Protein AF-A0A4Z2CZN7-F1 (afdb_monomer_lite)

pLDDT: mean 70.38, std 21.7, range [20.8, 96.69]

InterPro domains:
  IPR002035 von Willebrand factor, type A [PF13768] (4-97)
  IPR002035 von Willebrand factor, type A [PF13768] (312-448)
  IPR002035 von Willebrand factor, type A [PF13768] (747-772)
  IPR036465 von Willebrand factor A-like domain superfamily [SSF53300] (312-428)

Radius of gyration: 37.73 Å; chains: 1; bounding box: 96×81×96 Å

Sequence (778 aa):
MCVNTRVINELKHFVKEQLISSGGSNLLSGIKHMIMFGRKQLDVIIIICGSYPDQPAIFIQQYLEQLFAGFTSPRLHLVAYDCNNPETNQLLAQLATIKDNYTYHCYSSENESAVYTSDEIARLLKEINDAQKVLEAVSHLRQAMESSSTTAQKAVDEINLVSNALCNSPIYYLTQQSDSNLLHEKLHLDHLERQCYRQWKPFQPTSSQVWLRKHGLKARKLNLFQILAPNAYSQVVGFVPSIQRSVSAQIHEKCMVQVRWLDGSIKNVHVDLNELNKYQRDITNLVGLLEKRIHWLTQKSRGYFGTLIEPNVIIVIDLSEYNKLYMFHIHYCLRRLLEEQVSTKPKFNLIVFGSDSKAYQSDLIDVNVNTLQASWDWFKTHNFSGSRNLLSALRLIFESRSEKDLFKSQLGIYIFTSGIPDQNSVVISSYLEAKRCTFINTDVHVALYHVDNNITEEHLPCRYASATETANSLREVSHSTPNGRFHWFRENGIIESDDISVLLDEIDEALSYLKQAQLLISTVKDHRYESEVDQNNCDKSLVSKSTSTANQLMAGWDSVNQIEPRLNLLTLARKEAIQTKIKNATTDNDLYLKALTWYREINNTDKARPNSMKDKISGRKKSNIQIKQFNCQIPTYEEKLTSREWLLKYSIRSLGLNLTRLTSGMDCRHEMSFVNSTRTMVHARYCSGLFPLVNVGGTLRHLQYTLDELEAFEKEVVKALKRYVKRYEWLTTGSRKYFGLIREECIVILIDTSGSMDTHMKEIKTYLKLLIWEQLHK

Organism: Schistosoma japonicum (NCBI:txid6182)

Foldseek 3Di:
DFDPPVVLVVVLCCLPPVQFFAAAAAVVVLVVVVCVVPFVQFQEAEEEDQEDHPDDLVVVLVCLLVVCPPHPDDEYFYEHFQHPDVVNLVSSVVSQVSDPRHWYAYFHPVDPCRRCSTPLNVLLVVLLVVLVVLLVQLVVLLVVVVCVVVVVVVCVVVCVVPVVDDDPADQLFDDDDPDPPVLVDFFDQVVLVVVVPDPDDQDADDFLVVVCCCQFCVNVVLQLCSLQVVQWAAWDWDQDVVVRDTDTDPPQPQAWDWDQDLLRGTTTTRDDPVSLVVSLVVLVVSLVVLLVVLSVCSDWLSQFQNADRFQEEEEEEELALVCQVVVVVSSRSVSRCLNPHVLSHQWYWYWYDAQAIDTPDLDIDGRDSVVSRSRSVVVVVDHRYHHQAVVNHVCSVLVRDPLVVQQVGAYEYGYEDAFAHPDFLVVLLVVVLVCCVSRVRYAYEYGHEYDLDPDDPPDDGPPDDDPVRRQVSVQSNRVSHPPGWYWYAYSLATPDTPSSVVSVVSSVSSVVSSVVSVVVVVVSVVSVVVVVVVVVPPDDDDDDDDDDPVVVVVVVPPPPPDDNPPRDPVSVVVVVVVVVVVVVVVPDDDDDDDDDDDDDDDDDDDDDDDDDDDDPPPPPPPPPPDDPQLDQDDDPDDDLDRSVVSCVCQRCVNSVLDVVSQFDDPDWWWDWDQDPVVRDTDTPSSCPNNADWRDDPNTIGGGPDRSVRSVSSSVSSVVSSVVSVVVSVVCCDWLSVRSNRDADQRYHYHYGSHNVCNVVSVVCSVSVSRCCVPHVND

Structure (mmCIF, N/CA/C/O backbone):
data_AF-A0A4Z2CZN7-F1
#
_entry.id   AF-A0A4Z2CZN7-F1
#
loop_
_atom_site.group_PDB
_atom_site.id
_atom_site.type_symbol
_atom_site.label_atom_id
_atom_site.label_alt_id
_atom_site.label_comp_id
_atom_site.label_asym_id
_atom_site.label_entity_id
_atom_site.label_seq_id
_atom_site.pdbx_PDB_ins_code
_atom_site.Cartn_x
_atom_site.Cartn_y
_atom_site.Cartn_z
_atom_site.occupancy
_atom_site.B_iso_or_equiv
_atom_site.auth_seq_id
_atom_site.auth_comp_id
_atom_site.auth_asym_id
_atom_site.auth_atom_id
_atom_site.pdbx_PDB_model_num
ATOM 1 N N . MET A 1 1 ? 36.797 -27.614 -29.593 1.00 40.94 1 MET A N 1
ATOM 2 C CA . MET A 1 1 ? 38.015 -28.193 -30.208 1.00 40.94 1 MET A CA 1
ATOM 3 C C . MET A 1 1 ? 39.186 -27.268 -29.900 1.00 40.94 1 MET A C 1
ATOM 5 O O . MET A 1 1 ? 39.024 -26.071 -30.093 1.00 40.94 1 MET A O 1
ATOM 9 N N . CYS A 1 2 ? 40.311 -27.768 -29.377 1.00 42.91 2 CYS A N 1
ATOM 10 C CA . CYS A 1 2 ? 41.523 -26.952 -29.220 1.00 42.91 2 CYS A CA 1
ATOM 11 C C . CYS A 1 2 ? 41.979 -26.474 -30.601 1.00 42.91 2 CYS A C 1
ATOM 13 O O . CYS A 1 2 ? 42.164 -27.288 -31.507 1.00 42.91 2 CYS A O 1
ATOM 15 N N . VAL A 1 3 ? 42.122 -25.162 -30.770 1.00 57.06 3 VAL A N 1
ATOM 16 C CA . VAL A 1 3 ? 42.591 -24.572 -32.023 1.00 57.06 3 VAL A CA 1
ATOM 17 C C . VAL A 1 3 ? 44.029 -25.048 -32.257 1.00 57.06 3 VAL A C 1
ATOM 19 O O . VAL A 1 3 ? 44.890 -24.900 -31.393 1.00 57.06 3 VAL A O 1
ATOM 22 N N . ASN A 1 4 ? 44.290 -25.671 -33.407 1.00 68.06 4 ASN A N 1
ATOM 23 C CA . ASN A 1 4 ? 45.612 -26.190 -33.752 1.00 68.06 4 ASN A CA 1
ATOM 24 C C . ASN A 1 4 ? 46.631 -25.034 -33.770 1.00 68.06 4 ASN A C 1
ATOM 26 O O . ASN A 1 4 ? 46.489 -24.088 -34.546 1.00 68.06 4 ASN A O 1
ATOM 30 N N . THR A 1 5 ? 47.668 -25.107 -32.933 1.00 68.62 5 THR A N 1
ATOM 31 C CA . THR A 1 5 ? 48.698 -24.059 -32.798 1.00 68.62 5 THR A CA 1
ATOM 32 C C . THR A 1 5 ? 49.390 -23.742 -34.125 1.00 68.62 5 THR A C 1
ATOM 34 O O . THR A 1 5 ? 49.762 -22.594 -34.370 1.00 68.62 5 THR A O 1
ATOM 37 N N . ARG A 1 6 ? 49.487 -24.727 -35.029 1.00 75.00 6 ARG A N 1
ATOM 38 C CA . ARG A 1 6 ? 49.981 -24.541 -36.397 1.00 75.00 6 ARG A CA 1
ATOM 39 C C . ARG A 1 6 ? 49.064 -23.641 -37.228 1.00 75.00 6 ARG A C 1
ATOM 41 O O . ARG A 1 6 ? 49.559 -22.723 -37.867 1.00 75.00 6 ARG A O 1
ATOM 48 N N . VAL A 1 7 ? 47.748 -23.836 -37.140 1.00 75.00 7 VAL A N 1
ATOM 49 C CA . VAL A 1 7 ? 46.739 -23.026 -37.850 1.00 75.00 7 VAL A CA 1
ATOM 50 C C . VAL A 1 7 ? 46.722 -21.588 -37.322 1.00 75.00 7 VAL A C 1
ATOM 52 O O . VAL A 1 7 ? 46.625 -20.646 -38.102 1.00 75.00 7 VAL A O 1
ATOM 55 N N . ILE A 1 8 ? 46.908 -21.385 -36.011 1.00 73.00 8 ILE A N 1
ATOM 56 C CA . ILE A 1 8 ? 47.058 -20.033 -35.436 1.00 73.00 8 ILE A CA 1
ATOM 57 C C . ILE A 1 8 ? 48.323 -19.349 -35.965 1.00 73.00 8 ILE A C 1
ATOM 59 O O . ILE A 1 8 ? 48.308 -18.151 -36.244 1.00 73.00 8 ILE A O 1
ATOM 63 N N . ASN A 1 9 ? 49.428 -20.083 -36.095 1.00 76.31 9 ASN A N 1
ATOM 64 C CA . ASN A 1 9 ? 50.676 -19.529 -36.615 1.00 76.31 9 ASN A CA 1
ATOM 65 C C . ASN A 1 9 ? 50.585 -19.214 -38.117 1.00 76.31 9 ASN A C 1
ATOM 67 O O . ASN A 1 9 ? 51.081 -18.171 -38.540 1.00 76.31 9 ASN A O 1
ATOM 71 N N . GLU A 1 10 ? 49.889 -20.045 -38.896 1.00 81.56 10 GLU A N 1
ATOM 72 C CA . GLU A 1 10 ? 49.556 -19.773 -40.301 1.00 81.56 10 GLU A CA 1
ATOM 73 C C . GLU A 1 10 ? 48.658 -18.531 -40.429 1.00 81.56 10 GLU A C 1
ATOM 75 O O . GLU A 1 10 ? 48.951 -17.646 -41.232 1.00 81.56 10 GLU A O 1
ATOM 80 N N . LEU A 1 11 ? 47.646 -18.380 -39.566 1.00 79.12 11 LEU A N 1
ATOM 81 C CA . LEU A 1 11 ? 46.808 -17.179 -39.506 1.00 79.12 11 LEU A CA 1
ATOM 82 C C . LEU A 1 11 ? 47.617 -15.927 -39.125 1.00 79.12 11 LEU A C 1
ATOM 84 O O . LEU A 1 11 ? 47.455 -14.871 -39.732 1.00 79.12 11 LEU A O 1
ATOM 88 N N . LYS A 1 12 ? 48.530 -16.027 -38.150 1.00 75.31 12 LYS A N 1
ATOM 89 C CA . LYS A 1 12 ? 49.436 -14.923 -37.781 1.00 75.31 12 LYS A CA 1
ATOM 90 C C . LYS A 1 12 ? 50.343 -14.524 -38.944 1.00 75.31 12 LYS A C 1
ATOM 92 O O . LYS A 1 12 ? 50.585 -13.332 -39.131 1.00 75.31 12 LYS A O 1
ATOM 97 N N . HIS A 1 13 ? 50.837 -15.500 -39.705 1.00 81.44 13 HIS A N 1
ATOM 98 C CA . HIS A 1 13 ? 51.633 -15.258 -40.904 1.00 81.44 13 HIS A CA 1
ATOM 99 C C . HIS A 1 13 ? 50.796 -14.581 -41.998 1.00 81.44 13 HIS A C 1
ATOM 101 O O . HIS A 1 13 ? 51.230 -13.572 -42.546 1.00 81.44 13 HIS A O 1
ATOM 107 N N . PHE A 1 14 ? 49.572 -15.061 -42.247 1.00 84.56 14 PHE A N 1
ATOM 108 C CA . PHE A 1 14 ? 48.617 -14.442 -43.173 1.00 84.56 14 PHE A CA 1
ATOM 109 C C . PHE A 1 14 ? 48.354 -12.970 -42.818 1.00 84.56 14 PHE A C 1
ATOM 111 O O . PHE A 1 14 ? 48.558 -12.084 -43.647 1.00 84.56 14 PHE A O 1
ATOM 118 N N . VAL A 1 15 ? 47.995 -12.684 -41.560 1.00 83.25 15 VAL A N 1
ATOM 119 C CA . VAL A 1 15 ? 47.721 -11.313 -41.090 1.00 83.25 15 VAL A CA 1
ATOM 120 C C . VAL A 1 15 ? 48.957 -10.419 -41.221 1.00 83.25 15 VAL A C 1
ATOM 122 O O . VAL A 1 15 ? 48.837 -9.241 -41.549 1.00 83.25 15 VAL A O 1
ATOM 125 N N . LYS A 1 16 ? 50.159 -10.948 -40.969 1.00 78.56 16 LYS A N 1
ATOM 126 C CA . LYS A 1 16 ? 51.391 -10.155 -41.021 1.00 78.56 16 LYS A CA 1
ATOM 127 C C . LYS A 1 16 ? 51.828 -9.865 -42.462 1.00 78.56 16 LYS A C 1
ATOM 129 O O . LYS A 1 16 ? 52.023 -8.693 -42.790 1.00 78.56 16 LYS A O 1
ATOM 134 N N . GLU A 1 17 ? 51.942 -10.903 -43.288 1.00 79.25 17 GLU A N 1
ATOM 135 C CA . GLU A 1 17 ? 52.642 -10.861 -44.580 1.00 79.25 17 GLU A CA 1
ATOM 136 C C . GLU A 1 17 ? 51.702 -10.796 -45.798 1.00 79.25 17 GLU A C 1
ATOM 138 O O . GLU A 1 17 ? 52.096 -10.264 -46.829 1.00 79.25 17 GLU A O 1
ATOM 143 N N . GLN A 1 18 ? 50.467 -11.312 -45.708 1.00 81.19 18 GLN A N 1
ATOM 144 C CA . GLN A 1 18 ? 49.563 -11.449 -46.868 1.00 81.19 18 GLN A CA 1
ATOM 145 C C . GLN A 1 18 ? 48.389 -10.460 -46.875 1.00 81.19 18 GLN A C 1
ATOM 147 O O . GLN A 1 18 ? 47.837 -10.179 -47.935 1.00 81.19 18 GLN A O 1
ATOM 152 N N . LEU A 1 19 ? 48.011 -9.904 -45.721 1.00 81.94 19 LEU A N 1
ATOM 153 C CA . LEU A 1 19 ? 46.962 -8.885 -45.638 1.00 81.94 19 LEU A CA 1
ATOM 154 C C . LEU A 1 19 ? 47.507 -7.527 -46.125 1.00 81.94 19 LEU A C 1
ATOM 156 O O . LEU A 1 19 ? 48.305 -6.895 -45.425 1.00 81.94 19 LEU A O 1
ATOM 160 N N . ILE A 1 20 ? 47.112 -7.100 -47.327 1.00 82.12 20 ILE A N 1
ATOM 161 C CA . ILE A 1 20 ? 47.551 -5.851 -47.976 1.00 82.12 20 ILE A CA 1
ATOM 162 C C . ILE A 1 20 ? 46.317 -5.067 -48.441 1.00 82.12 20 ILE A C 1
ATOM 164 O O . ILE A 1 20 ? 45.384 -5.647 -48.993 1.00 82.12 20 ILE A O 1
ATOM 168 N N . SER A 1 21 ? 46.320 -3.753 -48.221 1.00 84.44 21 SER A N 1
ATOM 169 C CA . SER A 1 21 ? 45.315 -2.802 -48.709 1.00 84.44 21 SER A CA 1
ATOM 170 C C . SER A 1 21 ? 45.450 -2.600 -50.220 1.00 84.44 21 SER A C 1
ATOM 172 O O . SER A 1 21 ? 46.520 -2.246 -50.711 1.00 84.44 21 SER A O 1
ATOM 174 N N . SER A 1 22 ? 44.379 -2.821 -50.982 1.00 81.75 22 SER A N 1
ATOM 175 C CA . SER A 1 22 ? 44.327 -2.514 -52.415 1.00 81.75 22 SER A CA 1
ATOM 176 C C . SER A 1 22 ? 42.884 -2.455 -52.938 1.00 81.75 22 SER A C 1
ATOM 178 O O . SER A 1 22 ? 42.016 -3.190 -52.476 1.00 81.75 22 SER A O 1
ATOM 180 N N . GLY A 1 23 ? 42.632 -1.606 -53.941 1.00 83.50 23 GLY A N 1
ATOM 181 C CA . GLY A 1 23 ? 41.357 -1.565 -54.672 1.00 83.50 23 GLY A CA 1
ATOM 182 C C . GLY A 1 23 ? 40.173 -0.932 -53.923 1.00 83.50 23 GLY A C 1
ATOM 183 O O . GLY A 1 23 ? 40.359 -0.200 -52.952 1.00 83.50 23 GLY A O 1
ATOM 184 N N . GLY A 1 24 ? 38.958 -1.180 -54.430 1.00 83.44 24 GLY A N 1
ATOM 185 C CA . GLY A 1 24 ? 37.675 -0.733 -53.857 1.00 83.44 24 GLY A CA 1
ATOM 186 C C . GLY A 1 24 ? 37.039 -1.755 -52.902 1.00 83.44 24 GLY A C 1
ATOM 187 O O . GLY A 1 24 ? 37.525 -2.883 -52.776 1.00 83.44 24 GLY A O 1
ATOM 188 N N . SER A 1 25 ? 35.959 -1.368 -52.216 1.00 85.69 25 SER A N 1
ATOM 189 C CA . SER A 1 25 ? 35.302 -2.191 -51.189 1.00 85.69 25 SER A CA 1
ATOM 190 C C . SER A 1 25 ? 34.132 -3.000 -51.762 1.00 85.69 25 SER A C 1
ATOM 192 O O . SER A 1 25 ? 32.982 -2.561 -51.802 1.00 85.69 25 SER A O 1
ATOM 194 N N . ASN A 1 26 ? 34.401 -4.236 -52.200 1.00 88.94 26 ASN A N 1
ATOM 195 C CA . ASN A 1 26 ? 33.382 -5.116 -52.780 1.00 88.94 26 ASN A CA 1
ATOM 196 C C . ASN A 1 26 ? 32.763 -6.069 -51.732 1.00 88.94 26 ASN A C 1
ATOM 198 O O . ASN A 1 26 ? 33.007 -7.281 -51.741 1.00 88.94 26 ASN A O 1
ATOM 202 N N . LEU A 1 27 ? 31.899 -5.536 -50.860 1.00 87.94 27 LEU A N 1
ATOM 203 C CA . LEU A 1 27 ? 31.299 -6.304 -49.759 1.00 87.94 27 LEU A CA 1
ATOM 204 C C . LEU A 1 27 ? 30.430 -7.480 -50.247 1.00 87.94 27 LEU A C 1
ATOM 206 O O . LEU A 1 27 ? 30.507 -8.585 -49.707 1.00 87.94 27 LEU A O 1
ATOM 210 N N . LEU A 1 28 ? 29.633 -7.281 -51.303 1.00 87.88 28 LEU A N 1
ATOM 211 C CA . LEU A 1 28 ? 28.728 -8.316 -51.819 1.00 87.88 28 LEU A CA 1
ATOM 212 C C . LEU A 1 28 ? 29.475 -9.551 -52.358 1.00 87.88 28 LEU A C 1
ATOM 214 O O . LEU A 1 28 ? 29.015 -10.678 -52.157 1.00 87.88 28 LEU A O 1
ATOM 218 N N . SER A 1 29 ? 30.617 -9.363 -53.031 1.00 86.56 29 SER A N 1
ATOM 219 C CA . SER A 1 29 ? 31.463 -10.481 -53.475 1.00 86.56 29 SER A CA 1
ATOM 220 C C . SER A 1 29 ? 32.082 -11.212 -52.285 1.00 86.56 29 SER A C 1
ATOM 222 O O . SER A 1 29 ? 32.036 -12.441 -52.238 1.00 86.56 29 SER A O 1
ATOM 224 N N . GLY A 1 30 ? 32.567 -10.472 -51.279 1.00 86.75 30 GLY A N 1
ATOM 225 C CA . GLY A 1 30 ? 33.095 -11.051 -50.041 1.00 86.75 30 GLY A CA 1
ATOM 226 C C . GLY A 1 30 ? 32.071 -11.936 -49.324 1.00 86.75 30 GLY A C 1
ATOM 227 O O . GLY A 1 30 ? 32.361 -13.091 -49.005 1.00 86.75 30 GLY A O 1
ATOM 228 N N . ILE A 1 31 ? 30.834 -11.446 -49.176 1.00 86.06 31 ILE A N 1
ATOM 229 C CA . ILE A 1 31 ? 29.722 -12.219 -48.603 1.00 86.06 31 ILE A CA 1
ATOM 230 C C . ILE A 1 31 ? 29.462 -13.483 -49.442 1.00 86.06 31 ILE A C 1
ATOM 232 O O . ILE A 1 31 ? 29.394 -14.582 -48.887 1.00 86.06 31 ILE A O 1
ATOM 236 N N . LYS A 1 32 ? 29.359 -13.361 -50.777 1.00 85.19 32 LYS A N 1
ATOM 237 C CA . LYS A 1 32 ? 29.158 -14.502 -51.698 1.00 85.19 32 LYS A CA 1
ATOM 238 C C . LYS A 1 32 ? 30.263 -15.554 -51.591 1.00 85.19 32 LYS A C 1
ATOM 240 O O . LYS A 1 32 ? 29.959 -16.744 -51.625 1.00 85.19 32 LYS A O 1
ATOM 245 N N . HIS A 1 33 ? 31.517 -15.133 -51.453 1.00 83.56 33 HIS A N 1
ATOM 246 C CA . HIS A 1 33 ? 32.663 -16.033 -51.366 1.00 83.56 33 HIS A CA 1
ATOM 247 C C . HIS A 1 33 ? 32.695 -16.788 -50.034 1.00 83.56 33 HIS A C 1
ATOM 249 O O . HIS A 1 33 ? 32.838 -18.006 -50.010 1.00 83.56 33 HIS A O 1
ATOM 255 N N . MET A 1 34 ? 32.455 -16.090 -48.926 1.00 80.25 34 MET A N 1
ATOM 256 C CA . MET A 1 34 ? 32.380 -16.682 -47.589 1.00 80.25 34 MET A CA 1
ATOM 257 C C . MET A 1 34 ? 31.331 -17.801 -47.489 1.00 80.25 34 MET A C 1
ATOM 259 O O . MET A 1 34 ? 31.536 -18.818 -46.831 1.00 80.25 34 MET A O 1
ATOM 263 N N . ILE A 1 35 ? 30.201 -17.642 -48.172 1.00 71.25 35 ILE A N 1
ATOM 264 C CA . ILE A 1 35 ? 29.127 -18.637 -48.216 1.00 71.25 35 ILE A CA 1
ATOM 265 C C . ILE A 1 35 ? 29.579 -19.993 -48.787 1.00 71.25 35 ILE A C 1
ATOM 267 O O . ILE A 1 35 ? 29.014 -21.027 -48.413 1.00 71.25 35 ILE A O 1
ATOM 271 N N . MET A 1 36 ? 30.581 -20.001 -49.671 1.00 71.31 36 MET A N 1
ATOM 272 C CA . MET A 1 36 ? 31.111 -21.224 -50.284 1.00 71.31 36 MET A CA 1
ATOM 273 C C . MET A 1 36 ? 31.746 -22.167 -49.253 1.00 71.31 36 MET A C 1
ATOM 275 O O . MET A 1 36 ? 31.831 -23.365 -49.503 1.00 71.31 36 MET A O 1
ATOM 279 N N . PHE A 1 37 ? 32.115 -21.653 -48.074 1.00 65.62 37 PHE A N 1
ATOM 280 C CA . PHE A 1 37 ? 32.718 -22.420 -46.981 1.00 65.62 37 PHE A CA 1
ATOM 281 C C . PHE A 1 37 ? 31.698 -23.158 -46.088 1.00 65.62 37 PHE A C 1
ATOM 283 O O . PHE A 1 37 ? 32.094 -23.829 -45.142 1.00 65.62 37 PHE A O 1
ATOM 290 N N . GLY A 1 38 ? 30.396 -23.104 -46.408 1.00 62.84 38 GLY A N 1
ATOM 291 C CA . GLY A 1 38 ? 29.366 -23.954 -45.794 1.00 62.84 38 GLY A CA 1
ATOM 292 C C . GLY A 1 38 ? 28.462 -23.238 -44.785 1.00 62.84 38 GLY A C 1
ATOM 293 O O . GLY A 1 38 ? 28.719 -23.214 -43.585 1.00 62.84 38 GLY A O 1
ATOM 294 N N . ARG A 1 39 ? 27.305 -22.748 -45.257 1.00 64.62 39 ARG A N 1
ATOM 295 C CA . ARG A 1 39 ? 26.327 -21.968 -44.464 1.00 64.62 39 ARG A CA 1
ATOM 296 C C . ARG A 1 39 ? 25.806 -22.652 -43.188 1.00 64.62 39 ARG A C 1
ATOM 298 O O . ARG A 1 39 ? 25.383 -21.956 -42.281 1.00 64.62 39 ARG A O 1
ATOM 305 N N . LYS A 1 40 ? 25.791 -23.990 -43.114 1.00 62.34 40 LYS A N 1
ATOM 306 C CA . LYS A 1 40 ? 25.226 -24.743 -41.970 1.00 62.34 40 LYS A CA 1
ATOM 307 C C . LYS A 1 40 ? 26.220 -25.006 -40.832 1.00 62.34 40 LYS A C 1
ATOM 309 O O . LYS A 1 40 ? 25.805 -25.513 -39.798 1.00 62.34 40 LYS A O 1
ATOM 314 N N . GLN A 1 41 ? 27.505 -24.724 -41.041 1.00 71.69 41 GLN A N 1
ATOM 315 C CA . GLN A 1 41 ? 28.571 -25.005 -40.071 1.00 71.69 41 GLN A CA 1
ATOM 316 C C . GLN A 1 41 ? 29.059 -23.745 -39.345 1.00 71.69 41 GLN A C 1
ATOM 318 O O . GLN A 1 41 ? 29.871 -23.852 -38.436 1.00 71.69 41 GLN A O 1
ATOM 323 N N . LEU A 1 42 ? 28.590 -22.561 -39.751 1.00 78.25 42 LEU A N 1
ATOM 324 C CA . LEU A 1 42 ? 29.012 -21.282 -39.190 1.00 78.25 42 LEU A CA 1
ATOM 325 C C . LEU A 1 42 ? 28.040 -20.809 -38.110 1.00 78.25 42 LEU A C 1
ATOM 327 O O . LEU A 1 42 ? 26.824 -20.797 -38.313 1.00 78.25 42 LEU A O 1
ATOM 331 N N . ASP A 1 43 ? 28.603 -20.344 -37.000 1.00 82.81 43 ASP A N 1
ATOM 332 C CA . ASP A 1 43 ? 27.861 -19.755 -35.889 1.00 82.81 43 ASP A CA 1
ATOM 333 C C . ASP A 1 43 ? 27.756 -18.233 -36.059 1.00 82.81 43 ASP A C 1
ATOM 335 O O . ASP A 1 43 ? 26.672 -17.658 -35.911 1.00 82.81 43 ASP A O 1
ATOM 339 N N . VAL A 1 44 ? 28.864 -17.576 -36.429 1.00 87.19 44 VAL A N 1
ATOM 340 C CA . VAL A 1 44 ? 28.931 -16.125 -36.653 1.00 87.19 44 VAL A CA 1
ATOM 341 C C . VAL A 1 44 ? 29.842 -15.762 -37.822 1.00 87.19 44 VAL A C 1
ATOM 343 O O . VAL A 1 44 ? 30.870 -16.386 -38.085 1.00 87.19 44 VAL A O 1
ATOM 346 N N . ILE A 1 45 ? 29.452 -14.700 -38.505 1.00 88.44 45 ILE A N 1
ATOM 347 C CA . ILE A 1 45 ? 30.207 -14.023 -39.543 1.00 88.44 45 ILE A CA 1
ATOM 348 C C . ILE A 1 45 ? 30.510 -12.623 -39.030 1.00 88.44 45 ILE A C 1
ATOM 350 O O . ILE A 1 45 ? 29.591 -11.849 -38.765 1.00 88.44 45 ILE A O 1
ATOM 354 N N . ILE A 1 46 ? 31.788 -12.299 -38.915 1.00 90.25 46 ILE A N 1
ATOM 355 C CA . ILE A 1 46 ? 32.271 -10.987 -38.506 1.00 90.25 46 ILE A CA 1
ATOM 356 C C . ILE A 1 46 ? 32.664 -10.225 -39.767 1.00 90.25 46 ILE A C 1
ATOM 358 O O . ILE A 1 46 ? 33.516 -10.691 -40.514 1.00 90.25 46 ILE A O 1
ATOM 362 N N . ILE A 1 47 ? 32.046 -9.077 -40.018 1.00 91.25 47 ILE A N 1
ATOM 363 C CA . ILE A 1 47 ? 32.344 -8.218 -41.166 1.00 91.25 47 ILE A CA 1
ATOM 364 C C . ILE A 1 47 ? 32.954 -6.934 -40.624 1.00 91.25 47 ILE A C 1
ATOM 366 O O . ILE A 1 47 ? 32.282 -6.203 -39.906 1.00 91.25 47 ILE A O 1
ATOM 370 N N . ILE A 1 48 ? 34.211 -6.669 -40.963 1.00 91.00 48 ILE A N 1
ATOM 371 C CA . ILE A 1 48 ? 34.934 -5.459 -40.573 1.00 91.00 48 ILE A CA 1
ATOM 372 C C . ILE A 1 48 ? 35.032 -4.565 -41.801 1.00 91.00 48 ILE A C 1
ATOM 374 O O . ILE A 1 48 ? 35.708 -4.921 -42.763 1.00 91.00 48 ILE A O 1
ATOM 378 N N . CYS A 1 49 ? 34.370 -3.415 -41.759 1.00 88.88 49 CYS A N 1
ATOM 379 C CA . CYS A 1 49 ? 34.389 -2.414 -42.819 1.00 88.88 49 CYS A CA 1
ATOM 380 C C . CYS A 1 49 ? 35.000 -1.121 -42.288 1.00 88.88 49 CYS A C 1
ATOM 382 O O . CYS A 1 49 ? 34.651 -0.700 -41.187 1.00 88.88 49 CYS A O 1
ATOM 384 N N . GLY A 1 50 ? 35.863 -0.476 -43.074 1.00 85.00 50 GLY A N 1
ATOM 385 C CA . GLY A 1 50 ? 36.298 0.899 -42.788 1.00 85.00 50 GLY A CA 1
ATOM 386 C C . GLY A 1 50 ? 35.960 1.897 -43.891 1.00 85.00 50 GLY A C 1
ATOM 387 O O . GLY A 1 50 ? 36.354 3.057 -43.832 1.00 85.00 50 GLY A O 1
ATOM 388 N N . SER A 1 51 ? 35.193 1.469 -44.895 1.00 84.25 51 SER A N 1
ATOM 389 C CA . SER A 1 51 ? 34.699 2.325 -45.970 1.00 84.25 51 SER A CA 1
ATOM 390 C C . SER A 1 51 ? 33.287 1.953 -46.400 1.00 84.25 51 SER A C 1
ATOM 392 O O . SER A 1 51 ? 32.776 0.885 -46.057 1.00 84.25 51 SER A O 1
ATOM 394 N N . TYR A 1 52 ? 32.629 2.872 -47.110 1.00 85.31 52 TYR A N 1
ATOM 395 C CA . TYR A 1 52 ? 31.320 2.599 -47.693 1.00 85.31 52 TYR A CA 1
ATOM 396 C C . TYR A 1 52 ? 31.481 1.571 -48.828 1.00 85.31 52 TYR A C 1
ATOM 398 O O . TYR A 1 52 ? 32.333 1.785 -49.691 1.00 85.31 52 TYR A O 1
ATOM 406 N N . PRO A 1 53 ? 30.704 0.472 -48.853 1.00 88.56 53 PRO A N 1
ATOM 407 C CA . PRO A 1 53 ? 30.791 -0.521 -49.920 1.00 88.56 53 PRO A CA 1
ATOM 408 C C . PRO A 1 53 ? 30.520 0.075 -51.306 1.00 88.56 53 PRO A C 1
ATOM 410 O O . PRO A 1 53 ? 29.612 0.885 -51.471 1.00 88.56 53 PRO A O 1
ATOM 413 N N . ASP A 1 54 ? 31.227 -0.400 -52.332 1.00 87.62 54 ASP A N 1
ATOM 414 C CA . ASP A 1 54 ? 31.063 0.071 -53.716 1.00 87.62 54 ASP A CA 1
ATOM 415 C C . ASP A 1 54 ? 29.662 -0.247 -54.282 1.00 87.62 54 ASP A C 1
ATOM 417 O O . ASP A 1 54 ? 29.239 0.311 -55.296 1.00 87.62 54 ASP A O 1
ATOM 421 N N . GLN A 1 55 ? 28.939 -1.189 -53.665 1.00 90.81 55 GLN A N 1
ATOM 422 C CA . GLN A 1 55 ? 27.598 -1.577 -54.091 1.00 90.81 55 GLN A CA 1
ATOM 423 C C . GLN A 1 55 ? 26.505 -0.767 -53.391 1.00 90.81 55 GLN A C 1
ATOM 425 O O . GLN A 1 55 ? 26.592 -0.523 -52.188 1.00 90.81 55 GLN A O 1
ATOM 430 N N . PRO A 1 56 ? 25.391 -0.473 -54.090 1.00 86.25 56 PRO A N 1
ATOM 431 C CA . PRO A 1 56 ? 24.232 0.154 -53.470 1.00 86.25 56 PRO A CA 1
ATOM 432 C C . PRO A 1 56 ? 23.700 -0.655 -52.278 1.00 86.25 56 PRO A C 1
ATOM 434 O O . PRO A 1 56 ? 23.414 -1.851 -52.405 1.00 86.25 56 PRO A O 1
ATOM 437 N N . ALA A 1 57 ? 23.494 0.032 -51.151 1.00 86.31 57 ALA A N 1
ATOM 438 C CA . ALA A 1 57 ? 22.998 -0.523 -49.889 1.00 86.31 57 ALA A CA 1
ATOM 439 C C . ALA A 1 57 ? 21.791 -1.462 -50.050 1.00 86.31 57 ALA A C 1
ATOM 441 O O . ALA A 1 57 ? 21.755 -2.544 -49.463 1.00 86.31 57 ALA A O 1
ATOM 442 N N . ILE A 1 58 ? 20.831 -1.079 -50.900 1.00 87.19 58 ILE A N 1
ATOM 443 C CA . ILE A 1 58 ? 19.588 -1.829 -51.111 1.00 87.19 58 ILE A CA 1
ATOM 444 C C . ILE A 1 58 ? 19.833 -3.249 -51.633 1.00 87.19 58 ILE A C 1
ATOM 446 O O . ILE A 1 58 ? 19.150 -4.183 -51.222 1.00 87.19 58 ILE A O 1
ATOM 450 N N . PHE A 1 59 ? 20.843 -3.441 -52.487 1.00 88.94 59 PHE A N 1
ATOM 451 C CA . PHE A 1 59 ? 21.166 -4.761 -53.025 1.00 88.94 59 PHE A CA 1
ATOM 452 C C . PHE A 1 59 ? 21.857 -5.641 -51.988 1.00 88.94 59 PHE A C 1
ATOM 454 O O . PHE A 1 59 ? 21.627 -6.849 -51.962 1.00 88.94 59 PHE A O 1
ATOM 461 N N . ILE A 1 60 ? 22.680 -5.048 -51.120 1.00 88.69 60 ILE A N 1
ATOM 462 C CA . ILE A 1 60 ? 23.327 -5.764 -50.017 1.00 88.69 60 ILE A CA 1
ATOM 463 C C . ILE A 1 60 ? 22.260 -6.229 -49.020 1.00 88.69 60 ILE A C 1
ATOM 465 O O . ILE A 1 60 ? 22.238 -7.404 -48.655 1.00 88.69 60 ILE A O 1
ATOM 469 N N . GLN A 1 61 ? 21.339 -5.336 -48.646 1.00 87.94 61 GLN A N 1
ATOM 470 C CA . GLN A 1 61 ? 20.237 -5.639 -47.736 1.00 87.94 61 GLN A CA 1
ATOM 471 C C . GLN A 1 61 ? 19.325 -6.742 -48.289 1.00 87.94 61 GLN A C 1
ATOM 473 O O . GLN A 1 61 ? 19.154 -7.767 -47.633 1.00 87.94 61 GLN A O 1
ATOM 478 N N . GLN A 1 62 ? 18.806 -6.581 -49.513 1.00 87.50 62 GLN A N 1
ATOM 479 C CA . GLN A 1 62 ? 17.931 -7.579 -50.144 1.00 87.50 62 GLN A CA 1
ATOM 480 C C . GLN A 1 62 ? 18.613 -8.942 -50.264 1.00 87.50 62 GLN A C 1
ATOM 482 O O . GLN A 1 62 ? 17.991 -9.978 -50.026 1.00 87.50 62 GLN A O 1
ATOM 487 N N . TYR A 1 63 ? 19.903 -8.956 -50.612 1.00 88.06 63 TYR A N 1
ATOM 488 C CA . TYR A 1 63 ? 20.655 -10.198 -50.708 1.00 88.06 63 TYR A CA 1
ATOM 489 C C . TYR A 1 63 ? 20.795 -10.878 -49.342 1.00 88.06 63 TYR A C 1
ATOM 491 O O . TYR A 1 63 ? 20.571 -12.082 -49.248 1.00 88.06 63 TYR A O 1
ATOM 499 N N . LEU A 1 64 ? 21.117 -10.135 -48.277 1.00 87.06 64 LEU A N 1
ATOM 500 C CA . LEU A 1 64 ? 21.220 -10.678 -46.918 1.00 87.06 64 LEU A CA 1
ATOM 501 C C . LEU A 1 64 ? 19.870 -11.176 -46.379 1.00 87.06 64 LEU A C 1
ATOM 503 O O . LEU A 1 64 ? 19.814 -12.266 -45.805 1.00 87.06 64 LEU A O 1
ATOM 507 N N . GLU A 1 65 ? 18.789 -10.429 -46.611 1.00 86.50 65 GLU A N 1
ATOM 508 C CA . GLU A 1 65 ? 17.419 -10.819 -46.256 1.00 86.50 65 GLU A CA 1
ATOM 509 C C . GLU A 1 65 ? 17.017 -12.133 -46.934 1.00 86.50 65 GLU A C 1
ATOM 511 O O . GLU A 1 65 ? 16.592 -13.071 -46.259 1.00 86.50 65 GLU A O 1
ATOM 516 N N . GLN A 1 66 ? 17.218 -12.241 -48.252 1.00 85.69 66 GLN A N 1
ATOM 517 C CA . GLN A 1 66 ? 16.930 -13.463 -49.009 1.00 85.69 66 GLN A CA 1
ATOM 518 C C . GLN A 1 66 ? 17.808 -14.634 -48.570 1.00 85.69 66 GLN A C 1
ATOM 520 O O . GLN A 1 66 ? 17.337 -15.764 -48.445 1.00 85.69 66 GLN A O 1
ATOM 525 N N . LEU A 1 67 ? 19.096 -14.376 -48.341 1.00 81.62 67 LEU A N 1
ATOM 526 C CA . LEU A 1 67 ? 20.065 -15.417 -48.028 1.00 81.62 67 LEU A CA 1
ATOM 527 C C . LEU A 1 67 ? 19.810 -16.060 -46.666 1.00 81.62 67 LEU A C 1
ATOM 529 O O . LEU A 1 67 ? 19.982 -17.271 -46.511 1.00 81.62 67 LEU A O 1
ATOM 533 N N . PHE A 1 68 ? 19.431 -15.243 -45.687 1.00 80.62 68 PHE A N 1
ATOM 534 C CA . PHE A 1 68 ? 19.220 -15.684 -44.319 1.00 80.62 68 PHE A CA 1
ATOM 535 C C . PHE A 1 68 ? 17.740 -15.897 -43.974 1.00 80.62 68 PHE A C 1
ATOM 537 O O . PHE A 1 68 ? 17.447 -16.299 -42.844 1.00 80.62 68 PHE A O 1
ATOM 544 N N . ALA A 1 69 ? 16.805 -15.704 -44.908 1.00 80.94 69 ALA A N 1
ATOM 545 C CA . ALA A 1 69 ? 15.394 -16.031 -44.713 1.00 80.94 69 ALA A CA 1
ATOM 546 C C . ALA A 1 69 ? 15.221 -17.486 -44.231 1.00 80.94 69 ALA A C 1
ATOM 548 O O . ALA A 1 69 ? 15.693 -18.429 -44.862 1.00 80.94 69 ALA A O 1
ATOM 549 N N . GLY A 1 70 ? 14.569 -17.675 -43.079 1.00 73.38 70 GLY A N 1
ATOM 550 C CA . GLY A 1 70 ? 14.292 -19.002 -42.508 1.00 73.38 70 GLY A CA 1
ATOM 551 C C . GLY A 1 70 ? 15.457 -19.694 -41.782 1.00 73.38 70 GLY A C 1
ATOM 552 O O . GLY A 1 70 ? 15.254 -20.771 -41.227 1.00 73.38 70 GLY A O 1
ATOM 553 N N . PHE A 1 71 ? 16.650 -19.092 -41.722 1.00 76.19 71 PHE A N 1
ATOM 554 C CA . PHE A 1 71 ? 17.794 -19.627 -40.969 1.00 76.19 71 PHE A CA 1
ATOM 555 C C . PHE A 1 71 ? 17.976 -18.920 -39.621 1.00 76.19 71 PHE A C 1
ATOM 557 O O . PHE A 1 71 ? 17.790 -17.710 -39.517 1.00 76.19 71 PHE A O 1
ATOM 564 N N . THR A 1 72 ? 18.382 -19.641 -38.576 1.00 71.62 72 THR A N 1
ATOM 565 C CA . THR A 1 72 ? 18.732 -19.048 -37.268 1.00 71.62 72 THR A CA 1
ATOM 566 C C . THR A 1 72 ? 20.230 -18.758 -37.132 1.00 71.62 72 THR A C 1
ATOM 568 O O . THR A 1 72 ? 20.598 -17.819 -36.426 1.00 71.62 72 THR A O 1
ATOM 571 N N . SER A 1 73 ? 21.073 -19.498 -37.857 1.00 73.75 73 SER A N 1
ATOM 572 C CA . SER A 1 73 ? 22.526 -19.329 -37.969 1.00 73.75 73 SER A CA 1
ATOM 573 C C . SER A 1 73 ? 22.972 -19.336 -39.441 1.00 73.75 73 SER A C 1
ATOM 575 O O . SER A 1 73 ? 22.281 -19.931 -40.278 1.00 73.75 73 SER A O 1
ATOM 577 N N . PRO A 1 74 ? 24.110 -18.700 -39.782 1.00 80.12 74 PRO A N 1
ATOM 578 C CA . PRO A 1 74 ? 25.004 -17.894 -38.934 1.00 80.12 74 PRO A CA 1
ATOM 579 C C . PRO A 1 74 ? 24.454 -16.502 -38.570 1.00 80.12 74 PRO A C 1
ATOM 581 O O . PRO A 1 74 ? 23.623 -15.928 -39.279 1.00 80.12 74 PRO A O 1
ATOM 584 N N . ARG A 1 75 ? 24.944 -15.948 -37.454 1.00 86.62 75 ARG A N 1
ATOM 585 C CA . ARG A 1 75 ? 24.732 -14.548 -37.041 1.00 86.62 75 ARG A CA 1
ATOM 586 C C . ARG A 1 75 ? 25.685 -13.603 -37.775 1.00 86.62 75 ARG A C 1
ATOM 588 O O . ARG A 1 75 ? 26.794 -14.005 -38.103 1.00 86.62 75 ARG A O 1
ATOM 595 N N . LEU A 1 76 ? 25.289 -12.348 -37.982 1.00 88.94 76 LEU A N 1
ATOM 596 C CA . LEU A 1 76 ? 26.187 -11.295 -38.464 1.00 88.94 76 LEU A CA 1
ATOM 597 C C . LEU A 1 76 ? 26.661 -10.412 -37.304 1.00 88.94 76 LEU A C 1
ATOM 599 O O . LEU A 1 76 ? 25.850 -9.926 -36.514 1.00 88.94 76 LEU A O 1
ATOM 603 N N . HIS A 1 77 ? 27.971 -10.192 -37.237 1.00 91.25 77 HIS A N 1
ATOM 604 C CA . HIS A 1 77 ? 28.637 -9.235 -36.364 1.00 91.25 77 HIS A CA 1
ATOM 605 C C . HIS A 1 77 ? 29.315 -8.174 -37.236 1.00 91.25 77 HIS A C 1
ATOM 607 O O . HIS A 1 77 ? 30.336 -8.432 -37.866 1.00 91.25 77 HIS A O 1
ATOM 613 N N . LEU A 1 78 ? 28.699 -7.002 -37.334 1.00 91.75 78 LEU A N 1
ATOM 614 C CA . LEU A 1 78 ? 29.113 -5.926 -38.227 1.00 91.75 78 LEU A CA 1
ATOM 615 C C . LEU A 1 78 ? 29.945 -4.917 -37.440 1.00 91.75 78 LEU A C 1
ATOM 617 O O . LEU A 1 78 ? 29.455 -4.348 -36.469 1.00 91.75 78 LEU A O 1
ATOM 621 N N . VAL A 1 79 ? 31.184 -4.697 -37.865 1.00 91.81 79 VAL A N 1
ATOM 622 C CA . VAL A 1 79 ? 32.140 -3.785 -37.239 1.00 91.81 79 VAL A CA 1
ATOM 623 C C . VAL A 1 79 ? 32.416 -2.629 -38.190 1.00 91.81 79 VAL A C 1
ATOM 625 O O . VAL A 1 79 ? 33.019 -2.820 -39.246 1.00 91.81 79 VAL A O 1
ATOM 628 N N . ALA A 1 80 ? 32.002 -1.430 -37.794 1.00 90.00 80 ALA A N 1
ATOM 629 C CA . ALA A 1 80 ? 32.492 -0.188 -38.371 1.00 90.00 80 ALA A CA 1
ATOM 630 C C . ALA A 1 80 ? 33.825 0.173 -37.707 1.00 90.00 80 ALA A C 1
ATOM 632 O O . ALA A 1 80 ? 33.851 0.508 -36.521 1.00 90.00 80 ALA A O 1
ATOM 633 N N . TYR A 1 81 ? 34.925 0.079 -38.448 1.00 88.19 81 TYR A N 1
ATOM 634 C CA . TYR A 1 81 ? 36.267 0.400 -37.966 1.00 88.19 81 TYR A CA 1
ATOM 635 C C . TYR A 1 81 ? 36.728 1.723 -38.580 1.00 88.19 81 TYR A C 1
ATOM 637 O O . TYR A 1 81 ? 36.871 1.796 -39.797 1.00 88.19 81 TYR A O 1
ATOM 645 N N . ASP A 1 82 ? 36.941 2.755 -37.759 1.00 82.94 82 ASP A N 1
ATOM 646 C CA . ASP A 1 82 ? 37.430 4.083 -38.173 1.00 82.94 82 ASP A CA 1
ATOM 647 C C . ASP A 1 82 ? 36.716 4.640 -39.421 1.00 82.94 82 ASP A C 1
ATOM 649 O O . ASP A 1 82 ? 37.306 5.226 -40.328 1.00 82.94 82 ASP A O 1
ATOM 653 N N . CYS A 1 83 ? 35.397 4.431 -39.482 1.00 79.81 83 CYS A N 1
ATOM 654 C CA . CYS A 1 83 ? 34.568 4.903 -40.583 1.00 79.81 83 CYS A CA 1
ATOM 655 C C . CYS A 1 83 ? 34.302 6.407 -40.444 1.00 79.81 83 CYS A C 1
ATOM 657 O O . CYS A 1 83 ? 33.401 6.815 -39.708 1.00 79.81 83 CYS A O 1
ATOM 659 N N . ASN A 1 84 ? 35.026 7.223 -41.214 1.00 70.81 84 ASN A N 1
ATOM 660 C CA . ASN A 1 84 ? 34.820 8.678 -41.259 1.00 70.81 84 ASN A CA 1
ATOM 661 C C . ASN A 1 84 ? 33.503 9.084 -41.950 1.00 70.81 84 ASN A C 1
ATOM 663 O O . ASN A 1 84 ? 33.013 10.192 -41.739 1.00 70.81 84 ASN A O 1
ATOM 667 N N . ASN A 1 85 ? 32.907 8.199 -42.762 1.00 79.00 85 ASN A N 1
ATOM 668 C CA . ASN A 1 85 ? 31.609 8.445 -43.392 1.00 79.00 85 ASN A CA 1
ATOM 669 C C . ASN A 1 85 ? 30.450 7.972 -42.480 1.00 79.00 85 ASN A C 1
ATOM 671 O O . ASN A 1 85 ? 30.333 6.764 -42.235 1.00 79.00 85 ASN A O 1
ATOM 675 N N . PRO A 1 86 ? 29.549 8.867 -42.021 1.00 79.88 86 PRO A N 1
ATOM 676 C CA . PRO A 1 86 ? 28.375 8.480 -41.233 1.00 79.88 86 PRO A CA 1
ATOM 677 C C . PRO A 1 86 ? 27.415 7.541 -41.982 1.00 79.88 86 PRO A C 1
ATOM 679 O O . PRO A 1 86 ? 26.739 6.735 -41.342 1.00 79.88 86 PRO A O 1
ATOM 682 N N . GLU A 1 87 ? 27.380 7.584 -43.317 1.00 83.31 87 GLU A N 1
ATOM 683 C CA . GLU A 1 87 ? 26.533 6.703 -44.133 1.00 83.31 87 GLU A CA 1
ATOM 684 C C . GLU A 1 87 ? 26.944 5.230 -44.006 1.00 83.31 87 GLU A C 1
ATOM 686 O O . GLU A 1 87 ? 26.088 4.347 -44.032 1.00 83.31 87 GLU A O 1
ATOM 691 N N . THR A 1 88 ? 28.238 4.950 -43.808 1.00 83.94 88 THR A N 1
ATOM 692 C CA . THR A 1 88 ? 28.740 3.585 -43.581 1.00 83.94 88 THR A CA 1
ATOM 693 C C . THR A 1 88 ? 28.242 3.043 -42.245 1.00 83.94 88 THR A C 1
ATOM 695 O O . THR A 1 88 ? 27.741 1.921 -42.176 1.00 83.94 88 THR A O 1
ATOM 698 N N . ASN A 1 89 ? 28.310 3.864 -41.194 1.00 85.19 89 ASN A N 1
ATOM 699 C CA . ASN A 1 89 ? 27.806 3.515 -39.865 1.00 85.19 89 ASN A CA 1
ATOM 700 C C . ASN A 1 89 ? 26.290 3.267 -39.902 1.00 85.19 89 ASN A C 1
ATOM 702 O O . ASN A 1 89 ? 25.803 2.282 -39.348 1.00 85.19 89 ASN A O 1
ATOM 706 N N . GLN A 1 90 ? 25.544 4.121 -40.612 1.00 86.25 90 GLN A N 1
ATOM 707 C CA . GLN A 1 90 ? 24.101 3.966 -40.789 1.00 86.25 90 GLN A CA 1
ATOM 708 C C . GLN A 1 90 ? 23.748 2.695 -41.570 1.00 86.25 90 GLN A C 1
ATOM 710 O O . GLN A 1 90 ? 22.836 1.975 -41.166 1.00 86.25 90 GLN A O 1
ATOM 715 N N . LEU A 1 91 ? 24.473 2.395 -42.650 1.00 89.00 91 LEU A N 1
ATOM 716 C CA . LEU A 1 91 ? 24.277 1.179 -43.434 1.00 89.00 91 LEU A CA 1
ATOM 717 C C . LEU A 1 91 ? 24.500 -0.071 -42.579 1.00 89.00 91 LEU A C 1
ATOM 719 O O . LEU A 1 91 ? 23.638 -0.943 -42.527 1.00 89.00 91 LEU A O 1
ATOM 723 N N . LEU A 1 92 ? 25.634 -0.167 -41.884 1.00 88.50 92 LEU A N 1
ATOM 724 C CA . LEU A 1 92 ? 25.942 -1.335 -41.058 1.00 88.50 92 LEU A CA 1
ATOM 725 C C . LEU A 1 92 ? 24.956 -1.487 -39.891 1.00 88.50 92 LEU A C 1
ATOM 727 O O . LEU A 1 92 ? 24.531 -2.605 -39.600 1.00 88.50 92 LEU A O 1
ATOM 731 N N . ALA A 1 93 ? 24.519 -0.382 -39.283 1.00 86.19 93 ALA A N 1
ATOM 732 C CA . ALA A 1 93 ? 23.453 -0.409 -38.286 1.00 86.19 93 ALA A CA 1
ATOM 733 C C . ALA A 1 93 ? 22.124 -0.917 -38.882 1.00 86.19 93 ALA A C 1
ATOM 735 O O . ALA A 1 93 ? 21.476 -1.768 -38.277 1.00 86.19 93 ALA A O 1
ATOM 736 N N . GLN A 1 94 ? 21.740 -0.474 -40.087 1.00 87.69 94 GLN A N 1
ATOM 737 C CA . GLN A 1 94 ? 20.555 -0.976 -40.802 1.00 87.69 94 GLN A CA 1
ATOM 738 C C . GLN A 1 94 ? 20.669 -2.464 -41.155 1.00 87.69 94 GLN A C 1
ATOM 740 O O . GLN A 1 94 ? 19.697 -3.204 -41.056 1.00 87.69 94 GLN A O 1
ATOM 745 N N . LEU A 1 95 ? 21.855 -2.944 -41.525 1.00 88.50 95 LEU A N 1
ATOM 746 C CA . LEU A 1 95 ? 22.059 -4.369 -41.778 1.00 88.50 95 LEU A CA 1
ATOM 747 C C . LEU A 1 95 ? 21.945 -5.201 -40.488 1.00 88.50 95 LEU A C 1
ATOM 749 O O . LEU A 1 95 ? 21.466 -6.336 -40.531 1.00 88.50 95 LEU A O 1
ATOM 753 N N . ALA A 1 96 ? 22.326 -4.646 -39.334 1.00 87.50 96 ALA A N 1
ATOM 754 C CA . ALA A 1 96 ? 22.144 -5.300 -38.040 1.00 87.50 96 ALA A CA 1
ATOM 755 C C . ALA A 1 96 ? 20.670 -5.365 -37.593 1.00 87.50 96 ALA A C 1
ATOM 757 O O . ALA A 1 96 ? 20.327 -6.242 -36.805 1.00 87.50 96 ALA A O 1
ATOM 758 N N . THR A 1 97 ? 19.774 -4.513 -38.112 1.00 86.50 97 THR A N 1
ATOM 759 C CA . THR A 1 97 ? 18.336 -4.582 -37.783 1.00 86.50 97 THR A CA 1
ATOM 760 C C . THR A 1 97 ? 17.562 -5.629 -38.586 1.00 86.50 97 THR A C 1
ATOM 762 O O . THR A 1 97 ? 16.425 -5.932 -38.231 1.00 86.50 97 THR A O 1
ATOM 765 N N . ILE A 1 98 ? 18.168 -6.239 -39.617 1.00 84.88 98 ILE A N 1
ATOM 766 C CA . ILE A 1 98 ? 17.536 -7.299 -40.429 1.00 84.88 98 ILE A CA 1
ATOM 767 C C . ILE A 1 98 ? 17.099 -8.488 -39.556 1.00 84.88 98 ILE A C 1
ATOM 769 O O . ILE A 1 98 ? 16.070 -9.115 -39.818 1.00 84.88 98 ILE A O 1
ATOM 773 N N . LYS A 1 99 ? 17.870 -8.811 -38.507 1.00 82.88 99 LYS A N 1
ATOM 774 C CA . LYS A 1 99 ? 17.514 -9.832 -37.515 1.00 82.88 99 LYS A CA 1
ATOM 775 C C . LYS A 1 99 ? 17.911 -9.422 -36.108 1.00 82.88 99 LYS A C 1
ATOM 777 O O . LYS A 1 99 ? 19.032 -8.992 -35.875 1.00 82.88 99 LYS A O 1
ATOM 782 N N . ASP A 1 100 ? 17.058 -9.757 -35.144 1.00 77.00 100 ASP A N 1
ATOM 783 C CA . ASP A 1 100 ? 17.261 -9.488 -33.712 1.00 77.00 100 ASP A CA 1
ATOM 784 C C . ASP A 1 100 ? 18.546 -10.078 -33.104 1.00 77.00 100 ASP A C 1
ATOM 786 O O . ASP A 1 100 ? 18.926 -9.713 -31.987 1.00 77.00 100 ASP A O 1
ATOM 790 N N . ASN A 1 101 ? 19.170 -11.057 -33.765 1.00 80.31 101 ASN A N 1
ATOM 791 C CA . ASN A 1 101 ? 20.404 -11.688 -33.308 1.00 80.31 101 ASN A CA 1
ATOM 792 C C . ASN A 1 101 ? 21.661 -11.123 -33.990 1.00 80.31 101 ASN A C 1
ATOM 794 O O . ASN A 1 101 ? 22.762 -11.544 -33.641 1.00 80.31 101 ASN A O 1
ATOM 798 N N . TYR A 1 102 ? 21.550 -10.186 -34.928 1.00 88.75 102 TYR A N 1
ATOM 799 C CA . TYR A 1 102 ? 22.722 -9.516 -35.487 1.00 88.75 102 TYR A CA 1
ATOM 800 C C . TYR A 1 102 ? 23.213 -8.428 -34.531 1.00 88.75 102 TYR A C 1
ATOM 802 O O . TYR A 1 102 ? 22.485 -7.975 -33.647 1.00 88.75 102 TYR A O 1
ATOM 810 N N . THR A 1 103 ? 24.496 -8.098 -34.628 1.00 88.88 103 THR A N 1
ATOM 811 C CA . THR A 1 103 ? 25.147 -7.157 -33.711 1.00 88.88 103 THR A CA 1
ATOM 812 C C . THR A 1 103 ? 25.961 -6.150 -34.488 1.00 88.88 103 THR A C 1
ATOM 814 O O . THR A 1 103 ? 26.782 -6.543 -35.316 1.00 88.88 103 THR A O 1
ATOM 817 N N . TYR A 1 104 ? 25.765 -4.879 -34.166 1.00 91.69 104 TYR A N 1
ATOM 818 C CA . TYR A 1 104 ? 26.560 -3.771 -34.668 1.00 91.69 104 TYR A CA 1
ATOM 819 C C . TYR A 1 104 ? 27.575 -3.295 -33.617 1.00 91.69 104 TYR A C 1
ATOM 821 O O . TYR A 1 104 ? 27.228 -3.084 -32.450 1.00 91.69 104 TYR A O 1
ATOM 829 N N . HIS A 1 105 ? 28.827 -3.119 -34.033 1.00 90.81 105 HIS A N 1
ATOM 830 C CA . HIS A 1 105 ? 29.922 -2.559 -33.243 1.00 90.81 105 HIS A CA 1
ATOM 831 C C . HIS A 1 105 ? 30.569 -1.411 -34.013 1.00 90.81 105 HIS A C 1
ATOM 833 O O . HIS A 1 105 ? 30.818 -1.525 -35.210 1.00 90.81 105 HIS A O 1
ATOM 839 N N . CYS A 1 106 ? 30.864 -0.315 -33.325 1.00 88.94 106 CYS A N 1
ATOM 840 C CA . CYS A 1 106 ? 31.496 0.857 -33.912 1.00 88.94 106 CYS A CA 1
ATOM 841 C C . CYS A 1 106 ? 32.739 1.233 -33.109 1.00 88.94 106 CYS A C 1
ATOM 843 O O . CYS A 1 106 ? 32.687 1.382 -31.885 1.00 88.94 106 CYS A O 1
ATOM 845 N N . TYR A 1 107 ? 33.851 1.400 -33.813 1.00 87.38 107 TYR A N 1
ATOM 846 C CA . TYR A 1 107 ? 35.110 1.884 -33.275 1.00 87.38 107 TYR A CA 1
ATOM 847 C C . TYR A 1 107 ? 35.570 3.102 -34.080 1.00 87.38 107 TYR A C 1
ATOM 849 O O . TYR A 1 107 ? 35.579 3.068 -35.309 1.00 87.38 107 TYR A O 1
ATOM 857 N N . SER A 1 108 ? 35.956 4.166 -33.378 1.00 83.94 108 SER A N 1
ATOM 858 C CA . SER A 1 108 ? 36.594 5.350 -33.952 1.00 83.94 108 SER A CA 1
ATOM 859 C C . SER A 1 108 ? 37.711 5.821 -33.021 1.00 83.94 108 SER A C 1
ATOM 861 O O . SER A 1 108 ? 37.522 5.915 -31.806 1.00 83.94 108 SER A O 1
ATOM 863 N N . SER A 1 109 ? 38.874 6.089 -33.598 1.00 79.25 109 SER A N 1
ATOM 864 C CA . SER A 1 109 ? 40.082 6.613 -32.965 1.00 79.25 109 SER A CA 1
ATOM 865 C C . SER A 1 109 ? 39.965 8.108 -32.659 1.00 79.25 109 SER A C 1
ATOM 867 O O . SER A 1 109 ? 40.431 8.550 -31.611 1.00 79.25 109 SER A O 1
ATOM 869 N N . GLU A 1 110 ? 39.289 8.869 -33.525 1.00 74.75 110 GLU A N 1
ATOM 870 C CA . GLU A 1 110 ? 39.055 10.310 -33.360 1.00 74.75 110 GLU A CA 1
ATOM 871 C C . GLU A 1 110 ? 37.898 10.619 -32.400 1.00 74.75 110 GLU A C 1
ATOM 873 O O . GLU A 1 110 ? 37.897 11.656 -31.736 1.00 74.75 110 GLU A O 1
ATOM 878 N N . ASN A 1 111 ? 36.908 9.724 -32.310 1.00 74.81 111 ASN A N 1
ATOM 879 C CA . ASN A 1 111 ? 35.710 9.936 -31.508 1.00 74.81 111 ASN A CA 1
ATOM 880 C C . ASN A 1 111 ? 35.408 8.750 -30.583 1.00 74.81 111 ASN A C 1
ATOM 882 O O . ASN A 1 111 ? 34.699 7.811 -30.952 1.00 74.81 111 ASN A O 1
ATOM 886 N N . GLU A 1 112 ? 35.838 8.845 -29.323 1.00 68.69 112 GLU A N 1
ATOM 887 C CA . GLU A 1 112 ? 35.545 7.825 -28.306 1.00 68.69 112 GLU A CA 1
ATOM 888 C C . GLU A 1 112 ? 34.036 7.627 -28.067 1.00 68.69 112 GLU A C 1
ATOM 890 O O . GLU A 1 112 ? 33.612 6.539 -27.676 1.00 68.69 112 GLU A O 1
ATOM 895 N N . SER A 1 113 ? 33.200 8.633 -28.365 1.00 68.75 113 SER A N 1
ATOM 896 C CA . SER A 1 113 ? 31.741 8.517 -28.227 1.00 68.75 113 SER A CA 1
ATOM 897 C C . SER A 1 113 ? 31.083 7.642 -29.299 1.00 68.75 113 SER A C 1
ATOM 899 O O . SER A 1 113 ? 29.962 7.171 -29.099 1.00 68.75 113 SER A O 1
ATOM 901 N N . ALA A 1 114 ? 31.780 7.344 -30.403 1.00 69.81 114 ALA A N 1
ATOM 902 C CA . ALA A 1 114 ? 31.284 6.438 -31.440 1.00 69.81 114 ALA A CA 1
ATOM 903 C C . ALA A 1 114 ? 31.038 5.023 -30.888 1.00 69.81 114 ALA A C 1
ATOM 905 O O . ALA A 1 114 ? 30.085 4.349 -31.281 1.00 69.81 114 ALA A O 1
ATOM 906 N N . VAL A 1 115 ? 31.823 4.618 -29.885 1.00 71.94 115 VAL A N 1
ATOM 907 C CA . VAL A 1 115 ? 31.704 3.329 -29.195 1.00 71.94 115 VAL A CA 1
ATOM 908 C C . VAL A 1 115 ? 30.337 3.169 -28.511 1.00 71.94 115 VAL A C 1
ATOM 910 O O . VAL A 1 115 ? 29.828 2.049 -28.417 1.00 71.94 115 VAL A O 1
ATOM 913 N N . TYR A 1 116 ? 29.679 4.270 -28.121 1.00 75.00 116 TYR A N 1
ATOM 914 C CA . TYR A 1 116 ? 28.336 4.259 -27.524 1.00 75.00 116 TYR A CA 1
ATOM 915 C C . TYR A 1 116 ? 27.228 3.859 -28.501 1.00 75.00 116 TYR A C 1
ATOM 917 O O . TYR A 1 116 ? 26.151 3.468 -28.057 1.00 75.00 116 TYR A O 1
ATOM 925 N N . THR A 1 117 ? 27.483 3.927 -29.812 1.00 79.31 117 THR A N 1
ATOM 926 C CA . THR A 1 117 ? 26.538 3.463 -30.842 1.00 79.31 117 THR A CA 1
ATOM 927 C C . THR A 1 117 ? 26.544 1.944 -31.007 1.00 79.31 117 THR A C 1
ATOM 929 O O . THR A 1 117 ? 25.627 1.391 -31.610 1.00 79.31 117 THR A O 1
ATOM 932 N N . SER A 1 118 ? 27.542 1.258 -30.439 1.00 85.38 118 SER A N 1
ATOM 933 C CA . SER A 1 118 ? 27.636 -0.200 -30.465 1.00 85.38 118 SER A CA 1
ATOM 934 C C . SER A 1 118 ? 26.498 -0.825 -29.666 1.00 85.38 118 SER A C 1
ATOM 936 O O . SER A 1 118 ? 26.271 -0.475 -28.507 1.00 85.38 118 SER A O 1
ATOM 938 N N . ASP A 1 119 ? 25.837 -1.820 -30.244 1.00 85.31 119 ASP A N 1
ATOM 939 C CA . ASP A 1 119 ? 24.643 -2.463 -29.694 1.00 85.31 119 ASP A CA 1
ATOM 940 C C . ASP A 1 119 ? 24.824 -2.983 -28.258 1.00 85.31 119 ASP A C 1
ATOM 942 O O . ASP A 1 119 ? 23.952 -2.837 -27.396 1.00 85.31 119 ASP A O 1
ATOM 946 N N . GLU A 1 120 ? 25.968 -3.610 -27.984 1.00 85.12 120 GLU A N 1
ATOM 947 C CA . GLU A 1 120 ? 26.274 -4.197 -26.677 1.00 85.12 120 GLU A CA 1
ATOM 948 C C . GLU A 1 120 ? 26.497 -3.133 -25.595 1.00 85.12 120 GLU A C 1
ATOM 950 O O . GLU A 1 120 ? 26.175 -3.364 -24.426 1.00 85.12 120 GLU A O 1
ATOM 955 N N . ILE A 1 121 ? 27.012 -1.966 -25.984 1.00 87.06 121 ILE A N 1
ATOM 956 C CA . ILE A 1 121 ? 27.336 -0.855 -25.085 1.00 87.06 121 ILE A CA 1
ATOM 957 C C . ILE A 1 121 ? 26.105 0.029 -24.893 1.00 87.06 121 ILE A C 1
ATOM 959 O O . ILE A 1 121 ? 25.745 0.319 -23.755 1.00 87.06 121 ILE A O 1
ATOM 963 N N . ALA A 1 122 ? 25.385 0.354 -25.969 1.00 87.31 122 ALA A N 1
ATOM 964 C CA . ALA A 1 122 ? 24.145 1.126 -25.937 1.00 87.31 122 ALA A CA 1
ATOM 965 C C . ALA A 1 122 ? 23.090 0.497 -25.010 1.00 87.31 122 ALA A C 1
ATOM 967 O O . ALA A 1 122 ? 22.470 1.193 -24.204 1.00 87.31 122 ALA A O 1
ATOM 968 N N . ARG A 1 123 ? 22.913 -0.834 -25.066 1.00 88.50 123 ARG A N 1
ATOM 969 C CA . ARG A 1 123 ? 21.983 -1.556 -24.174 1.00 88.50 123 ARG A CA 1
ATOM 970 C C . ARG A 1 123 ? 22.384 -1.442 -22.706 1.00 88.50 123 ARG A C 1
ATOM 972 O O . ARG A 1 123 ? 21.519 -1.252 -21.856 1.00 88.50 123 ARG A O 1
ATOM 979 N N . LEU A 1 124 ? 23.679 -1.549 -22.413 1.00 88.88 124 LEU A N 1
ATOM 980 C CA . LEU A 1 124 ? 24.190 -1.456 -21.049 1.00 88.88 124 LEU A CA 1
ATOM 981 C C . LEU A 1 124 ? 24.104 -0.023 -20.508 1.00 88.88 124 LEU A C 1
ATOM 983 O O . LEU A 1 124 ? 23.680 0.167 -19.374 1.00 88.88 124 LEU A O 1
ATOM 987 N N . LEU A 1 125 ? 24.434 0.983 -21.324 1.00 87.81 125 LEU A N 1
ATOM 988 C CA . LEU A 1 125 ? 24.295 2.398 -20.968 1.00 87.81 125 LEU A CA 1
ATOM 989 C C . LEU A 1 125 ? 22.835 2.784 -20.720 1.00 87.81 125 LEU A C 1
ATOM 991 O O . LEU A 1 125 ? 22.548 3.524 -19.780 1.00 87.81 125 LEU A O 1
ATOM 995 N N . LYS A 1 126 ? 21.903 2.245 -21.516 1.00 88.19 126 LYS A N 1
ATOM 996 C CA . LYS A 1 126 ? 20.469 2.418 -21.275 1.00 88.19 126 LYS A CA 1
ATOM 997 C C . LYS A 1 126 ? 20.062 1.863 -19.910 1.00 88.19 126 LYS A C 1
ATOM 999 O O . LYS A 1 126 ? 19.388 2.565 -19.165 1.00 88.19 126 LYS A O 1
ATOM 1004 N N . GLU A 1 127 ? 20.508 0.655 -19.565 1.00 91.00 127 GLU A N 1
ATOM 1005 C CA . GLU A 1 127 ? 20.233 0.072 -18.247 1.00 91.00 127 GLU A CA 1
ATOM 1006 C C . GLU A 1 127 ? 20.862 0.904 -17.114 1.00 91.00 127 GLU A C 1
ATOM 1008 O O . GLU A 1 127 ? 20.211 1.145 -16.102 1.00 91.00 127 GLU A O 1
ATOM 1013 N N . ILE A 1 128 ? 22.096 1.399 -17.281 1.00 88.56 128 ILE A N 1
ATOM 1014 C CA . ILE A 1 128 ? 22.748 2.285 -16.299 1.00 88.56 128 ILE A CA 1
ATOM 1015 C C . ILE A 1 128 ? 21.907 3.546 -16.066 1.00 88.56 128 ILE A C 1
ATOM 1017 O O . ILE A 1 128 ? 21.640 3.896 -14.917 1.00 88.56 128 ILE A O 1
ATOM 1021 N N . ASN A 1 129 ? 21.443 4.189 -17.138 1.00 87.81 129 ASN A N 1
ATOM 1022 C CA . ASN A 1 129 ? 20.585 5.370 -17.058 1.00 87.81 129 ASN A CA 1
ATOM 1023 C C . ASN A 1 129 ? 19.238 5.058 -16.386 1.00 87.81 129 ASN A C 1
ATOM 1025 O O . ASN A 1 129 ? 18.746 5.831 -15.566 1.00 87.81 129 ASN A O 1
ATOM 1029 N N . ASP A 1 130 ? 18.638 3.909 -16.693 1.00 83.94 130 ASP A N 1
ATOM 1030 C CA . ASP A 1 130 ? 17.386 3.492 -16.062 1.00 83.94 130 ASP A CA 1
ATOM 1031 C C . ASP A 1 130 ? 17.579 3.209 -14.557 1.00 83.94 130 ASP A C 1
ATOM 1033 O O . ASP A 1 130 ? 16.725 3.591 -13.755 1.00 83.94 130 ASP A O 1
ATOM 1037 N N . ALA A 1 131 ? 18.721 2.650 -14.139 1.00 85.50 131 ALA A N 1
ATOM 1038 C CA . ALA A 1 131 ? 19.060 2.487 -12.720 1.00 85.50 131 ALA A CA 1
ATOM 1039 C C . ALA A 1 131 ? 19.305 3.828 -12.018 1.00 85.50 131 ALA A C 1
ATOM 1041 O O . ALA A 1 131 ? 18.873 3.998 -10.878 1.00 85.50 131 ALA A O 1
ATOM 1042 N N . GLN A 1 132 ? 19.958 4.784 -12.684 1.00 86.00 132 GLN A N 1
ATOM 1043 C CA . GLN A 1 132 ? 20.161 6.136 -12.153 1.00 86.00 132 GLN A CA 1
ATOM 1044 C C . GLN A 1 132 ? 18.827 6.846 -11.907 1.00 86.00 132 GLN A C 1
ATOM 1046 O O . GLN A 1 132 ? 18.616 7.374 -10.821 1.00 86.00 132 GLN A O 1
ATOM 1051 N N . LYS A 1 133 ? 17.876 6.759 -12.843 1.00 82.69 133 LYS A N 1
ATOM 1052 C CA . LYS A 1 133 ? 16.524 7.313 -12.649 1.00 82.69 133 LYS A CA 1
ATOM 1053 C C . LYS A 1 133 ? 15.790 6.682 -11.467 1.00 82.69 133 LYS A C 1
ATOM 1055 O O . LYS A 1 133 ? 15.072 7.370 -10.747 1.00 82.69 133 LYS A O 1
ATOM 1060 N N . VAL A 1 134 ? 15.939 5.368 -11.267 1.00 80.56 134 VAL A N 1
ATOM 1061 C CA . VAL A 1 134 ? 15.364 4.683 -10.097 1.00 80.56 134 VAL A CA 1
ATOM 1062 C C . VAL A 1 134 ? 16.006 5.199 -8.807 1.00 80.56 134 VAL A C 1
ATOM 1064 O O . VAL A 1 134 ? 15.288 5.452 -7.843 1.00 80.56 134 VAL A O 1
ATOM 1067 N N . LEU A 1 135 ? 17.326 5.393 -8.800 1.00 82.44 135 LEU A N 1
ATOM 1068 C CA . LEU A 1 135 ? 18.067 5.926 -7.658 1.00 82.44 135 LEU A CA 1
ATOM 1069 C C . LEU A 1 135 ? 17.642 7.364 -7.317 1.00 82.44 135 LEU A C 1
ATOM 1071 O O . LEU A 1 135 ? 17.348 7.656 -6.161 1.00 82.44 135 LEU A O 1
ATOM 1075 N N . GLU A 1 136 ? 17.544 8.238 -8.319 1.00 78.62 136 GLU A N 1
ATOM 1076 C CA . GLU A 1 136 ? 17.058 9.616 -8.166 1.00 78.62 136 GLU A CA 1
ATOM 1077 C C . GLU A 1 136 ? 15.633 9.646 -7.614 1.00 78.62 136 GLU A C 1
ATOM 1079 O O . GLU A 1 136 ? 15.350 10.363 -6.654 1.00 78.62 136 GLU A O 1
ATOM 1084 N N . ALA A 1 137 ? 14.743 8.816 -8.165 1.00 72.38 137 ALA A N 1
ATOM 1085 C CA . ALA A 1 137 ? 13.378 8.703 -7.677 1.00 72.38 137 ALA A CA 1
ATOM 1086 C C . ALA A 1 137 ? 13.352 8.288 -6.199 1.00 72.38 137 ALA A C 1
ATOM 1088 O O . ALA A 1 137 ? 12.716 8.966 -5.401 1.00 72.38 137 ALA A O 1
ATOM 1089 N N . VAL A 1 138 ? 14.076 7.235 -5.806 1.00 73.50 138 VAL A N 1
ATOM 1090 C CA . VAL A 1 138 ? 14.137 6.774 -4.405 1.00 73.50 138 VAL A CA 1
ATOM 1091 C C . VAL A 1 138 ? 14.746 7.829 -3.477 1.00 73.50 138 VAL A C 1
ATOM 1093 O O . VAL A 1 138 ? 14.232 8.032 -2.378 1.00 73.50 138 VAL A O 1
ATOM 1096 N N . SER A 1 139 ? 15.769 8.558 -3.927 1.00 73.88 139 SER A N 1
ATOM 1097 C CA . SER A 1 139 ? 16.365 9.663 -3.167 1.00 73.88 139 SER A CA 1
ATOM 1098 C C . SER A 1 139 ? 15.355 10.787 -2.910 1.00 73.88 139 SER A C 1
ATOM 1100 O O . SER A 1 139 ? 15.201 11.240 -1.775 1.00 73.88 139 SER A O 1
ATOM 1102 N N . HIS A 1 140 ? 14.581 11.171 -3.930 1.00 69.25 140 HIS A N 1
ATOM 1103 C CA . HIS A 1 140 ? 13.482 12.123 -3.771 1.00 69.25 140 HIS A CA 1
ATOM 1104 C C . HIS A 1 140 ? 12.390 11.610 -2.825 1.00 69.25 140 HIS A C 1
ATOM 1106 O O . HIS A 1 140 ? 11.846 12.396 -2.053 1.00 69.25 140 HIS A O 1
ATOM 1112 N N . LEU A 1 141 ? 12.083 10.307 -2.838 1.00 64.75 141 LEU A N 1
ATOM 1113 C CA . LEU A 1 141 ? 11.129 9.709 -1.896 1.00 64.75 141 LEU A CA 1
ATOM 1114 C C . LEU A 1 141 ? 11.613 9.791 -0.455 1.00 64.75 141 LEU A C 1
ATOM 1116 O O . LEU A 1 141 ? 10.845 10.167 0.429 1.00 64.75 141 LEU A O 1
ATOM 1120 N N . ARG A 1 142 ? 12.893 9.499 -0.232 1.00 68.88 142 ARG A N 1
ATOM 1121 C CA . ARG A 1 142 ? 13.517 9.609 1.082 1.00 68.88 142 ARG A CA 1
ATOM 1122 C C . ARG A 1 142 ? 13.491 11.054 1.582 1.00 68.88 142 ARG A C 1
ATOM 1124 O O . ARG A 1 142 ? 12.997 11.307 2.674 1.00 68.88 142 ARG A O 1
ATOM 1131 N N . GLN A 1 143 ? 13.893 12.009 0.743 1.00 65.00 143 GLN A N 1
ATOM 1132 C CA . GLN A 1 143 ? 13.830 13.438 1.070 1.00 65.00 143 GLN A CA 1
ATOM 1133 C C . GLN A 1 143 ? 12.395 13.919 1.329 1.00 65.00 143 GLN A C 1
ATOM 1135 O O . GLN A 1 143 ? 12.172 14.732 2.223 1.00 65.00 143 GLN A O 1
ATOM 1140 N N . ALA A 1 144 ? 11.399 13.419 0.591 1.00 58.69 144 ALA A N 1
ATOM 1141 C CA . ALA A 1 144 ? 9.988 13.736 0.821 1.00 58.69 144 ALA A CA 1
ATOM 1142 C C . ALA A 1 144 ? 9.471 13.174 2.161 1.00 58.69 144 ALA A C 1
ATOM 1144 O O . ALA A 1 144 ? 8.688 13.830 2.850 1.00 58.69 144 ALA A O 1
ATOM 1145 N N . MET A 1 145 ? 9.929 11.985 2.563 1.00 56.03 145 MET A N 1
ATOM 1146 C CA . MET A 1 145 ? 9.610 11.399 3.869 1.00 56.03 145 MET A CA 1
ATOM 1147 C C . MET A 1 145 ? 10.302 12.141 5.022 1.00 56.03 145 MET A C 1
ATOM 1149 O O . MET A 1 145 ? 9.657 12.435 6.026 1.00 56.03 145 MET A O 1
ATOM 1153 N N . GLU A 1 146 ? 11.577 12.501 4.860 1.00 59.28 146 GLU A N 1
ATOM 1154 C CA . GLU A 1 146 ? 12.371 13.258 5.843 1.00 59.28 146 GLU A CA 1
ATOM 1155 C C . GLU A 1 146 ? 11.902 14.718 5.984 1.00 59.28 146 GLU A C 1
ATOM 1157 O O . GLU A 1 146 ? 11.895 15.289 7.076 1.00 59.28 146 GLU A O 1
ATOM 1162 N N . SER A 1 147 ? 11.461 15.344 4.890 1.00 51.94 147 SER A N 1
ATOM 1163 C CA . SER A 1 147 ? 10.837 16.673 4.934 1.00 51.94 147 SER A CA 1
ATOM 1164 C C . SER A 1 147 ? 9.438 16.617 5.537 1.00 51.94 147 SER A C 1
ATOM 1166 O O . SER A 1 147 ? 9.085 17.494 6.310 1.00 51.94 147 SER A O 1
ATOM 1168 N N . SER A 1 148 ? 8.655 15.562 5.306 1.00 47.75 148 SER A N 1
ATOM 1169 C CA . SER A 1 148 ? 7.351 15.417 5.969 1.00 47.75 148 SER A CA 1
ATOM 1170 C C . SER A 1 148 ? 7.475 15.268 7.490 1.00 47.75 148 SER A C 1
ATOM 1172 O O . SER A 1 148 ? 6.619 15.779 8.203 1.00 47.75 148 SER A O 1
ATOM 1174 N N . SER A 1 149 ? 8.537 14.639 8.008 1.00 44.41 149 SER A N 1
ATOM 1175 C CA . SER A 1 149 ? 8.774 14.549 9.458 1.00 44.41 149 SER A CA 1
ATOM 1176 C C . SER A 1 149 ? 9.323 15.853 10.056 1.00 44.41 149 SER A C 1
ATOM 1178 O O . SER A 1 149 ? 8.885 16.277 11.123 1.00 44.41 149 SER A O 1
ATOM 1180 N N . THR A 1 150 ? 10.222 16.555 9.357 1.00 40.94 150 THR A N 1
ATOM 1181 C CA . THR A 1 150 ? 10.825 17.814 9.847 1.00 40.94 150 THR A CA 1
ATOM 1182 C C . THR A 1 150 ? 9.946 19.050 9.627 1.00 40.94 150 THR A C 1
ATOM 1184 O O . THR A 1 150 ? 9.922 19.952 10.468 1.00 40.94 150 THR A O 1
ATOM 1187 N N . THR A 1 151 ? 9.181 19.098 8.535 1.00 39.47 151 THR A N 1
ATOM 1188 C CA . THR A 1 151 ? 8.151 20.112 8.284 1.00 39.47 151 THR A CA 1
ATOM 1189 C C . THR A 1 151 ? 6.922 19.867 9.149 1.00 39.47 151 THR A C 1
ATOM 1191 O O . THR A 1 151 ? 6.346 20.849 9.581 1.00 39.47 151 THR A O 1
ATOM 1194 N N . ALA A 1 152 ? 6.551 18.630 9.506 1.00 37.53 152 ALA A N 1
ATOM 1195 C CA . ALA A 1 152 ? 5.526 18.413 10.534 1.00 37.53 152 ALA A CA 1
ATOM 1196 C C . ALA A 1 152 ? 5.957 18.999 11.888 1.00 37.53 152 ALA A C 1
ATOM 1198 O O . ALA A 1 152 ? 5.154 19.660 12.535 1.00 37.53 152 ALA A O 1
ATOM 1199 N N . GLN A 1 153 ? 7.231 18.869 12.272 1.00 35.06 153 GLN A N 1
ATOM 1200 C CA . GLN A 1 153 ? 7.733 19.451 13.521 1.00 35.06 153 GLN A CA 1
ATOM 1201 C C . GLN A 1 153 ? 7.772 20.993 13.488 1.00 35.06 153 GLN A C 1
ATOM 1203 O O . GLN A 1 153 ? 7.296 21.639 14.414 1.00 35.06 153 GLN A O 1
ATOM 1208 N N . LYS A 1 154 ? 8.270 21.599 12.397 1.00 34.47 154 LYS A N 1
ATOM 1209 C CA . LYS A 1 154 ? 8.327 23.071 12.246 1.00 34.47 154 LYS A CA 1
ATOM 1210 C C . LYS A 1 154 ? 6.966 23.711 11.963 1.00 34.47 154 LYS A C 1
ATOM 1212 O O . LYS A 1 154 ? 6.696 24.811 12.430 1.00 34.47 154 LYS A O 1
ATOM 1217 N N . ALA A 1 155 ? 6.097 23.022 11.226 1.00 40.91 155 ALA A N 1
ATOM 1218 C CA . ALA A 1 155 ? 4.733 23.467 10.989 1.00 40.91 155 ALA A CA 1
ATOM 1219 C C . ALA A 1 155 ? 3.902 23.354 12.266 1.00 40.91 155 ALA A C 1
ATOM 1221 O O . ALA A 1 155 ? 3.080 24.222 12.475 1.00 40.91 155 ALA A O 1
ATOM 1222 N N . VAL A 1 156 ? 4.128 22.384 13.160 1.00 40.59 156 VAL A N 1
ATOM 1223 C CA . VAL A 1 156 ? 3.475 22.370 14.483 1.00 40.59 156 VAL A CA 1
ATOM 1224 C C . VAL A 1 156 ? 3.828 23.629 15.290 1.00 40.59 156 VAL A C 1
ATOM 1226 O O . VAL A 1 156 ? 2.930 24.231 15.877 1.00 40.59 156 VAL A O 1
ATOM 1229 N N . ASP A 1 157 ? 5.076 24.099 15.237 1.00 34.56 157 ASP A N 1
ATOM 1230 C CA . ASP A 1 157 ? 5.500 25.311 15.954 1.00 34.56 157 ASP A CA 1
ATOM 1231 C C . ASP A 1 157 ? 4.980 26.617 15.310 1.00 34.56 157 ASP A C 1
ATOM 1233 O O . ASP A 1 157 ? 4.558 27.528 16.025 1.00 34.56 157 ASP A O 1
ATOM 1237 N N . GLU A 1 158 ? 4.918 26.712 13.975 1.00 36.25 158 GLU A N 1
ATOM 1238 C CA . GLU A 1 158 ? 4.398 27.905 13.275 1.00 36.25 158 GLU A CA 1
ATOM 1239 C C . GLU A 1 158 ? 2.853 27.936 13.161 1.00 36.25 158 GLU A C 1
ATOM 1241 O O . GLU A 1 158 ? 2.238 29.003 13.243 1.00 36.25 158 GLU A O 1
ATOM 1246 N N . ILE A 1 159 ? 2.183 26.781 13.040 1.00 40.97 159 ILE A N 1
ATOM 1247 C CA . ILE A 1 159 ? 0.710 26.648 12.952 1.00 40.97 159 ILE A CA 1
ATOM 1248 C C . ILE A 1 159 ? 0.055 26.908 14.309 1.00 40.97 159 ILE A C 1
ATOM 1250 O O . ILE A 1 159 ? -1.030 27.496 14.332 1.00 40.97 159 ILE A O 1
ATOM 1254 N N . ASN A 1 160 ? 0.714 26.574 15.425 1.00 36.31 160 ASN A N 1
ATOM 1255 C CA . ASN A 1 160 ? 0.242 26.938 16.766 1.00 36.31 160 ASN A CA 1
ATOM 1256 C C . ASN A 1 160 ? 0.172 28.463 16.979 1.00 36.31 160 ASN A C 1
ATOM 1258 O O . ASN A 1 160 ? -0.595 28.920 17.826 1.00 36.31 160 ASN A O 1
ATOM 1262 N N . LEU A 1 161 ? 0.905 29.257 16.185 1.00 33.66 161 LEU A N 1
ATOM 1263 C CA . LEU A 1 161 ? 0.878 30.720 16.257 1.00 33.66 161 LEU A CA 1
ATOM 1264 C C . LEU A 1 161 ? -0.121 31.369 15.273 1.00 33.66 161 LEU A C 1
ATOM 1266 O O . LEU A 1 161 ? -0.582 32.480 15.529 1.00 33.66 161 LEU A O 1
ATOM 1270 N N . VAL A 1 162 ? -0.488 30.695 14.170 1.00 36.88 162 VAL A N 1
ATOM 1271 C CA . VAL A 1 162 ? -1.275 31.300 13.066 1.00 36.88 162 VAL A CA 1
ATOM 1272 C C . VAL A 1 162 ? -2.659 30.652 12.836 1.00 36.88 162 VAL A C 1
ATOM 1274 O O . VAL A 1 162 ? -3.551 31.287 12.270 1.00 36.88 162 VAL A O 1
ATOM 1277 N N . SER A 1 163 ? -2.936 29.444 13.343 1.00 32.25 163 SER A N 1
ATOM 1278 C CA . SER A 1 163 ? -4.192 28.704 13.066 1.00 32.25 163 SER A CA 1
ATOM 1279 C C . SER A 1 163 ? -5.417 29.099 13.898 1.00 32.25 163 SER A C 1
ATOM 1281 O O . SER A 1 163 ? -6.243 28.257 14.241 1.00 32.25 163 SER A O 1
ATOM 1283 N N . ASN A 1 164 ? -5.591 30.396 14.152 1.00 32.94 164 ASN A N 1
ATOM 1284 C CA . ASN A 1 164 ? -6.904 30.964 14.480 1.00 32.94 164 ASN A CA 1
ATOM 1285 C C . ASN A 1 164 ? -7.553 31.697 13.291 1.00 32.94 164 ASN A C 1
ATOM 1287 O O . ASN A 1 164 ? -8.668 32.199 13.428 1.00 32.94 164 ASN A O 1
ATOM 1291 N N . ALA A 1 165 ? -6.925 31.733 12.107 1.00 32.81 165 ALA A N 1
ATOM 1292 C CA . ALA A 1 165 ? -7.518 32.378 10.937 1.00 32.81 165 ALA A CA 1
ATOM 1293 C C . ALA A 1 165 ? -7.164 31.669 9.613 1.00 32.81 165 ALA A C 1
ATOM 1295 O O . ALA A 1 165 ? -6.053 31.775 9.114 1.00 32.81 165 ALA A O 1
ATOM 1296 N N . LEU A 1 166 ? -8.170 31.019 9.015 1.00 34.94 166 LEU A N 1
ATOM 1297 C CA . LEU A 1 166 ? -8.267 30.617 7.600 1.00 34.94 166 LEU A CA 1
ATOM 1298 C C . LEU A 1 166 ? -7.290 29.538 7.070 1.00 34.94 166 LEU A C 1
ATOM 1300 O O . LEU A 1 166 ? -6.276 29.868 6.469 1.00 34.94 166 LEU A O 1
ATOM 1304 N N . CYS A 1 167 ? -7.704 28.259 7.114 1.00 26.47 167 CYS A N 1
ATOM 1305 C CA . CYS A 1 167 ? -7.614 27.296 5.991 1.00 26.47 167 CYS A CA 1
ATOM 1306 C C . CYS A 1 167 ? -8.353 25.974 6.320 1.00 26.47 167 CYS A C 1
ATOM 1308 O O . CYS A 1 167 ? -8.009 25.269 7.262 1.00 26.47 167 CYS A O 1
ATOM 1310 N N . ASN A 1 168 ? -9.378 25.621 5.531 1.00 30.97 168 ASN A N 1
ATOM 1311 C CA . ASN A 1 168 ? -10.239 24.440 5.724 1.00 30.97 168 ASN A CA 1
ATOM 1312 C C . ASN A 1 168 ? -9.693 23.187 5.007 1.00 30.97 168 ASN A C 1
ATOM 1314 O O . ASN A 1 168 ? -10.239 22.763 3.986 1.00 30.97 168 ASN A O 1
ATOM 1318 N N . SER A 1 169 ? -8.635 22.562 5.519 1.00 31.59 169 SER A N 1
ATOM 1319 C CA . SER A 1 169 ? -8.290 21.169 5.174 1.00 31.59 169 SER A CA 1
ATOM 1320 C C . SER A 1 169 ? -7.595 20.504 6.367 1.00 31.59 169 SER A C 1
ATOM 1322 O O . SER A 1 169 ? -6.530 20.973 6.761 1.00 31.59 169 SER A O 1
ATOM 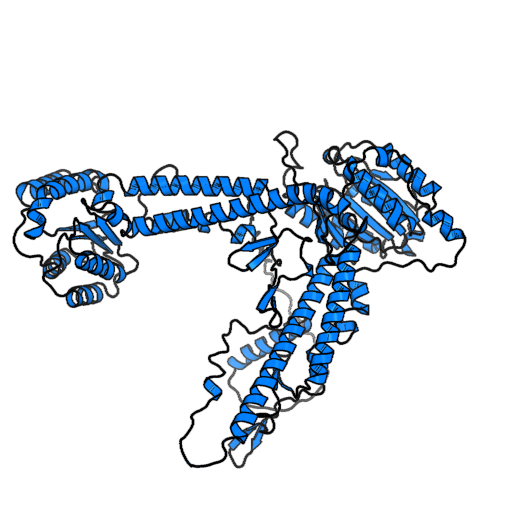1324 N N . PRO A 1 170 ? -8.174 19.456 6.982 1.00 36.34 170 PRO A N 1
ATOM 1325 C CA . PRO A 1 170 ? -7.564 18.814 8.136 1.00 36.34 170 PRO A CA 1
ATOM 1326 C C . PRO A 1 170 ? -6.471 17.845 7.678 1.00 36.34 170 PRO A C 1
ATOM 1328 O O . PRO A 1 170 ? -6.745 16.866 6.990 1.00 36.34 170 PRO A O 1
ATOM 1331 N N . ILE A 1 171 ? -5.232 18.119 8.074 1.00 34.22 171 ILE A N 1
ATOM 1332 C CA . ILE A 1 171 ? -4.141 17.148 8.014 1.00 34.22 171 ILE A CA 1
ATOM 1333 C C . ILE A 1 171 ? -4.347 16.149 9.169 1.00 34.22 171 ILE A C 1
ATOM 1335 O O . ILE A 1 171 ? -4.589 16.557 10.305 1.00 34.22 171 ILE A O 1
ATOM 1339 N N . TYR A 1 172 ? -4.308 14.845 8.883 1.00 42.69 172 TYR A N 1
ATOM 1340 C CA . TYR A 1 172 ? -4.743 13.770 9.791 1.00 42.69 172 TYR A CA 1
ATOM 1341 C C . TYR A 1 172 ? -3.604 13.169 10.637 1.00 42.69 172 TYR A C 1
ATOM 1343 O O . TYR A 1 172 ? -3.477 11.949 10.719 1.00 42.69 172 TYR A O 1
ATOM 1351 N N . TYR A 1 173 ? -2.768 13.995 11.272 1.00 39.69 173 TYR A N 1
ATOM 1352 C CA . TYR A 1 173 ? -1.736 13.474 12.176 1.00 39.69 173 TYR A CA 1
ATOM 1353 C C . TYR A 1 173 ? -2.325 13.080 13.537 1.00 39.69 173 TYR A C 1
ATOM 1355 O O . TYR A 1 173 ? -3.136 13.808 14.116 1.00 39.69 173 TYR A O 1
ATOM 1363 N N . LEU A 1 174 ? -1.892 11.931 14.064 1.00 46.06 174 LEU A N 1
ATOM 1364 C CA . LEU A 1 174 ? -2.148 11.544 15.449 1.00 46.06 174 LEU A CA 1
ATOM 1365 C C . LEU A 1 174 ? -1.227 12.387 16.341 1.00 46.06 174 LEU A C 1
ATOM 1367 O O . LEU A 1 174 ? -0.021 12.176 16.385 1.00 46.06 174 LEU A O 1
ATOM 1371 N N . THR A 1 175 ? -1.779 13.399 17.007 1.00 44.06 175 THR A N 1
ATOM 1372 C CA . THR A 1 175 ? -1.007 14.276 17.897 1.00 44.06 175 THR A CA 1
ATOM 1373 C C . THR A 1 175 ? -0.429 13.480 19.065 1.00 44.06 175 THR A C 1
ATOM 1375 O O . THR A 1 175 ? -1.191 12.969 19.889 1.00 44.06 175 THR A O 1
ATOM 1378 N N . GLN A 1 176 ? 0.899 13.437 19.176 1.00 49.66 176 GLN A N 1
ATOM 1379 C CA . GLN A 1 176 ? 1.577 13.085 20.419 1.00 49.66 176 GLN A CA 1
ATOM 1380 C C . GLN A 1 176 ? 1.886 14.370 21.195 1.00 49.66 176 GLN A C 1
ATOM 1382 O O . GLN A 1 176 ? 2.414 15.328 20.635 1.00 49.66 176 GLN A O 1
ATOM 1387 N N . GLN A 1 177 ? 1.561 14.390 22.486 1.00 44.28 177 GLN A N 1
ATOM 1388 C CA . GLN A 1 177 ? 2.157 15.339 23.423 1.00 44.28 177 GLN A CA 1
ATOM 1389 C C . GLN A 1 177 ? 3.221 14.590 24.218 1.00 44.28 177 GLN A C 1
ATOM 1391 O O . GLN A 1 177 ? 2.931 13.563 24.829 1.00 44.28 177 GLN A O 1
ATOM 1396 N N . SER A 1 178 ? 4.447 15.105 24.200 1.00 42.06 178 SER A N 1
ATOM 1397 C CA . SER A 1 178 ? 5.633 14.527 24.845 1.0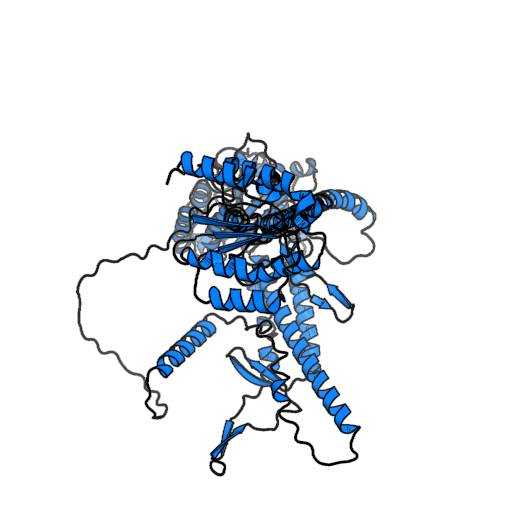0 42.06 178 SER A CA 1
ATOM 1398 C C . SER A 1 178 ? 5.664 14.732 26.368 1.00 42.06 178 SER A C 1
ATOM 1400 O O . SER A 1 178 ? 6.688 14.487 27.005 1.00 42.06 178 SER A O 1
ATOM 1402 N N . ASP A 1 179 ? 4.566 15.196 26.968 1.00 47.47 179 ASP A N 1
ATOM 1403 C CA . ASP A 1 179 ? 4.526 15.580 28.374 1.00 47.47 179 ASP A CA 1
ATOM 1404 C C . ASP A 1 179 ? 4.430 14.344 29.280 1.00 47.47 179 ASP A C 1
ATOM 1406 O O . ASP A 1 179 ? 3.359 13.790 29.534 1.00 47.47 179 ASP A O 1
ATOM 1410 N N . SER A 1 180 ? 5.573 13.943 29.838 1.00 53.16 180 SER A N 1
ATOM 1411 C CA . SER A 1 180 ? 5.702 12.892 30.860 1.00 53.16 180 SER A CA 1
ATOM 1412 C C . SER A 1 180 ? 4.856 13.146 32.122 1.00 53.16 180 SER A C 1
ATOM 1414 O O . SER A 1 180 ? 4.524 12.208 32.856 1.00 53.16 180 SER A O 1
ATOM 1416 N N . ASN A 1 181 ? 4.452 14.399 32.352 1.00 56.69 181 ASN A N 1
ATOM 1417 C CA . ASN A 1 181 ? 3.600 14.816 33.465 1.00 56.69 181 ASN A CA 1
ATOM 1418 C C . ASN A 1 181 ? 2.166 14.257 33.353 1.00 56.69 181 ASN A C 1
ATOM 1420 O O . ASN A 1 181 ? 1.604 13.823 34.359 1.00 56.69 181 ASN A O 1
ATOM 1424 N N . LEU A 1 182 ? 1.615 14.133 32.136 1.00 57.47 182 LEU A N 1
ATOM 1425 C CA . LEU A 1 182 ? 0.254 13.617 31.893 1.00 57.47 182 LEU A CA 1
ATOM 1426 C C . LEU A 1 182 ? 0.075 12.148 32.312 1.00 57.47 182 LEU A C 1
ATOM 1428 O O . LEU A 1 182 ? -1.045 11.687 32.534 1.00 57.47 182 LEU A O 1
ATOM 1432 N N . LEU A 1 183 ? 1.159 11.381 32.431 1.00 59.03 183 LEU A N 1
ATOM 1433 C CA . LEU A 1 183 ? 1.092 9.971 32.829 1.00 59.03 183 LEU A CA 1
ATOM 1434 C C . LEU A 1 183 ? 0.870 9.779 34.333 1.00 59.03 183 LEU A C 1
ATOM 1436 O O . LEU A 1 183 ? 0.329 8.753 34.752 1.00 59.03 183 LEU A O 1
ATOM 1440 N N . HIS A 1 184 ? 1.241 10.775 35.136 1.00 61.69 184 HIS A N 1
ATOM 1441 C CA . HIS A 1 184 ? 1.129 10.731 36.594 1.00 61.69 184 HIS A CA 1
ATOM 1442 C C . HIS A 1 184 ? -0.156 11.390 37.109 1.00 61.69 184 HIS A C 1
ATOM 1444 O O . HIS A 1 184 ? -0.565 11.145 38.244 1.00 61.69 184 HIS A O 1
ATOM 1450 N N . GLU A 1 185 ? -0.825 12.179 36.272 1.00 71.88 185 GLU A N 1
ATOM 1451 C CA . GLU A 1 185 ? -2.055 12.879 36.627 1.00 71.88 185 GLU A CA 1
ATOM 1452 C C . GLU A 1 185 ? -3.287 11.960 36.662 1.00 71.88 185 GLU A C 1
ATOM 1454 O O . GLU A 1 185 ? -3.338 10.898 36.028 1.00 71.88 185 GLU A O 1
ATOM 1459 N N . LYS A 1 186 ? -4.317 12.389 37.399 1.00 80.44 186 LYS A N 1
ATOM 1460 C CA . LYS A 1 186 ? -5.637 11.736 37.421 1.00 80.44 186 LYS A CA 1
ATOM 1461 C C . LYS A 1 186 ? -6.313 11.835 36.053 1.00 80.44 186 LYS A C 1
ATOM 1463 O O . LYS A 1 186 ? -6.028 12.764 35.302 1.00 80.44 186 LYS A O 1
ATOM 1468 N N . LEU A 1 187 ? -7.195 10.888 35.734 1.00 83.81 187 LEU A N 1
ATOM 1469 C CA . LEU A 1 187 ? -7.985 10.911 34.500 1.00 83.81 187 LEU A CA 1
ATOM 1470 C C . LEU A 1 187 ? -8.898 12.147 34.476 1.00 83.81 187 LEU A C 1
ATOM 1472 O O . LEU A 1 187 ? -9.555 12.450 35.474 1.00 83.81 187 LEU A O 1
ATOM 1476 N N . HIS A 1 188 ? -8.990 12.827 33.332 1.00 82.56 188 HIS A N 1
ATOM 1477 C CA . HIS A 1 188 ? -9.929 13.941 33.166 1.00 82.56 188 HIS A CA 1
ATOM 1478 C C . HIS A 1 188 ? -11.323 13.409 32.822 1.00 82.56 188 HIS A C 1
ATOM 1480 O O . HIS A 1 188 ? -11.606 13.054 31.676 1.00 82.56 188 HIS A O 1
ATOM 1486 N N . LEU A 1 189 ? -12.194 13.334 33.832 1.00 78.81 189 LEU A N 1
ATOM 1487 C CA . LEU A 1 189 ? -13.524 12.717 33.742 1.00 78.81 189 LEU A CA 1
ATOM 1488 C C . LEU A 1 189 ? -14.673 13.698 34.043 1.00 78.81 189 LEU A C 1
ATOM 1490 O O . LEU A 1 189 ? -15.791 13.274 34.334 1.00 78.81 189 LEU A O 1
ATOM 1494 N N . ASP A 1 190 ? -14.430 15.006 33.921 1.00 68.88 190 ASP A N 1
ATOM 1495 C CA . ASP A 1 190 ? -15.374 16.087 34.254 1.00 68.88 190 ASP A CA 1
ATOM 1496 C C . ASP A 1 190 ? -16.750 15.949 33.576 1.00 68.88 190 ASP A C 1
ATOM 1498 O O . ASP A 1 190 ? -17.766 16.449 34.067 1.00 68.88 190 ASP A O 1
ATOM 1502 N N . HIS A 1 191 ? -16.814 15.289 32.415 1.00 70.38 191 HIS A N 1
ATOM 1503 C CA . HIS A 1 191 ? -18.067 15.047 31.700 1.00 70.38 191 HIS A CA 1
ATOM 1504 C C . HIS A 1 191 ? -18.976 14.039 32.405 1.00 70.38 191 HIS A C 1
ATOM 1506 O O . HIS A 1 191 ? -20.192 14.203 32.325 1.00 70.38 191 HIS A O 1
ATOM 1512 N N . LEU A 1 192 ? -18.425 13.047 33.110 1.00 65.62 192 LEU A N 1
ATOM 1513 C CA . LEU A 1 192 ? -19.212 12.080 33.883 1.00 65.62 192 LEU A CA 1
ATOM 1514 C C . LEU A 1 192 ? -19.873 12.741 35.096 1.00 65.62 192 LEU A C 1
ATOM 1516 O O . LEU A 1 192 ? -21.033 12.465 35.392 1.00 65.62 192 LEU A O 1
ATOM 1520 N N . GLU A 1 193 ? -19.184 13.678 35.748 1.00 60.66 193 GLU A N 1
ATOM 1521 C CA . GLU A 1 193 ? -19.730 14.419 36.893 1.00 60.66 193 GLU A CA 1
ATOM 1522 C C . GLU A 1 193 ? -20.859 15.379 36.476 1.00 60.66 193 GLU A C 1
ATOM 1524 O O . GLU A 1 193 ? -21.852 15.547 37.188 1.00 60.66 193 GLU A O 1
ATOM 1529 N N . ARG A 1 194 ? -20.760 15.971 35.276 1.00 57.12 194 ARG A N 1
ATOM 1530 C CA . ARG A 1 194 ? -21.784 16.876 34.714 1.00 57.12 194 ARG A CA 1
ATOM 1531 C C . ARG A 1 194 ? -23.007 16.147 34.143 1.00 57.12 194 ARG A C 1
ATOM 1533 O O . ARG A 1 194 ? -24.077 16.753 34.040 1.00 57.12 194 ARG A O 1
ATOM 1540 N N . GLN A 1 195 ? -22.880 14.871 33.770 1.00 52.84 195 GLN A N 1
ATOM 1541 C CA . GLN A 1 195 ? -23.966 14.064 33.192 1.00 52.84 195 GLN A CA 1
ATOM 1542 C C . GLN A 1 195 ? -25.084 13.721 34.191 1.00 52.84 195 GLN A C 1
ATOM 1544 O O . GLN A 1 195 ? -26.197 13.422 33.763 1.00 52.84 195 GLN A O 1
ATOM 1549 N N . CYS A 1 196 ? -24.849 13.865 35.500 1.00 47.81 196 CYS A N 1
ATOM 1550 C CA . CYS A 1 196 ? -25.864 13.643 36.536 1.00 47.81 196 CYS A CA 1
ATOM 1551 C C . CYS A 1 196 ? -27.068 14.612 36.477 1.00 47.81 196 CYS A C 1
ATOM 1553 O O . CYS A 1 196 ? -28.093 14.323 37.088 1.00 47.81 196 CYS A O 1
ATOM 1555 N N . TYR A 1 197 ? -26.993 15.734 35.740 1.00 44.00 197 TYR A N 1
ATOM 1556 C CA . TYR A 1 197 ? -28.000 16.811 35.806 1.00 44.00 197 TYR A CA 1
ATOM 1557 C C . TYR A 1 197 ? -28.779 17.105 34.508 1.00 44.00 197 TYR A C 1
ATOM 1559 O O . TYR A 1 197 ? -29.609 18.016 34.494 1.00 44.00 197 TYR A O 1
ATOM 1567 N N . ARG A 1 198 ? -28.577 16.366 33.406 1.00 42.94 198 ARG A N 1
ATOM 1568 C CA . ARG A 1 198 ? -29.380 16.536 32.172 1.00 42.94 198 ARG A CA 1
ATOM 1569 C C . ARG A 1 198 ? -29.701 15.190 31.522 1.00 42.94 198 ARG A C 1
ATOM 1571 O O . ARG A 1 198 ? -28.802 14.386 31.309 1.00 42.94 198 ARG A O 1
ATOM 1578 N N . GLN A 1 199 ? -30.965 14.980 31.133 1.00 41.81 199 GLN A N 1
ATOM 1579 C CA . GLN A 1 199 ? -31.392 13.865 30.272 1.00 41.81 199 GLN A CA 1
ATOM 1580 C C . GLN A 1 199 ? -30.742 13.990 28.882 1.00 41.81 199 GLN A C 1
ATOM 1582 O O . GLN A 1 199 ? -31.334 14.502 27.933 1.00 41.81 199 GLN A O 1
ATOM 1587 N N . TRP A 1 200 ? -29.500 13.536 28.755 1.00 42.84 200 TRP A N 1
ATOM 1588 C CA . TRP A 1 200 ? -28.800 13.409 27.484 1.00 42.84 200 TRP A CA 1
ATOM 1589 C C . TRP A 1 200 ? -28.919 11.951 27.025 1.00 42.84 200 TRP A C 1
ATOM 1591 O O . TRP A 1 200 ? -28.497 11.040 27.729 1.00 42.84 200 TRP A O 1
ATOM 1601 N N . LYS A 1 201 ? -29.489 11.703 25.837 1.00 49.81 201 LYS A N 1
ATOM 1602 C CA . LYS A 1 201 ? -29.377 10.391 25.173 1.00 49.81 201 LYS A CA 1
ATOM 1603 C C . LYS A 1 201 ? -27.930 10.170 24.699 1.00 49.81 201 LYS A C 1
ATOM 1605 O O . LYS A 1 201 ? -27.520 10.878 23.776 1.00 49.81 201 LYS A O 1
ATOM 1610 N N . PRO A 1 202 ? -27.156 9.232 25.273 1.00 56.72 202 PRO A N 1
ATOM 1611 C CA . PRO A 1 202 ? -25.774 9.020 24.860 1.00 56.72 202 PRO A CA 1
ATOM 1612 C C . PRO A 1 202 ? -25.720 8.653 23.372 1.00 56.72 202 PRO A C 1
ATOM 1614 O O . PRO A 1 202 ? -26.505 7.835 22.886 1.00 56.72 202 PRO A O 1
ATOM 1617 N N . PHE A 1 203 ? -24.817 9.298 22.633 1.00 65.12 203 PHE A N 1
ATOM 1618 C CA . PHE A 1 203 ? -24.542 8.949 21.242 1.00 65.12 203 PHE A CA 1
ATOM 1619 C C . PHE A 1 203 ? -24.043 7.502 21.196 1.00 65.12 203 PHE A C 1
ATOM 1621 O O . PHE A 1 203 ? -23.007 7.199 21.780 1.00 65.12 203 PHE A O 1
ATOM 1628 N N . GLN A 1 204 ? -24.770 6.612 20.517 1.00 69.88 204 GLN A N 1
ATOM 1629 C CA . GLN A 1 204 ? -24.337 5.227 20.350 1.00 69.88 204 GLN A CA 1
ATOM 1630 C C . GLN A 1 204 ? -23.534 5.077 19.054 1.00 69.88 204 GLN A C 1
ATOM 1632 O O . GLN A 1 204 ? -24.101 5.225 17.963 1.00 69.88 204 GLN A O 1
ATOM 1637 N N . PRO A 1 205 ? -22.218 4.820 19.144 1.00 80.50 205 PRO A N 1
ATOM 1638 C CA . PRO A 1 205 ? -21.408 4.589 17.963 1.00 80.50 205 PRO A CA 1
ATOM 1639 C C . PRO A 1 205 ? -21.831 3.297 17.254 1.00 80.50 205 PRO A C 1
ATOM 1641 O O . PRO A 1 205 ? -22.224 2.319 17.877 1.00 80.50 205 PRO A O 1
ATOM 1644 N N . THR A 1 206 ? -21.732 3.300 15.928 1.00 88.00 206 THR A N 1
ATOM 1645 C CA . THR A 1 206 ? -21.989 2.141 15.057 1.00 88.00 206 THR A CA 1
ATOM 1646 C C . THR A 1 206 ? -20.766 1.880 14.184 1.00 88.00 206 THR A C 1
ATOM 1648 O O . THR A 1 206 ? -19.997 2.812 13.930 1.00 88.00 206 THR A O 1
ATOM 1651 N N . SER A 1 207 ? -20.586 0.640 13.717 1.00 90.19 207 SER A N 1
ATOM 1652 C CA . SER A 1 207 ? -19.543 0.314 12.734 1.00 90.19 207 SER A CA 1
ATOM 1653 C C . SER A 1 207 ? -19.815 1.020 11.414 1.00 90.19 207 SER A C 1
ATOM 1655 O O . SER A 1 207 ? -20.966 1.358 11.104 1.00 90.19 207 SER A O 1
ATOM 1657 N N . SER A 1 208 ? -18.775 1.222 10.608 1.00 91.38 208 SER A N 1
ATOM 1658 C CA . SER A 1 208 ? -18.928 1.837 9.288 1.00 91.38 208 SER A CA 1
ATOM 1659 C C . SER A 1 208 ? -19.879 1.041 8.400 1.00 91.38 208 SER A C 1
ATOM 1661 O O . SER A 1 208 ? -20.753 1.631 7.766 1.00 91.38 208 SER A O 1
ATOM 1663 N N . GLN A 1 209 ? -19.817 -0.294 8.449 1.00 89.50 209 GLN A N 1
ATOM 1664 C CA . GLN A 1 209 ? -20.720 -1.165 7.694 1.00 89.50 209 GLN A CA 1
ATOM 1665 C C . GLN A 1 209 ? -22.197 -0.940 8.060 1.00 89.50 209 GLN A C 1
ATOM 1667 O O . GLN A 1 209 ? -23.058 -0.843 7.183 1.00 89.50 209 GLN A O 1
ATOM 1672 N N . VAL A 1 210 ? -22.518 -0.852 9.356 1.00 91.19 210 VAL A N 1
ATOM 1673 C CA . VAL A 1 210 ? -23.896 -0.612 9.822 1.00 91.19 210 VAL A CA 1
ATOM 1674 C C . VAL A 1 210 ? -24.326 0.820 9.514 1.00 91.19 210 VAL A C 1
ATOM 1676 O O . VAL A 1 210 ? -25.457 1.050 9.083 1.00 91.19 210 VAL A O 1
ATOM 1679 N N . TRP A 1 211 ? -23.421 1.781 9.676 1.00 92.94 211 TRP A N 1
ATOM 1680 C CA . TRP A 1 211 ? -23.680 3.183 9.379 1.00 92.94 211 TRP A CA 1
ATOM 1681 C C . TRP A 1 211 ? -23.978 3.410 7.884 1.00 92.94 211 TRP A C 1
ATOM 1683 O O . TRP A 1 211 ? -24.929 4.122 7.546 1.00 92.94 211 TRP A O 1
ATOM 1693 N N . LEU A 1 212 ? -23.267 2.721 6.982 1.00 93.12 212 LEU A N 1
ATOM 1694 C CA . LEU A 1 212 ? -23.526 2.748 5.537 1.00 93.12 212 LEU A CA 1
ATOM 1695 C C . LEU A 1 212 ? -24.886 2.157 5.155 1.00 93.12 212 LEU A C 1
ATOM 1697 O O . LEU A 1 212 ? -25.523 2.658 4.230 1.00 93.12 212 LEU A O 1
ATOM 1701 N N . ARG A 1 213 ? -25.415 1.174 5.896 1.00 91.94 213 ARG A N 1
ATOM 1702 C CA . ARG A 1 213 ? -26.789 0.680 5.656 1.00 91.94 213 ARG A CA 1
ATOM 1703 C C . ARG A 1 213 ? -27.852 1.766 5.836 1.00 91.94 213 ARG A C 1
ATOM 1705 O O . ARG A 1 213 ? -28.941 1.633 5.286 1.00 91.94 213 ARG A O 1
ATOM 1712 N N . LYS A 1 214 ? -27.548 2.829 6.588 1.00 91.19 214 LYS A N 1
ATOM 1713 C CA . LYS A 1 214 ? -28.434 3.981 6.799 1.00 91.19 214 LYS A CA 1
ATOM 1714 C C . LYS A 1 214 ? -28.075 5.181 5.920 1.00 91.19 214 LYS A C 1
ATOM 1716 O O . LYS A 1 214 ? -28.970 5.921 5.518 1.00 91.19 214 LYS A O 1
ATOM 1721 N N . HIS A 1 215 ? -26.789 5.397 5.644 1.00 90.06 215 HIS A N 1
ATOM 1722 C CA . HIS A 1 215 ? -26.305 6.630 5.016 1.00 90.06 215 HIS A CA 1
ATOM 1723 C C . HIS A 1 215 ? -25.651 6.463 3.640 1.00 90.06 215 HIS A C 1
ATOM 1725 O O . HIS A 1 215 ? -25.504 7.480 2.966 1.00 90.06 215 HIS A O 1
ATOM 1731 N N . GLY A 1 216 ? -25.298 5.244 3.229 1.00 89.56 216 GLY A N 1
ATOM 1732 C CA . GLY A 1 216 ? -24.599 4.944 1.976 1.00 89.56 216 GLY A CA 1
ATOM 1733 C C . GLY A 1 216 ? -25.468 5.066 0.720 1.00 89.56 216 GLY A C 1
ATOM 1734 O O . GLY A 1 216 ? -26.666 5.367 0.780 1.00 89.56 216 GLY A O 1
ATOM 1735 N N . LEU A 1 217 ? -24.861 4.789 -0.432 1.00 88.69 217 LEU A N 1
ATOM 1736 C CA . LEU A 1 217 ? -25.443 4.866 -1.772 1.00 88.69 217 LEU A CA 1
ATOM 1737 C C . LEU A 1 217 ? -26.727 4.047 -1.873 1.00 88.69 217 LEU A C 1
ATOM 1739 O O . LEU A 1 217 ? -27.758 4.555 -2.316 1.00 88.69 217 LEU A O 1
ATOM 1743 N N . LYS A 1 218 ? -26.687 2.791 -1.408 1.00 88.25 218 LYS A N 1
ATOM 1744 C CA . LYS A 1 218 ? -27.846 1.882 -1.439 1.00 88.25 218 LYS A CA 1
ATOM 1745 C C . LYS A 1 218 ? -28.997 2.399 -0.580 1.00 88.25 218 LYS A C 1
ATOM 1747 O O . LYS A 1 218 ? -30.143 2.371 -1.019 1.00 88.25 218 LYS A O 1
ATOM 1752 N N . ALA A 1 219 ? -28.694 2.904 0.615 1.00 89.94 219 ALA A N 1
ATOM 1753 C CA . ALA A 1 219 ? -29.693 3.426 1.546 1.00 89.94 219 ALA A CA 1
ATOM 1754 C C . ALA A 1 219 ? -30.403 4.667 0.986 1.00 89.94 219 ALA A C 1
ATOM 1756 O O . ALA A 1 219 ? -31.616 4.819 1.124 1.00 89.94 219 ALA A O 1
ATOM 1757 N N . ARG A 1 220 ? -29.644 5.530 0.302 1.00 89.88 220 ARG A N 1
ATOM 1758 C CA . ARG A 1 220 ? -30.150 6.752 -0.333 1.00 89.88 220 ARG A CA 1
ATOM 1759 C C . ARG A 1 220 ? -30.687 6.544 -1.751 1.00 89.88 220 ARG A C 1
ATOM 1761 O O . ARG A 1 220 ? -31.141 7.511 -2.350 1.00 89.88 220 ARG A O 1
ATOM 1768 N N . LYS A 1 221 ? -30.648 5.315 -2.282 1.00 88.25 221 LYS A N 1
ATOM 1769 C CA . LYS A 1 221 ? -31.026 4.983 -3.670 1.00 88.25 221 LYS A CA 1
ATOM 1770 C C . LYS A 1 221 ? -30.268 5.819 -4.716 1.00 88.25 221 LYS A C 1
ATOM 1772 O O . LYS A 1 221 ? -30.821 6.197 -5.741 1.00 88.25 221 LYS A O 1
ATOM 1777 N N . LEU A 1 222 ? -28.991 6.103 -4.451 1.00 87.69 222 LEU A N 1
ATOM 1778 C CA . LEU A 1 222 ? -28.109 6.905 -5.313 1.00 87.69 222 LEU A CA 1
ATOM 1779 C C . LEU A 1 222 ? -27.308 6.053 -6.312 1.00 87.69 222 LEU A C 1
ATOM 1781 O O . LEU A 1 222 ? -26.279 6.482 -6.832 1.00 87.69 222 LEU A O 1
ATOM 1785 N N . ASN A 1 223 ? -27.766 4.836 -6.593 1.00 87.12 223 ASN A N 1
ATOM 1786 C CA . ASN A 1 223 ? -27.181 4.037 -7.659 1.00 87.12 223 ASN A CA 1
ATOM 1787 C C . ASN A 1 223 ? -27.573 4.648 -9.014 1.00 87.12 223 ASN A C 1
ATOM 1789 O O . ASN A 1 223 ? -28.763 4.823 -9.283 1.00 87.12 223 ASN A O 1
ATOM 1793 N N . LEU A 1 224 ? -26.591 4.938 -9.873 1.00 83.19 224 LEU A N 1
ATOM 1794 C CA . LEU A 1 224 ? -26.834 5.601 -11.159 1.00 83.19 224 LEU A CA 1
ATOM 1795 C C . LEU A 1 224 ? -27.880 4.863 -12.004 1.00 83.19 224 LEU A C 1
ATOM 1797 O O . LEU A 1 224 ? -28.795 5.478 -12.544 1.00 83.19 224 LEU A O 1
ATOM 1801 N N . PHE A 1 225 ? -27.807 3.533 -12.063 1.00 84.00 225 PHE A N 1
ATOM 1802 C CA . PHE A 1 225 ? -28.747 2.728 -12.841 1.00 84.00 225 PHE A CA 1
ATOM 1803 C C . PHE A 1 225 ? -30.168 2.782 -12.278 1.00 84.00 225 PHE A C 1
ATOM 1805 O O . PHE A 1 225 ? -31.121 2.664 -13.037 1.00 84.00 225 PHE A O 1
ATOM 1812 N N . GLN A 1 226 ? -30.341 2.986 -10.969 1.00 84.00 226 GLN A N 1
ATOM 1813 C CA . GLN A 1 226 ? -31.675 3.159 -10.382 1.00 84.00 226 GLN A CA 1
ATOM 1814 C C . GLN A 1 226 ? -32.309 4.488 -10.792 1.00 84.00 226 GLN A C 1
ATOM 1816 O O . GLN A 1 226 ? -33.520 4.538 -10.980 1.00 84.00 226 GLN A O 1
ATOM 1821 N N . ILE A 1 227 ? -31.496 5.530 -10.961 1.00 84.62 227 ILE A N 1
ATOM 1822 C CA . ILE A 1 227 ? -31.948 6.862 -11.382 1.00 84.62 227 ILE A CA 1
ATOM 1823 C C . ILE A 1 227 ? -32.237 6.885 -12.879 1.00 84.62 227 ILE A C 1
ATOM 1825 O O . ILE A 1 227 ? -33.222 7.469 -13.305 1.00 84.62 227 ILE A O 1
ATOM 1829 N N . LEU A 1 228 ? -31.428 6.192 -13.683 1.00 82.81 228 LEU A N 1
ATOM 1830 C CA . LEU A 1 228 ? -31.657 6.093 -15.125 1.00 82.81 228 LEU A CA 1
ATOM 1831 C C . LEU A 1 228 ? -32.784 5.112 -15.489 1.00 82.81 228 LEU A C 1
ATOM 1833 O O . LEU A 1 228 ? -33.352 5.219 -16.572 1.00 82.81 228 LEU A O 1
ATOM 1837 N N . ALA A 1 229 ? -33.115 4.151 -14.616 1.00 83.88 229 ALA A N 1
ATOM 1838 C CA . ALA A 1 229 ? -34.070 3.076 -14.902 1.00 83.88 229 ALA A CA 1
ATOM 1839 C C . ALA A 1 229 ? -35.460 3.543 -15.380 1.00 83.88 229 ALA A C 1
ATOM 1841 O O . ALA A 1 229 ? -35.957 2.934 -16.328 1.00 83.88 229 ALA A O 1
ATOM 1842 N N . PRO A 1 230 ? -36.095 4.580 -14.793 1.00 82.50 230 PRO A N 1
ATOM 1843 C CA . PRO A 1 230 ? -37.411 5.051 -15.231 1.00 82.50 230 PRO A CA 1
ATOM 1844 C C . PRO A 1 230 ? -37.428 5.530 -16.686 1.00 82.50 230 PRO A C 1
ATOM 1846 O O . PRO A 1 230 ? -38.446 5.405 -17.359 1.00 82.50 230 PRO A O 1
ATOM 1849 N N . ASN A 1 231 ? -36.289 6.025 -17.176 1.00 80.00 231 ASN A N 1
ATOM 1850 C CA . ASN A 1 231 ? -36.126 6.575 -18.519 1.00 80.00 231 ASN A CA 1
ATOM 1851 C C . ASN A 1 231 ? -35.277 5.667 -19.432 1.00 80.00 231 ASN A C 1
ATOM 1853 O O . ASN A 1 231 ? -34.802 6.118 -20.476 1.00 80.00 231 ASN A O 1
ATOM 1857 N N . ALA A 1 232 ? -35.071 4.401 -19.045 1.00 81.75 232 ALA A N 1
ATOM 1858 C CA . ALA A 1 232 ? -34.272 3.427 -19.781 1.00 81.75 232 ALA A CA 1
ATOM 1859 C C . ALA A 1 232 ? -35.157 2.409 -20.515 1.00 81.75 232 ALA A C 1
ATOM 1861 O O . ALA A 1 232 ? -35.832 1.577 -19.905 1.00 81.75 232 ALA A O 1
ATOM 1862 N N . TYR A 1 233 ? -35.077 2.411 -21.841 1.00 80.25 233 TYR A N 1
ATOM 1863 C CA . TYR A 1 233 ? -35.859 1.555 -22.725 1.00 80.25 233 TYR A CA 1
ATOM 1864 C C . TYR A 1 233 ? -34.977 0.462 -23.331 1.00 80.25 233 TYR A C 1
ATOM 1866 O O . TYR A 1 233 ? -33.874 0.720 -23.814 1.00 80.25 233 TYR A O 1
ATOM 1874 N N . SER A 1 234 ? -35.457 -0.781 -23.309 1.00 75.75 234 SER A N 1
ATOM 1875 C CA . SER A 1 234 ? -34.747 -1.894 -23.953 1.00 75.75 234 SER A CA 1
ATOM 1876 C C . SER A 1 234 ? -34.928 -1.819 -25.467 1.00 75.75 234 SER A C 1
ATOM 1878 O O . SER A 1 234 ? -36.010 -1.470 -25.939 1.00 75.75 234 SER A O 1
ATOM 1880 N N . GLN A 1 235 ? -33.892 -2.166 -26.233 1.00 67.94 235 GLN A N 1
ATOM 1881 C CA . GLN A 1 235 ? -34.022 -2.251 -27.685 1.00 67.94 235 GLN A CA 1
ATOM 1882 C C . GLN A 1 235 ? -34.994 -3.376 -28.056 1.00 67.94 235 GLN A C 1
ATOM 1884 O O . GLN A 1 235 ? -34.773 -4.540 -27.724 1.00 67.94 235 GLN A O 1
ATOM 1889 N N . VAL A 1 236 ? -36.076 -3.020 -28.747 1.00 63.44 236 VAL A N 1
ATOM 1890 C CA . VAL A 1 236 ? -37.026 -3.982 -29.309 1.00 63.44 236 VAL A CA 1
ATOM 1891 C C . VAL A 1 236 ? -36.682 -4.176 -30.779 1.00 63.44 236 VAL A C 1
ATOM 1893 O O . VAL A 1 236 ? -36.703 -3.225 -31.563 1.00 63.44 236 VAL A O 1
ATOM 1896 N N . VAL A 1 237 ? -36.351 -5.413 -31.142 1.00 63.81 237 VAL A N 1
ATOM 1897 C CA . VAL A 1 237 ? -36.100 -5.821 -32.525 1.00 63.81 237 VAL A CA 1
ATOM 1898 C C . VAL A 1 237 ? -37.336 -6.565 -33.021 1.00 63.81 237 VAL A C 1
ATOM 1900 O O . VAL A 1 237 ? -37.649 -7.649 -32.532 1.00 63.81 237 VAL A O 1
ATOM 1903 N N . GLY A 1 238 ? -38.062 -5.965 -33.964 1.00 64.56 238 GLY A N 1
ATOM 1904 C CA . GLY A 1 238 ? -39.216 -6.576 -34.619 1.00 64.56 238 GLY A CA 1
ATOM 1905 C C . GLY A 1 238 ? -38.812 -7.162 -35.968 1.00 64.56 238 GLY A C 1
ATOM 1906 O O . GLY A 1 238 ? -38.241 -6.462 -36.801 1.00 64.56 238 GLY A O 1
ATOM 1907 N N . PHE A 1 239 ? -39.097 -8.441 -36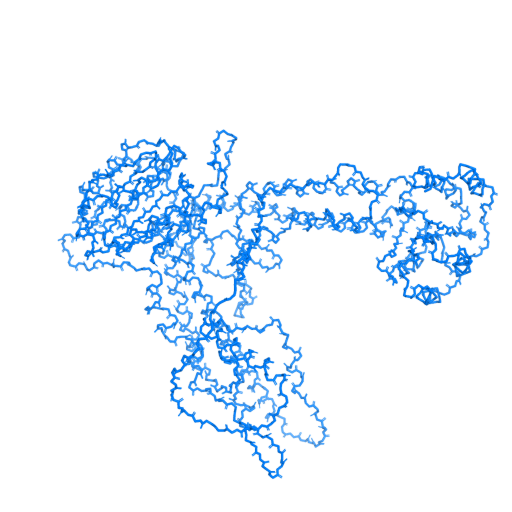.209 1.00 73.38 239 PHE A N 1
ATOM 1908 C CA . PHE A 1 239 ? -38.906 -9.031 -37.534 1.00 73.38 239 PHE A CA 1
ATOM 1909 C C . PHE A 1 239 ? -40.077 -8.648 -38.432 1.00 73.38 239 PHE A C 1
ATOM 1911 O O . PHE A 1 239 ? -41.224 -8.953 -38.108 1.00 73.38 239 PHE A O 1
ATOM 1918 N N . VAL A 1 240 ? -39.793 -7.981 -39.550 1.00 72.31 240 VAL A N 1
ATOM 1919 C CA . VAL A 1 240 ? -40.817 -7.578 -40.515 1.00 72.31 240 VAL A CA 1
ATOM 1920 C C . VAL A 1 240 ? -40.791 -8.575 -41.681 1.00 72.31 240 VAL A C 1
ATOM 1922 O O . VAL A 1 240 ? -39.855 -8.540 -42.488 1.00 72.31 240 VAL A O 1
ATOM 1925 N N . PRO A 1 241 ? -41.801 -9.463 -41.805 1.00 65.12 241 PRO A N 1
ATOM 1926 C CA . PRO A 1 241 ? -41.778 -10.556 -42.780 1.00 65.12 241 PRO A CA 1
ATOM 1927 C C . PRO A 1 241 ? -41.708 -10.074 -44.231 1.00 65.12 241 PRO A C 1
ATOM 1929 O O . PRO A 1 241 ? -41.011 -10.673 -45.044 1.00 65.12 241 PRO A O 1
ATOM 1932 N N . SER A 1 242 ? -42.362 -8.951 -44.539 1.00 73.00 242 SER A N 1
ATOM 1933 C CA . SER A 1 242 ? -42.448 -8.382 -45.890 1.00 73.00 242 SER A CA 1
ATOM 1934 C C . SER A 1 242 ? -41.102 -7.934 -46.468 1.00 73.00 242 SER A C 1
ATOM 1936 O O . SER A 1 242 ? -40.964 -7.837 -47.681 1.00 73.00 242 SER A O 1
ATOM 1938 N N . ILE A 1 243 ? -40.110 -7.664 -45.614 1.00 74.69 243 ILE A N 1
ATOM 1939 C CA . ILE A 1 243 ? -38.758 -7.242 -46.017 1.00 74.69 243 ILE A CA 1
ATOM 1940 C C . ILE A 1 243 ? -37.684 -8.270 -45.637 1.00 74.69 243 ILE A C 1
ATOM 1942 O O . ILE A 1 243 ? -36.501 -8.005 -45.837 1.00 74.69 243 ILE A O 1
ATOM 1946 N N . GLN A 1 244 ? -38.087 -9.411 -45.058 1.00 67.88 244 GLN A N 1
ATOM 1947 C CA . GLN A 1 244 ? -37.213 -10.462 -44.516 1.00 67.88 244 GLN A CA 1
ATOM 1948 C C . GLN A 1 244 ? -36.047 -9.932 -43.668 1.00 67.88 244 GLN A C 1
ATOM 1950 O O . GLN A 1 244 ? -34.925 -10.438 -43.722 1.00 67.88 244 GLN A O 1
ATOM 1955 N N . ARG A 1 245 ? -36.291 -8.879 -42.886 1.00 69.94 245 ARG A N 1
ATOM 1956 C CA . ARG A 1 245 ? -35.265 -8.243 -42.061 1.00 69.94 245 ARG A CA 1
ATOM 1957 C C . ARG A 1 245 ? -35.804 -7.939 -40.676 1.00 69.94 245 ARG A C 1
ATOM 1959 O O . ARG A 1 245 ? -36.962 -7.565 -40.495 1.00 69.94 245 ARG A O 1
ATOM 1966 N N . SER A 1 246 ? -34.917 -8.087 -39.705 1.00 67.06 246 SER A N 1
ATOM 1967 C CA . SER A 1 246 ? -35.105 -7.591 -38.350 1.00 67.06 246 SER A CA 1
ATOM 1968 C C . SER A 1 246 ? -34.893 -6.081 -38.339 1.00 67.06 246 SER A C 1
ATOM 1970 O O . SER A 1 246 ? -33.853 -5.604 -38.789 1.00 67.06 246 SER A O 1
ATOM 1972 N N . VAL A 1 247 ? -35.875 -5.335 -37.841 1.00 60.53 247 VAL A N 1
ATOM 1973 C CA . VAL A 1 247 ? -35.851 -3.872 -37.768 1.00 60.53 247 VAL A CA 1
ATOM 1974 C C . VAL A 1 247 ? -35.903 -3.452 -36.304 1.00 60.53 247 VAL A C 1
ATOM 1976 O O . VAL A 1 247 ? -36.733 -3.935 -35.533 1.00 60.53 247 VAL A O 1
ATOM 1979 N N . SER A 1 248 ? -35.007 -2.554 -35.907 1.00 62.59 248 SER A N 1
ATOM 1980 C CA . SER A 1 248 ? -35.035 -1.887 -34.604 1.00 62.59 248 SER A CA 1
ATOM 1981 C C . SER A 1 248 ? -35.784 -0.558 -34.702 1.00 62.59 248 SER A C 1
ATOM 1983 O O . SER A 1 248 ? -35.697 0.128 -35.721 1.00 62.59 248 SER A O 1
ATOM 1985 N N . ALA A 1 249 ? -36.494 -0.165 -33.642 1.00 59.34 249 ALA A N 1
ATOM 1986 C CA . ALA A 1 249 ? -37.162 1.136 -33.586 1.00 59.34 249 ALA A CA 1
ATOM 1987 C C . ALA A 1 249 ? -36.160 2.295 -33.807 1.00 59.34 249 ALA A C 1
ATOM 1989 O O . ALA A 1 249 ? -35.147 2.380 -33.117 1.00 59.34 249 ALA A O 1
ATOM 1990 N N . GLN A 1 250 ? -36.448 3.197 -34.755 1.00 55.66 250 GLN A N 1
ATOM 1991 C CA . GLN A 1 250 ? -35.586 4.337 -35.128 1.00 55.66 250 GLN A CA 1
ATOM 1992 C C . GLN A 1 250 ? -35.747 5.584 -34.235 1.00 55.66 250 GLN A C 1
ATOM 1994 O O . GLN A 1 250 ? -35.022 6.557 -34.407 1.00 55.66 250 GLN A O 1
ATOM 1999 N N . ILE A 1 251 ? -36.666 5.576 -33.262 1.00 54.69 251 ILE A N 1
ATOM 2000 C CA . ILE A 1 251 ? -37.047 6.759 -32.452 1.00 54.69 251 ILE A CA 1
ATOM 2001 C C . ILE A 1 251 ? -35.883 7.287 -31.569 1.00 54.69 251 ILE A C 1
ATOM 2003 O O . ILE A 1 251 ? -35.983 8.336 -30.940 1.00 54.69 251 ILE A O 1
ATOM 2007 N N . HIS A 1 252 ? -34.747 6.590 -31.527 1.00 51.41 252 HIS A N 1
ATOM 2008 C CA . HIS A 1 252 ? -33.724 6.758 -30.497 1.00 51.41 252 HIS A CA 1
ATOM 2009 C C . HIS A 1 252 ? -32.480 7.556 -30.910 1.00 51.41 252 HIS A C 1
ATOM 2011 O O . HIS A 1 252 ? -31.739 7.961 -30.023 1.00 51.41 252 HIS A O 1
ATOM 2017 N N . GLU A 1 253 ? -32.238 7.806 -32.201 1.00 52.09 253 GLU A N 1
ATOM 2018 C CA . GLU A 1 253 ? -30.908 8.250 -32.667 1.00 52.09 253 GLU A CA 1
ATOM 2019 C C . GLU A 1 253 ? -30.576 9.715 -32.320 1.00 52.09 253 GLU A C 1
ATOM 2021 O O . GLU A 1 253 ? -29.410 10.052 -32.159 1.00 52.09 253 GLU A O 1
ATOM 2026 N N . LYS A 1 254 ? -31.589 10.580 -32.137 1.00 52.00 254 LYS A N 1
ATOM 2027 C CA . LYS A 1 254 ? -31.388 12.018 -31.849 1.00 52.00 254 LYS A CA 1
ATOM 2028 C C . LYS A 1 254 ? -31.723 12.457 -30.416 1.00 52.00 254 LYS A C 1
ATOM 2030 O O . LYS A 1 254 ? -31.344 13.552 -30.016 1.00 52.00 254 LYS A O 1
ATOM 2035 N N . CYS A 1 255 ? -32.447 11.647 -29.635 1.00 56.44 255 CYS A N 1
ATOM 2036 C CA . CYS A 1 255 ? -33.001 12.075 -28.334 1.00 56.44 255 CYS A CA 1
ATOM 2037 C C . CYS A 1 255 ? -32.646 11.170 -27.142 1.00 56.44 255 CYS A C 1
ATOM 2039 O O . CYS A 1 255 ? -33.037 11.481 -26.010 1.00 56.44 255 CYS A O 1
ATOM 2041 N N . MET A 1 256 ? -31.961 10.043 -27.366 1.00 70.56 256 MET A N 1
ATOM 2042 C CA . MET A 1 256 ? -31.627 9.071 -26.319 1.00 70.56 256 MET A CA 1
ATOM 2043 C C . MET A 1 256 ? -30.190 8.569 -26.471 1.00 70.56 256 MET A C 1
ATOM 2045 O O . MET A 1 256 ? -29.714 8.356 -27.579 1.00 70.56 256 MET A O 1
ATOM 2049 N N . VAL A 1 257 ? -29.515 8.344 -25.345 1.00 73.94 257 VAL A N 1
ATOM 2050 C CA . VAL A 1 257 ? -28.130 7.854 -25.304 1.00 73.94 257 VAL A CA 1
ATOM 2051 C C . VAL A 1 257 ? -28.129 6.353 -25.032 1.00 73.94 257 VAL A C 1
ATOM 2053 O O . VAL A 1 257 ? -28.872 5.870 -24.176 1.00 73.94 257 VAL A O 1
ATOM 2056 N N . GLN A 1 258 ? -27.297 5.595 -25.745 1.00 74.69 258 GLN A N 1
ATOM 2057 C CA . GLN A 1 258 ? -27.139 4.161 -25.503 1.00 74.69 258 GLN A CA 1
ATOM 2058 C C . GLN A 1 258 ? -26.211 3.918 -24.312 1.00 74.69 258 GLN A C 1
ATOM 2060 O O . GLN A 1 258 ? -25.047 4.313 -24.325 1.00 74.69 258 GLN A O 1
ATOM 2065 N N . VAL A 1 259 ? -26.720 3.238 -23.286 1.00 74.81 259 VAL A N 1
ATOM 2066 C CA . VAL A 1 259 ? -25.979 2.928 -22.059 1.00 74.81 259 VAL A CA 1
ATOM 2067 C C . VAL A 1 259 ? -25.956 1.421 -21.845 1.00 74.81 259 VAL A C 1
ATOM 2069 O O . VAL A 1 259 ? -26.986 0.746 -21.918 1.00 74.81 259 VAL A O 1
ATOM 2072 N N . ARG A 1 260 ? -24.769 0.883 -21.551 1.00 78.38 260 ARG A N 1
ATOM 2073 C CA . ARG A 1 260 ? -24.609 -0.516 -21.145 1.00 78.38 260 ARG A CA 1
ATOM 2074 C C . ARG A 1 260 ? -25.052 -0.680 -19.692 1.00 78.38 260 ARG A C 1
ATOM 2076 O O . ARG A 1 260 ? -24.538 -0.014 -18.799 1.00 78.38 260 ARG A O 1
ATOM 2083 N N . TRP A 1 261 ? -26.003 -1.572 -19.463 1.00 77.50 261 TRP A N 1
ATOM 2084 C CA . TRP A 1 261 ? -26.587 -1.847 -18.158 1.00 77.50 261 TRP A CA 1
ATOM 2085 C C . TRP A 1 261 ? -25.778 -2.888 -17.366 1.00 77.50 261 TRP A C 1
ATOM 2087 O O . TRP A 1 261 ? -24.908 -3.569 -17.911 1.00 77.50 261 TRP A O 1
ATOM 2097 N N . LEU A 1 262 ? -26.096 -3.050 -16.075 1.00 73.12 262 LEU A N 1
ATOM 2098 C CA . LEU A 1 262 ? -25.416 -3.994 -15.168 1.00 73.12 262 LEU A CA 1
ATOM 2099 C C . LEU A 1 262 ? -25.481 -5.465 -15.619 1.00 73.12 262 LEU A C 1
ATOM 2101 O O . LEU A 1 262 ? -24.625 -6.261 -15.248 1.00 73.12 262 LEU A O 1
ATOM 2105 N N . ASP A 1 263 ? -26.496 -5.840 -16.393 1.00 72.19 263 ASP A N 1
ATOM 2106 C CA . ASP A 1 263 ? -26.677 -7.190 -16.947 1.00 72.19 263 ASP A CA 1
ATOM 2107 C C . ASP A 1 263 ? -25.951 -7.390 -18.293 1.00 72.19 263 ASP A C 1
ATOM 2109 O O . ASP A 1 263 ? -26.034 -8.461 -18.891 1.00 72.19 263 ASP A O 1
ATOM 2113 N N . GLY A 1 264 ? -25.230 -6.369 -18.768 1.00 73.31 264 GLY A N 1
ATOM 2114 C CA . GLY A 1 264 ? -24.555 -6.359 -20.061 1.00 73.31 264 GLY A CA 1
ATOM 2115 C C . GLY A 1 264 ? -25.455 -5.990 -21.242 1.00 73.31 264 GLY A C 1
ATOM 2116 O O . GLY A 1 264 ? -24.935 -5.861 -22.351 1.00 73.31 264 GLY A O 1
ATOM 2117 N N . SER A 1 265 ? -26.762 -5.787 -21.029 1.00 75.44 265 SER A N 1
ATOM 2118 C CA . SER A 1 265 ? -27.683 -5.313 -22.070 1.00 75.44 265 SER A CA 1
ATOM 2119 C C . SER A 1 265 ? -27.416 -3.852 -22.431 1.00 75.44 265 SER A C 1
ATOM 2121 O O . SER A 1 265 ? -26.897 -3.080 -21.625 1.00 75.44 265 SER A O 1
ATOM 2123 N N . ILE A 1 266 ? -27.771 -3.458 -23.653 1.00 78.75 266 ILE A N 1
ATOM 2124 C CA . ILE A 1 266 ? -27.724 -2.060 -24.091 1.00 78.75 266 ILE A CA 1
ATOM 2125 C C . ILE A 1 266 ? -29.143 -1.504 -24.010 1.00 78.75 266 ILE A C 1
ATOM 2127 O O . ILE A 1 266 ? -30.076 -2.079 -24.577 1.00 78.75 266 ILE A O 1
ATOM 2131 N N . LYS A 1 267 ? -29.307 -0.393 -23.289 1.00 78.25 267 LYS A N 1
ATOM 2132 C CA . LYS A 1 267 ? -30.583 0.316 -23.154 1.00 78.25 267 LYS A CA 1
ATOM 2133 C C . LYS A 1 267 ? -30.460 1.730 -23.698 1.00 78.25 267 LYS A C 1
ATOM 2135 O O . LYS A 1 267 ? -29.437 2.384 -23.513 1.00 78.25 267 LYS A O 1
ATOM 2140 N N . ASN A 1 268 ? -31.521 2.197 -24.342 1.00 76.69 268 ASN A N 1
ATOM 2141 C CA . ASN A 1 268 ? -31.650 3.574 -24.798 1.00 76.69 268 ASN A CA 1
ATOM 2142 C C . ASN A 1 268 ? -32.204 4.396 -23.635 1.00 76.69 268 ASN A C 1
ATOM 2144 O O . ASN A 1 268 ? -33.315 4.139 -23.173 1.00 76.69 268 ASN A O 1
ATOM 2148 N N . VAL A 1 269 ? -31.429 5.354 -23.140 1.00 77.81 269 VAL A N 1
ATOM 2149 C CA . VAL A 1 269 ? -31.775 6.151 -21.965 1.00 77.81 269 VAL A CA 1
ATOM 2150 C C . VAL A 1 269 ? -32.091 7.575 -22.396 1.00 77.81 269 VAL A C 1
ATOM 2152 O O . VAL A 1 269 ? -31.269 8.237 -23.033 1.00 77.81 269 VAL A O 1
ATOM 2155 N N . HIS A 1 270 ? -33.277 8.061 -22.036 1.00 78.31 270 HIS A N 1
ATOM 2156 C CA . HIS A 1 270 ? -33.561 9.489 -22.101 1.00 78.31 270 HIS A CA 1
ATOM 2157 C C . HIS A 1 270 ? -32.975 10.169 -20.863 1.00 78.31 270 HIS A C 1
ATOM 2159 O O . HIS A 1 270 ? -33.318 9.832 -19.732 1.00 78.31 270 HIS A O 1
ATOM 2165 N N . VAL A 1 271 ? -32.048 11.097 -21.081 1.00 73.69 271 VAL A N 1
ATOM 2166 C CA . VAL A 1 271 ? -31.288 11.729 -20.003 1.00 73.69 271 VAL A CA 1
ATOM 2167 C C . VAL A 1 271 ? -31.849 13.120 -19.725 1.00 73.69 271 VAL A C 1
ATOM 2169 O O . VAL A 1 271 ? -31.646 14.042 -20.517 1.00 73.69 271 VAL A O 1
ATOM 2172 N N . ASP A 1 272 ? -32.509 13.289 -18.578 1.00 78.25 272 ASP A N 1
ATOM 2173 C CA . ASP A 1 272 ? -32.846 14.618 -18.067 1.00 78.25 272 ASP A CA 1
ATOM 2174 C C . ASP A 1 272 ? -31.617 15.246 -17.390 1.00 78.25 272 ASP A C 1
ATOM 2176 O O . ASP A 1 272 ? -31.099 14.764 -16.376 1.00 78.25 272 ASP A O 1
ATOM 2180 N N . LEU A 1 273 ? -31.148 16.360 -17.955 1.00 76.88 273 LEU A N 1
ATOM 2181 C CA . LEU A 1 273 ? -30.016 17.118 -17.427 1.00 76.88 273 LEU A CA 1
ATOM 2182 C C . LEU A 1 273 ? -30.297 17.675 -16.025 1.00 76.88 273 LEU A C 1
ATOM 2184 O O . LEU A 1 273 ? -29.371 17.779 -15.222 1.00 76.88 273 LEU A O 1
ATOM 2188 N N . ASN A 1 274 ? -31.543 18.027 -15.701 1.00 80.56 274 ASN A N 1
ATOM 2189 C CA . ASN A 1 274 ? -31.887 18.558 -14.381 1.00 80.56 274 ASN A CA 1
ATOM 2190 C C . ASN A 1 274 ? -31.830 17.466 -13.308 1.00 80.56 274 ASN A C 1
ATOM 2192 O O . ASN A 1 274 ? -31.279 17.696 -12.226 1.00 80.56 274 ASN A O 1
ATOM 2196 N N . GLU A 1 275 ? -32.340 16.275 -13.627 1.00 80.94 275 GLU A N 1
ATOM 2197 C CA . GLU A 1 275 ? -32.266 15.096 -12.765 1.00 80.94 275 GLU A CA 1
ATOM 2198 C C . GLU A 1 275 ? -30.810 14.662 -12.534 1.00 80.94 275 GLU A C 1
ATOM 2200 O O . GLU A 1 275 ? -30.404 14.476 -11.383 1.00 80.94 275 GLU A O 1
ATOM 2205 N N . LEU A 1 276 ? -29.984 14.618 -13.588 1.00 80.75 276 LEU A N 1
ATOM 2206 C CA . LEU A 1 276 ? -28.555 14.316 -13.451 1.00 80.75 276 LEU A CA 1
ATOM 2207 C C . LEU A 1 276 ? -27.792 15.388 -12.666 1.00 80.75 276 LEU A C 1
ATOM 2209 O O . LEU A 1 276 ? -26.975 15.047 -11.815 1.00 80.75 276 LEU A O 1
ATOM 2213 N N . ASN A 1 277 ? -28.058 16.677 -12.889 1.00 79.50 277 ASN A N 1
ATOM 2214 C CA . ASN A 1 277 ? -27.410 17.746 -12.122 1.00 79.50 277 ASN A CA 1
ATOM 2215 C C . ASN A 1 277 ? -27.775 17.672 -10.630 1.00 79.50 277 ASN A C 1
ATOM 2217 O O . ASN A 1 277 ? -26.925 17.899 -9.766 1.00 79.50 277 ASN A O 1
ATOM 2221 N N . LYS A 1 278 ? -29.034 17.344 -10.306 1.00 84.56 278 LYS A N 1
ATOM 2222 C CA . LYS A 1 278 ? -29.463 17.095 -8.923 1.00 84.56 278 LYS A CA 1
ATOM 2223 C C . LYS A 1 278 ? -28.734 15.883 -8.341 1.00 84.56 278 LYS A C 1
ATOM 2225 O O . LYS A 1 278 ? -28.162 15.991 -7.259 1.00 84.56 278 LYS A O 1
ATOM 2230 N N . TYR A 1 279 ? -28.669 14.788 -9.092 1.00 85.81 279 TYR A N 1
ATOM 2231 C CA . TYR A 1 279 ? -27.938 13.590 -8.698 1.00 85.81 279 TYR A CA 1
ATOM 2232 C C . TYR A 1 279 ? -26.455 13.856 -8.405 1.00 85.81 279 TYR A C 1
ATOM 2234 O O . TYR A 1 279 ? -25.939 13.415 -7.379 1.00 85.81 279 TYR A O 1
ATOM 2242 N N . GLN A 1 280 ? -25.771 14.631 -9.252 1.00 79.38 280 GLN A N 1
ATOM 2243 C CA . GLN A 1 280 ? -24.371 15.008 -9.036 1.00 79.38 280 GLN A CA 1
ATOM 2244 C C . GLN A 1 280 ? -24.173 15.761 -7.715 1.00 79.38 280 GLN A C 1
ATOM 2246 O O . GLN A 1 280 ? -23.211 15.493 -6.988 1.00 79.38 280 GLN A O 1
ATOM 2251 N N . ARG A 1 281 ? -25.093 16.674 -7.369 1.00 82.88 281 ARG A N 1
ATOM 2252 C CA . ARG A 1 281 ? -25.075 17.365 -6.069 1.00 82.88 281 ARG A CA 1
ATOM 2253 C C . ARG A 1 281 ? -25.296 16.385 -4.920 1.00 82.88 281 ARG A C 1
ATOM 2255 O O . ARG A 1 281 ? -24.571 16.449 -3.932 1.00 82.88 281 ARG A O 1
ATOM 2262 N N . ASP A 1 282 ? -26.246 15.463 -5.058 1.00 85.12 282 ASP A N 1
ATOM 2263 C CA . ASP A 1 282 ? -26.565 14.474 -4.024 1.00 85.12 282 ASP A CA 1
ATOM 2264 C C . ASP A 1 282 ? -25.399 13.506 -3.761 1.00 85.12 282 ASP A C 1
ATOM 2266 O O . ASP A 1 282 ? -25.089 13.234 -2.597 1.00 85.12 282 ASP A O 1
ATOM 2270 N N . ILE A 1 283 ? -24.694 13.056 -4.808 1.00 85.00 283 ILE A N 1
ATOM 2271 C CA . ILE A 1 283 ? -23.452 12.281 -4.664 1.00 85.00 283 ILE A CA 1
ATOM 2272 C C . ILE A 1 283 ? -22.355 13.108 -4.004 1.00 85.00 283 ILE A C 1
ATOM 2274 O O . ILE A 1 283 ? -21.719 12.628 -3.071 1.00 85.00 283 ILE A O 1
ATOM 2278 N N . THR A 1 284 ? -22.143 14.351 -4.439 1.00 80.88 284 THR A N 1
ATOM 2279 C CA . THR A 1 284 ? -21.096 15.210 -3.859 1.00 80.88 284 THR A CA 1
ATOM 2280 C C . THR A 1 284 ? -21.339 15.433 -2.362 1.00 80.88 284 THR A C 1
ATOM 2282 O O . THR A 1 284 ? -20.422 15.328 -1.547 1.00 80.88 284 THR A O 1
ATOM 2285 N N . ASN A 1 285 ? -22.597 15.660 -1.977 1.00 83.69 285 ASN A N 1
ATOM 2286 C CA . ASN A 1 285 ? -23.010 15.779 -0.580 1.00 83.69 285 ASN A CA 1
ATOM 2287 C C . ASN A 1 285 ? -22.807 14.476 0.207 1.00 83.69 285 ASN A C 1
ATOM 2289 O O . ASN A 1 285 ? -22.455 14.524 1.388 1.00 83.69 285 ASN A O 1
ATOM 2293 N N . LEU A 1 286 ? -23.047 13.318 -0.421 1.00 84.56 286 LEU A N 1
ATOM 2294 C CA . LEU A 1 286 ? -22.778 12.019 0.188 1.00 84.56 286 LEU A CA 1
ATOM 2295 C C . LEU A 1 286 ? -21.278 11.823 0.418 1.00 84.56 286 LEU A C 1
ATOM 2297 O O . LEU A 1 286 ? -20.904 11.514 1.544 1.00 84.56 286 LEU A O 1
ATOM 2301 N N . VAL A 1 287 ? -20.435 12.056 -0.591 1.00 79.56 287 VAL A N 1
ATOM 2302 C CA . VAL A 1 287 ? -18.971 11.948 -0.467 1.00 79.56 287 VAL A CA 1
ATOM 2303 C C . VAL A 1 287 ? -18.469 12.833 0.674 1.00 79.56 287 VAL A C 1
ATOM 2305 O O . VAL A 1 287 ? -17.805 12.332 1.574 1.00 79.56 287 VAL A O 1
ATOM 2308 N N . GLY A 1 288 ? -18.905 14.096 0.748 1.00 77.19 288 GLY A N 1
ATOM 2309 C CA . GLY A 1 288 ? -18.539 14.978 1.864 1.00 77.19 288 GLY A CA 1
ATOM 2310 C C . GLY A 1 288 ? -19.019 14.491 3.243 1.00 77.19 288 GLY A C 1
ATOM 2311 O O . GLY A 1 288 ? -18.413 14.800 4.269 1.00 77.19 288 GLY A O 1
ATOM 2312 N N . LEU A 1 289 ? -20.105 13.715 3.311 1.00 84.94 289 LEU A N 1
ATOM 2313 C CA . LEU A 1 289 ? -20.572 13.075 4.545 1.00 84.94 289 LEU A CA 1
ATOM 2314 C C . LEU A 1 289 ? -19.750 11.821 4.897 1.00 84.94 289 LEU A C 1
ATOM 2316 O O . LEU A 1 289 ? -19.488 11.598 6.081 1.00 84.94 289 LEU A O 1
ATOM 2320 N N . LEU A 1 290 ? -19.314 11.042 3.902 1.00 81.44 290 LEU A N 1
ATOM 2321 C CA . LEU A 1 290 ? -18.381 9.923 4.082 1.00 81.44 290 LEU A CA 1
ATOM 2322 C C . LEU A 1 290 ? -17.012 10.429 4.567 1.00 81.44 290 LEU A C 1
ATOM 2324 O O . LEU A 1 290 ? -16.488 9.917 5.552 1.00 81.44 290 LEU A O 1
ATOM 2328 N N . GLU A 1 291 ? -16.492 11.507 3.979 1.00 79.25 291 GLU A N 1
ATOM 2329 C CA . GLU A 1 291 ? -15.247 12.166 4.404 1.00 79.25 291 GLU A CA 1
ATOM 2330 C C . GLU A 1 291 ? -15.317 12.643 5.861 1.00 79.25 291 GLU A C 1
ATOM 2332 O O . GLU A 1 291 ? -14.435 12.347 6.668 1.00 79.25 291 GLU A O 1
ATOM 2337 N N . LYS A 1 292 ? -16.412 13.314 6.250 1.00 81.44 292 LYS A N 1
ATOM 2338 C CA . LYS A 1 292 ? -16.642 13.711 7.652 1.00 81.44 292 LYS A CA 1
ATOM 2339 C C . LYS A 1 292 ? -16.670 12.511 8.595 1.00 81.44 292 LYS A C 1
ATOM 2341 O O . LYS A 1 292 ? -16.240 12.624 9.743 1.00 81.44 292 LYS A O 1
ATOM 2346 N N . ARG A 1 293 ? -17.185 11.368 8.133 1.00 86.56 293 ARG A N 1
ATOM 2347 C CA . ARG A 1 293 ? -17.204 10.127 8.911 1.00 86.56 293 ARG A CA 1
ATOM 2348 C C . ARG A 1 293 ? -15.801 9.538 9.062 1.00 86.56 293 ARG A C 1
ATOM 2350 O O . ARG A 1 293 ? -15.465 9.144 10.174 1.00 86.56 293 ARG A O 1
ATOM 2357 N N . ILE A 1 294 ? -14.987 9.533 8.006 1.00 80.06 294 ILE A N 1
ATOM 2358 C CA . ILE A 1 294 ? -13.575 9.120 8.070 1.00 80.06 294 ILE A CA 1
ATOM 2359 C C . ILE A 1 294 ? -12.809 10.023 9.041 1.00 80.06 294 ILE A C 1
ATOM 2361 O O . ILE A 1 294 ? -12.172 9.521 9.961 1.00 80.06 294 ILE A O 1
ATOM 2365 N N . HIS A 1 295 ? -12.970 11.344 8.933 1.00 78.31 295 HIS A N 1
ATOM 2366 C CA . HIS A 1 295 ? -12.355 12.295 9.861 1.00 78.31 295 HIS A CA 1
ATOM 2367 C C . HIS A 1 295 ? -12.774 12.053 11.315 1.00 78.31 295 HIS A C 1
ATOM 2369 O O . HIS A 1 295 ? -11.965 12.121 12.235 1.00 78.31 295 HIS A O 1
ATOM 2375 N N . TRP A 1 296 ? -14.043 11.719 11.540 1.00 84.69 296 TRP A N 1
ATOM 2376 C CA . TRP A 1 296 ? -14.516 11.327 12.861 1.00 84.69 296 TRP A CA 1
ATOM 2377 C C . TRP A 1 296 ? -13.834 10.037 13.355 1.00 84.69 296 TRP A C 1
ATOM 2379 O O . TRP A 1 296 ? -13.524 9.953 14.537 1.00 84.69 296 TRP A O 1
ATOM 2389 N N . LEU A 1 297 ? -13.559 9.055 12.492 1.00 84.81 297 LEU A N 1
ATOM 2390 C CA . LEU A 1 297 ? -12.869 7.810 12.869 1.00 84.81 297 LEU A CA 1
ATOM 2391 C C . LEU A 1 297 ? -11.383 8.013 13.189 1.00 84.81 297 LEU A C 1
ATOM 2393 O O . LEU A 1 297 ? -10.853 7.305 14.036 1.00 84.81 297 LEU A O 1
ATOM 2397 N N . THR A 1 298 ? -10.719 8.981 12.560 1.00 78.94 298 THR A N 1
ATOM 2398 C CA . THR A 1 298 ? -9.277 9.224 12.753 1.00 78.94 298 THR A CA 1
ATOM 2399 C C . THR A 1 298 ? -8.957 10.123 13.944 1.00 78.94 298 THR A C 1
ATOM 2401 O O . THR A 1 298 ? -7.798 10.341 14.274 1.00 78.94 298 THR A O 1
ATOM 2404 N N . GLN A 1 299 ? -9.971 10.702 14.582 1.00 80.50 299 GLN A N 1
ATOM 2405 C CA . GLN A 1 299 ? -9.790 11.661 15.665 1.00 80.50 299 GLN A CA 1
ATOM 2406 C C . GLN A 1 299 ? -9.709 10.989 17.041 1.00 80.50 299 GLN A C 1
ATOM 2408 O O . GLN A 1 299 ? -10.617 10.242 17.433 1.00 80.50 299 GLN A O 1
ATOM 2413 N N . LYS A 1 300 ? -8.751 11.448 17.852 1.00 84.06 300 LYS A N 1
ATOM 2414 C CA . LYS A 1 300 ? -8.588 11.080 19.266 1.00 84.06 300 LYS A CA 1
ATOM 2415 C C . LYS A 1 300 ? -8.361 9.567 19.459 1.00 84.06 300 LYS A C 1
ATOM 2417 O O . LYS A 1 300 ? -7.756 8.939 18.599 1.00 84.06 300 LYS A O 1
ATOM 2422 N N . SER A 1 301 ? -8.867 8.959 20.539 1.00 88.69 301 SER A N 1
ATOM 2423 C CA . SER A 1 301 ? -8.682 7.526 20.844 1.00 88.69 301 SER A CA 1
ATOM 2424 C C . SER A 1 301 ? -9.158 6.560 19.753 1.00 88.69 301 SER A C 1
ATOM 2426 O O . SER A 1 301 ? -8.688 5.423 19.695 1.00 88.69 301 SER A O 1
ATOM 2428 N N . ARG A 1 302 ? -10.050 7.003 18.856 1.00 89.38 302 ARG A N 1
ATOM 2429 C CA . ARG A 1 302 ? -10.521 6.198 17.716 1.00 89.38 302 ARG A CA 1
ATOM 2430 C C . ARG A 1 302 ? -9.436 5.946 16.675 1.00 89.38 302 ARG A C 1
ATOM 2432 O O . ARG A 1 302 ? -9.492 4.923 16.005 1.00 89.38 302 ARG A O 1
ATOM 2439 N N . GLY A 1 303 ? -8.448 6.833 16.584 1.00 84.06 303 GLY A N 1
ATOM 2440 C CA . GLY A 1 303 ? -7.293 6.646 15.712 1.00 84.06 303 GLY A CA 1
ATOM 2441 C C . GLY A 1 303 ? -6.291 5.601 16.214 1.00 84.06 303 GLY A C 1
ATOM 2442 O O . GLY A 1 303 ? -5.419 5.222 15.446 1.00 84.06 303 GLY A O 1
ATOM 2443 N N . TYR A 1 304 ? -6.410 5.148 17.471 1.00 86.00 304 TYR A N 1
ATOM 2444 C CA . TYR A 1 304 ? -5.529 4.134 18.069 1.00 86.00 304 TYR A CA 1
ATOM 2445 C C . TYR A 1 304 ? -6.227 2.775 18.215 1.00 86.00 304 TYR A C 1
ATOM 2447 O O . TYR A 1 304 ? -5.671 1.737 17.886 1.00 86.00 304 TYR A O 1
ATOM 2455 N N . PHE A 1 305 ? -7.459 2.767 18.731 1.00 88.62 305 PHE A N 1
ATOM 2456 C CA . PHE A 1 305 ? -8.193 1.534 19.059 1.00 88.62 305 PHE A CA 1
ATOM 2457 C C . PHE A 1 305 ? -9.356 1.241 18.105 1.00 88.62 305 PHE A C 1
ATOM 2459 O O . PHE A 1 305 ? -10.063 0.245 18.270 1.00 88.62 305 PHE A O 1
ATOM 2466 N N . GLY A 1 306 ? -9.618 2.127 17.144 1.00 89.69 306 GLY A N 1
ATOM 2467 C CA . GLY A 1 306 ? -10.899 2.153 16.455 1.00 89.69 306 GLY A CA 1
ATOM 2468 C C . GLY A 1 306 ? -12.042 2.595 17.378 1.00 89.69 306 GLY A C 1
ATOM 2469 O O . GLY A 1 306 ? -11.855 3.144 18.468 1.00 89.69 306 GLY A O 1
ATOM 2470 N N . THR A 1 307 ? -13.272 2.392 16.911 1.00 91.56 307 THR A N 1
ATOM 2471 C CA . THR A 1 307 ? -14.477 2.798 17.650 1.00 91.56 307 THR A CA 1
ATOM 2472 C C . THR A 1 307 ? -15.000 1.658 18.516 1.00 91.56 307 THR A C 1
ATOM 2474 O O . THR A 1 307 ? -15.310 0.597 17.976 1.00 91.56 307 THR A O 1
ATOM 2477 N N . LEU A 1 308 ? -15.191 1.897 19.816 1.00 93.06 308 LEU A N 1
ATOM 2478 C CA . LEU A 1 308 ? -15.784 0.927 20.738 1.00 93.06 308 LEU A CA 1
ATOM 2479 C C . LEU A 1 308 ? -17.306 0.890 20.555 1.00 93.06 308 LEU A C 1
ATOM 2481 O O . LEU A 1 308 ? -17.989 1.860 20.889 1.00 93.06 308 LEU A O 1
ATOM 2485 N N . ILE A 1 309 ? -17.863 -0.211 20.047 1.00 91.19 309 ILE A N 1
ATOM 2486 C CA . ILE A 1 309 ? -19.288 -0.307 19.672 1.00 91.19 309 ILE A CA 1
ATOM 2487 C C . ILE A 1 309 ? -20.106 -0.992 20.762 1.00 91.19 309 ILE A C 1
ATOM 2489 O O . ILE A 1 309 ? -21.104 -0.435 21.220 1.00 91.19 309 ILE A O 1
ATOM 2493 N N . GLU A 1 310 ? -19.650 -2.146 21.230 1.00 90.69 310 GLU A N 1
ATOM 2494 C CA . GLU A 1 310 ? -20.383 -3.021 22.140 1.00 90.69 310 GLU A CA 1
ATOM 2495 C C . GLU A 1 310 ? -20.626 -2.322 23.490 1.00 90.69 310 GLU A C 1
ATOM 2497 O O . GLU A 1 310 ? -19.824 -1.475 23.906 1.00 90.69 310 GLU A O 1
ATOM 2502 N N . PRO A 1 311 ? -21.749 -2.604 24.175 1.00 88.31 311 PRO A N 1
ATOM 2503 C CA . PRO A 1 311 ? -22.065 -1.994 25.462 1.00 88.31 311 PRO A CA 1
ATOM 2504 C C . PRO A 1 311 ? -21.106 -2.460 26.560 1.00 88.31 311 PRO A C 1
ATOM 2506 O O . PRO A 1 311 ? -20.659 -1.640 27.354 1.00 88.31 311 PRO A O 1
ATOM 2509 N N . ASN A 1 312 ? -20.755 -3.745 26.590 1.00 90.44 312 ASN A N 1
ATOM 2510 C CA . ASN A 1 312 ? -19.760 -4.260 27.521 1.00 90.44 312 ASN A CA 1
ATOM 2511 C C . ASN A 1 312 ? -18.438 -4.425 26.781 1.00 90.44 312 ASN A C 1
ATOM 2513 O O . ASN A 1 312 ? -18.410 -5.040 25.713 1.00 90.44 312 ASN A O 1
ATOM 2517 N N . VAL A 1 313 ? -17.353 -3.897 27.341 1.00 93.19 313 VAL A N 1
ATOM 2518 C CA . VAL A 1 313 ? -16.039 -3.932 26.686 1.00 93.19 313 VAL A CA 1
ATOM 2519 C C . VAL A 1 313 ? -14.967 -4.521 27.595 1.00 93.19 313 VAL A C 1
ATOM 2521 O O . VAL A 1 313 ? -14.889 -4.194 28.775 1.00 93.19 313 VAL A O 1
ATOM 2524 N N . ILE A 1 314 ? -14.112 -5.378 27.047 1.00 94.62 314 ILE A N 1
ATOM 2525 C CA . ILE A 1 314 ? -12.892 -5.840 27.715 1.00 94.62 314 ILE A CA 1
ATOM 2526 C C . ILE A 1 314 ? -11.713 -5.343 26.897 1.00 94.62 314 ILE A C 1
ATOM 2528 O O . ILE A 1 314 ? -11.594 -5.663 25.716 1.00 94.62 314 ILE A O 1
ATOM 2532 N N . ILE A 1 315 ? -10.846 -4.560 27.528 1.00 96.62 315 ILE A N 1
ATOM 2533 C CA . ILE A 1 315 ? -9.625 -4.063 26.898 1.00 96.62 315 ILE A CA 1
ATOM 2534 C C . ILE A 1 315 ? -8.485 -4.987 27.310 1.00 96.62 315 ILE A C 1
ATOM 2536 O O . ILE A 1 315 ? -8.274 -5.217 28.498 1.00 96.62 315 ILE A O 1
ATOM 2540 N N . VAL A 1 316 ? -7.767 -5.526 26.331 1.00 96.69 316 VAL A N 1
ATOM 2541 C CA . VAL A 1 316 ? -6.673 -6.480 26.518 1.00 96.69 316 VAL A CA 1
ATOM 2542 C C . VAL A 1 316 ? -5.385 -5.836 26.020 1.00 96.69 316 VAL A C 1
ATOM 2544 O O . VAL A 1 316 ? -5.290 -5.508 24.842 1.00 96.69 316 VAL A O 1
ATOM 2547 N N . ILE A 1 317 ? -4.400 -5.634 26.894 1.00 96.19 317 ILE A N 1
ATOM 2548 C CA . ILE A 1 317 ? -3.191 -4.856 26.583 1.00 96.19 317 ILE A CA 1
ATOM 2549 C C . ILE A 1 317 ? -1.941 -5.711 26.719 1.00 96.19 317 ILE A C 1
ATOM 2551 O O . ILE A 1 317 ? -1.711 -6.349 27.746 1.00 96.19 317 ILE A O 1
ATOM 2555 N N . ASP A 1 318 ? -1.120 -5.675 25.677 1.00 93.81 318 ASP A N 1
ATOM 2556 C CA . ASP A 1 318 ? 0.185 -6.320 25.620 1.00 93.81 318 ASP A CA 1
ATOM 2557 C C . ASP A 1 318 ? 1.222 -5.546 26.455 1.00 93.81 318 ASP A C 1
ATOM 2559 O O . ASP A 1 318 ? 1.689 -4.474 26.057 1.00 93.81 318 ASP A O 1
ATOM 2563 N N . LEU A 1 319 ? 1.606 -6.112 27.601 1.00 92.88 319 LEU A N 1
ATOM 2564 C CA . LEU A 1 319 ? 2.696 -5.633 28.460 1.00 92.88 319 LEU A CA 1
ATOM 2565 C C . LEU A 1 319 ? 3.933 -6.544 28.374 1.00 92.88 319 LEU A C 1
ATOM 2567 O O . LEU A 1 319 ? 4.684 -6.676 29.343 1.00 92.88 319 LEU A O 1
ATOM 2571 N N . SER A 1 320 ? 4.161 -7.191 27.229 1.00 90.44 320 SER A N 1
ATOM 2572 C CA . SER A 1 320 ? 5.368 -7.991 27.003 1.00 90.44 320 SER A CA 1
ATOM 2573 C C . SER A 1 320 ? 6.650 -7.156 27.092 1.00 90.44 320 SER A C 1
ATOM 2575 O O . SER A 1 320 ? 6.646 -5.930 26.946 1.00 90.44 320 SER A O 1
ATOM 2577 N N . GLU A 1 321 ? 7.785 -7.824 27.308 1.00 85.69 321 GLU A N 1
ATOM 2578 C CA . GLU A 1 321 ? 9.096 -7.169 27.418 1.00 85.69 321 GLU A CA 1
ATOM 2579 C C . GLU A 1 321 ? 9.440 -6.312 26.190 1.00 85.69 321 GLU A C 1
ATOM 2581 O O . GLU A 1 321 ? 10.022 -5.235 26.311 1.00 85.69 321 GLU A O 1
ATOM 2586 N N . TYR A 1 322 ? 9.000 -6.747 25.017 1.00 81.00 322 TYR A N 1
ATOM 2587 C CA . TYR A 1 322 ? 9.194 -6.041 23.756 1.00 81.00 322 TYR A CA 1
ATOM 2588 C C . TYR A 1 322 ? 8.495 -4.673 23.699 1.00 81.00 322 TYR A C 1
ATOM 2590 O O . TYR A 1 322 ? 8.868 -3.834 22.884 1.00 81.00 322 TYR A O 1
ATOM 2598 N N . ASN A 1 323 ? 7.501 -4.433 24.561 1.00 84.88 323 ASN A N 1
ATOM 2599 C CA . ASN A 1 323 ? 6.771 -3.169 24.646 1.00 84.88 323 ASN A CA 1
ATOM 2600 C C . ASN A 1 323 ? 7.361 -2.173 25.644 1.00 84.88 323 ASN A C 1
ATOM 2602 O O . ASN A 1 323 ? 6.834 -1.067 25.759 1.00 84.88 323 ASN A O 1
ATOM 2606 N N . LYS A 1 324 ? 8.471 -2.510 26.321 1.00 82.12 324 LYS A N 1
ATOM 2607 C CA . LYS A 1 324 ? 9.158 -1.603 27.259 1.00 82.12 324 LYS A CA 1
ATOM 2608 C C . LYS A 1 324 ? 9.461 -0.239 26.637 1.00 82.12 324 LYS A C 1
ATOM 2610 O O . LYS A 1 324 ? 9.191 0.786 27.255 1.00 82.12 324 LYS A O 1
ATOM 2615 N N . LEU A 1 325 ? 9.967 -0.226 25.401 1.00 75.75 325 LEU A N 1
ATOM 2616 C CA . LEU A 1 325 ? 10.309 1.007 24.679 1.00 75.75 325 LEU A CA 1
ATOM 2617 C C . LEU A 1 325 ? 9.074 1.863 24.352 1.00 75.75 325 LEU A C 1
ATOM 2619 O O . LEU A 1 325 ? 9.176 3.081 24.258 1.00 75.75 325 LEU A O 1
ATOM 2623 N N . TYR A 1 326 ? 7.896 1.244 24.241 1.00 78.88 326 TYR A N 1
ATOM 2624 C CA . TYR A 1 326 ? 6.633 1.901 23.878 1.00 78.88 326 TYR A CA 1
ATOM 2625 C C . TYR A 1 326 ? 5.718 2.130 25.072 1.00 78.88 326 TYR A C 1
ATOM 2627 O O . TYR A 1 326 ? 4.549 2.477 24.897 1.00 78.88 326 TYR A O 1
ATOM 2635 N N . MET A 1 327 ? 6.243 1.964 26.287 1.00 83.50 327 MET A N 1
ATOM 2636 C CA . MET A 1 327 ? 5.495 2.133 27.524 1.00 83.50 327 MET A CA 1
ATOM 2637 C C . MET A 1 327 ? 4.709 3.445 27.532 1.00 83.50 327 MET A C 1
ATOM 2639 O O . MET A 1 327 ? 3.503 3.426 27.773 1.00 83.50 327 MET A O 1
ATOM 2643 N N . PHE A 1 328 ? 5.370 4.565 27.227 1.00 82.25 328 PHE A N 1
ATOM 2644 C CA . PHE A 1 328 ? 4.753 5.893 27.213 1.00 82.25 328 PHE A CA 1
ATOM 2645 C C . PHE A 1 328 ? 3.584 5.973 26.222 1.00 82.25 328 PHE A C 1
ATOM 2647 O O . PHE A 1 328 ? 2.512 6.471 26.568 1.00 82.25 328 PHE A O 1
ATOM 2654 N N . HIS A 1 329 ? 3.757 5.414 25.021 1.00 83.12 329 HIS A N 1
ATOM 2655 C CA . HIS A 1 329 ? 2.734 5.419 23.978 1.00 83.12 329 HIS A CA 1
ATOM 2656 C C . HIS A 1 329 ? 1.514 4.569 24.359 1.00 83.12 329 HIS A C 1
ATOM 2658 O O . HIS A 1 329 ? 0.376 5.020 24.226 1.00 83.12 329 HIS A O 1
ATOM 2664 N N . ILE A 1 330 ? 1.739 3.366 24.896 1.00 88.44 330 ILE A N 1
ATOM 2665 C CA . ILE A 1 330 ? 0.668 2.466 25.352 1.00 88.44 330 ILE A CA 1
ATOM 2666 C C . ILE A 1 330 ? -0.132 3.119 26.481 1.00 88.44 330 ILE A C 1
ATOM 2668 O O . ILE A 1 330 ? -1.364 3.119 26.449 1.00 88.44 330 ILE A O 1
ATOM 2672 N N . HIS A 1 331 ? 0.561 3.728 27.446 1.00 88.50 331 HIS A N 1
ATOM 2673 C CA . HIS A 1 331 ? -0.077 4.454 28.541 1.00 88.50 331 HIS A CA 1
ATOM 2674 C C . HIS A 1 331 ? -0.925 5.619 28.030 1.00 88.50 331 HIS A C 1
ATOM 2676 O O . HIS A 1 331 ? -2.077 5.761 28.437 1.00 88.50 331 HIS A O 1
ATOM 2682 N N . TYR A 1 332 ? -0.384 6.428 27.117 1.00 87.69 332 TYR A N 1
ATOM 2683 C CA . TYR A 1 332 ? -1.114 7.539 26.516 1.00 87.69 332 TYR A CA 1
ATOM 2684 C C . TYR A 1 332 ? -2.372 7.056 25.779 1.00 87.69 332 TYR A C 1
ATOM 2686 O O . TYR A 1 332 ? -3.472 7.548 26.039 1.00 87.69 332 TYR A O 1
ATOM 2694 N N . CYS A 1 333 ? -2.238 6.050 24.910 1.00 89.25 333 CYS A N 1
ATOM 2695 C CA . CYS A 1 333 ? -3.358 5.513 24.139 1.00 89.25 333 CYS A CA 1
ATOM 2696 C C . CYS A 1 333 ? -4.457 4.958 25.051 1.00 89.25 333 CYS A C 1
ATOM 2698 O O . CYS A 1 333 ? -5.636 5.263 24.844 1.00 89.25 333 CYS A O 1
ATOM 2700 N N . LEU A 1 334 ? -4.084 4.193 26.085 1.00 92.94 334 LEU A N 1
ATOM 2701 C CA . LEU A 1 334 ? -5.039 3.667 27.057 1.00 92.94 334 LEU A CA 1
ATOM 2702 C C . LEU A 1 334 ? -5.720 4.785 27.848 1.00 92.94 334 LEU A C 1
ATOM 2704 O O . LEU A 1 334 ? -6.942 4.767 27.987 1.00 92.94 334 LEU A O 1
ATOM 2708 N N . ARG A 1 335 ? -4.962 5.774 28.334 1.00 91.56 335 ARG A N 1
ATOM 2709 C CA . ARG A 1 335 ? -5.517 6.927 29.053 1.00 91.56 335 ARG A CA 1
ATOM 2710 C C . ARG A 1 335 ? -6.595 7.615 28.218 1.00 91.56 335 ARG A C 1
ATOM 2712 O O . ARG A 1 335 ? -7.717 7.787 28.691 1.00 91.56 335 ARG A O 1
ATOM 2719 N N . ARG A 1 336 ? -6.286 7.946 26.958 1.00 90.19 336 ARG A N 1
ATOM 2720 C CA . ARG A 1 336 ? -7.250 8.576 26.039 1.00 90.19 336 ARG A CA 1
ATOM 2721 C C . ARG A 1 336 ? -8.464 7.692 25.790 1.00 90.19 336 ARG A C 1
ATOM 2723 O O . ARG A 1 336 ? -9.580 8.198 25.726 1.00 90.19 336 ARG A O 1
ATOM 2730 N N . LEU A 1 337 ? -8.268 6.381 25.669 1.00 93.75 337 LEU A N 1
ATOM 2731 C CA . LEU A 1 337 ? -9.365 5.436 25.495 1.00 93.75 337 LEU A CA 1
ATOM 2732 C C . LEU A 1 337 ? -10.310 5.421 26.708 1.00 93.75 337 LEU A C 1
ATOM 2734 O O . LEU A 1 337 ? -11.531 5.468 26.525 1.00 93.75 337 LEU A O 1
ATOM 2738 N N . LEU A 1 338 ? -9.751 5.392 27.923 1.00 93.38 338 LEU A N 1
ATOM 2739 C CA . LEU A 1 338 ? -10.506 5.416 29.176 1.00 93.38 338 LEU A CA 1
ATOM 2740 C C . LEU A 1 338 ? -11.304 6.718 29.326 1.00 93.38 338 LEU A C 1
ATOM 2742 O O . LEU A 1 338 ? -12.508 6.676 29.586 1.00 93.38 338 LEU A O 1
ATOM 2746 N N . GLU A 1 339 ? -10.648 7.862 29.108 1.00 90.56 339 GLU A N 1
ATOM 2747 C CA . GLU A 1 339 ? -11.261 9.193 29.211 1.00 90.56 339 GLU A CA 1
ATOM 2748 C C . GLU A 1 339 ? -12.396 9.382 28.194 1.00 90.56 339 GLU A C 1
ATOM 2750 O O . GLU A 1 339 ? -13.467 9.887 28.538 1.00 90.56 339 GLU A O 1
ATOM 2755 N N . GLU A 1 340 ? -12.201 8.956 26.944 1.00 89.06 340 GLU A N 1
ATOM 2756 C CA . GLU A 1 340 ? -13.075 9.353 25.837 1.00 89.06 340 GLU A CA 1
ATOM 2757 C C . GLU A 1 340 ? -14.138 8.325 25.445 1.00 89.06 340 GLU A C 1
ATOM 2759 O O . GLU A 1 340 ? -15.258 8.720 25.121 1.00 89.06 340 GLU A O 1
ATOM 2764 N N . GLN A 1 341 ? -13.794 7.032 25.400 1.00 92.25 341 GLN A N 1
ATOM 2765 C CA . GLN A 1 341 ? -14.688 5.993 24.873 1.00 92.25 341 GLN A CA 1
ATOM 2766 C C . GLN A 1 341 ? -15.219 5.073 25.969 1.00 92.25 341 GLN A C 1
ATOM 2768 O O . GLN A 1 341 ? -16.428 4.842 26.016 1.00 92.25 341 GLN A O 1
ATOM 2773 N N . VAL A 1 342 ? -14.367 4.575 26.869 1.00 92.81 342 VAL A N 1
ATOM 2774 C CA . VAL A 1 342 ? -14.800 3.647 27.935 1.00 92.81 342 VAL A CA 1
ATOM 2775 C C . VAL A 1 342 ? -15.712 4.344 28.931 1.00 92.81 342 VAL A C 1
ATOM 2777 O O . VAL A 1 342 ? -16.697 3.753 29.358 1.00 92.81 342 VAL A O 1
ATOM 2780 N N . SER A 1 343 ? -15.464 5.625 29.214 1.00 90.62 343 SER A N 1
ATOM 2781 C CA . SER A 1 343 ? -16.343 6.456 30.044 1.00 90.62 343 SER A CA 1
ATOM 2782 C C . SER A 1 343 ? -17.793 6.517 29.545 1.00 90.62 343 SER A C 1
ATOM 2784 O O . SER A 1 343 ? -18.696 6.796 30.323 1.00 90.62 343 SER A O 1
ATOM 2786 N N . THR A 1 344 ? -18.052 6.224 28.266 1.00 88.62 344 THR A N 1
ATOM 2787 C CA . THR A 1 344 ? -19.412 6.199 27.695 1.00 88.62 344 THR A CA 1
ATOM 2788 C C . THR A 1 344 ? -20.093 4.830 27.770 1.00 88.62 344 THR A C 1
ATOM 2790 O O . THR A 1 344 ? -21.251 4.695 27.364 1.00 88.62 344 THR A O 1
ATOM 2793 N N . LYS A 1 345 ? -19.385 3.799 28.243 1.00 89.31 345 LYS A N 1
ATOM 2794 C CA . LYS A 1 345 ? -19.882 2.423 28.313 1.00 89.31 345 LYS A CA 1
ATOM 2795 C C . LYS A 1 345 ? -20.552 2.146 29.657 1.00 89.31 345 LYS A C 1
ATOM 2797 O O . LYS A 1 345 ? -20.185 2.759 30.647 1.00 89.31 345 LYS A O 1
ATOM 2802 N N . PRO A 1 346 ? -21.538 1.236 29.717 1.00 89.25 346 PRO A N 1
ATOM 2803 C CA . PRO A 1 346 ? -22.107 0.787 30.982 1.00 89.25 346 PRO A CA 1
ATOM 2804 C C . PRO A 1 346 ? -21.121 -0.059 31.789 1.00 89.25 346 PRO A C 1
ATOM 2806 O O . PRO A 1 346 ? -20.954 0.190 32.978 1.00 89.25 346 PRO A O 1
ATOM 2809 N N . LYS A 1 347 ? -20.467 -1.039 31.150 1.00 90.81 347 LYS A N 1
ATOM 2810 C CA . LYS A 1 347 ? -19.553 -1.963 31.824 1.00 90.81 347 LYS A CA 1
ATOM 2811 C C . LYS A 1 347 ? -18.242 -2.127 31.083 1.00 90.81 347 LYS A C 1
ATOM 2813 O O . LYS A 1 347 ? -18.215 -2.169 29.850 1.00 90.81 347 LYS A O 1
ATOM 2818 N N . PHE A 1 348 ? -17.171 -2.295 31.845 1.00 94.06 348 PHE A N 1
ATOM 2819 C CA . PHE A 1 348 ? -15.848 -2.557 31.307 1.00 94.06 348 PHE A CA 1
ATOM 2820 C C . PHE A 1 348 ? -15.019 -3.481 32.204 1.00 94.06 348 PHE A C 1
ATOM 2822 O O . PHE A 1 348 ? -15.325 -3.680 33.380 1.00 94.06 348 PHE A O 1
ATOM 2829 N N . ASN A 1 349 ? -13.948 -4.034 31.645 1.00 93.94 349 ASN A N 1
ATOM 2830 C CA . ASN A 1 349 ? -12.846 -4.604 32.412 1.00 93.94 349 ASN A CA 1
ATOM 2831 C C . ASN A 1 349 ? -11.529 -4.414 31.645 1.00 93.94 349 ASN A C 1
ATOM 2833 O O . ASN A 1 349 ? -11.527 -4.210 30.426 1.00 93.94 349 ASN A O 1
ATOM 2837 N N . LEU A 1 350 ? -10.413 -4.485 32.364 1.00 95.75 350 LEU A N 1
ATOM 2838 C CA . LEU A 1 350 ? -9.069 -4.336 31.822 1.00 95.75 350 LEU A CA 1
ATOM 2839 C C . LEU A 1 350 ? -8.261 -5.602 32.102 1.00 95.75 350 LEU A C 1
ATOM 2841 O O . LEU A 1 350 ? -8.232 -6.096 33.228 1.00 95.75 350 LEU A O 1
ATOM 2845 N N . ILE A 1 351 ? -7.599 -6.115 31.072 1.00 95.69 351 ILE A N 1
ATOM 2846 C CA . ILE A 1 351 ? -6.735 -7.289 31.141 1.00 95.69 351 ILE A CA 1
ATOM 2847 C C . ILE A 1 351 ? -5.389 -6.914 30.547 1.00 95.69 351 ILE A C 1
ATOM 2849 O O . ILE A 1 351 ? -5.309 -6.296 29.489 1.00 95.69 351 ILE A O 1
ATOM 2853 N N . VAL A 1 352 ? -4.324 -7.309 31.226 1.00 95.88 352 VAL A N 1
ATOM 2854 C CA . VAL A 1 352 ? -2.957 -7.171 30.734 1.00 95.88 352 VAL A CA 1
ATOM 2855 C C . VAL A 1 352 ? -2.368 -8.554 30.521 1.00 95.88 352 VAL A C 1
ATOM 2857 O O . VAL A 1 352 ? -2.634 -9.467 31.308 1.00 95.88 352 VAL A O 1
ATOM 2860 N N . PHE A 1 353 ? -1.586 -8.721 29.460 1.00 94.75 353 PHE A N 1
ATOM 2861 C CA . PHE A 1 353 ? -0.942 -9.994 29.157 1.00 94.75 353 PHE A CA 1
ATOM 2862 C C . PHE A 1 353 ? 0.532 -9.817 28.802 1.00 94.75 353 PHE A C 1
ATOM 2864 O O . PHE A 1 353 ? 0.923 -8.856 28.141 1.00 94.75 353 PHE A O 1
ATOM 2871 N N . GLY A 1 354 ? 1.333 -10.768 29.273 1.00 90.38 354 GLY A N 1
ATOM 2872 C CA . GLY A 1 354 ? 2.733 -10.979 28.924 1.00 90.38 354 GLY A CA 1
ATOM 2873 C C . GLY A 1 354 ? 2.967 -12.485 28.804 1.00 90.38 354 GLY A C 1
ATOM 2874 O O . GLY A 1 354 ? 2.232 -13.162 28.084 1.00 90.38 354 GLY A O 1
ATOM 2875 N N . SER A 1 355 ? 3.915 -13.042 29.564 1.00 89.12 355 SER A N 1
ATOM 2876 C CA . SER A 1 355 ? 3.989 -14.506 29.753 1.00 89.12 355 SER A CA 1
ATOM 2877 C C . SER A 1 355 ? 2.728 -15.055 30.432 1.00 89.12 355 SER A C 1
ATOM 2879 O O . SER A 1 355 ? 2.199 -16.094 30.031 1.00 89.12 355 SER A O 1
ATOM 2881 N N . ASP A 1 356 ? 2.238 -14.305 31.423 1.00 89.75 356 ASP A N 1
ATOM 2882 C CA . ASP A 1 356 ? 1.013 -14.563 32.172 1.00 89.75 356 ASP A CA 1
ATOM 2883 C C . ASP A 1 356 ? -0.001 -13.442 31.928 1.00 89.75 356 ASP A C 1
ATOM 2885 O O . ASP A 1 356 ? 0.366 -12.307 31.609 1.00 89.75 356 ASP A O 1
ATOM 2889 N N . SER A 1 357 ? -1.284 -13.751 32.117 1.00 93.75 357 SER A N 1
ATOM 2890 C CA . SER A 1 357 ? -2.377 -12.783 31.990 1.00 93.75 357 SER A CA 1
ATOM 2891 C C . SER A 1 357 ? -2.995 -12.451 33.340 1.00 93.75 357 SER A C 1
ATOM 2893 O O . SER A 1 357 ? -3.193 -13.334 34.174 1.00 93.75 357 SER A O 1
ATOM 2895 N N . LYS A 1 358 ? -3.327 -11.175 33.546 1.00 93.88 358 LYS A N 1
ATOM 2896 C CA . LYS A 1 358 ? -3.962 -10.665 34.768 1.00 93.88 358 LYS A CA 1
ATOM 2897 C C . LYS A 1 358 ? -5.127 -9.756 34.403 1.00 93.88 358 LYS A C 1
ATOM 2899 O O . LYS A 1 358 ? -4.991 -8.902 33.532 1.00 93.88 358 LYS A O 1
ATOM 2904 N N . ALA A 1 359 ? -6.250 -9.911 35.093 1.00 93.31 359 ALA A N 1
ATOM 2905 C CA . ALA A 1 359 ? -7.379 -8.992 34.994 1.00 93.31 359 ALA A CA 1
ATOM 2906 C C . ALA A 1 359 ? -7.419 -8.042 36.192 1.00 93.31 359 ALA A C 1
ATOM 2908 O O . ALA A 1 359 ? -7.038 -8.427 37.299 1.00 93.31 359 ALA A O 1
ATOM 2909 N N . TYR A 1 360 ? -7.909 -6.823 35.968 1.00 92.44 360 TYR A N 1
ATOM 2910 C CA . TYR A 1 360 ? -8.143 -5.844 37.028 1.00 92.44 360 TYR A CA 1
ATOM 2911 C C . TYR A 1 360 ? -9.186 -6.348 38.031 1.00 92.44 360 TYR A C 1
ATOM 2913 O O . TYR A 1 360 ? -8.969 -6.291 39.240 1.00 92.44 360 TYR A O 1
ATOM 2921 N N . GLN A 1 361 ? -10.299 -6.882 37.523 1.00 89.62 361 GLN A N 1
ATOM 2922 C CA . GLN A 1 361 ? -11.306 -7.596 38.306 1.00 89.62 361 GLN A CA 1
ATOM 2923 C C . GLN A 1 361 ? -11.683 -8.913 37.631 1.00 89.62 361 GLN A C 1
ATOM 2925 O O . GLN A 1 361 ? -11.464 -9.099 36.435 1.00 89.62 361 GLN A O 1
ATOM 2930 N N . SER A 1 362 ? -12.267 -9.831 38.404 1.00 83.88 362 SER A N 1
ATOM 2931 C CA . SER A 1 362 ? -12.702 -11.139 37.885 1.00 83.88 362 SER A CA 1
ATOM 2932 C C . SER A 1 362 ? -13.922 -11.032 36.959 1.00 83.88 362 SER A C 1
ATOM 2934 O O . SER A 1 362 ? -14.048 -11.814 36.017 1.00 83.88 362 SER A O 1
ATOM 2936 N N . ASP A 1 363 ? -14.780 -10.037 37.199 1.00 84.06 363 ASP A N 1
ATOM 2937 C CA . ASP A 1 363 ? -16.024 -9.791 36.468 1.00 84.06 363 ASP A CA 1
ATOM 2938 C C . ASP A 1 363 ? -16.038 -8.400 35.813 1.00 84.06 363 ASP A C 1
ATOM 2940 O O . ASP A 1 363 ? -15.230 -7.525 36.131 1.00 84.06 363 ASP A O 1
ATOM 2944 N N . LEU A 1 364 ? -16.982 -8.195 34.889 1.00 87.06 364 LEU A N 1
ATOM 2945 C CA . LEU A 1 364 ? -17.267 -6.889 34.291 1.00 87.06 364 LEU A CA 1
ATOM 2946 C C . LEU A 1 364 ? -17.792 -5.910 35.348 1.00 87.06 364 LEU A C 1
ATOM 2948 O O . LEU A 1 364 ? -18.756 -6.204 36.055 1.00 87.06 364 LEU A O 1
ATOM 2952 N N . ILE A 1 365 ? -17.195 -4.723 35.392 1.00 90.75 365 ILE A N 1
ATOM 2953 C CA . ILE A 1 365 ? -17.468 -3.689 36.392 1.00 90.75 365 ILE A CA 1
ATOM 2954 C C . ILE A 1 365 ? -18.276 -2.574 35.741 1.00 90.75 365 ILE A C 1
ATOM 2956 O O . ILE A 1 365 ? -18.044 -2.244 34.577 1.00 90.75 365 ILE A O 1
ATOM 2960 N N . ASP A 1 366 ? -19.177 -1.955 36.497 1.00 89.94 366 ASP A N 1
ATOM 2961 C CA . ASP A 1 366 ? -19.831 -0.727 36.061 1.00 89.94 366 ASP A CA 1
ATOM 2962 C C . ASP A 1 366 ? -18.821 0.435 35.929 1.00 89.94 366 ASP A C 1
ATOM 2964 O O . ASP A 1 366 ? -17.814 0.537 36.647 1.00 89.94 366 ASP A O 1
ATOM 2968 N N . VAL A 1 367 ? -19.070 1.300 34.947 1.00 90.25 367 VAL A N 1
ATOM 2969 C CA . VAL A 1 367 ? -18.230 2.467 34.662 1.00 90.25 367 VAL A CA 1
ATOM 2970 C C . VAL A 1 367 ? -18.594 3.621 35.595 1.00 90.25 367 VAL A C 1
ATOM 2972 O O . VAL A 1 367 ? -19.689 4.181 35.544 1.00 90.25 367 VAL A O 1
ATOM 2975 N N . ASN A 1 368 ? -17.632 4.020 36.424 1.00 89.50 368 ASN A N 1
ATOM 2976 C CA . ASN A 1 368 ? -17.739 5.098 37.400 1.00 89.50 368 ASN A CA 1
ATOM 2977 C C . ASN A 1 368 ? -16.406 5.865 37.413 1.00 89.50 368 ASN A C 1
ATOM 2979 O O . ASN A 1 368 ? -15.358 5.302 37.097 1.00 89.50 368 ASN A O 1
ATOM 2983 N N . VAL A 1 369 ? -16.403 7.123 37.868 1.00 89.00 369 VAL A N 1
ATOM 2984 C CA . VAL A 1 369 ? -15.158 7.914 38.002 1.00 89.00 369 VAL A CA 1
ATOM 2985 C C . VAL A 1 369 ? -14.130 7.181 38.875 1.00 89.00 369 VAL A C 1
ATOM 2987 O O . VAL A 1 369 ? -12.970 7.042 38.494 1.00 89.00 369 VAL A O 1
ATOM 2990 N N . ASN A 1 370 ? -14.580 6.616 40.000 1.00 90.62 370 ASN A N 1
ATOM 2991 C CA . ASN A 1 370 ? -13.725 5.868 40.921 1.00 90.62 370 ASN A CA 1
ATOM 2992 C C . ASN A 1 370 ? -13.205 4.555 40.316 1.00 90.62 370 ASN A C 1
ATOM 2994 O O . ASN A 1 370 ? -12.046 4.217 40.532 1.00 90.62 370 ASN A O 1
ATOM 2998 N N . THR A 1 371 ? -14.034 3.817 39.566 1.00 92.31 371 THR A N 1
ATOM 2999 C CA . THR A 1 371 ? -13.632 2.524 38.981 1.00 92.31 371 THR A CA 1
ATOM 3000 C C . THR A 1 371 ? -12.671 2.723 37.813 1.00 92.31 371 THR A C 1
ATOM 3002 O O . THR A 1 371 ? -11.669 2.017 37.731 1.00 92.31 371 THR A O 1
ATOM 3005 N N . LEU A 1 372 ? -12.896 3.738 36.970 1.00 93.12 372 LEU A N 1
ATOM 3006 C CA . LEU A 1 372 ? -11.965 4.127 35.908 1.00 93.12 372 LEU A CA 1
ATOM 3007 C C . LEU A 1 372 ? -10.619 4.572 36.483 1.00 93.12 372 LEU A C 1
ATOM 3009 O O . LEU A 1 372 ? -9.581 4.056 36.066 1.00 93.12 372 LEU A O 1
ATOM 3013 N N . GLN A 1 373 ? -10.627 5.465 37.476 1.00 92.69 373 GLN A N 1
ATOM 3014 C CA . GLN A 1 373 ? -9.398 5.937 38.113 1.00 92.69 373 GLN A CA 1
ATOM 3015 C C . GLN A 1 373 ? -8.642 4.789 38.798 1.00 92.69 373 GLN A C 1
ATOM 3017 O O . GLN A 1 373 ? -7.441 4.646 38.589 1.00 92.69 373 GLN A O 1
ATOM 3022 N N . ALA A 1 374 ? -9.338 3.916 39.533 1.00 93.75 374 ALA A N 1
ATOM 3023 C CA . ALA A 1 374 ? -8.717 2.762 40.177 1.00 93.75 374 ALA A CA 1
ATOM 3024 C C . ALA A 1 374 ? -8.164 1.743 39.164 1.00 93.75 374 ALA A C 1
ATOM 3026 O O . ALA A 1 374 ? -7.106 1.164 39.405 1.00 93.75 374 ALA A O 1
ATOM 3027 N N . SER A 1 375 ? -8.828 1.550 38.017 1.00 95.00 375 SER A N 1
ATOM 3028 C CA . SER A 1 375 ? -8.312 0.702 36.932 1.00 95.00 375 SER A CA 1
ATOM 3029 C C . SER A 1 375 ? -7.053 1.289 36.282 1.00 95.00 375 SER A C 1
ATOM 3031 O O . SER A 1 375 ? -6.123 0.551 35.960 1.00 95.00 375 SER A O 1
ATOM 3033 N N . TRP A 1 376 ? -6.985 2.619 36.152 1.00 94.19 376 TRP A N 1
ATOM 3034 C CA . TRP A 1 376 ? -5.806 3.329 35.656 1.00 94.19 376 TRP A CA 1
ATOM 3035 C C . TRP A 1 376 ? -4.640 3.257 36.643 1.00 94.19 376 TRP A C 1
ATOM 3037 O O . TRP A 1 376 ? -3.511 2.967 36.251 1.00 94.19 376 TRP A O 1
ATOM 3047 N N . ASP A 1 377 ? -4.910 3.457 37.933 1.00 93.38 377 ASP A N 1
ATOM 3048 C CA . ASP A 1 377 ? -3.900 3.322 38.981 1.00 93.38 377 ASP A CA 1
ATOM 3049 C C . ASP A 1 377 ? -3.366 1.889 39.056 1.00 93.38 377 ASP A C 1
ATOM 3051 O O . ASP A 1 377 ? -2.153 1.698 39.102 1.00 93.38 377 ASP A O 1
ATOM 3055 N N . TRP A 1 378 ? -4.241 0.884 38.953 1.00 95.06 378 TRP A N 1
ATOM 3056 C CA . TRP A 1 378 ? -3.841 -0.518 38.843 1.00 95.06 378 TRP A CA 1
ATOM 3057 C C . TRP A 1 378 ? -2.969 -0.780 37.611 1.00 95.06 378 TRP A C 1
ATOM 3059 O O . TRP A 1 378 ? -1.913 -1.403 37.741 1.00 95.06 378 TRP A O 1
ATOM 3069 N N . PHE A 1 379 ? -3.347 -0.272 36.436 1.00 93.88 379 PHE A N 1
ATOM 3070 C CA . PHE A 1 379 ? -2.566 -0.453 35.210 1.00 93.88 379 PHE A CA 1
ATOM 3071 C C . PHE A 1 379 ? -1.137 0.090 35.356 1.00 93.88 379 PHE A C 1
ATOM 3073 O O . PHE A 1 379 ? -0.184 -0.624 35.052 1.00 93.88 379 PHE A O 1
ATOM 3080 N N . LYS A 1 380 ? -0.977 1.289 35.935 1.00 90.25 380 LYS A N 1
ATOM 3081 C CA . LYS A 1 380 ? 0.337 1.913 36.183 1.00 90.25 380 LYS A CA 1
ATOM 3082 C C . LYS A 1 380 ? 1.260 1.093 37.094 1.00 90.25 380 LYS A C 1
ATOM 3084 O O . LYS A 1 380 ? 2.471 1.264 37.029 1.00 90.25 380 LYS A O 1
ATOM 3089 N N . THR A 1 381 ? 0.721 0.222 37.953 1.00 91.25 381 THR A N 1
ATOM 3090 C CA . THR A 1 381 ? 1.550 -0.637 38.825 1.00 91.25 381 THR A CA 1
ATOM 3091 C C . THR A 1 381 ? 2.186 -1.828 38.103 1.00 91.25 381 THR A C 1
ATOM 3093 O O . THR A 1 381 ? 3.037 -2.506 38.682 1.00 91.25 381 THR A O 1
ATOM 3096 N N . HIS A 1 382 ? 1.783 -2.114 36.861 1.00 90.44 382 HIS A N 1
ATOM 3097 C CA . HIS A 1 382 ? 2.261 -3.276 36.119 1.00 90.44 382 HIS A CA 1
ATOM 3098 C C . HIS A 1 382 ? 3.512 -2.943 35.304 1.00 90.44 382 HIS A C 1
ATOM 3100 O O . HIS A 1 382 ? 3.539 -1.994 34.527 1.00 90.44 382 HIS A O 1
ATOM 3106 N N . ASN A 1 383 ? 4.539 -3.781 35.446 1.00 87.38 383 ASN A N 1
ATOM 3107 C CA . ASN A 1 383 ? 5.776 -3.668 34.681 1.00 87.38 383 ASN A CA 1
ATOM 3108 C C . ASN A 1 383 ? 5.716 -4.498 33.395 1.00 87.38 383 ASN A C 1
ATOM 3110 O O . ASN A 1 383 ? 5.139 -5.587 33.367 1.00 87.38 383 ASN A O 1
ATOM 3114 N N . PHE A 1 384 ? 6.399 -4.017 32.359 1.00 89.25 384 PHE A N 1
ATOM 3115 C CA . PHE A 1 384 ? 6.547 -4.724 31.090 1.00 89.25 384 PHE A CA 1
ATOM 3116 C C . PHE A 1 384 ? 7.527 -5.886 31.246 1.00 89.25 384 PHE A C 1
ATOM 3118 O O . PHE A 1 384 ? 8.700 -5.678 31.573 1.00 89.25 384 PHE A O 1
ATOM 3125 N N . SER A 1 385 ? 7.065 -7.115 31.035 1.00 85.81 385 SER A N 1
ATOM 3126 C CA . SER A 1 385 ? 7.896 -8.312 31.190 1.00 85.81 385 SER A CA 1
ATOM 3127 C C . SER A 1 385 ? 7.297 -9.526 30.480 1.00 85.81 385 SER A C 1
ATOM 3129 O O . SER A 1 385 ? 6.087 -9.615 30.280 1.00 85.81 385 SER A O 1
ATOM 3131 N N . GLY A 1 386 ? 8.155 -10.485 30.129 1.00 87.12 386 GLY A N 1
ATOM 3132 C CA . GLY A 1 386 ? 7.729 -11.766 29.574 1.00 87.12 386 GLY A CA 1
ATOM 3133 C C . GLY A 1 386 ? 7.421 -11.750 28.074 1.00 87.12 386 GLY A C 1
ATOM 3134 O O . GLY A 1 386 ? 7.752 -10.801 27.360 1.00 87.12 386 GLY A O 1
ATOM 3135 N N . SER A 1 387 ? 6.812 -12.843 27.607 1.00 88.44 387 SER A N 1
ATOM 3136 C CA . SER A 1 387 ? 6.462 -13.098 26.202 1.00 88.44 387 SER A CA 1
ATOM 3137 C C . SER A 1 387 ? 5.070 -12.546 25.833 1.00 88.44 387 SER A C 1
ATOM 3139 O O . SER A 1 387 ? 4.546 -11.706 26.560 1.00 88.44 387 SER A O 1
ATOM 3141 N N . ARG A 1 388 ? 4.476 -12.940 24.694 1.00 90.12 388 ARG A N 1
ATOM 3142 C CA . ARG A 1 388 ? 3.152 -12.473 24.221 1.00 90.12 388 ARG A CA 1
ATOM 3143 C C . ARG A 1 388 ? 2.118 -13.601 24.214 1.00 90.12 388 ARG A C 1
ATOM 3145 O O . ARG A 1 388 ? 1.631 -14.024 23.160 1.00 90.12 388 ARG A O 1
ATOM 3152 N N . ASN A 1 389 ? 1.739 -14.084 25.392 1.00 92.50 389 ASN A N 1
ATOM 3153 C CA . ASN A 1 389 ? 0.823 -15.212 25.537 1.00 92.50 389 ASN A CA 1
ATOM 3154 C C . ASN A 1 389 ? -0.653 -14.784 25.414 1.00 92.50 389 ASN A C 1
ATOM 3156 O O . ASN A 1 389 ? -1.417 -14.821 26.384 1.00 92.50 389 ASN A O 1
ATOM 3160 N N . LEU A 1 390 ? -1.076 -14.397 24.209 1.00 93.44 390 LEU A N 1
ATOM 3161 C CA . LEU A 1 390 ? -2.442 -13.926 23.949 1.00 93.44 390 LEU A CA 1
ATOM 3162 C C . LEU A 1 390 ? -3.507 -14.987 24.273 1.00 93.44 390 LEU A C 1
ATOM 3164 O O . LEU A 1 390 ? -4.588 -14.658 24.763 1.00 93.44 390 LEU A O 1
ATOM 3168 N N . LEU A 1 391 ? -3.206 -16.271 24.047 1.00 93.62 391 LEU A N 1
ATOM 3169 C CA . LEU A 1 391 ? -4.153 -17.349 24.338 1.00 93.62 391 LEU A CA 1
ATOM 3170 C C . LEU A 1 391 ? -4.484 -17.435 25.837 1.00 93.62 391 LEU A C 1
ATOM 3172 O O . LEU A 1 391 ? -5.625 -17.736 26.186 1.00 93.62 391 LEU A O 1
ATOM 3176 N N . SER A 1 392 ? -3.524 -17.140 26.722 1.00 93.44 392 SER A N 1
ATOM 3177 C CA . SER A 1 392 ? -3.781 -17.093 28.168 1.00 93.44 392 SER A CA 1
ATOM 3178 C C . SER A 1 392 ? -4.770 -15.988 28.548 1.00 93.44 392 SER A C 1
ATOM 3180 O O . SER A 1 392 ? -5.655 -16.225 29.369 1.00 93.44 392 SER A O 1
ATOM 3182 N N . ALA A 1 393 ? -4.694 -14.826 27.891 1.00 93.62 393 ALA A N 1
ATOM 3183 C CA . ALA A 1 393 ? -5.607 -13.710 28.121 1.00 93.62 393 ALA A CA 1
ATOM 3184 C C . ALA A 1 393 ? -7.028 -14.072 27.685 1.00 93.62 393 ALA A C 1
ATOM 3186 O O . ALA A 1 393 ? -7.989 -13.866 28.423 1.00 93.62 393 ALA A O 1
ATOM 3187 N N . LEU A 1 394 ? -7.156 -14.689 26.506 1.00 92.94 394 LEU A N 1
ATOM 3188 C CA . LEU A 1 394 ? -8.442 -15.155 25.990 1.00 92.94 394 LEU A CA 1
ATOM 3189 C C . LEU A 1 394 ? -9.048 -16.253 26.872 1.00 92.94 394 LEU A C 1
ATOM 3191 O O . LEU A 1 394 ? -10.255 -16.252 27.106 1.00 92.94 394 LEU A O 1
ATOM 3195 N N . ARG A 1 395 ? -8.239 -17.179 27.399 1.00 91.38 395 ARG A N 1
ATOM 3196 C CA . ARG A 1 395 ? -8.714 -18.172 28.379 1.00 91.38 395 ARG A CA 1
ATOM 3197 C C . ARG A 1 395 ? -9.242 -17.509 29.638 1.00 91.38 395 ARG A C 1
ATOM 3199 O O . ARG A 1 395 ? -10.353 -17.822 30.042 1.00 91.38 395 ARG A O 1
ATOM 3206 N N . LEU A 1 396 ? -8.517 -16.535 30.181 1.00 90.69 396 LEU A N 1
ATOM 3207 C CA . LEU A 1 396 ? -8.954 -15.796 31.363 1.00 90.69 396 LEU A CA 1
ATOM 3208 C C . LEU A 1 396 ? -10.313 -15.104 31.142 1.00 90.69 396 LEU A C 1
ATOM 3210 O O . LEU A 1 396 ? -11.145 -15.097 32.045 1.00 90.69 396 LEU A O 1
ATOM 3214 N N . ILE A 1 397 ? -10.572 -14.595 29.931 1.00 89.12 397 ILE A N 1
ATOM 3215 C CA . ILE A 1 397 ? -11.869 -14.005 29.559 1.00 89.12 397 ILE A CA 1
ATOM 3216 C C . ILE A 1 397 ? -12.979 -15.061 29.503 1.00 89.12 397 ILE A C 1
ATOM 3218 O O . ILE A 1 397 ? -14.030 -14.877 30.110 1.00 89.12 397 ILE A O 1
ATOM 3222 N N . PHE A 1 398 ? -12.771 -16.153 28.761 1.00 86.44 398 PHE A N 1
ATOM 3223 C CA . PHE A 1 398 ? -13.833 -17.131 28.479 1.00 86.44 398 PHE A CA 1
ATOM 3224 C C . PHE A 1 398 ? -14.035 -18.189 29.570 1.00 86.44 398 PHE A C 1
ATOM 3226 O O . PHE A 1 398 ? -15.037 -18.896 29.534 1.00 86.44 398 PHE A O 1
ATOM 3233 N N . GLU A 1 399 ? -13.079 -18.363 30.481 1.00 82.94 399 GLU A N 1
ATOM 3234 C CA . GLU A 1 399 ? -13.166 -19.301 31.611 1.00 82.94 399 GLU A CA 1
ATOM 3235 C C . GLU A 1 399 ? -13.616 -18.601 32.909 1.00 82.94 399 GLU A C 1
ATOM 3237 O O . GLU A 1 399 ? -13.917 -19.265 33.904 1.00 82.94 399 GLU A O 1
ATOM 3242 N N . SER A 1 400 ? -13.713 -17.264 32.894 1.00 71.25 400 SER A N 1
ATOM 3243 C CA . SER A 1 400 ? -14.345 -16.473 33.953 1.00 71.25 400 SER A CA 1
ATOM 3244 C C . SER A 1 400 ? -15.844 -16.812 34.072 1.00 71.25 400 SER A C 1
ATOM 3246 O O . SER A 1 400 ? -16.573 -16.927 33.087 1.00 71.25 400 SER A O 1
ATOM 3248 N N . ARG A 1 401 ? -16.306 -17.041 35.310 1.00 56.31 401 ARG A N 1
ATOM 3249 C CA . ARG A 1 401 ? -17.457 -17.904 35.654 1.00 56.31 401 ARG A CA 1
ATOM 3250 C C . ARG A 1 401 ? -18.860 -17.286 35.507 1.00 56.31 401 ARG A C 1
ATOM 3252 O O . ARG A 1 401 ? -19.829 -17.935 35.904 1.00 56.31 401 ARG A O 1
ATOM 3259 N N . SER A 1 402 ? -19.021 -16.095 34.924 1.00 59.62 402 SER A N 1
ATOM 3260 C CA . SER A 1 402 ? -20.342 -15.455 34.730 1.00 59.62 402 SER A CA 1
ATOM 3261 C C . SER A 1 402 ? -20.916 -15.623 33.311 1.00 59.62 402 SER A C 1
ATOM 3263 O O . SER A 1 402 ? -21.553 -14.726 32.758 1.00 59.62 402 SER A O 1
ATOM 3265 N N . GLU A 1 403 ? -20.771 -16.819 32.724 1.00 56.28 403 GLU A N 1
ATOM 3266 C CA . GLU A 1 403 ? -21.247 -17.141 31.364 1.00 56.28 403 GLU A CA 1
ATOM 3267 C C . GLU A 1 403 ? -22.725 -16.748 31.125 1.00 56.28 403 GLU A C 1
ATOM 3269 O O . GLU A 1 403 ? -23.087 -16.272 30.051 1.00 56.28 403 GLU A O 1
ATOM 3274 N N . LYS A 1 404 ? -23.587 -16.858 32.150 1.00 56.91 404 LYS A N 1
ATOM 3275 C CA . LYS A 1 404 ? -25.037 -16.596 32.049 1.00 56.91 404 LYS A CA 1
ATOM 3276 C C . LYS A 1 404 ? -25.416 -15.140 31.744 1.00 56.91 404 LYS A C 1
ATOM 3278 O O . LYS A 1 404 ? -26.455 -14.925 31.114 1.00 56.91 404 LYS A O 1
ATOM 3283 N N . ASP A 1 405 ? -24.615 -14.165 32.170 1.00 58.72 405 ASP A N 1
ATOM 3284 C CA . ASP A 1 405 ? -24.903 -12.738 31.947 1.00 58.72 405 ASP A CA 1
ATOM 3285 C C . ASP A 1 405 ? -24.336 -12.241 30.606 1.00 58.72 405 ASP A C 1
ATOM 3287 O O . ASP A 1 405 ? -24.910 -11.356 29.959 1.00 58.72 405 ASP A O 1
ATOM 3291 N N . LEU A 1 406 ? -23.270 -12.890 30.132 1.00 59.34 406 LEU A N 1
ATOM 3292 C CA . LEU A 1 406 ? -22.614 -12.615 28.854 1.00 59.34 406 LEU A CA 1
ATOM 3293 C C . LEU A 1 406 ? -23.428 -13.104 27.648 1.00 59.34 406 LEU A C 1
ATOM 3295 O O . LEU A 1 406 ? -23.422 -12.454 26.609 1.00 59.34 406 LEU A O 1
ATOM 3299 N N . PHE A 1 407 ? -24.214 -14.181 27.770 1.00 58.09 407 PHE A N 1
ATOM 3300 C CA . PHE A 1 407 ? -25.104 -14.599 26.671 1.00 58.09 407 PHE A CA 1
ATOM 3301 C C . PHE A 1 407 ? -26.224 -13.593 26.382 1.00 58.09 407 PHE A C 1
ATOM 3303 O O . PHE A 1 407 ? -26.731 -13.538 25.261 1.00 58.09 407 PHE A O 1
ATOM 3310 N N . LYS A 1 408 ? -26.621 -12.788 27.375 1.00 65.25 408 LYS A N 1
ATOM 3311 C CA . LYS A 1 408 ? -27.743 -11.846 27.248 1.00 65.25 408 LYS A CA 1
ATOM 3312 C C . LYS A 1 408 ? -27.346 -10.497 26.650 1.00 65.25 408 LYS A C 1
ATOM 3314 O O . LYS A 1 408 ? -28.232 -9.756 26.231 1.00 65.25 408 LYS A O 1
ATOM 3319 N N . SER A 1 409 ? -26.057 -10.155 26.620 1.00 74.94 409 SER A N 1
ATOM 3320 C CA . SER A 1 409 ? -25.586 -8.821 26.233 1.00 74.94 409 SER A CA 1
ATOM 3321 C C . SER A 1 409 ? -24.355 -8.877 25.324 1.00 74.94 409 SER A C 1
ATOM 3323 O O . SER A 1 409 ? -23.568 -9.811 25.389 1.00 74.94 409 SER A O 1
ATOM 3325 N N . GLN A 1 410 ? -24.206 -7.894 24.434 1.00 85.88 410 GLN A N 1
ATOM 3326 C CA . GLN A 1 410 ? -23.080 -7.828 23.494 1.00 85.88 410 GLN A CA 1
ATOM 3327 C C . GLN A 1 410 ? -21.769 -7.483 24.220 1.00 85.88 410 GLN A C 1
ATOM 3329 O O . GLN A 1 410 ? -21.734 -6.534 25.010 1.00 85.88 410 GLN A O 1
ATOM 3334 N N . LEU A 1 411 ? -20.710 -8.248 23.941 1.00 89.25 411 LEU A N 1
ATOM 3335 C CA . LEU A 1 411 ? -19.369 -8.098 24.508 1.00 89.25 411 LEU A CA 1
ATOM 3336 C C . LEU A 1 411 ? -18.346 -7.834 23.396 1.00 89.25 411 LEU A C 1
ATOM 3338 O O . LEU A 1 411 ? -18.206 -8.645 22.484 1.00 89.25 411 LEU A O 1
ATOM 3342 N N . GLY A 1 412 ? -17.590 -6.746 23.513 1.00 92.50 412 GLY A N 1
ATOM 3343 C CA . GLY A 1 412 ? -16.472 -6.440 22.621 1.00 92.50 412 GLY A CA 1
ATOM 3344 C C . GLY A 1 412 ? -15.133 -6.646 23.320 1.00 92.50 412 GLY A C 1
ATOM 3345 O O . GLY A 1 412 ? -14.883 -6.044 24.366 1.00 92.50 412 GLY A O 1
ATOM 3346 N N . ILE A 1 413 ? -14.263 -7.476 22.750 1.00 94.69 413 ILE A N 1
ATOM 3347 C CA . ILE A 1 413 ? -12.891 -7.688 23.230 1.00 94.69 413 ILE A CA 1
ATOM 3348 C C . ILE A 1 413 ? -11.952 -6.871 22.340 1.00 94.69 413 ILE A C 1
ATOM 3350 O O . ILE A 1 413 ? -11.854 -7.140 21.147 1.00 94.69 413 ILE A O 1
ATOM 3354 N N . TYR A 1 414 ? -11.262 -5.885 22.909 1.00 96.44 414 TYR A N 1
ATOM 3355 C CA . TYR A 1 414 ? -10.368 -4.972 22.193 1.00 96.44 414 TYR A CA 1
ATOM 3356 C C . TYR A 1 414 ? -8.922 -5.258 22.582 1.00 96.44 414 TYR A C 1
ATOM 3358 O O . TYR A 1 414 ? -8.494 -4.919 23.684 1.00 96.44 414 TYR A O 1
ATOM 3366 N N . ILE A 1 415 ? -8.178 -5.898 21.685 1.00 96.62 415 ILE A N 1
ATOM 3367 C CA . ILE A 1 415 ? -6.792 -6.313 21.903 1.00 96.62 415 ILE A CA 1
ATOM 3368 C C . ILE A 1 415 ? -5.856 -5.245 21.349 1.00 96.62 415 ILE A C 1
ATOM 3370 O O . ILE A 1 415 ? -5.927 -4.921 20.170 1.00 96.62 415 ILE A O 1
ATOM 3374 N N . PHE A 1 416 ? -4.950 -4.744 22.179 1.00 95.00 416 PHE A N 1
ATOM 3375 C CA . PHE A 1 416 ? -3.868 -3.851 21.789 1.00 95.00 416 PHE A CA 1
ATOM 3376 C C . PHE A 1 416 ? -2.538 -4.596 21.863 1.00 95.00 416 PHE A C 1
ATOM 3378 O O . PHE A 1 416 ? -2.139 -5.048 22.939 1.00 95.00 416 PHE A O 1
ATOM 3385 N N . THR A 1 417 ? -1.842 -4.712 20.735 1.00 91.62 417 THR A N 1
ATOM 3386 C CA . THR A 1 417 ? -0.529 -5.368 20.657 1.00 91.62 417 THR A CA 1
ATOM 3387 C C . THR A 1 417 ? 0.372 -4.687 19.632 1.00 91.62 417 THR A C 1
ATOM 3389 O O . THR A 1 417 ? -0.098 -3.972 18.751 1.00 91.62 417 THR A O 1
ATOM 3392 N N . SER A 1 418 ? 1.679 -4.900 19.752 1.00 86.62 418 SER A N 1
ATOM 3393 C CA . SER A 1 418 ? 2.694 -4.379 18.827 1.00 86.62 418 SER A CA 1
ATOM 3394 C C . SER A 1 418 ? 3.331 -5.452 17.940 1.00 86.62 418 SER A C 1
ATOM 3396 O O . SER A 1 418 ? 4.175 -5.148 17.098 1.00 86.62 418 SER A O 1
ATOM 3398 N N . GLY A 1 419 ? 3.001 -6.726 18.166 1.00 82.12 419 GLY A N 1
ATOM 3399 C CA . GLY A 1 419 ? 3.760 -7.839 17.611 1.00 82.12 419 GLY A CA 1
ATOM 3400 C C . GLY A 1 419 ? 2.962 -9.129 17.515 1.00 82.12 419 GLY A C 1
ATOM 3401 O O . GLY A 1 419 ? 1.794 -9.200 17.891 1.00 82.12 419 GLY A O 1
ATOM 3402 N N . ILE A 1 420 ? 3.606 -10.166 16.981 1.00 84.56 420 ILE A N 1
ATOM 3403 C CA . ILE A 1 420 ? 2.969 -11.469 16.804 1.00 84.56 420 ILE A CA 1
ATOM 3404 C C . ILE A 1 420 ? 2.790 -12.175 18.162 1.00 84.56 420 ILE A C 1
ATOM 3406 O O . ILE A 1 420 ? 3.728 -12.176 18.966 1.00 84.56 420 ILE A O 1
ATOM 3410 N N . PRO A 1 421 ? 1.619 -12.775 18.444 1.00 88.81 421 PRO A N 1
ATOM 3411 C CA . PRO A 1 421 ? 1.433 -13.607 19.629 1.00 88.81 421 PRO A CA 1
ATOM 3412 C C . PRO A 1 421 ? 2.364 -14.826 19.635 1.00 88.81 421 PRO A C 1
ATOM 3414 O O . PRO A 1 421 ? 2.749 -15.326 18.579 1.00 88.81 421 PRO A O 1
ATOM 3417 N N . ASP A 1 422 ? 2.657 -15.367 20.821 1.00 88.69 422 ASP A N 1
ATOM 3418 C CA . ASP A 1 422 ? 3.477 -16.582 20.968 1.00 88.69 422 ASP A CA 1
ATOM 3419 C C . ASP A 1 422 ? 2.816 -17.813 20.322 1.00 88.69 422 ASP A C 1
ATOM 3421 O O . ASP A 1 422 ? 3.483 -18.777 19.941 1.00 88.69 422 ASP A O 1
ATOM 3425 N N . GLN A 1 423 ? 1.483 -17.804 20.232 1.00 90.12 423 GLN A N 1
ATOM 3426 C CA . GLN A 1 423 ? 0.700 -18.869 19.618 1.00 90.12 423 GLN A CA 1
ATOM 3427 C C . GLN A 1 423 ? 0.399 -18.568 18.148 1.00 90.12 423 GLN A C 1
ATOM 3429 O O . GLN A 1 423 ? 0.126 -17.435 17.764 1.00 90.12 423 GLN A O 1
ATOM 3434 N N . ASN A 1 424 ? 0.373 -19.620 17.327 1.00 88.06 424 ASN A N 1
ATOM 3435 C CA . ASN A 1 424 ? 0.021 -19.521 15.912 1.00 88.06 424 ASN A CA 1
ATOM 3436 C C . ASN A 1 424 ? -1.414 -18.980 15.722 1.00 88.06 424 ASN A C 1
ATOM 3438 O O . ASN A 1 424 ? -2.327 -19.409 16.439 1.00 88.06 424 ASN A O 1
ATOM 3442 N N . SER A 1 425 ? -1.623 -18.100 14.730 1.00 88.12 425 SER A N 1
ATOM 3443 C CA . SER A 1 425 ? -2.930 -17.487 14.425 1.00 88.12 425 SER A CA 1
ATOM 3444 C C . SER A 1 425 ? -4.039 -18.524 14.254 1.00 88.12 425 SER A C 1
ATOM 3446 O O . SER A 1 425 ? -5.153 -18.312 14.731 1.00 88.12 425 SER A O 1
ATOM 3448 N N . VAL A 1 426 ? -3.727 -19.684 13.668 1.00 89.81 426 VAL A N 1
ATOM 3449 C CA . VAL A 1 426 ? -4.676 -20.784 13.457 1.00 89.81 426 VAL A CA 1
ATOM 3450 C C . VAL A 1 426 ? -5.172 -21.360 14.783 1.00 89.81 426 VAL A C 1
ATOM 3452 O O . VAL A 1 426 ? -6.357 -21.654 14.915 1.00 89.81 426 VAL A O 1
ATOM 3455 N N . VAL A 1 427 ? -4.299 -21.497 15.788 1.00 93.62 427 VAL A N 1
ATOM 3456 C CA . VAL A 1 427 ? -4.674 -22.030 17.111 1.00 93.62 427 VAL A CA 1
ATOM 3457 C C . VAL A 1 427 ? -5.594 -21.053 17.835 1.00 93.62 427 VAL A C 1
ATOM 3459 O O . VAL A 1 427 ? -6.609 -21.462 18.398 1.00 93.62 427 VAL A O 1
ATOM 3462 N N . ILE A 1 428 ? -5.259 -19.763 17.789 1.00 93.12 428 ILE A N 1
ATOM 3463 C CA . ILE A 1 428 ? -6.059 -18.702 18.407 1.00 93.12 428 ILE A CA 1
ATOM 3464 C C . ILE A 1 428 ? -7.426 -18.609 17.720 1.00 93.12 428 ILE A C 1
ATOM 3466 O O . ILE A 1 428 ? -8.450 -18.629 18.398 1.00 93.12 428 ILE A O 1
ATOM 3470 N N . SER A 1 429 ? -7.448 -18.585 16.387 1.00 92.00 429 SER A N 1
ATOM 3471 C CA . SER A 1 429 ? -8.681 -18.498 15.596 1.00 92.00 429 SER A CA 1
ATOM 3472 C C . SER A 1 429 ? -9.575 -19.716 15.819 1.00 92.00 429 SER A C 1
ATOM 3474 O O . SER A 1 429 ? -10.755 -19.553 16.102 1.00 92.00 429 SER A O 1
ATOM 3476 N N . SER A 1 430 ? -9.010 -20.931 15.827 1.00 91.25 430 SER A N 1
ATOM 3477 C CA . SER A 1 430 ? -9.766 -22.160 16.124 1.00 91.25 430 SER A CA 1
ATOM 3478 C C . SER A 1 430 ? -10.361 -22.145 17.537 1.00 91.25 430 SER A C 1
ATOM 3480 O O . SER A 1 430 ? -11.479 -22.610 17.755 1.00 91.25 430 SER A O 1
ATOM 3482 N N . TYR A 1 431 ? -9.626 -21.605 18.515 1.00 92.69 431 TYR A N 1
ATOM 3483 C CA . TYR A 1 431 ? -10.124 -21.452 19.881 1.00 92.69 431 TYR A CA 1
ATOM 3484 C C . TYR A 1 431 ? -11.278 -20.442 19.956 1.00 92.69 431 TYR A C 1
ATOM 3486 O O . TYR A 1 431 ? -12.299 -20.731 20.582 1.00 92.69 431 TYR A O 1
ATOM 3494 N N . LEU A 1 432 ? -11.149 -19.291 19.289 1.00 91.38 432 LEU A N 1
ATOM 3495 C CA . LEU A 1 432 ? -12.214 -18.290 19.199 1.00 91.38 432 LEU A CA 1
ATOM 3496 C C . LEU A 1 432 ? -13.452 -18.863 18.499 1.00 91.38 432 LEU A C 1
ATOM 3498 O O . LEU A 1 432 ? -14.550 -18.760 19.037 1.00 91.38 432 LEU A O 1
ATOM 3502 N N . GLU A 1 433 ? -13.283 -19.552 17.371 1.00 88.31 433 GLU A N 1
ATOM 3503 C CA . GLU A 1 433 ? -14.363 -20.231 16.648 1.00 88.31 433 GLU A CA 1
ATOM 3504 C C . GLU A 1 433 ? -15.093 -21.269 17.508 1.00 88.31 433 GLU A C 1
ATOM 3506 O O . GLU A 1 433 ? -16.326 -21.298 17.530 1.00 88.31 433 GLU A O 1
ATOM 3511 N N . ALA A 1 434 ? -14.358 -22.074 18.279 1.00 88.31 434 ALA A N 1
ATOM 3512 C CA . ALA A 1 434 ? -14.960 -23.015 19.219 1.00 88.31 434 ALA A CA 1
ATOM 3513 C C . ALA A 1 434 ? -15.771 -22.288 20.306 1.00 88.31 434 ALA A C 1
ATOM 3515 O O . ALA A 1 434 ? -16.894 -22.687 20.623 1.00 88.31 434 ALA A O 1
ATOM 3516 N N . LYS A 1 435 ? -15.237 -21.185 20.848 1.00 85.88 435 LYS A N 1
ATOM 3517 C CA . LYS A 1 435 ? -15.916 -20.384 21.876 1.00 85.88 435 LYS A CA 1
ATOM 3518 C C . LYS A 1 435 ? -17.121 -19.617 21.345 1.00 85.88 435 LYS A C 1
ATOM 3520 O O . LYS A 1 435 ? -18.047 -19.405 22.120 1.00 85.88 435 LYS A O 1
ATOM 3525 N N . ARG A 1 436 ? -17.195 -19.294 20.051 1.00 80.00 436 ARG A N 1
ATOM 3526 C CA . ARG A 1 436 ? -18.379 -18.662 19.435 1.00 80.00 436 ARG A CA 1
ATOM 3527 C C . ARG A 1 436 ? -19.656 -19.489 19.563 1.00 80.00 436 ARG A C 1
ATOM 3529 O O . ARG A 1 436 ? -20.739 -18.914 19.615 1.00 80.00 436 ARG A O 1
ATOM 3536 N N . CYS A 1 437 ? -19.546 -20.818 19.616 1.00 78.62 437 CYS A N 1
ATOM 3537 C CA . CYS A 1 437 ? -20.710 -21.689 19.815 1.00 78.62 437 CYS A CA 1
ATOM 3538 C C . CYS A 1 437 ? -21.349 -21.477 21.193 1.00 78.62 437 CYS A C 1
ATOM 3540 O O . CYS A 1 437 ? -22.557 -21.630 21.351 1.00 78.62 437 CYS A O 1
ATOM 3542 N N . THR A 1 438 ? -20.532 -21.108 22.176 1.00 80.12 438 THR A N 1
ATOM 3543 C CA . THR A 1 438 ? -20.970 -20.734 23.514 1.00 80.12 438 THR A CA 1
ATOM 3544 C C . THR A 1 438 ? -21.329 -19.245 23.512 1.00 80.12 438 THR A C 1
ATOM 3546 O O . THR A 1 438 ? -22.487 -18.884 23.684 1.00 80.12 438 THR A O 1
ATOM 3549 N N . PHE A 1 439 ? -20.370 -18.367 23.222 1.00 78.81 439 PHE A N 1
ATOM 3550 C CA . PHE A 1 439 ? -20.472 -16.910 23.328 1.00 78.81 439 PHE A CA 1
ATOM 3551 C C . PHE A 1 439 ? -20.824 -16.254 21.983 1.00 78.81 439 PHE A C 1
ATOM 3553 O O . PHE A 1 439 ? -19.979 -15.678 21.301 1.00 78.81 439 PHE A O 1
ATOM 3560 N N . ILE A 1 440 ? -22.100 -16.344 21.595 1.00 76.69 440 ILE A N 1
ATOM 3561 C CA . ILE A 1 440 ? -22.592 -15.889 20.278 1.00 76.69 440 ILE A CA 1
ATOM 3562 C C . ILE A 1 440 ? -22.479 -14.364 20.096 1.00 76.69 440 ILE A C 1
ATOM 3564 O O . ILE A 1 440 ? -22.280 -13.889 18.981 1.00 76.69 440 ILE A O 1
ATOM 3568 N N . ASN A 1 441 ? -22.595 -13.597 21.184 1.00 85.25 441 ASN A N 1
ATOM 3569 C CA . ASN A 1 441 ? -22.611 -12.130 21.176 1.00 85.25 441 ASN A CA 1
ATOM 3570 C C . ASN A 1 441 ? -21.239 -11.520 21.516 1.00 85.25 441 ASN A C 1
ATOM 3572 O O . ASN A 1 441 ? -21.179 -10.466 22.152 1.00 85.25 441 ASN A O 1
ATOM 3576 N N . THR A 1 442 ? -20.148 -12.200 21.156 1.00 87.94 442 THR A N 1
ATOM 3577 C CA . THR A 1 442 ? -18.781 -11.738 21.420 1.00 87.94 442 THR A CA 1
ATOM 3578 C C . THR A 1 442 ? -18.032 -11.464 20.127 1.00 87.94 442 THR A C 1
ATOM 3580 O O . THR A 1 442 ? -17.874 -12.356 19.292 1.00 87.94 442 THR A O 1
ATOM 3583 N N . ASP A 1 443 ? -17.534 -10.238 20.003 1.00 91.62 443 ASP A N 1
ATOM 3584 C CA . ASP A 1 443 ? -16.743 -9.779 18.867 1.00 91.62 443 ASP A CA 1
ATOM 3585 C C . ASP A 1 443 ? -15.321 -9.423 19.331 1.00 91.62 443 ASP A C 1
ATOM 3587 O O . ASP A 1 443 ? -15.126 -8.827 20.395 1.00 91.62 443 ASP A O 1
ATOM 3591 N N . VAL A 1 444 ? -14.316 -9.838 18.555 1.00 94.00 444 VAL A N 1
ATOM 3592 C CA . VAL A 1 444 ? -12.895 -9.614 18.856 1.00 94.00 444 VAL A CA 1
ATOM 3593 C C . VAL A 1 444 ? -12.323 -8.610 17.864 1.00 94.00 444 VAL A C 1
ATOM 3595 O O . VAL A 1 444 ? -12.316 -8.825 16.652 1.00 94.00 444 VAL A O 1
ATOM 3598 N N . HIS A 1 445 ? -11.803 -7.510 18.391 1.00 95.88 445 HIS A N 1
ATOM 3599 C CA . HIS A 1 445 ? -11.155 -6.454 17.632 1.00 95.88 445 HIS A CA 1
ATOM 3600 C C . HIS A 1 445 ? -9.681 -6.373 18.009 1.00 95.88 445 HIS A C 1
ATOM 3602 O O . HIS A 1 445 ? -9.322 -6.528 19.178 1.00 95.88 445 HIS A O 1
ATOM 3608 N N . VAL A 1 446 ? -8.825 -6.115 17.024 1.00 96.06 446 VAL A N 1
ATOM 3609 C CA . VAL A 1 446 ? -7.377 -6.039 17.223 1.00 96.06 446 VAL A CA 1
ATOM 3610 C C . VAL A 1 446 ? -6.855 -4.706 16.705 1.00 96.06 446 VAL A C 1
ATOM 3612 O O . VAL A 1 446 ? -7.047 -4.370 15.538 1.00 96.06 446 VAL A O 1
ATOM 3615 N N . ALA A 1 447 ? -6.174 -3.978 17.583 1.00 94.94 447 ALA A N 1
ATOM 3616 C CA . ALA A 1 447 ? -5.393 -2.790 17.298 1.00 94.94 447 ALA A CA 1
ATOM 3617 C C . ALA A 1 447 ? -3.899 -3.153 17.318 1.00 94.94 447 ALA A C 1
ATOM 3619 O O . ALA A 1 447 ? -3.338 -3.476 18.369 1.00 94.94 447 ALA A O 1
ATOM 3620 N N . LEU A 1 448 ? -3.272 -3.125 16.143 1.00 92.06 448 LEU A N 1
ATOM 3621 C CA . LEU A 1 448 ? -1.842 -3.321 15.954 1.00 92.06 448 LEU A CA 1
ATOM 3622 C C . LEU A 1 448 ? -1.139 -1.963 15.923 1.00 92.06 448 LEU A C 1
ATOM 3624 O O . LEU A 1 448 ? -1.371 -1.158 15.018 1.00 92.06 448 LEU A O 1
ATOM 3628 N N . TYR A 1 449 ? -0.239 -1.750 16.875 1.00 87.94 449 TYR A N 1
ATOM 3629 C CA . TYR A 1 449 ? 0.690 -0.629 16.857 1.00 87.94 449 TYR A CA 1
ATOM 3630 C C . TYR A 1 449 ? 1.993 -1.035 16.163 1.00 87.94 449 TYR A C 1
ATOM 3632 O O . TYR A 1 449 ? 2.669 -1.963 16.604 1.00 87.94 449 TYR A O 1
ATOM 3640 N N . HIS A 1 450 ? 2.353 -0.352 15.078 1.00 81.19 450 HIS A N 1
ATOM 3641 C CA . HIS A 1 450 ? 3.632 -0.556 14.401 1.00 81.19 450 HIS A CA 1
ATOM 3642 C C . HIS A 1 450 ? 4.599 0.584 14.678 1.00 81.19 450 HIS A C 1
ATOM 3644 O O . HIS A 1 450 ? 4.220 1.754 14.672 1.00 81.19 450 HIS A O 1
ATOM 3650 N N . VAL A 1 451 ? 5.862 0.211 14.868 1.00 66.00 451 VAL A N 1
ATOM 3651 C CA . VAL A 1 451 ? 6.947 1.143 15.142 1.00 66.00 451 VAL A CA 1
ATOM 3652 C C . VAL A 1 451 ? 7.951 1.091 14.006 1.00 66.00 451 VAL A C 1
ATOM 3654 O O . VAL A 1 451 ? 8.460 0.018 13.674 1.00 66.00 451 VAL A O 1
ATOM 3657 N N . ASP A 1 452 ? 8.248 2.267 13.456 1.00 55.19 452 ASP A N 1
ATOM 3658 C CA . ASP A 1 452 ? 9.303 2.506 12.472 1.00 55.19 452 ASP A CA 1
ATOM 3659 C C . ASP A 1 452 ? 10.672 2.404 13.191 1.00 55.19 452 ASP A C 1
ATOM 3661 O O . ASP A 1 452 ? 11.313 3.397 13.519 1.00 55.19 452 ASP A O 1
ATOM 3665 N N . ASN A 1 453 ? 11.083 1.198 13.578 1.00 47.41 453 ASN A N 1
ATOM 3666 C CA . ASN A 1 453 ? 12.298 1.000 14.364 1.00 47.41 453 ASN A CA 1
ATOM 3667 C C . ASN A 1 453 ? 13.566 0.987 13.503 1.00 47.41 453 ASN A C 1
ATOM 3669 O O . ASN A 1 453 ? 13.908 -0.053 12.943 1.00 47.41 453 ASN A O 1
ATOM 3673 N N . ASN A 1 454 ? 14.341 2.070 13.599 1.00 39.66 454 ASN A N 1
ATOM 3674 C CA . ASN A 1 454 ? 15.790 2.119 13.360 1.00 39.66 454 ASN A CA 1
ATOM 3675 C C . ASN A 1 454 ? 16.568 1.352 14.464 1.00 39.66 454 ASN A C 1
ATOM 3677 O O . ASN A 1 454 ? 17.476 1.904 15.093 1.00 39.66 454 ASN A O 1
ATOM 3681 N N . ILE A 1 455 ? 16.184 0.116 14.807 1.00 40.72 455 ILE A N 1
ATOM 3682 C CA . ILE A 1 455 ? 16.814 -0.605 15.925 1.00 40.72 455 ILE A CA 1
ATOM 3683 C C . ILE A 1 455 ? 18.072 -1.337 15.445 1.00 40.72 455 ILE A C 1
ATOM 3685 O O . ILE A 1 455 ? 18.023 -2.362 14.766 1.00 40.72 455 ILE A O 1
ATOM 3689 N N . THR A 1 456 ? 19.202 -0.772 15.867 1.00 37.50 456 THR A N 1
ATOM 3690 C CA . THR A 1 456 ? 20.501 -1.413 16.094 1.00 37.50 456 THR A CA 1
ATOM 3691 C C . THR A 1 456 ? 20.357 -2.853 16.585 1.00 37.50 456 THR A C 1
ATOM 3693 O O . THR A 1 456 ? 19.536 -3.121 17.454 1.00 37.50 456 THR A O 1
ATOM 3696 N N . GLU A 1 457 ? 21.199 -3.743 16.062 1.00 34.41 457 GLU A N 1
ATOM 3697 C CA . GLU A 1 457 ? 21.244 -5.216 16.152 1.00 34.41 457 GLU A CA 1
ATOM 3698 C C . GLU A 1 457 ? 20.967 -5.919 17.511 1.00 34.41 457 GLU A C 1
ATOM 3700 O O . GLU A 1 457 ? 20.996 -7.146 17.569 1.00 34.41 457 GLU A O 1
ATOM 3705 N N . GLU A 1 458 ? 20.664 -5.222 18.606 1.00 36.16 458 GLU A N 1
ATOM 3706 C CA . GLU A 1 458 ? 20.566 -5.814 19.942 1.00 36.16 458 GLU A CA 1
ATOM 3707 C C . GLU A 1 458 ? 19.175 -6.327 20.340 1.00 36.16 458 GLU A C 1
ATOM 3709 O O . GLU A 1 458 ? 19.102 -7.184 21.220 1.00 36.16 458 GLU A O 1
ATOM 3714 N N . HIS A 1 459 ? 18.064 -5.877 19.746 1.00 38.91 459 HIS A N 1
ATOM 3715 C CA . HIS A 1 459 ? 16.714 -6.329 20.144 1.00 38.91 459 HIS A CA 1
ATOM 3716 C C . HIS A 1 459 ? 15.918 -6.821 18.933 1.00 38.91 459 HIS A C 1
ATOM 3718 O O . HIS A 1 459 ? 15.087 -6.111 18.369 1.00 38.91 459 HIS A O 1
ATOM 3724 N N . LEU A 1 460 ? 16.186 -8.067 18.527 1.00 36.66 460 LEU A N 1
ATOM 3725 C CA . LEU A 1 460 ? 15.437 -8.735 17.465 1.00 36.66 460 LEU A CA 1
ATOM 3726 C C . LEU A 1 460 ? 13.921 -8.702 17.772 1.00 36.66 460 LEU A C 1
ATOM 3728 O O . LEU A 1 460 ? 13.518 -9.190 18.835 1.00 36.66 460 LEU A O 1
ATOM 3732 N N . PRO A 1 461 ? 13.051 -8.240 16.849 1.00 41.97 461 PRO A N 1
ATOM 3733 C CA . PRO A 1 461 ? 11.642 -8.616 16.897 1.00 41.97 461 PRO A CA 1
ATOM 3734 C C . PRO A 1 461 ? 11.536 -10.150 16.844 1.00 41.97 461 PRO A C 1
ATOM 3736 O O . PRO A 1 461 ? 12.418 -10.822 16.301 1.00 41.97 461 PRO A O 1
ATOM 3739 N N . CYS A 1 462 ? 10.490 -10.720 17.455 1.00 45.44 462 CYS A N 1
ATOM 3740 C CA . CYS A 1 462 ? 10.284 -12.168 17.537 1.00 45.44 462 CYS A CA 1
ATOM 3741 C C . CYS A 1 462 ? 10.614 -12.867 16.206 1.00 45.44 462 CYS A C 1
ATOM 3743 O O . CYS A 1 462 ? 10.138 -12.469 15.143 1.00 45.44 462 CYS A O 1
ATOM 3745 N N . ARG A 1 463 ? 11.460 -13.901 16.294 1.00 44.41 463 ARG A N 1
ATOM 3746 C CA . ARG A 1 463 ? 11.951 -14.726 15.184 1.00 44.41 463 ARG A CA 1
ATOM 3747 C C . ARG A 1 463 ? 10.838 -14.992 14.146 1.00 44.41 463 ARG A C 1
ATOM 3749 O O . ARG A 1 463 ? 9.915 -15.741 14.442 1.00 44.41 463 ARG A O 1
ATOM 3756 N N . TYR A 1 464 ? 10.990 -14.451 12.931 1.00 48.31 464 TYR A N 1
ATOM 3757 C CA . TYR A 1 464 ? 10.308 -14.854 11.679 1.00 48.31 464 TYR A CA 1
ATOM 3758 C C . TYR A 1 464 ? 8.993 -14.182 11.218 1.00 48.31 464 TYR A C 1
ATOM 3760 O O . TYR A 1 464 ? 8.302 -14.801 10.414 1.00 48.31 464 TYR A O 1
ATOM 3768 N N . ALA A 1 465 ? 8.650 -12.942 11.584 1.00 48.44 465 ALA A N 1
ATOM 3769 C CA . ALA A 1 465 ? 7.540 -12.254 10.898 1.00 48.44 465 ALA A CA 1
ATOM 3770 C C . ALA A 1 465 ? 7.863 -10.802 10.516 1.00 48.44 465 ALA A C 1
ATOM 3772 O O . ALA A 1 465 ? 8.186 -9.974 11.364 1.00 48.44 465 ALA A O 1
ATOM 3773 N N . SER A 1 466 ? 7.731 -10.488 9.227 1.00 65.31 466 SER A N 1
ATOM 3774 C CA . SER A 1 466 ? 7.632 -9.113 8.723 1.00 65.31 466 SER A CA 1
ATOM 3775 C C . SER A 1 466 ? 6.434 -8.385 9.352 1.00 65.31 466 SER A C 1
ATOM 3777 O O . SER A 1 466 ? 5.464 -9.016 9.787 1.00 65.31 466 SER A O 1
ATOM 3779 N N . ALA A 1 467 ? 6.451 -7.047 9.363 1.00 71.19 467 ALA A N 1
ATOM 3780 C CA . ALA A 1 467 ? 5.317 -6.246 9.843 1.00 71.19 467 ALA A CA 1
ATOM 3781 C C . ALA A 1 467 ? 3.998 -6.644 9.149 1.00 71.19 467 ALA A C 1
ATOM 3783 O O . ALA A 1 467 ? 2.956 -6.763 9.789 1.00 71.19 467 ALA A O 1
ATOM 3784 N N . THR A 1 468 ? 4.070 -6.967 7.855 1.00 71.88 468 THR A N 1
ATOM 3785 C CA . THR A 1 468 ? 2.937 -7.449 7.059 1.00 71.88 468 THR A CA 1
ATOM 3786 C C . THR A 1 468 ? 2.446 -8.840 7.463 1.00 71.88 468 THR A C 1
ATOM 3788 O O . THR A 1 468 ? 1.242 -9.078 7.477 1.00 71.88 468 THR A O 1
ATOM 3791 N N . GLU A 1 469 ? 3.336 -9.774 7.811 1.00 72.06 469 GLU A N 1
ATOM 3792 C CA . GLU A 1 469 ? 2.933 -11.111 8.284 1.00 72.06 469 GLU A CA 1
ATOM 3793 C C . GLU A 1 469 ? 2.295 -11.050 9.672 1.00 72.06 469 GLU A C 1
ATOM 3795 O O . GLU A 1 469 ? 1.322 -11.759 9.939 1.00 72.06 469 GLU A O 1
ATOM 3800 N N . THR A 1 470 ? 2.799 -10.159 10.528 1.00 81.56 470 THR A N 1
ATOM 3801 C CA . THR A 1 470 ? 2.195 -9.869 11.833 1.00 81.56 470 THR A CA 1
ATOM 3802 C C . THR A 1 470 ? 0.785 -9.307 11.656 1.00 81.56 470 THR A C 1
ATOM 3804 O O . THR A 1 470 ? -0.161 -9.831 12.244 1.00 81.56 470 THR A O 1
ATOM 3807 N N . ALA A 1 471 ? 0.624 -8.305 10.783 1.00 85.06 471 ALA A N 1
ATOM 3808 C CA . ALA A 1 471 ? -0.680 -7.736 10.456 1.00 85.06 471 ALA A CA 1
ATOM 3809 C C . ALA A 1 471 ? -1.642 -8.793 9.890 1.00 85.06 471 ALA A C 1
ATOM 3811 O O . ALA A 1 471 ? -2.769 -8.898 10.359 1.00 85.06 471 ALA A O 1
ATOM 3812 N N . ASN A 1 472 ? -1.192 -9.639 8.955 1.00 85.00 472 ASN A N 1
ATOM 3813 C CA . ASN A 1 472 ? -2.015 -10.718 8.398 1.00 85.00 472 ASN A CA 1
ATOM 3814 C C . ASN A 1 472 ? -2.476 -11.712 9.472 1.00 85.00 472 ASN A C 1
ATOM 3816 O O . ASN A 1 472 ? -3.656 -12.050 9.522 1.00 85.00 472 ASN A O 1
ATOM 3820 N N . SER A 1 473 ? -1.569 -12.132 10.357 1.00 87.56 473 SER A N 1
ATOM 3821 C CA . SER A 1 473 ? -1.873 -13.078 11.438 1.00 87.56 473 SER A CA 1
ATOM 3822 C C . SER A 1 473 ? -2.910 -12.515 12.414 1.00 87.56 473 SER A C 1
ATOM 3824 O O . SER A 1 473 ? -3.823 -13.218 12.838 1.00 87.56 473 SER A O 1
ATOM 3826 N N . LEU A 1 474 ? -2.788 -11.235 12.770 1.00 90.81 474 LEU A N 1
ATOM 3827 C CA . LEU A 1 474 ? -3.723 -10.561 13.671 1.00 90.81 474 LEU A CA 1
ATOM 3828 C C . LEU A 1 474 ? -5.060 -10.230 12.994 1.00 90.81 474 LEU A C 1
ATOM 3830 O O . LEU A 1 474 ? -6.106 -10.301 13.644 1.00 90.81 474 LEU A O 1
ATOM 3834 N N . ARG A 1 475 ? -5.046 -9.937 11.688 1.00 91.00 475 ARG A N 1
ATOM 3835 C CA . ARG A 1 475 ? -6.259 -9.772 10.882 1.00 91.00 475 ARG A CA 1
ATOM 3836 C C . ARG A 1 475 ? -7.077 -11.062 10.882 1.00 91.00 475 ARG A C 1
ATOM 3838 O O . ARG A 1 475 ? -8.257 -11.010 11.218 1.00 91.00 475 ARG A O 1
ATOM 3845 N N . GLU A 1 476 ? -6.439 -12.210 10.630 1.00 90.06 476 GLU A N 1
ATOM 3846 C CA . GLU A 1 476 ? -7.073 -13.536 10.737 1.00 90.06 476 GLU A CA 1
ATOM 3847 C C . GLU A 1 476 ? -7.716 -13.753 12.115 1.00 90.06 476 GLU A C 1
ATOM 3849 O O . GLU A 1 476 ? -8.876 -14.155 12.198 1.00 90.06 476 GLU A O 1
ATOM 3854 N N . VAL A 1 477 ? -7.002 -13.412 13.196 1.00 92.00 477 VAL A N 1
ATOM 3855 C CA . VAL A 1 477 ? -7.529 -13.530 14.565 1.00 92.00 477 VAL A CA 1
ATOM 3856 C C . VAL A 1 477 ? -8.768 -12.657 14.767 1.00 92.00 477 VAL A C 1
ATOM 3858 O O . VAL A 1 477 ? -9.761 -13.141 15.308 1.00 92.00 477 VAL A O 1
ATOM 3861 N N . SER A 1 478 ? -8.756 -11.399 14.318 1.00 92.50 478 SER A N 1
ATOM 3862 C CA . SER A 1 478 ? -9.930 -10.522 14.441 1.00 92.50 478 SER A CA 1
ATOM 3863 C C . SER A 1 478 ? -11.123 -11.046 13.626 1.00 92.50 478 SER A C 1
ATOM 3865 O O . SER A 1 478 ? -12.227 -11.187 14.154 1.00 92.50 478 SER A O 1
ATOM 3867 N N . HIS A 1 479 ? -10.895 -11.456 12.374 1.00 92.38 479 HIS A N 1
ATOM 3868 C CA . HIS A 1 479 ? -11.931 -11.934 11.448 1.00 92.38 479 HIS A CA 1
ATOM 3869 C C . HIS A 1 479 ? -12.447 -13.344 11.769 1.00 92.38 479 HIS A C 1
ATOM 3871 O O . HIS A 1 479 ? -13.440 -13.782 11.187 1.00 92.38 479 HIS A O 1
ATOM 3877 N N . SER A 1 480 ? -11.846 -14.037 12.742 1.00 88.81 480 SER A N 1
ATOM 3878 C CA . SER A 1 480 ? -12.402 -15.274 13.309 1.00 88.81 480 SER A CA 1
ATOM 3879 C C . SER A 1 480 ? -13.760 -15.055 13.995 1.00 88.81 480 SER A C 1
ATOM 3881 O O . SER A 1 480 ? -14.522 -16.007 14.178 1.00 88.81 480 SER A O 1
ATOM 3883 N N . THR A 1 481 ? -14.108 -13.807 14.341 1.00 86.94 481 THR A N 1
ATOM 3884 C CA . THR A 1 481 ? -15.422 -13.384 14.864 1.00 86.94 481 THR A CA 1
ATOM 3885 C C . THR A 1 481 ? -16.217 -12.611 13.802 1.00 86.94 481 THR A C 1
ATOM 3887 O O . THR A 1 481 ? -15.618 -11.973 12.941 1.00 86.94 481 THR A O 1
ATOM 3890 N N . PRO A 1 482 ? -17.565 -12.682 13.778 1.00 81.44 482 PRO A N 1
ATOM 3891 C CA . PRO A 1 482 ? -18.342 -12.238 12.621 1.00 81.44 482 PRO A CA 1
ATOM 3892 C C . PRO A 1 482 ? -18.342 -10.717 12.435 1.00 81.44 482 PRO A C 1
ATOM 3894 O O . PRO A 1 482 ? -18.400 -10.274 11.291 1.00 81.44 482 PRO A O 1
ATOM 3897 N N . ASN A 1 483 ? -18.267 -9.931 13.517 1.00 87.88 483 ASN A N 1
ATOM 3898 C CA . ASN A 1 483 ? -18.078 -8.479 13.434 1.00 87.88 483 ASN A CA 1
ATOM 3899 C C . ASN A 1 483 ? -16.697 -8.047 13.940 1.00 87.88 483 ASN A C 1
ATOM 3901 O O . ASN A 1 483 ? -16.509 -6.875 14.271 1.00 87.88 483 ASN A O 1
ATOM 3905 N N . GLY A 1 484 ? -15.737 -8.970 14.019 1.00 91.06 484 GLY A N 1
ATOM 3906 C CA . GLY A 1 484 ? -14.379 -8.639 14.416 1.00 91.06 484 GLY A CA 1
ATOM 3907 C C . GLY A 1 484 ? -13.727 -7.668 13.440 1.00 91.06 484 GLY A C 1
ATOM 3908 O O . GLY A 1 484 ? -14.025 -7.673 12.246 1.00 91.06 484 GLY A O 1
ATOM 3909 N N . ARG A 1 485 ? -12.882 -6.780 13.969 1.00 93.12 485 ARG A N 1
ATOM 3910 C CA . ARG A 1 485 ? -12.289 -5.675 13.199 1.00 93.12 485 ARG A CA 1
ATOM 3911 C C . ARG A 1 485 ? -10.801 -5.574 13.455 1.00 93.12 485 ARG A C 1
ATOM 3913 O O . ARG A 1 485 ? -10.366 -5.657 14.606 1.00 93.12 485 ARG A O 1
ATOM 3920 N N . PHE A 1 486 ? -10.064 -5.319 12.391 1.00 94.19 486 PHE A N 1
ATOM 3921 C CA . PHE A 1 486 ? -8.644 -5.047 12.420 1.00 94.19 486 PHE A CA 1
ATOM 3922 C C . PHE A 1 486 ? -8.371 -3.551 12.243 1.00 94.19 486 PHE A C 1
ATOM 3924 O O . PHE A 1 486 ? -8.978 -2.867 11.411 1.00 94.19 486 PHE A O 1
ATOM 3931 N N . HIS A 1 487 ? -7.450 -3.042 13.053 1.00 91.88 487 HIS A N 1
ATOM 3932 C CA . HIS A 1 487 ? -6.984 -1.668 13.017 1.00 91.88 487 HIS A CA 1
ATOM 3933 C C . HIS A 1 487 ? -5.464 -1.654 13.154 1.00 91.88 487 HIS A C 1
ATOM 3935 O O . HIS A 1 487 ? -4.919 -2.206 14.103 1.00 91.88 487 HIS A O 1
ATOM 3941 N N . TRP A 1 488 ? -4.773 -1.029 12.213 1.00 86.50 488 TRP A N 1
ATOM 3942 C CA . TRP A 1 488 ? -3.321 -0.970 12.160 1.00 86.50 488 TRP A CA 1
ATOM 3943 C C . TRP A 1 488 ? -2.876 0.475 11.996 1.00 86.50 488 TRP A C 1
ATOM 3945 O O . TRP A 1 488 ? -3.245 1.149 11.033 1.00 86.50 488 TRP A O 1
ATOM 3955 N N . PHE A 1 489 ? -2.071 0.957 12.932 1.00 82.81 489 PHE A N 1
ATOM 3956 C CA . PHE A 1 489 ? -1.637 2.346 12.969 1.00 82.81 489 PHE A CA 1
ATOM 3957 C C . PHE A 1 489 ? -0.188 2.466 13.453 1.00 82.81 489 PHE A C 1
ATOM 3959 O O . PHE A 1 489 ? 0.405 1.517 13.975 1.00 82.81 489 PHE A O 1
ATOM 3966 N N . ARG A 1 490 ? 0.378 3.652 13.249 1.00 76.88 490 ARG A N 1
ATOM 3967 C CA . ARG A 1 490 ? 1.706 4.071 13.706 1.00 76.88 490 ARG A CA 1
ATOM 3968 C C . ARG A 1 490 ? 1.640 5.507 14.220 1.00 76.88 490 ARG A C 1
ATOM 3970 O O . ARG A 1 490 ? 0.592 6.145 14.150 1.00 76.88 490 ARG A O 1
ATOM 3977 N N . GLU A 1 491 ? 2.768 6.045 14.666 1.00 65.12 491 GLU A N 1
ATOM 3978 C CA . GLU A 1 491 ? 2.849 7.418 15.190 1.00 65.12 491 GLU A CA 1
ATOM 3979 C C . GLU A 1 491 ? 2.346 8.468 14.188 1.00 65.12 491 GLU A C 1
ATOM 3981 O O . GLU A 1 491 ? 1.594 9.369 14.547 1.00 65.12 491 GLU A O 1
ATOM 3986 N N . ASN A 1 492 ? 2.670 8.288 12.906 1.00 56.97 492 ASN A N 1
ATOM 3987 C CA . ASN A 1 492 ? 2.356 9.257 11.855 1.00 56.97 492 ASN A CA 1
ATOM 3988 C C . ASN A 1 492 ? 0.967 9.071 11.213 1.00 56.97 492 ASN A C 1
ATOM 3990 O O . ASN A 1 492 ? 0.668 9.757 10.237 1.00 56.97 492 ASN A O 1
ATOM 3994 N N . GLY A 1 493 ? 0.134 8.140 11.699 1.00 66.56 493 GLY A N 1
ATOM 3995 C CA . GLY A 1 493 ? -1.221 7.918 11.178 1.00 66.56 493 GLY A CA 1
ATOM 3996 C C . GLY A 1 493 ? -1.639 6.449 11.074 1.00 66.56 493 GLY A C 1
ATOM 3997 O O . GLY A 1 493 ? -0.930 5.534 11.494 1.00 66.56 493 GLY A O 1
ATOM 3998 N N . ILE A 1 494 ? -2.819 6.226 10.496 1.00 74.25 494 ILE A N 1
ATOM 3999 C CA . ILE A 1 494 ? -3.418 4.896 10.318 1.00 74.25 494 ILE A CA 1
ATOM 4000 C C . ILE A 1 494 ? -2.859 4.260 9.039 1.00 74.25 494 ILE A C 1
ATOM 4002 O O . ILE A 1 494 ? -2.843 4.893 7.990 1.00 74.25 494 ILE A O 1
ATOM 4006 N N . ILE A 1 495 ? -2.416 3.006 9.118 1.00 71.50 495 ILE A N 1
ATOM 4007 C CA . ILE A 1 495 ? -1.921 2.225 7.973 1.00 71.50 495 ILE A CA 1
ATOM 4008 C C . ILE A 1 495 ? -3.070 1.443 7.333 1.00 71.50 495 ILE A C 1
ATOM 4010 O O . ILE A 1 495 ? -3.206 1.424 6.113 1.00 71.50 495 ILE A O 1
ATOM 4014 N N . GLU A 1 496 ? -3.910 0.812 8.152 1.00 81.56 496 GLU A N 1
ATOM 4015 C CA . GLU A 1 496 ? -5.046 0.011 7.701 1.00 81.56 496 GLU A CA 1
ATOM 4016 C C . GLU A 1 496 ? -6.157 0.047 8.752 1.00 81.56 496 GLU A C 1
ATOM 4018 O O . GLU A 1 496 ? -5.905 0.081 9.953 1.00 81.56 496 GLU A O 1
ATOM 4023 N N . SER A 1 497 ? -7.413 0.056 8.321 1.00 86.19 497 SER A N 1
ATOM 4024 C CA . SER A 1 497 ? -8.551 -0.018 9.234 1.00 86.19 497 SER A CA 1
ATOM 4025 C C . SER A 1 497 ? -9.770 -0.527 8.489 1.00 86.19 497 SER A C 1
ATOM 4027 O O . SER A 1 497 ? -10.169 0.089 7.499 1.00 86.19 497 SER A O 1
ATOM 4029 N N . ASP A 1 498 ? -10.390 -1.594 8.992 1.00 87.44 498 ASP A N 1
ATOM 4030 C CA . ASP A 1 498 ? -11.590 -2.191 8.388 1.00 87.44 498 ASP A CA 1
ATOM 4031 C C . ASP A 1 498 ? -12.760 -1.196 8.305 1.00 87.44 498 ASP A C 1
ATOM 4033 O O . ASP A 1 498 ? -13.515 -1.164 7.336 1.00 87.44 498 ASP A O 1
ATOM 4037 N N . ASP A 1 499 ? -12.912 -0.332 9.312 1.00 87.19 499 ASP A N 1
ATOM 4038 C CA . ASP A 1 499 ? -13.971 0.680 9.309 1.00 87.19 499 ASP A CA 1
ATOM 4039 C C . ASP A 1 499 ? -13.701 1.811 8.302 1.00 87.19 499 ASP A C 1
ATOM 4041 O O . ASP A 1 499 ? -14.646 2.460 7.851 1.00 87.19 499 ASP A O 1
ATOM 4045 N N . ILE A 1 500 ? -12.437 2.088 7.965 1.00 84.19 500 ILE A N 1
ATOM 4046 C CA . ILE A 1 500 ? -12.085 3.139 6.997 1.00 84.19 500 ILE A CA 1
ATOM 4047 C C . ILE A 1 500 ? -12.116 2.575 5.577 1.00 84.19 500 ILE A C 1
ATOM 4049 O O . ILE A 1 500 ? -12.674 3.226 4.699 1.00 84.19 500 ILE A O 1
ATOM 4053 N N . SER A 1 501 ? -11.593 1.366 5.357 1.00 83.31 501 SER A N 1
ATOM 4054 C CA . SER A 1 501 ? -11.565 0.710 4.042 1.00 83.31 501 SER A CA 1
ATOM 4055 C C . SER A 1 501 ? -12.964 0.577 3.440 1.00 83.31 501 SER A C 1
ATOM 4057 O O . SER A 1 501 ? -13.183 0.996 2.309 1.00 83.31 501 SER A O 1
ATOM 4059 N N . VAL A 1 502 ? -13.944 0.154 4.240 1.00 84.56 502 VAL A N 1
ATOM 4060 C CA . VAL A 1 502 ? -15.357 0.074 3.835 1.00 84.56 502 VAL A CA 1
ATOM 4061 C C . VAL A 1 502 ? -15.927 1.429 3.383 1.00 84.56 502 VAL A C 1
ATOM 4063 O O . VAL A 1 502 ? -16.744 1.488 2.465 1.00 84.56 502 VAL A O 1
ATOM 4066 N N . LEU A 1 503 ? -15.528 2.534 4.024 1.00 82.62 503 LEU A N 1
ATOM 4067 C CA . LEU A 1 503 ? -15.973 3.875 3.626 1.00 82.62 503 LEU A CA 1
ATOM 4068 C C . LEU A 1 503 ? -15.260 4.355 2.361 1.00 82.62 503 LEU A C 1
ATOM 4070 O O . LEU A 1 503 ? -15.888 5.023 1.544 1.00 82.62 503 LEU A O 1
ATOM 4074 N N . LEU A 1 504 ? -13.976 4.022 2.206 1.00 78.12 504 LEU A N 1
ATOM 4075 C CA . LEU A 1 504 ? -13.203 4.334 1.005 1.00 78.12 504 LEU A CA 1
ATOM 4076 C C . LEU A 1 504 ? -13.767 3.596 -0.215 1.00 78.12 504 LEU A C 1
ATOM 4078 O O . LEU A 1 504 ? -14.018 4.238 -1.229 1.00 78.12 504 LEU A O 1
ATOM 4082 N N . ASP A 1 505 ? -14.089 2.306 -0.085 1.00 79.00 505 ASP A N 1
ATOM 4083 C CA . ASP A 1 505 ? -14.745 1.523 -1.141 1.00 79.00 505 ASP A CA 1
ATOM 4084 C C . ASP A 1 505 ? -16.081 2.148 -1.585 1.00 79.00 505 ASP A C 1
ATOM 4086 O O . ASP A 1 505 ? -16.392 2.208 -2.777 1.00 79.00 505 ASP A O 1
ATOM 4090 N N . GLU A 1 506 ? -16.877 2.645 -0.632 1.00 83.56 506 GLU A N 1
ATOM 4091 C CA . GLU A 1 506 ? -18.143 3.326 -0.925 1.00 83.56 506 GLU A CA 1
ATOM 4092 C C . GLU A 1 506 ? -17.921 4.684 -1.624 1.00 83.56 506 GLU A C 1
ATOM 4094 O O . GLU A 1 506 ? -18.687 5.046 -2.522 1.00 83.56 506 GLU A O 1
ATOM 4099 N N . ILE A 1 507 ? -16.879 5.441 -1.243 1.00 77.44 507 ILE A N 1
ATOM 4100 C CA . ILE A 1 507 ? -16.487 6.688 -1.928 1.00 77.44 507 ILE A CA 1
ATOM 4101 C C . ILE A 1 507 ? -16.074 6.385 -3.370 1.00 77.44 507 ILE A C 1
ATOM 4103 O O . ILE A 1 507 ? -16.548 7.061 -4.284 1.00 77.44 507 ILE A O 1
ATOM 4107 N N . ASP A 1 508 ? -15.249 5.364 -3.588 1.00 76.31 508 ASP A N 1
ATOM 4108 C CA . ASP A 1 508 ? -14.782 4.981 -4.921 1.00 76.31 508 ASP A CA 1
ATOM 4109 C C . ASP A 1 508 ? -15.958 4.557 -5.822 1.00 76.31 508 ASP A C 1
ATOM 4111 O O . ASP A 1 508 ? -16.039 4.961 -6.989 1.00 76.31 508 ASP A O 1
ATOM 4115 N N . GLU A 1 509 ? -16.936 3.818 -5.280 1.00 79.25 509 GLU A N 1
ATOM 4116 C CA . GLU A 1 509 ? -18.175 3.499 -6.002 1.00 79.25 509 GLU A CA 1
ATOM 4117 C C . GLU A 1 509 ? -18.972 4.774 -6.348 1.00 79.25 509 GLU A C 1
ATOM 4119 O O . GLU A 1 509 ? -19.430 4.937 -7.485 1.00 79.25 509 GLU A O 1
ATOM 4124 N N . ALA A 1 510 ? -19.091 5.718 -5.408 1.00 78.88 510 ALA A N 1
ATOM 4125 C CA . ALA A 1 510 ? -19.785 6.988 -5.627 1.00 78.88 510 ALA A CA 1
ATOM 4126 C C . ALA A 1 510 ? -19.110 7.844 -6.715 1.00 78.88 510 ALA A C 1
ATOM 4128 O O . ALA A 1 510 ? -19.790 8.419 -7.571 1.00 78.88 510 ALA A O 1
ATOM 4129 N N . LEU A 1 511 ? -17.776 7.909 -6.718 1.00 76.19 511 LEU A N 1
ATOM 4130 C CA . LEU A 1 511 ? -16.995 8.645 -7.715 1.00 76.19 511 LEU A CA 1
ATOM 4131 C C . LEU A 1 511 ? -17.082 7.998 -9.101 1.00 76.19 511 LEU A C 1
ATOM 4133 O O . LEU A 1 511 ? -17.202 8.711 -10.102 1.00 76.19 511 LEU A O 1
ATOM 4137 N N . SER A 1 512 ? -17.117 6.664 -9.173 1.00 78.25 512 SER A N 1
ATOM 4138 C CA . SER A 1 512 ? -17.363 5.943 -10.427 1.00 78.25 512 SER A CA 1
ATOM 4139 C C . SER A 1 512 ? -18.720 6.313 -11.034 1.00 78.25 512 SER A C 1
ATOM 4141 O O . SER A 1 512 ? -18.801 6.641 -12.224 1.00 78.25 512 SER A O 1
ATOM 4143 N N . TYR A 1 513 ? -19.783 6.358 -10.222 1.00 80.50 513 TYR A N 1
ATOM 4144 C CA . TYR A 1 513 ? -21.095 6.810 -10.691 1.00 80.50 513 TYR A CA 1
ATOM 4145 C C . TYR A 1 513 ? -21.105 8.286 -11.106 1.00 80.50 513 TYR A C 1
ATOM 4147 O O . TYR A 1 513 ? -21.734 8.637 -12.107 1.00 80.50 513 TYR A O 1
ATOM 4155 N N . LEU A 1 514 ? -20.378 9.151 -10.392 1.00 80.56 514 LEU A N 1
ATOM 4156 C CA . LEU A 1 514 ? -20.251 10.563 -10.752 1.00 80.56 514 LEU A CA 1
ATOM 4157 C C . LEU A 1 514 ? -19.589 10.743 -12.125 1.00 80.56 514 LEU A C 1
ATOM 4159 O O . LEU A 1 514 ? -20.084 11.512 -12.952 1.00 80.56 514 LEU A O 1
ATOM 4163 N N . LYS A 1 515 ? -18.507 10.000 -12.386 1.00 77.25 515 LYS A N 1
ATOM 4164 C CA . LYS A 1 515 ? -17.780 10.002 -13.664 1.00 77.25 515 LYS A CA 1
ATOM 4165 C C . LYS A 1 515 ? -18.670 9.530 -14.816 1.00 77.25 515 LYS A C 1
ATOM 4167 O O . LYS A 1 515 ? -18.708 10.169 -15.866 1.00 77.25 515 LYS A O 1
ATOM 4172 N N . GLN A 1 516 ? -19.446 8.465 -14.601 1.00 76.25 516 GLN A N 1
ATOM 4173 C CA . GLN A 1 516 ? -20.427 7.981 -15.579 1.00 76.25 516 GLN A CA 1
ATOM 4174 C C . GLN A 1 516 ? -21.516 9.030 -15.863 1.00 76.25 516 GLN A C 1
ATOM 4176 O O . GLN A 1 516 ? -21.835 9.288 -17.023 1.00 76.25 516 GLN A O 1
ATOM 4181 N N . ALA A 1 517 ? -22.041 9.699 -14.831 1.00 76.81 517 ALA A N 1
ATOM 4182 C CA . ALA A 1 517 ? -23.016 10.775 -15.004 1.00 76.81 517 ALA A CA 1
ATOM 4183 C C . ALA A 1 517 ? -22.439 11.979 -15.773 1.00 76.81 517 ALA A C 1
ATOM 4185 O O . ALA A 1 517 ? -23.131 12.571 -16.597 1.00 76.81 517 ALA A O 1
ATOM 4186 N N . GLN A 1 518 ? -21.172 12.339 -15.546 1.00 76.44 518 GLN A N 1
ATOM 4187 C CA . GLN A 1 518 ? -20.502 13.414 -16.289 1.00 76.44 518 GLN A CA 1
ATOM 4188 C C . GLN A 1 518 ? -20.339 13.083 -17.777 1.00 76.44 518 GLN A C 1
ATOM 4190 O O . GLN A 1 518 ? -20.601 13.945 -18.615 1.00 76.44 518 GLN A O 1
ATOM 4195 N N . LEU A 1 519 ? -19.977 11.839 -18.104 1.00 77.94 519 LEU A N 1
ATOM 4196 C CA . LEU A 1 519 ? -19.872 11.370 -19.489 1.00 77.94 519 LEU A CA 1
ATOM 4197 C C . LEU A 1 519 ? -21.234 11.381 -20.209 1.00 77.94 519 LEU A C 1
ATOM 4199 O O . LEU A 1 519 ? -21.324 11.714 -21.391 1.00 77.94 519 LEU A O 1
ATOM 4203 N N . LEU A 1 520 ? -22.314 11.062 -19.489 1.00 75.06 520 LEU A N 1
ATOM 4204 C CA . LEU A 1 520 ? -23.678 11.178 -20.015 1.00 75.06 520 LEU A CA 1
ATOM 4205 C C . LEU A 1 520 ? -24.057 12.637 -20.304 1.00 75.06 520 LEU A C 1
ATOM 4207 O O . LEU A 1 520 ? -24.700 12.924 -21.308 1.00 75.06 520 LEU A O 1
ATOM 4211 N N . ILE A 1 521 ? -23.629 13.582 -19.465 1.00 74.62 521 ILE A N 1
ATOM 4212 C CA . ILE A 1 521 ? -23.880 15.009 -19.712 1.00 74.62 521 ILE A CA 1
ATOM 4213 C C . ILE A 1 521 ? -23.096 15.511 -20.929 1.00 74.62 521 ILE A C 1
ATOM 4215 O O . ILE A 1 521 ? -23.656 16.278 -21.711 1.00 74.62 521 ILE A O 1
ATOM 4219 N N . SER A 1 522 ? -21.827 15.118 -21.096 1.00 74.62 522 SER A N 1
ATOM 4220 C CA . SER A 1 522 ? -21.032 15.547 -22.256 1.00 74.62 522 SER A CA 1
ATOM 4221 C C . SER A 1 522 ? -21.626 15.011 -23.554 1.00 74.62 522 SER A C 1
ATOM 4223 O O . SER A 1 522 ? -21.913 15.796 -24.449 1.00 74.62 522 SER A O 1
ATOM 4225 N N . THR A 1 523 ? -21.956 13.717 -23.601 1.00 73.31 523 THR A N 1
ATOM 4226 C CA . THR A 1 523 ? -22.598 13.111 -24.778 1.00 73.31 523 THR A CA 1
ATOM 4227 C C . THR A 1 523 ? -23.911 13.804 -25.141 1.00 73.31 523 THR A C 1
ATOM 4229 O O . THR A 1 523 ? -24.097 14.166 -26.298 1.00 73.31 523 THR A O 1
ATOM 4232 N N . VAL A 1 524 ? -24.796 14.083 -24.179 1.00 71.25 524 VAL A N 1
ATOM 4233 C CA . VAL A 1 524 ? -26.056 14.803 -24.460 1.00 71.25 524 VAL A CA 1
ATOM 4234 C C . VAL A 1 524 ? -25.812 16.230 -24.967 1.00 71.25 524 VAL A C 1
ATOM 4236 O O . VAL A 1 524 ? -26.560 16.707 -25.820 1.00 71.25 524 VAL A O 1
ATOM 4239 N N . LYS A 1 525 ? -24.793 16.931 -24.454 1.00 70.00 525 LYS A N 1
ATOM 4240 C CA . LYS A 1 525 ? -24.446 18.283 -24.919 1.00 70.00 525 LYS A CA 1
ATOM 4241 C C . LYS A 1 525 ? -23.890 18.275 -26.341 1.00 70.00 525 LYS A C 1
ATOM 4243 O O . LYS A 1 525 ? -24.302 19.120 -27.128 1.00 70.00 525 LYS A O 1
ATOM 4248 N N . ASP A 1 526 ? -23.043 17.309 -26.675 1.00 66.50 526 ASP A N 1
ATOM 4249 C CA . ASP A 1 526 ? -22.460 17.182 -28.014 1.00 66.50 526 ASP A CA 1
ATOM 4250 C C . ASP A 1 526 ? -23.550 16.897 -29.067 1.00 66.50 526 ASP A C 1
ATOM 4252 O O . ASP A 1 526 ? -23.592 17.557 -30.104 1.00 66.50 526 ASP A O 1
ATOM 4256 N N . HIS A 1 527 ? -24.536 16.044 -28.745 1.00 62.62 527 HIS A N 1
ATOM 4257 C CA . HIS A 1 527 ? -25.690 15.784 -29.626 1.00 62.62 527 HIS A CA 1
ATOM 4258 C C . HIS A 1 527 ? -26.587 17.025 -29.827 1.00 62.62 527 HIS A C 1
ATOM 4260 O O . HIS A 1 527 ? -27.221 17.175 -30.877 1.00 62.62 527 HIS A O 1
ATOM 4266 N N . ARG A 1 528 ? -26.663 17.931 -28.836 1.00 58.78 528 ARG A N 1
ATOM 4267 C CA . ARG A 1 528 ? -27.390 19.208 -28.976 1.00 58.78 528 ARG A CA 1
ATOM 4268 C C . ARG A 1 528 ? -26.643 20.191 -29.877 1.00 58.78 528 ARG A C 1
ATOM 4270 O O . ARG A 1 528 ? -27.288 20.836 -30.694 1.00 58.78 528 ARG A O 1
ATOM 4277 N N . TYR A 1 529 ? -25.315 20.260 -29.773 1.00 53.25 529 TYR A N 1
ATOM 4278 C CA . TYR A 1 529 ? -24.495 21.120 -30.632 1.00 53.25 529 TYR A CA 1
ATOM 4279 C C . TYR A 1 529 ? -24.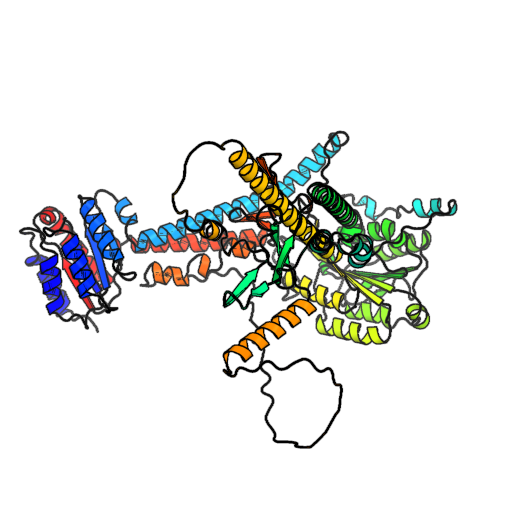534 20.684 -32.104 1.00 53.25 529 TYR A C 1
ATOM 4281 O O . TYR A 1 529 ? -24.702 21.534 -32.973 1.00 53.25 529 TYR A O 1
ATOM 4289 N N . GLU A 1 530 ? -24.465 19.383 -32.400 1.00 52.69 530 GLU A N 1
ATOM 4290 C CA . GLU A 1 530 ? -24.614 18.886 -33.781 1.00 52.69 530 GLU A CA 1
ATOM 4291 C C . GLU A 1 530 ? -26.013 19.181 -34.354 1.00 52.69 530 GLU A C 1
ATOM 4293 O O . GLU A 1 530 ? -26.145 19.564 -35.515 1.00 52.69 530 GLU A O 1
ATOM 4298 N N . SER A 1 531 ? -27.058 19.112 -33.520 1.00 49.44 531 SER A N 1
ATOM 4299 C CA . SER A 1 531 ? -28.435 19.416 -33.940 1.00 49.44 531 SER A CA 1
ATOM 4300 C C . SER A 1 531 ? -28.690 20.911 -34.209 1.00 49.44 531 SER A C 1
ATOM 4302 O O . SER A 1 531 ? -29.538 21.236 -35.040 1.00 49.44 531 SER A O 1
ATOM 4304 N N . GLU A 1 532 ? -27.983 21.822 -33.530 1.00 44.88 532 GLU A N 1
ATOM 4305 C CA . GLU A 1 532 ? -28.104 23.279 -33.736 1.00 44.88 532 GLU A CA 1
ATOM 4306 C C . GLU A 1 532 ? -27.305 23.780 -34.954 1.00 44.88 532 GLU A C 1
ATOM 4308 O O . GLU A 1 532 ? -27.716 24.738 -35.613 1.00 44.88 532 GLU A O 1
ATOM 4313 N N . VAL A 1 533 ? -26.195 23.120 -35.307 1.00 46.50 533 VAL A N 1
ATOM 4314 C CA . VAL A 1 533 ? -25.406 23.452 -36.509 1.00 46.50 533 VAL A CA 1
ATOM 4315 C C . VAL A 1 533 ? -26.128 23.004 -37.789 1.00 46.50 533 VAL A C 1
ATOM 4317 O O . VAL A 1 533 ? -26.131 23.744 -38.774 1.00 46.50 533 VAL A O 1
ATOM 4320 N N . ASP A 1 534 ? -26.831 21.867 -37.753 1.00 44.75 534 ASP A N 1
ATOM 4321 C CA . ASP A 1 534 ? -27.637 21.372 -38.880 1.00 44.75 534 ASP A CA 1
ATOM 4322 C C . ASP A 1 534 ? -28.904 22.211 -39.152 1.00 44.75 534 ASP A C 1
ATOM 4324 O O . ASP A 1 534 ? -29.418 22.208 -40.271 1.00 44.75 534 ASP A O 1
ATOM 4328 N N . GLN A 1 535 ? -29.414 22.967 -38.171 1.00 42.31 535 GLN A N 1
ATOM 4329 C CA . GLN A 1 535 ? -30.569 23.858 -38.374 1.00 42.31 535 GLN A CA 1
ATOM 4330 C C . GLN A 1 535 ? -30.205 25.204 -39.021 1.00 42.31 535 GLN A C 1
ATOM 4332 O O . GLN A 1 535 ? -31.065 25.824 -39.645 1.00 42.31 535 GLN A O 1
ATOM 4337 N N . ASN A 1 536 ? -28.944 25.639 -38.930 1.00 38.34 536 ASN A N 1
ATOM 4338 C CA . ASN A 1 536 ? -28.492 26.929 -39.469 1.00 38.34 536 ASN A CA 1
ATOM 4339 C C . ASN A 1 536 ? -27.943 26.859 -40.905 1.00 38.34 536 ASN A C 1
ATOM 4341 O O . ASN A 1 536 ? -27.626 27.896 -41.481 1.00 38.34 536 ASN A O 1
ATOM 4345 N N . ASN A 1 537 ? -27.875 25.668 -41.505 1.00 38.72 537 ASN A N 1
ATOM 4346 C CA . ASN A 1 537 ? -27.468 25.461 -42.896 1.00 38.72 537 ASN A CA 1
ATOM 4347 C C . ASN A 1 537 ? -28.559 24.716 -43.677 1.00 38.72 537 ASN A C 1
ATOM 4349 O O . ASN A 1 537 ? -28.342 23.646 -44.241 1.00 38.72 537 ASN A O 1
ATOM 4353 N N . CYS A 1 538 ? -29.755 25.298 -43.742 1.00 36.28 538 CYS A N 1
ATOM 4354 C CA . CYS A 1 538 ? -30.752 24.880 -44.720 1.00 36.28 538 CYS A CA 1
ATOM 4355 C C . CYS A 1 538 ? -30.728 25.834 -45.914 1.00 36.28 538 CYS A C 1
ATOM 4357 O O . CYS A 1 538 ? -31.615 26.667 -46.051 1.00 36.28 538 CYS A O 1
ATOM 4359 N N . ASP A 1 539 ? -29.719 25.703 -46.780 1.00 34.97 539 ASP A N 1
ATOM 4360 C CA . ASP A 1 539 ? -29.919 25.982 -48.200 1.00 34.97 539 ASP A CA 1
ATOM 4361 C C . ASP A 1 539 ? -28.853 25.338 -49.103 1.00 34.97 539 ASP A C 1
ATOM 4363 O O . ASP A 1 539 ? -27.653 25.565 -48.972 1.00 34.97 539 ASP A O 1
ATOM 4367 N N . LYS A 1 540 ? -29.373 24.610 -50.099 1.00 34.22 540 LYS A N 1
ATOM 4368 C CA . LYS A 1 540 ? -28.750 24.109 -51.337 1.00 34.22 540 LYS A CA 1
ATOM 4369 C C . LYS A 1 540 ? -27.886 22.836 -51.288 1.00 34.22 540 LYS A C 1
ATOM 4371 O O . LYS A 1 540 ? -26.679 22.845 -51.083 1.00 34.22 540 LYS A O 1
ATOM 4376 N N . SER A 1 541 ? -28.527 21.806 -51.843 1.00 28.05 541 SER A N 1
ATOM 4377 C CA . SER A 1 541 ? -28.041 20.908 -52.904 1.00 28.05 541 SER A CA 1
ATOM 4378 C C . SER A 1 541 ? -27.804 19.442 -52.538 1.00 28.05 541 SER A C 1
ATOM 4380 O O . SER A 1 541 ? -27.325 19.062 -51.477 1.00 28.05 541 SER A O 1
ATOM 4382 N N . LEU A 1 542 ? -28.263 18.630 -53.484 1.00 33.53 542 LEU A N 1
ATOM 4383 C CA . LEU A 1 542 ? -28.479 17.197 -53.474 1.00 33.53 542 LEU A CA 1
ATOM 4384 C C . LEU A 1 542 ? -27.193 16.432 -53.826 1.00 33.53 542 LEU A C 1
ATOM 4386 O O . LEU A 1 542 ? -26.476 16.805 -54.747 1.00 33.53 542 LEU A O 1
ATOM 4390 N N . VAL A 1 543 ? -27.045 15.271 -53.178 1.00 31.27 543 VAL A N 1
ATOM 4391 C CA . VAL A 1 543 ? -26.216 14.108 -53.549 1.00 31.27 543 VAL A CA 1
ATOM 4392 C C . VAL A 1 543 ? -24.703 14.231 -53.320 1.00 31.27 543 VAL A C 1
ATOM 4394 O O . VAL A 1 543 ? -23.929 14.582 -54.201 1.00 31.27 543 VAL A O 1
ATOM 4397 N N . SER A 1 544 ? -24.259 13.678 -52.191 1.00 25.45 544 SER A N 1
ATOM 4398 C CA . SER A 1 544 ? -23.172 12.694 -52.205 1.00 25.45 544 SER A CA 1
ATOM 4399 C C . SER A 1 544 ? -23.411 11.653 -51.107 1.00 25.45 544 SER A C 1
ATOM 4401 O O . SER A 1 544 ? -23.868 11.966 -50.011 1.00 25.45 544 SER A O 1
ATOM 4403 N N . LYS A 1 545 ? -23.201 10.379 -51.449 1.00 31.78 545 LYS A N 1
ATOM 4404 C CA . LYS A 1 545 ? -23.332 9.233 -50.545 1.00 31.78 545 LYS A CA 1
ATOM 4405 C C . LYS A 1 545 ? -22.311 9.369 -49.411 1.00 31.78 545 LYS A C 1
ATOM 4407 O O . LYS A 1 545 ? -21.125 9.156 -49.647 1.00 31.78 545 LYS A O 1
ATOM 4412 N N . SER A 1 546 ? -22.764 9.663 -48.197 1.00 24.58 546 SER A N 1
ATOM 4413 C CA . SER A 1 546 ? -21.958 9.516 -46.987 1.00 24.58 546 SER A CA 1
ATOM 4414 C C . SER A 1 546 ? -22.075 8.083 -46.472 1.00 24.58 546 SER A C 1
ATOM 4416 O O . SER A 1 546 ? -23.076 7.631 -45.918 1.00 24.58 546 SER A O 1
ATOM 4418 N N . THR A 1 547 ? -21.016 7.331 -46.722 1.00 23.67 547 THR A N 1
ATOM 4419 C CA . THR A 1 547 ? -20.741 6.034 -46.121 1.00 23.67 547 THR A CA 1
ATOM 4420 C C . THR A 1 547 ? -20.574 6.223 -44.608 1.00 23.67 547 THR A C 1
ATOM 4422 O O . THR A 1 547 ? -19.608 6.828 -44.165 1.00 23.67 547 THR A O 1
ATOM 4425 N N . SER A 1 548 ? -21.533 5.719 -43.828 1.00 29.27 548 SER A N 1
ATOM 4426 C CA . SER A 1 548 ? -21.393 5.280 -42.429 1.00 29.27 548 SER A CA 1
ATOM 4427 C C . SER A 1 548 ? -20.447 6.084 -41.513 1.00 29.27 548 SER A C 1
ATOM 4429 O O . SER A 1 548 ? -19.332 5.646 -41.218 1.00 29.27 548 SER A O 1
ATOM 4431 N N . THR A 1 549 ? -20.949 7.160 -40.909 1.00 26.69 549 THR A N 1
ATOM 4432 C CA . THR A 1 549 ? -20.351 7.789 -39.712 1.00 26.69 549 THR A CA 1
ATOM 4433 C C . THR A 1 549 ? -20.439 6.896 -38.459 1.00 26.69 549 THR A C 1
ATOM 4435 O O . THR A 1 549 ? -19.830 7.191 -37.437 1.00 26.69 549 THR A O 1
ATOM 4438 N N . ALA A 1 550 ? -21.108 5.737 -38.546 1.00 28.03 550 ALA A N 1
ATOM 4439 C CA . ALA A 1 550 ? -21.142 4.717 -37.492 1.00 28.03 550 ALA A CA 1
ATOM 4440 C C . ALA A 1 550 ? -19.768 4.068 -37.206 1.00 28.03 550 ALA A C 1
ATOM 4442 O O . ALA A 1 550 ? -19.552 3.549 -36.114 1.00 28.03 550 ALA A O 1
ATOM 4443 N N . ASN A 1 551 ? -18.814 4.128 -38.146 1.00 28.47 551 ASN A N 1
ATOM 4444 C CA . ASN A 1 551 ? -17.495 3.505 -37.975 1.00 28.47 551 ASN A CA 1
ATOM 4445 C C . ASN A 1 551 ? -16.424 4.441 -37.384 1.00 28.47 551 ASN A C 1
ATOM 4447 O O . ASN A 1 551 ? -15.384 3.954 -36.949 1.00 28.47 551 ASN A O 1
ATOM 4451 N N . GLN A 1 552 ? -16.662 5.756 -37.300 1.00 29.77 552 GLN A N 1
ATOM 4452 C CA . GLN A 1 552 ? -15.723 6.683 -36.642 1.00 29.77 552 GLN A CA 1
ATOM 4453 C C . GLN A 1 552 ? -15.949 6.796 -35.126 1.00 29.77 552 GLN A C 1
ATOM 4455 O O . GLN A 1 552 ? -15.003 7.073 -34.395 1.00 29.77 552 GLN A O 1
ATOM 4460 N N . LEU A 1 553 ? -17.143 6.457 -34.627 1.00 32.56 553 LEU A N 1
ATOM 4461 C CA . LEU A 1 553 ? -17.421 6.374 -33.184 1.00 32.56 553 LEU A CA 1
ATOM 4462 C C . LEU A 1 553 ? -16.882 5.089 -32.529 1.00 32.56 553 LEU A C 1
ATOM 4464 O O . LEU A 1 553 ? -16.690 5.056 -31.319 1.00 32.56 553 LEU A O 1
ATOM 4468 N N . MET A 1 554 ? -16.564 4.058 -33.320 1.00 27.34 554 MET A N 1
ATOM 4469 C CA . MET A 1 554 ? -15.919 2.828 -32.832 1.00 27.34 554 MET A CA 1
ATOM 4470 C C . MET A 1 554 ? -14.383 2.908 -32.823 1.00 27.34 554 MET A C 1
ATOM 4472 O O . MET A 1 554 ? -13.746 2.088 -32.171 1.00 27.34 554 MET A O 1
ATOM 4476 N N . ALA A 1 555 ? -13.776 3.885 -33.507 1.00 25.81 555 ALA A N 1
ATOM 4477 C CA . ALA A 1 555 ? -12.317 4.050 -33.560 1.00 25.81 555 ALA A CA 1
ATOM 4478 C C . ALA A 1 555 ? -11.758 4.949 -32.439 1.00 25.81 555 ALA A C 1
ATOM 4480 O O . ALA A 1 555 ? -10.572 4.880 -32.139 1.00 25.81 555 ALA A O 1
ATOM 4481 N N . GLY A 1 556 ? -12.603 5.766 -31.799 1.00 26.98 556 GLY A N 1
ATOM 4482 C CA . GLY A 1 556 ? -12.257 6.531 -30.590 1.00 26.98 556 GLY A CA 1
ATOM 4483 C C . GLY A 1 556 ? -12.612 5.817 -29.280 1.00 26.98 556 GLY A C 1
ATOM 4484 O O . GLY A 1 556 ? -12.384 6.353 -28.197 1.00 26.98 556 GLY A O 1
ATOM 4485 N N . TRP A 1 557 ? -13.197 4.621 -29.365 1.00 29.58 557 TRP A N 1
ATOM 4486 C CA . TRP A 1 557 ? -13.520 3.767 -28.225 1.00 29.58 557 TRP A CA 1
ATOM 4487 C C . TRP A 1 557 ? -12.461 2.681 -28.092 1.00 29.58 557 TRP A C 1
ATOM 4489 O O . TRP A 1 557 ? -12.714 1.502 -28.339 1.00 29.58 557 TRP A O 1
ATOM 4499 N N . ASP A 1 558 ? -11.260 3.090 -27.685 1.00 25.78 558 ASP A N 1
ATOM 4500 C CA . ASP A 1 558 ? -10.255 2.145 -27.220 1.00 25.78 558 ASP A CA 1
ATOM 4501 C C . ASP A 1 558 ? -10.878 1.224 -26.164 1.00 25.78 558 ASP A C 1
ATOM 4503 O O . ASP A 1 558 ? -11.431 1.669 -25.151 1.00 25.78 558 ASP A O 1
ATOM 4507 N N . SER A 1 559 ? -10.703 -0.084 -26.365 1.00 30.47 559 SER A N 1
ATOM 4508 C CA . SER A 1 559 ? -11.053 -1.166 -25.432 1.00 30.47 559 SER A CA 1
ATOM 4509 C C . SER A 1 559 ? -10.401 -1.033 -24.039 1.00 30.47 559 SER A C 1
ATOM 4511 O O . SER A 1 559 ? -10.594 -1.894 -23.186 1.00 30.47 559 SER A O 1
ATOM 4513 N N . VAL A 1 560 ? -9.642 0.039 -23.798 1.00 32.19 560 VAL A N 1
ATOM 4514 C CA . VAL A 1 560 ? -8.930 0.374 -22.560 1.00 32.19 560 VAL A CA 1
ATOM 4515 C C . VAL A 1 560 ? -9.795 1.202 -21.591 1.00 32.19 560 VAL A C 1
ATOM 4517 O O . VAL A 1 560 ? -9.554 1.155 -20.389 1.00 32.19 560 VAL A O 1
ATOM 4520 N N . ASN A 1 561 ? -10.843 1.892 -22.068 1.00 31.23 561 ASN A N 1
ATOM 4521 C CA . ASN A 1 561 ? -11.712 2.745 -21.233 1.00 31.23 561 ASN A CA 1
ATOM 4522 C C . ASN A 1 561 ? -13.118 2.168 -20.968 1.00 31.23 561 ASN A C 1
ATOM 4524 O O . ASN A 1 561 ? -13.996 2.873 -20.464 1.00 31.23 561 ASN A O 1
ATOM 4528 N N . GLN A 1 562 ? -13.350 0.881 -21.247 1.00 31.36 562 GLN A N 1
ATOM 4529 C CA . GLN A 1 562 ? -14.563 0.203 -20.780 1.00 31.36 562 GLN A CA 1
ATOM 4530 C C . GLN A 1 562 ? -14.450 -0.101 -19.283 1.00 31.36 562 GLN A C 1
ATOM 4532 O O . GLN A 1 562 ? -13.774 -1.037 -18.864 1.00 31.36 562 GLN A O 1
ATOM 4537 N N . ILE A 1 563 ? -15.141 0.694 -18.470 1.00 36.16 563 ILE A N 1
ATOM 4538 C CA . ILE A 1 563 ? -15.316 0.430 -17.042 1.00 36.16 563 ILE A CA 1
ATOM 4539 C C . ILE A 1 563 ? -16.433 -0.614 -16.914 1.00 36.16 563 ILE A C 1
ATOM 4541 O O . ILE A 1 563 ? -17.616 -0.286 -17.014 1.00 36.16 563 ILE A O 1
ATOM 4545 N N . GLU A 1 564 ? -16.066 -1.889 -16.747 1.00 34.31 564 GLU A N 1
ATOM 4546 C CA . GLU A 1 564 ? -17.027 -2.926 -16.358 1.00 34.31 564 GLU A CA 1
ATOM 4547 C C . GLU A 1 564 ? -17.630 -2.565 -14.983 1.00 34.31 564 GLU A C 1
ATOM 4549 O O . GLU A 1 564 ? -16.890 -2.210 -14.060 1.00 34.31 564 GLU A O 1
ATOM 4554 N N . PRO A 1 565 ? -18.958 -2.659 -14.796 1.00 33.28 565 PRO A N 1
ATOM 4555 C CA . PRO A 1 565 ? -19.542 -2.505 -13.471 1.00 33.28 565 PRO A CA 1
ATOM 4556 C C . PRO A 1 565 ? -19.020 -3.608 -12.538 1.00 33.28 565 PRO A C 1
ATOM 4558 O O . PRO A 1 565 ? -18.946 -4.771 -12.939 1.00 33.28 565 PRO A O 1
ATOM 4561 N N . ARG A 1 566 ? -18.698 -3.275 -11.277 1.00 35.88 566 ARG A N 1
ATOM 4562 C CA . ARG A 1 566 ? -18.426 -4.288 -10.240 1.00 35.88 566 ARG A CA 1
ATOM 4563 C C . ARG A 1 566 ? -19.688 -5.141 -10.067 1.00 35.88 566 ARG A C 1
ATOM 4565 O O . ARG A 1 566 ? -20.701 -4.698 -9.533 1.00 35.88 566 ARG A O 1
ATOM 4572 N N . LEU A 1 567 ? -19.641 -6.361 -10.594 1.00 39.34 567 LEU A N 1
ATOM 4573 C CA . LEU A 1 567 ? -20.745 -7.313 -10.565 1.00 39.34 567 LEU A CA 1
ATOM 4574 C C . LEU A 1 567 ? -20.832 -7.955 -9.176 1.00 39.34 567 LEU A C 1
ATOM 4576 O O . LEU A 1 567 ? -19.858 -8.512 -8.677 1.00 39.34 567 LEU A O 1
ATOM 4580 N N . ASN A 1 568 ? -22.016 -7.933 -8.564 1.00 42.81 568 ASN A N 1
ATOM 4581 C CA . ASN A 1 568 ? -22.281 -8.682 -7.333 1.00 42.81 568 ASN A CA 1
ATOM 4582 C C . ASN A 1 568 ? -22.048 -10.193 -7.577 1.00 42.81 568 ASN A C 1
ATOM 4584 O O . ASN A 1 568 ? -22.282 -10.673 -8.686 1.00 42.81 568 ASN A O 1
ATOM 4588 N N . LEU A 1 569 ? -21.680 -10.966 -6.544 1.00 39.50 569 LEU A N 1
ATOM 4589 C CA . LEU A 1 569 ? -21.418 -12.424 -6.617 1.00 39.50 569 LEU A CA 1
ATOM 4590 C C . LEU A 1 569 ? -22.507 -13.221 -7.368 1.00 39.50 569 LEU A C 1
ATOM 4592 O O . LEU A 1 569 ? -22.209 -14.099 -8.172 1.00 39.50 569 LEU A O 1
ATOM 4596 N N . LEU A 1 570 ? -23.778 -12.863 -7.165 1.00 37.41 570 LEU A N 1
ATOM 4597 C CA . LEU A 1 570 ? -24.928 -13.448 -7.869 1.00 37.41 570 LEU A CA 1
ATOM 4598 C C . LEU A 1 570 ? -24.961 -13.123 -9.371 1.00 37.41 570 LEU A C 1
ATOM 4600 O O . LEU A 1 570 ? -25.412 -13.935 -10.177 1.00 37.41 570 LEU A O 1
ATOM 4604 N N . THR A 1 571 ? -24.504 -11.935 -9.756 1.00 48.31 571 THR A N 1
ATOM 4605 C CA . THR A 1 571 ? -24.448 -11.489 -11.152 1.00 48.31 571 THR A CA 1
ATOM 4606 C C . THR A 1 571 ? -23.248 -12.100 -11.874 1.00 48.31 571 THR A C 1
ATOM 4608 O O . THR A 1 571 ? -23.373 -12.469 -13.038 1.00 48.31 571 THR A O 1
ATOM 4611 N N . LEU A 1 572 ? -22.129 -12.296 -11.168 1.00 48.00 572 LEU A N 1
ATOM 4612 C CA . LEU A 1 572 ? -20.972 -13.070 -11.632 1.00 48.00 572 LEU A CA 1
ATOM 4613 C C . LEU A 1 572 ? -21.356 -14.529 -11.913 1.00 48.00 572 LEU A C 1
ATOM 4615 O O . LEU A 1 572 ? -21.164 -14.996 -13.032 1.00 48.00 572 LEU A O 1
ATOM 4619 N N . ALA A 1 573 ? -22.035 -15.189 -10.969 1.00 46.38 573 ALA A N 1
ATOM 4620 C CA . ALA A 1 573 ? -22.537 -16.552 -11.158 1.00 46.38 573 ALA A CA 1
ATOM 4621 C C . ALA A 1 573 ? -23.527 -16.662 -12.336 1.00 46.38 573 ALA A C 1
ATOM 4623 O O . ALA A 1 573 ? -23.507 -17.631 -13.094 1.00 46.38 573 ALA A O 1
ATOM 4624 N N . ARG A 1 574 ? -24.378 -15.645 -12.547 1.00 46.78 574 ARG A N 1
ATOM 4625 C CA . ARG A 1 574 ? -25.265 -15.574 -13.723 1.00 46.78 574 ARG A CA 1
ATOM 4626 C C . ARG A 1 574 ? -24.497 -15.360 -15.028 1.00 46.78 574 ARG A C 1
ATOM 4628 O O . ARG A 1 574 ? -24.836 -16.001 -16.018 1.00 46.78 574 ARG A O 1
ATOM 4635 N N . LYS A 1 575 ? -23.468 -14.505 -15.041 1.00 50.03 575 LYS A N 1
ATOM 4636 C CA . LYS A 1 575 ? -22.594 -14.275 -16.207 1.00 50.03 575 LYS A CA 1
ATOM 4637 C C . LYS A 1 575 ? -21.858 -15.563 -16.586 1.00 50.03 575 LYS A C 1
ATOM 4639 O O . LYS A 1 575 ? -21.864 -15.936 -17.755 1.00 50.03 575 LYS A O 1
ATOM 4644 N N . GLU A 1 576 ? -21.330 -16.293 -15.606 1.00 56.41 576 GLU A N 1
ATOM 4645 C CA . GLU A 1 576 ? -20.682 -17.596 -15.807 1.00 56.41 576 GLU A CA 1
ATOM 4646 C C . GLU A 1 576 ? -21.668 -18.666 -16.306 1.00 56.41 576 GLU A C 1
ATOM 4648 O O . GLU A 1 576 ? -21.356 -19.416 -17.233 1.00 56.41 576 GLU A O 1
ATOM 4653 N N . ALA A 1 577 ? -22.897 -18.696 -15.779 1.00 52.50 577 ALA A N 1
ATOM 4654 C CA . ALA A 1 577 ? -23.960 -19.587 -16.257 1.00 52.50 577 ALA A CA 1
ATOM 4655 C C . ALA A 1 577 ? -24.401 -19.275 -17.704 1.00 52.50 577 ALA A C 1
ATOM 4657 O O . ALA A 1 577 ? -24.755 -20.171 -18.471 1.00 52.50 577 ALA A O 1
ATOM 4658 N N . ILE A 1 578 ? -24.372 -18.000 -18.103 1.00 51.72 578 ILE A N 1
ATOM 4659 C CA . ILE A 1 578 ? -24.673 -17.574 -19.476 1.00 51.72 578 ILE A CA 1
ATOM 4660 C C . ILE A 1 578 ? -23.506 -17.923 -20.408 1.00 51.72 578 ILE A C 1
ATOM 4662 O O . ILE A 1 578 ? -23.728 -18.460 -21.490 1.00 51.72 578 ILE A O 1
ATOM 4666 N N . GLN A 1 579 ? -22.261 -17.698 -19.986 1.00 49.22 579 GLN A N 1
ATOM 4667 C CA . GLN A 1 579 ? -21.070 -18.027 -20.777 1.00 49.22 579 GLN A CA 1
ATOM 4668 C C . GLN A 1 579 ? -20.883 -19.536 -20.976 1.00 49.22 579 GLN A C 1
ATOM 4670 O O . GLN A 1 579 ? -20.469 -19.967 -22.051 1.00 49.22 579 GLN A O 1
ATOM 4675 N N . THR A 1 580 ? -21.224 -20.350 -19.976 1.00 51.25 580 THR A N 1
ATOM 4676 C CA . THR A 1 580 ? -21.237 -21.817 -20.105 1.00 51.25 580 THR A CA 1
ATOM 4677 C C . THR A 1 580 ? -22.324 -22.288 -21.071 1.00 51.25 580 THR A C 1
ATOM 4679 O O . THR A 1 580 ? -22.054 -23.147 -21.905 1.00 51.25 580 THR A O 1
ATOM 4682 N N . LYS A 1 581 ? -23.509 -21.661 -21.070 1.00 45.91 581 LYS A N 1
ATOM 4683 C CA . LYS A 1 581 ? -24.537 -21.907 -22.097 1.00 45.91 581 LYS A CA 1
ATOM 4684 C C . LYS A 1 581 ? -24.099 -21.496 -23.502 1.00 45.91 581 LYS A C 1
ATOM 4686 O O . LYS A 1 581 ? -24.386 -22.224 -24.443 1.00 45.91 581 LYS A O 1
ATOM 4691 N N . ILE A 1 582 ? -23.385 -20.379 -23.650 1.00 50.47 582 ILE A N 1
ATOM 4692 C CA . ILE A 1 582 ? -22.854 -19.929 -24.948 1.00 50.47 582 ILE A CA 1
ATOM 4693 C C . ILE A 1 582 ? -21.790 -20.907 -25.469 1.00 50.47 582 ILE A C 1
ATOM 4695 O O . ILE A 1 582 ? -21.819 -21.255 -26.644 1.00 50.47 582 ILE A O 1
ATOM 4699 N N . LYS A 1 583 ? -20.907 -21.416 -24.598 1.00 44.44 583 LYS A N 1
ATOM 4700 C CA . LYS A 1 583 ? -19.929 -22.456 -24.968 1.00 44.44 583 LYS A CA 1
ATOM 4701 C C . LYS A 1 583 ? -20.585 -23.775 -25.381 1.00 44.44 583 LYS A C 1
ATOM 4703 O O . LYS A 1 583 ? -20.117 -24.410 -26.318 1.00 44.44 583 LYS A O 1
ATOM 4708 N N . ASN A 1 584 ? -21.677 -24.158 -24.726 1.00 44.44 584 ASN A N 1
ATOM 4709 C CA . ASN A 1 584 ? -22.404 -25.380 -25.070 1.00 44.44 584 ASN A CA 1
ATOM 4710 C C . ASN A 1 584 ? -23.264 -25.210 -26.338 1.00 44.44 584 ASN A C 1
ATOM 4712 O O . ASN A 1 584 ? -23.506 -26.179 -27.046 1.00 44.44 584 ASN A O 1
ATOM 4716 N N . ALA A 1 585 ? -23.684 -23.981 -26.662 1.00 45.00 585 ALA A N 1
ATOM 4717 C CA . ALA A 1 585 ? -24.399 -23.663 -27.899 1.00 45.00 585 ALA A CA 1
ATOM 4718 C C . ALA A 1 585 ? -23.485 -23.624 -29.139 1.00 45.00 585 ALA A C 1
ATOM 4720 O O . ALA A 1 585 ? -23.972 -23.755 -30.255 1.00 45.00 585 ALA A O 1
ATOM 4721 N N . THR A 1 586 ? -22.165 -23.468 -28.970 1.00 42.12 586 THR A N 1
ATOM 4722 C CA . THR A 1 586 ? -21.203 -23.532 -30.088 1.00 42.12 586 THR A CA 1
ATOM 4723 C C . THR A 1 586 ? -20.835 -24.955 -30.520 1.00 42.12 586 THR A C 1
ATOM 4725 O O . THR A 1 586 ? -20.118 -25.108 -31.504 1.00 42.12 586 THR A O 1
ATOM 4728 N N . THR A 1 587 ? -21.301 -25.989 -29.809 1.00 41.19 587 THR A N 1
ATOM 4729 C CA . THR A 1 587 ? -20.942 -27.393 -30.078 1.00 41.19 587 THR A CA 1
ATOM 4730 C C . THR A 1 587 ? -22.052 -28.254 -30.675 1.00 41.19 587 THR A C 1
ATOM 4732 O O . THR A 1 587 ? -21.721 -29.310 -31.197 1.00 41.19 587 THR A O 1
ATOM 4735 N N . ASP A 1 588 ? -23.312 -27.811 -30.692 1.00 31.78 588 ASP A N 1
ATOM 4736 C CA . ASP A 1 588 ? -24.411 -28.569 -31.307 1.00 31.78 588 ASP A CA 1
ATOM 4737 C C . ASP A 1 588 ? -25.166 -27.715 -32.333 1.00 31.78 588 ASP A C 1
ATOM 4739 O O . ASP A 1 588 ? -25.924 -26.802 -31.998 1.00 31.78 588 ASP A O 1
ATOM 4743 N N . ASN A 1 589 ? -24.951 -28.038 -33.609 1.00 35.47 589 ASN A N 1
ATOM 4744 C CA . ASN A 1 589 ? -25.869 -27.693 -34.685 1.00 35.47 589 ASN A CA 1
ATOM 4745 C C . ASN A 1 589 ? -27.093 -28.600 -34.555 1.00 35.47 589 ASN A C 1
ATOM 4747 O O . ASN A 1 589 ? -27.032 -29.737 -35.001 1.00 35.47 589 ASN A O 1
ATOM 4751 N N . ASP A 1 590 ? -28.190 -28.094 -33.996 1.00 29.34 590 ASP A N 1
ATOM 4752 C CA . ASP A 1 590 ? -29.520 -28.444 -34.494 1.00 29.34 590 ASP A CA 1
ATOM 4753 C C . ASP A 1 590 ? -30.566 -27.394 -34.095 1.00 29.34 590 ASP A C 1
ATOM 4755 O O . ASP A 1 590 ? -30.786 -27.049 -32.932 1.00 29.34 590 ASP A O 1
ATOM 4759 N N . LEU A 1 591 ? -31.203 -26.852 -35.130 1.00 31.59 591 LEU A N 1
ATOM 4760 C CA . LEU A 1 591 ? -32.339 -25.946 -35.072 1.00 31.59 591 LEU A CA 1
ATOM 4761 C C . LEU A 1 591 ? -33.569 -26.711 -34.574 1.00 31.59 591 LEU A C 1
ATOM 4763 O O . LEU A 1 591 ? -34.038 -27.579 -35.290 1.00 31.59 591 LEU A O 1
ATOM 4767 N N . TYR A 1 592 ? -34.147 -26.340 -33.428 1.00 28.98 592 TYR A N 1
ATOM 4768 C CA . TYR A 1 592 ? -35.605 -26.197 -33.263 1.00 28.98 592 TYR A CA 1
ATOM 4769 C C . TYR A 1 592 ? -35.938 -25.501 -31.933 1.00 28.98 592 TYR A C 1
ATOM 4771 O O . TYR A 1 592 ? -35.773 -26.044 -30.843 1.00 28.98 592 TYR A O 1
ATOM 4779 N N . LEU A 1 593 ? -36.478 -24.283 -32.034 1.00 28.86 593 LEU A N 1
ATOM 4780 C CA . LEU A 1 593 ? -37.201 -23.625 -30.948 1.00 28.86 593 LEU A CA 1
ATOM 4781 C C . LEU A 1 593 ? -38.503 -24.395 -30.665 1.00 28.86 593 LEU A C 1
ATOM 4783 O O . LEU A 1 593 ? -39.375 -24.452 -31.533 1.00 28.86 593 LEU A O 1
ATOM 4787 N N . LYS A 1 594 ? -38.696 -24.874 -29.431 1.00 26.92 594 LYS A N 1
ATOM 4788 C CA . LYS A 1 594 ? -40.031 -25.056 -28.837 1.00 26.92 594 LYS A CA 1
ATOM 4789 C C . LYS A 1 594 ? -40.051 -24.603 -27.374 1.00 26.92 594 LYS A C 1
ATOM 4791 O O . LYS A 1 594 ? -39.406 -25.185 -26.515 1.00 26.92 594 LYS A O 1
ATOM 4796 N N . ALA A 1 595 ? -40.793 -23.513 -27.187 1.00 26.45 595 ALA A N 1
ATOM 4797 C CA . ALA A 1 595 ? -41.674 -23.129 -26.085 1.00 26.45 595 ALA A CA 1
ATOM 4798 C C . ALA A 1 595 ? -41.387 -23.588 -24.638 1.00 26.45 595 ALA A C 1
ATOM 4800 O O . ALA A 1 595 ? -41.289 -24.764 -24.312 1.00 26.45 595 ALA A O 1
ATOM 4801 N N . LEU A 1 596 ? -41.427 -22.582 -23.760 1.00 29.16 596 LEU A N 1
ATOM 4802 C CA . LEU A 1 596 ? -41.621 -22.645 -22.313 1.00 29.16 596 LEU A CA 1
ATOM 4803 C C . LEU A 1 596 ? -42.757 -23.596 -21.893 1.00 29.16 596 LEU A C 1
ATOM 4805 O O . LEU A 1 596 ? -43.908 -23.367 -22.254 1.00 29.16 596 LEU A O 1
ATOM 4809 N N . THR A 1 597 ? -42.460 -24.525 -20.985 1.00 24.11 597 THR A N 1
ATOM 4810 C CA . THR A 1 597 ? -43.430 -25.034 -20.003 1.00 24.11 597 THR A CA 1
ATOM 4811 C C . THR A 1 597 ? -42.751 -25.192 -18.649 1.00 24.11 597 THR A C 1
ATOM 4813 O O . THR A 1 597 ? -41.799 -25.953 -18.493 1.00 24.11 597 THR A O 1
ATOM 4816 N N . TRP A 1 598 ? -43.247 -24.443 -17.666 1.00 28.39 598 TRP A N 1
ATOM 4817 C CA . TRP A 1 598 ? -43.018 -24.693 -16.250 1.00 28.39 598 TRP A CA 1
ATOM 4818 C C . TRP A 1 598 ? -43.667 -26.025 -15.871 1.00 28.39 598 TRP A C 1
ATOM 4820 O O . TRP A 1 598 ? -44.889 -26.103 -15.879 1.00 28.39 598 TRP A O 1
ATOM 4830 N N . TYR A 1 599 ? -42.873 -27.022 -15.483 1.00 22.81 599 TYR A N 1
ATOM 4831 C CA . TYR A 1 599 ? -43.326 -28.086 -14.590 1.00 22.81 599 TYR A CA 1
ATOM 4832 C C . TYR A 1 599 ? -42.210 -28.473 -13.618 1.00 22.81 599 TYR A C 1
ATOM 4834 O O . TYR A 1 599 ? -41.045 -28.640 -13.977 1.00 22.81 599 TYR A O 1
ATOM 4842 N N . ARG A 1 600 ? -42.617 -28.541 -12.354 1.00 26.73 600 ARG A N 1
ATOM 4843 C CA . ARG A 1 600 ? -41.939 -29.175 -11.224 1.00 26.73 600 ARG A CA 1
ATOM 4844 C C . ARG A 1 600 ? -42.105 -30.689 -11.385 1.00 26.73 600 ARG A C 1
ATOM 4846 O O . ARG A 1 600 ? -43.137 -31.072 -11.916 1.00 26.73 600 ARG A O 1
ATOM 4853 N N . GLU A 1 601 ? -41.139 -31.466 -10.884 1.00 22.31 601 GLU A N 1
ATOM 4854 C CA . GLU A 1 601 ? -41.196 -32.875 -10.413 1.00 22.31 601 GLU A CA 1
ATOM 4855 C C . GLU A 1 601 ? -39.952 -33.658 -10.874 1.00 22.31 601 GLU A C 1
ATOM 4857 O O . GLU A 1 601 ? -39.356 -33.310 -11.884 1.00 22.31 601 GLU A O 1
ATOM 4862 N N . ILE A 1 602 ? -39.462 -34.730 -10.254 1.00 23.11 602 ILE A N 1
ATOM 4863 C CA . ILE A 1 602 ? -39.503 -35.347 -8.916 1.00 23.11 602 ILE A CA 1
ATOM 4864 C C . ILE A 1 602 ? -38.291 -36.306 -8.930 1.00 23.1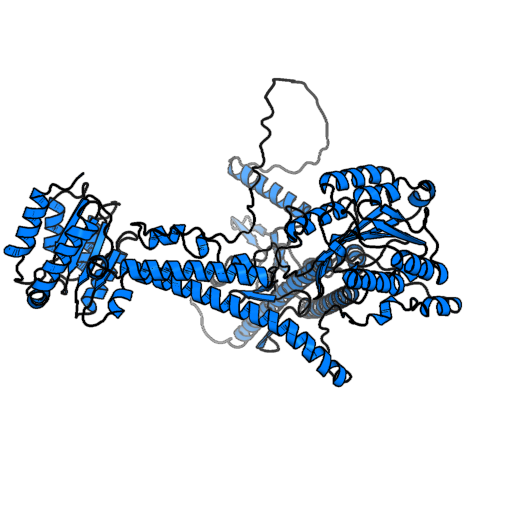1 602 ILE A C 1
ATOM 4866 O O . ILE A 1 602 ? -37.833 -36.730 -9.992 1.00 23.11 602 ILE A O 1
ATOM 4870 N N . ASN A 1 603 ? -37.756 -36.634 -7.754 1.00 24.27 603 ASN A N 1
ATOM 4871 C CA . ASN A 1 603 ? -36.720 -37.650 -7.570 1.00 24.27 603 ASN A CA 1
ATOM 4872 C C . ASN A 1 603 ? -37.046 -38.964 -8.295 1.00 24.27 603 ASN A C 1
ATOM 4874 O O . ASN A 1 603 ? -38.148 -39.477 -8.145 1.00 24.27 603 ASN A O 1
ATOM 4878 N N . ASN A 1 604 ? -36.044 -39.593 -8.908 1.00 22.98 604 ASN A N 1
ATOM 4879 C CA . ASN A 1 604 ? -35.929 -41.043 -8.824 1.00 22.98 604 ASN A CA 1
ATOM 4880 C C . ASN A 1 604 ? -34.465 -41.468 -8.721 1.00 22.98 604 ASN A C 1
ATOM 4882 O O . ASN A 1 604 ? -33.608 -41.144 -9.539 1.00 22.98 604 ASN A O 1
ATOM 4886 N N . THR A 1 605 ? -34.223 -42.171 -7.626 1.00 25.20 605 THR A N 1
ATOM 4887 C CA . THR A 1 605 ? -33.057 -42.970 -7.297 1.00 25.20 605 THR A CA 1
ATOM 4888 C C . THR A 1 605 ? -32.913 -44.128 -8.276 1.00 25.20 605 THR A C 1
ATOM 4890 O O . THR A 1 605 ? -33.892 -44.831 -8.486 1.00 25.20 605 THR A O 1
ATOM 4893 N N . ASP A 1 606 ? -31.697 -44.418 -8.744 1.00 23.33 606 ASP A N 1
ATOM 4894 C CA . ASP A 1 606 ? -31.170 -45.775 -8.584 1.00 23.33 606 ASP A CA 1
ATOM 4895 C C . ASP A 1 606 ? -29.643 -45.875 -8.748 1.00 23.33 606 ASP A C 1
ATOM 4897 O O . ASP A 1 606 ? -29.042 -45.536 -9.761 1.00 23.33 606 ASP A O 1
ATOM 4901 N N . LYS A 1 607 ? -29.044 -46.327 -7.643 1.00 24.22 607 LYS A N 1
ATOM 4902 C CA . LYS A 1 607 ? -27.922 -47.262 -7.479 1.00 24.22 607 LYS A CA 1
ATOM 4903 C C . LYS A 1 607 ? -26.906 -47.426 -8.625 1.00 24.22 607 LYS A C 1
ATOM 4905 O O . LYS A 1 607 ? -27.110 -48.213 -9.539 1.00 24.22 607 LYS A O 1
ATOM 4910 N N . ALA A 1 608 ? -25.692 -46.931 -8.368 1.00 22.02 608 ALA A N 1
ATOM 4911 C CA . ALA A 1 608 ? -24.471 -47.742 -8.445 1.00 22.02 608 ALA A CA 1
ATOM 4912 C C . ALA A 1 608 ? -23.361 -47.144 -7.550 1.00 22.02 608 ALA A C 1
ATOM 4914 O O . ALA A 1 608 ? -22.929 -46.009 -7.729 1.00 22.02 608 ALA A O 1
ATOM 4915 N N . ARG A 1 609 ? -22.900 -47.922 -6.568 1.00 23.27 609 ARG A N 1
ATOM 4916 C CA . ARG A 1 609 ? -21.642 -47.759 -5.810 1.00 23.27 609 ARG A CA 1
ATOM 4917 C C . ARG A 1 609 ? -20.807 -49.028 -6.066 1.00 23.27 609 ARG A C 1
ATOM 4919 O O . ARG A 1 609 ? -21.406 -50.060 -6.353 1.00 23.27 609 ARG A O 1
ATOM 4926 N N . PRO A 1 610 ? -19.512 -49.059 -5.723 1.00 28.95 610 PRO A N 1
ATOM 4927 C CA . PRO A 1 610 ? -18.479 -48.053 -5.965 1.00 28.95 610 PRO A CA 1
ATOM 4928 C C . PRO A 1 610 ? -17.218 -48.729 -6.552 1.00 28.95 610 PRO A C 1
ATOM 4930 O O . PRO A 1 610 ? -16.983 -49.908 -6.315 1.00 28.95 610 PRO A O 1
ATOM 4933 N N . ASN A 1 611 ? -16.347 -47.995 -7.245 1.00 20.94 611 ASN A N 1
ATOM 4934 C CA . ASN A 1 611 ? -14.972 -48.464 -7.436 1.00 20.94 611 ASN A CA 1
ATOM 4935 C C . ASN A 1 611 ? -13.980 -47.390 -7.009 1.00 20.94 611 ASN A C 1
ATOM 4937 O O . ASN A 1 611 ? -14.094 -46.218 -7.360 1.00 20.94 611 ASN A O 1
ATOM 4941 N N . SER A 1 612 ? -13.044 -47.836 -6.177 1.00 26.69 612 SER A N 1
ATOM 4942 C CA . SER A 1 612 ? -12.038 -47.056 -5.478 1.00 26.69 612 SER A CA 1
ATOM 4943 C C . SER A 1 612 ? -11.134 -46.292 -6.440 1.00 26.69 612 SER A C 1
ATOM 4945 O O . SER A 1 612 ? -10.440 -46.903 -7.256 1.00 26.69 612 SER A O 1
ATOM 4947 N N . MET A 1 613 ? -11.032 -44.979 -6.264 1.00 23.08 613 MET A N 1
ATOM 4948 C CA . MET A 1 613 ? -9.891 -44.223 -6.758 1.00 23.08 613 MET A CA 1
ATOM 4949 C C . MET A 1 613 ? -9.383 -43.288 -5.671 1.00 23.08 613 MET A C 1
ATOM 4951 O O . MET A 1 613 ? -10.117 -42.500 -5.090 1.00 23.08 613 MET A O 1
ATOM 4955 N N . LYS A 1 614 ? -8.094 -43.471 -5.395 1.00 23.20 614 LYS A N 1
ATOM 4956 C CA . LYS A 1 614 ? -7.250 -42.730 -4.468 1.00 23.20 614 LYS A CA 1
ATOM 4957 C C . LYS A 1 614 ? -7.398 -41.226 -4.699 1.00 23.20 614 LYS A C 1
ATOM 4959 O O . LYS A 1 614 ? -7.120 -40.750 -5.800 1.00 23.20 614 LYS A O 1
ATOM 4964 N N . ASP A 1 615 ? -7.748 -40.500 -3.642 1.00 23.39 615 ASP A N 1
ATOM 4965 C CA . ASP A 1 615 ? -7.706 -39.044 -3.598 1.00 23.39 615 ASP A CA 1
ATOM 4966 C C . ASP A 1 615 ? -6.278 -38.552 -3.863 1.00 23.39 615 ASP A C 1
ATOM 4968 O O . ASP A 1 615 ? -5.401 -38.553 -2.997 1.00 23.39 615 ASP A O 1
ATOM 4972 N N . LYS A 1 616 ? -6.040 -38.096 -5.095 1.00 22.47 616 LYS A N 1
ATOM 4973 C CA . LYS A 1 616 ? -4.993 -37.117 -5.374 1.00 22.47 616 LYS A CA 1
ATOM 4974 C C . LYS A 1 616 ? -5.494 -35.781 -4.843 1.00 22.47 616 LYS A C 1
ATOM 4976 O O . LYS A 1 616 ? -6.145 -35.019 -5.554 1.00 22.47 616 LYS A O 1
ATOM 4981 N N . ILE A 1 617 ? -5.154 -35.503 -3.589 1.00 22.77 617 ILE A N 1
ATOM 4982 C CA . ILE A 1 617 ? -5.141 -34.153 -3.035 1.00 22.77 617 ILE A CA 1
ATOM 4983 C C . ILE A 1 617 ? -4.237 -33.324 -3.954 1.00 22.77 617 ILE A C 1
ATOM 4985 O O . ILE A 1 617 ? -3.012 -33.444 -3.938 1.00 22.77 617 ILE A O 1
ATOM 4989 N N . SER A 1 618 ? -4.865 -32.527 -4.818 1.00 23.44 618 SER A N 1
ATOM 4990 C CA . SER A 1 618 ? -4.215 -31.484 -5.598 1.00 23.44 618 SER A CA 1
ATOM 4991 C C . SER A 1 618 ? -3.642 -30.474 -4.611 1.00 23.44 618 SER A C 1
ATOM 4993 O O . SER A 1 618 ? -4.320 -29.535 -4.191 1.00 23.44 618 SER A O 1
ATOM 4995 N N . GLY A 1 619 ? -2.385 -30.690 -4.224 1.00 21.53 619 GLY A N 1
ATOM 4996 C CA . GLY A 1 619 ? -1.587 -29.717 -3.507 1.00 21.53 619 GLY A CA 1
ATOM 4997 C C . GLY A 1 619 ? -1.610 -28.403 -4.275 1.00 21.53 619 GLY A C 1
ATOM 4998 O O . GLY A 1 619 ? -0.976 -28.270 -5.323 1.00 21.53 619 GLY A O 1
ATOM 4999 N N . ARG A 1 620 ? -2.340 -27.418 -3.741 1.00 22.81 620 ARG A N 1
ATOM 5000 C CA . ARG A 1 620 ? -2.077 -26.011 -4.031 1.00 22.81 620 ARG A CA 1
ATOM 5001 C C . ARG A 1 620 ? -0.598 -25.810 -3.730 1.00 22.81 620 ARG A C 1
ATOM 5003 O O . ARG A 1 620 ? -0.186 -25.880 -2.573 1.00 22.81 620 ARG A O 1
ATOM 5010 N N . LYS A 1 621 ? 0.204 -25.648 -4.785 1.00 22.08 621 LYS A N 1
ATOM 5011 C CA . LYS A 1 621 ? 1.607 -25.263 -4.677 1.00 22.08 621 LYS A CA 1
ATOM 5012 C C . LYS A 1 621 ? 1.645 -24.014 -3.803 1.00 22.08 621 LYS A C 1
ATOM 5014 O O . LYS A 1 621 ? 1.190 -22.956 -4.228 1.00 22.08 621 LYS A O 1
ATOM 5019 N N . LYS A 1 622 ? 2.149 -24.168 -2.576 1.00 23.14 622 LYS A N 1
ATOM 5020 C CA . LYS A 1 622 ? 2.625 -23.060 -1.755 1.00 23.14 622 LYS A CA 1
ATOM 5021 C C . LYS A 1 622 ? 3.616 -22.304 -2.630 1.00 23.14 622 LYS A C 1
ATOM 5023 O O . LYS A 1 622 ? 4.683 -22.826 -2.950 1.00 23.14 622 LYS A O 1
ATOM 5028 N N . SER A 1 623 ? 3.236 -21.122 -3.096 1.00 22.78 623 SER A N 1
ATOM 5029 C CA . SER A 1 623 ? 4.211 -20.165 -3.589 1.00 22.78 623 SER A CA 1
ATOM 5030 C C . SER A 1 623 ? 5.064 -19.800 -2.383 1.00 22.78 623 SER A C 1
ATOM 5032 O O . SER A 1 623 ? 4.607 -19.077 -1.502 1.00 22.78 623 SER A O 1
ATOM 5034 N N . ASN A 1 624 ? 6.265 -20.370 -2.301 1.00 20.80 624 ASN A N 1
ATOM 5035 C CA . ASN A 1 624 ? 7.300 -19.903 -1.390 1.00 20.80 624 ASN A CA 1
ATOM 5036 C C . ASN A 1 624 ? 7.584 -18.440 -1.749 1.00 20.80 624 ASN A C 1
ATOM 5038 O O . ASN A 1 624 ? 8.339 -18.166 -2.680 1.00 20.80 624 ASN A O 1
ATOM 5042 N N . ILE A 1 625 ? 6.939 -17.503 -1.059 1.00 32.56 625 ILE A N 1
ATOM 5043 C CA . ILE A 1 625 ? 7.311 -16.095 -1.119 1.00 32.56 625 ILE A CA 1
ATOM 5044 C C . ILE A 1 625 ? 8.500 -15.977 -0.176 1.00 32.56 625 ILE A C 1
ATOM 5046 O O . ILE A 1 625 ? 8.355 -15.929 1.040 1.00 32.56 625 ILE A O 1
ATOM 5050 N N . GLN A 1 626 ? 9.694 -16.061 -0.759 1.00 26.88 626 GLN A N 1
ATOM 5051 C CA . GLN A 1 626 ? 10.932 -15.744 -0.067 1.00 26.88 626 GLN A CA 1
ATOM 5052 C C . GLN A 1 626 ? 10.824 -14.337 0.533 1.00 26.88 626 GLN A C 1
ATOM 5054 O O . GLN A 1 626 ? 10.348 -13.409 -0.125 1.00 26.88 626 GLN A O 1
ATOM 5059 N N . ILE A 1 627 ? 11.287 -14.228 1.778 1.00 31.69 627 ILE A N 1
ATOM 5060 C CA . ILE A 1 627 ? 11.756 -13.026 2.478 1.00 31.69 627 ILE A CA 1
ATOM 5061 C C . ILE A 1 627 ? 12.110 -11.928 1.458 1.00 31.69 627 ILE A C 1
ATOM 5063 O O . ILE A 1 627 ? 12.898 -12.192 0.548 1.00 31.69 627 ILE A O 1
ATOM 5067 N N . LYS A 1 628 ? 11.574 -10.701 1.590 1.00 44.41 628 LYS A N 1
ATOM 5068 C CA . LYS A 1 628 ? 12.022 -9.532 0.796 1.00 44.41 628 LYS A CA 1
ATOM 5069 C C . LYS A 1 628 ? 13.444 -9.110 1.217 1.00 44.41 628 LYS A C 1
ATOM 5071 O O . LYS A 1 628 ? 13.693 -7.971 1.579 1.00 44.41 628 LYS A O 1
ATOM 5076 N N . GLN A 1 629 ? 14.398 -10.032 1.180 1.00 43.66 629 GLN A N 1
ATOM 5077 C CA . GLN A 1 629 ? 15.806 -9.702 1.111 1.00 43.66 629 GLN A CA 1
ATOM 5078 C C . GLN A 1 629 ? 16.042 -9.193 -0.307 1.00 43.66 629 GLN A C 1
ATOM 5080 O O . GLN A 1 629 ? 15.936 -9.944 -1.281 1.00 43.66 629 GLN A O 1
ATOM 5085 N N . PHE A 1 630 ? 16.333 -7.903 -0.434 1.00 53.97 630 PHE A N 1
ATOM 5086 C CA . PHE A 1 630 ? 16.970 -7.390 -1.635 1.00 53.97 630 PHE A CA 1
ATOM 5087 C C . PHE A 1 630 ? 18.382 -7.978 -1.646 1.00 53.97 630 PHE A C 1
ATOM 5089 O O . PHE A 1 630 ? 19.278 -7.482 -0.979 1.00 53.97 630 PHE A O 1
ATOM 5096 N N . ASN A 1 631 ? 18.541 -9.138 -2.279 1.00 53.44 631 ASN A N 1
ATOM 5097 C CA . ASN A 1 631 ? 19.840 -9.775 -2.419 1.00 53.44 631 ASN A CA 1
ATOM 5098 C C . ASN A 1 631 ? 20.139 -9.903 -3.907 1.00 53.44 631 ASN A C 1
ATOM 5100 O O . ASN A 1 631 ? 19.840 -10.920 -4.539 1.00 53.44 631 ASN A O 1
ATOM 5104 N N . CYS A 1 632 ? 20.691 -8.838 -4.489 1.00 61.91 632 CYS A N 1
ATOM 5105 C CA . CYS A 1 632 ? 21.223 -8.893 -5.837 1.00 61.91 632 CYS A CA 1
ATOM 5106 C C . CYS A 1 632 ? 22.516 -9.723 -5.815 1.00 61.91 632 CYS A C 1
ATOM 5108 O O . CYS A 1 632 ? 23.592 -9.288 -5.389 1.00 61.91 632 CYS A O 1
ATOM 5110 N N . GLN A 1 633 ? 22.402 -10.976 -6.245 1.00 69.06 633 GLN A N 1
ATOM 5111 C CA . GLN A 1 633 ? 23.549 -11.846 -6.467 1.00 69.06 633 GLN A CA 1
ATOM 5112 C C . GLN A 1 633 ? 23.981 -11.714 -7.924 1.00 69.06 633 GLN A C 1
ATOM 5114 O O . GLN A 1 633 ? 23.556 -12.478 -8.789 1.00 69.06 633 GLN A O 1
ATOM 5119 N N . ILE A 1 634 ? 24.812 -10.708 -8.198 1.00 79.38 634 ILE A N 1
ATOM 5120 C CA . ILE A 1 634 ? 25.470 -10.575 -9.497 1.00 79.38 634 ILE A CA 1
ATOM 5121 C C . ILE A 1 634 ? 26.878 -11.183 -9.382 1.00 79.38 634 ILE A C 1
ATOM 5123 O O . ILE A 1 634 ? 27.611 -10.803 -8.463 1.00 79.38 634 ILE A O 1
ATOM 5127 N N . PRO A 1 635 ? 27.278 -12.112 -10.273 1.00 78.81 635 PRO A N 1
ATOM 5128 C CA . PRO A 1 635 ? 28.606 -12.718 -10.247 1.00 78.81 635 PRO A CA 1
ATOM 5129 C C . PRO A 1 635 ? 29.731 -11.678 -10.266 1.00 78.81 635 PRO A C 1
ATOM 5131 O O . PRO A 1 635 ? 29.674 -10.682 -10.995 1.00 78.81 635 PRO A O 1
ATOM 5134 N N . THR A 1 636 ? 30.776 -11.922 -9.474 1.00 75.69 636 THR A N 1
ATOM 5135 C CA . THR A 1 636 ? 31.972 -11.067 -9.413 1.00 75.69 636 THR A CA 1
ATOM 5136 C C . THR A 1 636 ? 32.879 -11.237 -10.628 1.00 75.69 636 THR A C 1
ATOM 5138 O O . THR A 1 636 ? 33.561 -10.288 -11.002 1.00 75.69 636 THR A O 1
ATOM 5141 N N . TYR A 1 637 ? 32.869 -12.414 -11.259 1.00 79.12 637 TYR A N 1
ATOM 5142 C CA . TYR A 1 637 ? 33.598 -12.682 -12.496 1.00 79.12 637 TYR A CA 1
ATOM 5143 C C . TYR A 1 637 ? 32.796 -12.243 -13.728 1.00 79.12 637 TYR A C 1
ATOM 5145 O O . TYR A 1 637 ? 31.565 -12.156 -13.696 1.00 79.12 637 TYR A O 1
ATOM 5153 N N . GLU A 1 638 ? 33.500 -11.947 -14.822 1.00 83.19 638 GLU A N 1
ATOM 5154 C CA . GLU A 1 638 ? 32.871 -11.572 -16.088 1.00 83.19 638 GLU A CA 1
ATOM 5155 C C . GLU A 1 638 ? 32.489 -12.810 -16.891 1.00 83.19 638 GLU A C 1
ATOM 5157 O O . GLU A 1 638 ? 33.336 -13.575 -17.356 1.00 83.19 638 GLU A O 1
ATOM 5162 N N . GLU A 1 639 ? 31.185 -13.000 -17.064 1.00 81.62 639 GLU A N 1
ATOM 5163 C CA . GLU A 1 639 ? 30.659 -14.024 -17.952 1.00 81.62 639 GLU A CA 1
ATOM 5164 C C . GLU A 1 639 ? 30.804 -13.561 -19.408 1.00 81.62 639 GLU A C 1
ATOM 5166 O O . GLU A 1 639 ? 30.423 -12.434 -19.752 1.00 81.62 639 GLU A O 1
ATOM 5171 N N . LYS A 1 640 ? 31.269 -14.461 -20.290 1.00 79.44 640 LYS A N 1
ATOM 5172 C CA . LYS A 1 640 ? 31.306 -14.270 -21.754 1.00 79.44 640 LYS A CA 1
ATOM 5173 C C . LYS A 1 640 ? 29.893 -14.321 -22.377 1.00 79.44 640 LYS A C 1
ATOM 5175 O O . LYS A 1 640 ? 29.657 -15.026 -23.353 1.00 79.44 640 LYS A O 1
ATOM 5180 N N . LEU A 1 641 ? 28.938 -13.604 -21.781 1.00 83.69 641 LEU A N 1
ATOM 5181 C CA . LEU A 1 641 ? 27.551 -13.446 -22.231 1.00 83.69 641 LEU A CA 1
ATOM 5182 C C . LEU A 1 641 ? 27.341 -12.112 -22.940 1.00 83.69 641 LEU A C 1
ATOM 5184 O O . LEU A 1 641 ? 28.159 -11.211 -22.789 1.00 83.69 641 LEU A O 1
ATOM 5188 N N . THR A 1 642 ? 26.304 -11.989 -23.779 1.00 83.62 642 THR A N 1
ATOM 5189 C CA . THR A 1 642 ? 26.022 -10.717 -24.478 1.00 83.62 642 THR A CA 1
ATOM 5190 C C . THR A 1 642 ? 25.431 -9.775 -23.447 1.00 83.62 642 THR A C 1
ATOM 5192 O O . THR A 1 642 ? 24.845 -10.234 -22.467 1.00 83.62 642 THR A O 1
ATOM 5195 N N . SER A 1 643 ? 25.535 -8.466 -23.633 1.00 85.56 643 SER A N 1
ATOM 5196 C CA . SER A 1 643 ? 24.795 -7.503 -22.819 1.00 85.56 643 SER A CA 1
ATOM 5197 C C . SER A 1 643 ? 23.304 -7.836 -22.799 1.00 85.56 643 SER A C 1
ATOM 5199 O O . SER A 1 643 ? 22.701 -7.785 -21.735 1.00 85.56 643 SER A O 1
ATOM 5201 N N . ARG A 1 644 ? 22.721 -8.298 -23.916 1.00 84.62 644 ARG A N 1
ATOM 5202 C CA . ARG A 1 644 ? 21.322 -8.760 -23.955 1.00 84.62 644 ARG A CA 1
ATOM 5203 C C . ARG A 1 644 ? 21.054 -9.928 -22.996 1.00 84.62 644 ARG A C 1
ATOM 5205 O O . ARG A 1 644 ? 20.156 -9.837 -22.168 1.00 84.62 644 ARG A O 1
ATOM 5212 N N . GLU A 1 645 ? 21.809 -11.021 -23.085 1.00 85.50 645 GLU A N 1
ATOM 5213 C CA . GLU A 1 645 ? 21.600 -12.206 -22.230 1.00 85.50 645 GLU A CA 1
ATOM 5214 C C . GLU A 1 645 ? 21.972 -11.955 -20.771 1.00 85.50 645 GLU A C 1
ATOM 5216 O O . GLU A 1 645 ? 21.343 -12.489 -19.858 1.00 85.50 645 GLU A O 1
ATOM 5221 N N . TRP A 1 646 ? 22.995 -11.137 -20.548 1.00 87.50 646 TRP A N 1
ATOM 5222 C CA . TRP A 1 646 ? 23.435 -10.773 -19.215 1.00 87.50 646 TRP A CA 1
ATOM 5223 C C . TRP A 1 646 ? 22.380 -9.902 -18.522 1.00 87.50 646 TRP A C 1
ATOM 5225 O O . TRP A 1 646 ? 22.019 -10.179 -17.382 1.00 87.50 646 TRP A O 1
ATOM 5235 N N . LEU A 1 647 ? 21.786 -8.934 -19.230 1.00 87.00 647 LEU A N 1
ATOM 5236 C CA . LEU A 1 647 ? 20.676 -8.122 -18.718 1.00 87.00 647 LEU A CA 1
ATOM 5237 C C . LEU A 1 647 ? 19.372 -8.921 -18.551 1.00 87.00 647 LEU A C 1
ATOM 5239 O O . LEU A 1 647 ? 18.595 -8.630 -17.646 1.00 87.00 647 LEU A O 1
ATOM 5243 N N . LEU A 1 648 ? 19.134 -9.984 -19.328 1.00 85.62 648 LEU A N 1
ATOM 5244 C CA . LEU A 1 648 ? 18.003 -10.887 -19.052 1.00 85.62 648 LEU A CA 1
ATOM 5245 C C . LEU A 1 648 ? 18.095 -11.523 -17.654 1.00 85.62 648 LEU A C 1
ATOM 5247 O O . LEU A 1 648 ? 17.065 -11.754 -17.022 1.00 85.62 648 LEU A O 1
ATOM 5251 N N . LYS A 1 649 ? 19.313 -11.782 -17.164 1.00 84.38 649 LYS A N 1
ATOM 5252 C CA . LYS A 1 649 ? 19.555 -12.333 -15.823 1.00 84.38 649 LYS A CA 1
ATOM 5253 C C . LYS A 1 649 ? 19.691 -11.251 -14.752 1.00 84.38 649 LYS A C 1
ATOM 5255 O O . LYS A 1 649 ? 19.143 -11.403 -13.662 1.00 84.38 649 LYS A O 1
ATOM 5260 N N . TYR A 1 650 ? 20.388 -10.159 -15.061 1.00 87.00 650 TYR A N 1
ATOM 5261 C CA . TYR A 1 650 ? 20.872 -9.184 -14.077 1.00 87.00 650 TYR A CA 1
ATOM 5262 C C . TYR A 1 650 ? 20.405 -7.743 -14.329 1.00 87.00 650 TYR A C 1
ATOM 5264 O O . TYR A 1 650 ? 21.018 -6.818 -13.804 1.00 87.00 650 TYR A O 1
ATOM 5272 N N . SER A 1 651 ? 19.349 -7.525 -15.118 1.00 86.00 651 SER A N 1
ATOM 5273 C CA . SER A 1 651 ? 18.689 -6.213 -15.225 1.00 86.00 651 SER A CA 1
ATOM 5274 C C . SER A 1 651 ? 18.052 -5.803 -13.901 1.00 86.00 651 SER A C 1
ATOM 5276 O O . SER A 1 651 ? 17.677 -6.631 -13.069 1.00 86.00 651 SER A O 1
ATOM 5278 N N . ILE A 1 652 ? 17.837 -4.505 -13.738 1.00 84.62 652 ILE A N 1
ATOM 5279 C CA . ILE A 1 652 ? 17.101 -3.906 -12.623 1.00 84.62 652 ILE A CA 1
ATOM 5280 C C . ILE A 1 652 ? 15.733 -4.585 -12.485 1.00 84.62 652 ILE A C 1
ATOM 5282 O O . ILE A 1 652 ? 15.267 -4.876 -11.382 1.00 84.62 652 ILE A O 1
ATOM 5286 N N . ARG A 1 653 ? 15.094 -4.904 -13.619 1.00 81.12 653 ARG A N 1
ATOM 5287 C CA . ARG A 1 653 ? 13.803 -5.597 -13.653 1.00 81.12 653 ARG A CA 1
ATOM 5288 C C . ARG A 1 653 ? 13.901 -7.048 -13.186 1.00 81.12 653 ARG A C 1
ATOM 5290 O O . ARG A 1 653 ? 13.050 -7.462 -12.401 1.00 81.12 653 ARG A O 1
ATOM 5297 N N . SER A 1 654 ? 14.891 -7.814 -13.648 1.00 80.69 654 SER A N 1
ATOM 5298 C CA . SER A 1 654 ? 15.049 -9.226 -13.259 1.00 80.69 654 SER A CA 1
ATOM 5299 C C . SER A 1 654 ? 15.508 -9.384 -11.807 1.00 80.69 654 SER A C 1
ATOM 5301 O O . SER A 1 654 ? 15.089 -10.322 -11.135 1.00 80.69 654 SER A O 1
ATOM 5303 N N . LEU A 1 655 ? 16.285 -8.425 -11.294 1.00 77.75 655 LEU A N 1
ATOM 5304 C CA . LEU A 1 655 ? 16.662 -8.316 -9.881 1.00 77.75 655 LEU A CA 1
ATOM 5305 C C . LEU A 1 655 ? 15.506 -7.805 -8.997 1.00 77.75 655 LEU A C 1
ATOM 5307 O O . LEU A 1 655 ? 15.601 -7.798 -7.770 1.00 77.75 655 LEU A O 1
ATOM 5311 N N . GLY A 1 656 ? 14.392 -7.388 -9.609 1.00 71.75 656 GLY A N 1
ATOM 5312 C CA . GLY A 1 656 ? 13.225 -6.854 -8.916 1.00 71.75 656 GLY A CA 1
ATOM 5313 C C . GLY A 1 656 ? 13.512 -5.543 -8.180 1.00 71.75 656 GLY A C 1
ATOM 5314 O O . GLY A 1 656 ? 12.903 -5.295 -7.140 1.00 71.75 656 GLY A O 1
ATOM 5315 N N . LEU A 1 657 ? 14.429 -4.732 -8.709 1.00 75.62 657 LEU A N 1
ATOM 5316 C CA . LEU A 1 657 ? 14.833 -3.411 -8.226 1.00 75.62 657 LEU A CA 1
ATOM 5317 C C . LEU A 1 657 ? 14.051 -2.294 -8.944 1.00 75.62 657 LEU A C 1
ATOM 5319 O O . LEU A 1 657 ? 14.612 -1.286 -9.355 1.00 75.62 657 LEU A O 1
ATOM 5323 N N . ASN A 1 658 ? 12.743 -2.469 -9.148 1.00 71.62 658 ASN A N 1
ATOM 5324 C CA . ASN A 1 658 ? 11.909 -1.497 -9.857 1.00 71.62 658 ASN A CA 1
ATOM 5325 C C . ASN A 1 658 ? 10.979 -0.710 -8.916 1.00 71.62 658 ASN A C 1
ATOM 5327 O O . ASN A 1 658 ? 10.498 -1.218 -7.904 1.00 71.62 658 ASN A O 1
ATOM 5331 N N . LEU A 1 659 ? 10.648 0.525 -9.309 1.00 64.00 659 LEU A N 1
ATOM 5332 C CA . LEU A 1 659 ? 9.723 1.402 -8.572 1.00 64.00 659 LEU A CA 1
ATOM 5333 C C . LEU A 1 659 ? 8.316 0.801 -8.429 1.00 64.00 659 LEU A C 1
ATOM 5335 O O . LEU A 1 659 ? 7.589 1.093 -7.480 1.00 64.00 659 LEU A O 1
ATOM 5339 N N . THR A 1 660 ? 7.917 -0.079 -9.351 1.00 59.66 660 THR A N 1
ATOM 5340 C CA . THR A 1 660 ? 6.639 -0.787 -9.243 1.00 59.66 660 THR A CA 1
ATOM 5341 C C . THR A 1 660 ? 6.614 -1.716 -8.037 1.00 59.66 660 THR A C 1
ATOM 5343 O O . THR A 1 660 ? 5.576 -1.819 -7.399 1.00 59.66 660 THR A O 1
ATOM 5346 N N . ARG A 1 661 ? 7.730 -2.353 -7.654 1.00 59.97 661 ARG A N 1
ATOM 5347 C CA . ARG A 1 661 ? 7.776 -3.205 -6.455 1.00 59.97 661 ARG A CA 1
ATOM 5348 C C . ARG A 1 661 ? 7.663 -2.389 -5.168 1.00 59.97 661 ARG A C 1
ATOM 5350 O O . ARG A 1 661 ? 7.011 -2.863 -4.246 1.00 59.97 661 ARG A O 1
ATOM 5357 N N . LEU A 1 662 ? 8.173 -1.151 -5.157 1.00 55.09 662 LEU A N 1
ATOM 5358 C CA . LEU A 1 662 ? 7.988 -0.195 -4.053 1.00 55.09 662 LEU A CA 1
ATOM 5359 C C . LEU A 1 662 ? 6.520 0.227 -3.844 1.00 55.09 662 LEU A C 1
ATOM 5361 O O . LEU A 1 662 ? 6.161 0.777 -2.809 1.00 55.09 662 LEU A O 1
ATOM 5365 N N . THR A 1 663 ? 5.653 -0.030 -4.826 1.00 50.56 663 THR A N 1
ATOM 5366 C CA . THR A 1 663 ? 4.256 0.432 -4.841 1.00 50.56 663 THR A CA 1
ATOM 5367 C C . THR A 1 663 ? 3.239 -0.674 -5.148 1.00 50.56 663 THR A C 1
ATOM 5369 O O . THR A 1 663 ? 2.065 -0.392 -5.398 1.00 50.56 663 THR A O 1
ATOM 5372 N N . SER A 1 664 ? 3.674 -1.942 -5.143 1.00 47.66 664 SER A N 1
ATOM 5373 C CA . SER A 1 664 ? 2.837 -3.119 -5.424 1.00 47.66 664 SER A CA 1
ATOM 5374 C C . SER A 1 664 ? 2.398 -3.813 -4.134 1.00 47.66 664 SER A C 1
ATOM 5376 O O . SER A 1 664 ? 2.833 -4.925 -3.837 1.00 47.66 664 SER A O 1
ATOM 5378 N N . GLY A 1 665 ? 1.517 -3.152 -3.385 1.00 46.22 665 GLY A N 1
ATOM 5379 C CA . GLY A 1 665 ? 0.494 -3.825 -2.585 1.00 46.22 665 GLY A CA 1
ATOM 5380 C C . GLY A 1 665 ? -0.773 -3.994 -3.429 1.00 46.22 665 GLY A C 1
ATOM 5381 O O . GLY A 1 665 ? -1.028 -3.188 -4.330 1.00 46.22 665 GLY A O 1
ATOM 5382 N N . MET A 1 666 ? -1.547 -5.053 -3.187 1.00 36.72 666 MET A N 1
ATOM 5383 C CA . MET A 1 666 ? -2.886 -5.189 -3.769 1.00 36.72 666 MET A CA 1
ATOM 5384 C C . MET A 1 666 ? -3.743 -4.019 -3.246 1.00 36.72 666 MET A C 1
ATOM 5386 O O . MET A 1 666 ? -3.800 -3.805 -2.044 1.00 36.72 666 MET A O 1
ATOM 5390 N N . ASP A 1 667 ? -4.345 -3.245 -4.151 1.00 40.31 667 ASP A N 1
ATOM 5391 C CA . ASP A 1 667 ? -5.450 -2.301 -3.885 1.00 40.31 667 ASP A CA 1
ATOM 5392 C C . ASP A 1 667 ? -5.181 -0.872 -3.362 1.00 40.31 667 ASP A C 1
ATOM 5394 O O . ASP A 1 667 ? -6.080 -0.251 -2.811 1.00 40.31 667 ASP A O 1
ATOM 5398 N N . CYS A 1 668 ? -4.030 -0.252 -3.651 1.00 48.06 668 CYS A N 1
ATOM 5399 C CA . CYS A 1 668 ? -3.808 1.167 -3.301 1.00 48.06 668 CYS A CA 1
ATOM 5400 C C . CYS A 1 668 ? -3.420 2.054 -4.503 1.00 48.06 668 CYS A C 1
ATOM 5402 O O . CYS A 1 668 ? -2.259 2.446 -4.662 1.00 48.06 668 CYS A O 1
ATOM 5404 N N . ARG A 1 669 ? -4.390 2.384 -5.370 1.00 43.03 669 ARG A N 1
ATOM 5405 C CA . ARG A 1 669 ? -4.245 3.398 -6.439 1.00 43.03 669 ARG A CA 1
ATOM 5406 C C . ARG A 1 669 ? -4.876 4.717 -5.986 1.00 43.03 669 ARG A C 1
ATOM 5408 O O . ARG A 1 669 ? -6.038 4.721 -5.610 1.00 43.03 669 ARG A O 1
ATOM 5415 N N . HIS A 1 670 ? -4.144 5.827 -6.071 1.00 45.47 670 HIS A N 1
ATOM 5416 C CA . HIS A 1 670 ? -4.697 7.157 -5.816 1.00 45.47 670 HIS A CA 1
ATOM 5417 C C . HIS A 1 670 ? -5.127 7.772 -7.158 1.00 45.47 670 HIS A C 1
ATOM 5419 O O . HIS A 1 670 ? -4.284 8.100 -7.998 1.00 45.47 670 HIS A O 1
ATOM 5425 N N . GLU A 1 671 ? -6.436 7.861 -7.403 1.00 42.81 671 GLU A N 1
ATOM 5426 C CA . GLU A 1 671 ? -6.970 8.372 -8.670 1.00 42.81 671 GLU A CA 1
ATOM 5427 C C . GLU A 1 671 ? -6.833 9.906 -8.719 1.00 42.81 671 GLU A C 1
ATOM 5429 O O . GLU A 1 671 ? -7.224 10.622 -7.796 1.00 42.81 671 GLU A O 1
ATOM 5434 N N . MET A 1 672 ? -6.235 10.425 -9.793 1.00 41.22 672 MET A N 1
ATOM 5435 C CA . MET A 1 672 ? -6.173 11.863 -10.058 1.00 41.22 672 MET A CA 1
ATOM 5436 C C . MET A 1 672 ? -7.335 12.242 -10.970 1.00 41.22 672 MET A C 1
ATOM 5438 O O . MET A 1 672 ? -7.510 11.646 -12.033 1.00 41.22 672 MET A O 1
ATOM 5442 N N . SER A 1 673 ? -8.118 13.241 -10.566 1.00 37.75 673 SER A N 1
ATOM 5443 C CA . SER A 1 673 ? -9.252 13.726 -11.356 1.00 37.75 673 SER A CA 1
ATOM 5444 C C . SER A 1 673 ? -8.928 15.088 -11.967 1.00 37.75 673 SER A C 1
ATOM 5446 O O . SER A 1 673 ? -8.430 15.993 -11.292 1.00 37.75 673 SER A O 1
ATOM 5448 N N . PHE A 1 674 ? -9.180 15.236 -13.268 1.00 37.78 674 PHE A N 1
ATOM 5449 C CA . PHE A 1 674 ? -9.039 16.517 -13.952 1.00 37.78 674 PHE A CA 1
ATOM 5450 C C . PHE A 1 674 ? -10.307 17.341 -13.729 1.00 37.78 674 PHE A C 1
ATOM 5452 O O . PHE A 1 674 ? -11.400 16.941 -14.133 1.00 37.78 674 PHE A O 1
ATOM 5459 N N . VAL A 1 675 ? -10.176 18.485 -13.058 1.00 32.88 675 VAL A N 1
ATOM 5460 C CA . VAL A 1 675 ? -11.316 19.357 -12.766 1.00 32.88 675 VAL A CA 1
ATOM 5461 C C . VAL A 1 675 ? -11.405 20.428 -13.853 1.00 32.88 675 VAL A C 1
ATOM 5463 O O . VAL A 1 675 ? -10.633 21.388 -13.871 1.00 32.88 675 VAL A O 1
ATOM 5466 N N . ASN A 1 676 ? -12.386 20.284 -14.752 1.00 33.75 676 ASN A N 1
ATOM 5467 C CA . ASN A 1 676 ? -12.592 21.196 -15.887 1.00 33.75 676 ASN A CA 1
ATOM 5468 C C . ASN A 1 676 ? -12.786 22.665 -15.467 1.00 33.75 676 ASN A C 1
ATOM 5470 O O . ASN A 1 676 ? -12.424 23.568 -16.217 1.00 33.75 676 ASN A O 1
ATOM 5474 N N . SER A 1 677 ? -13.302 22.916 -14.262 1.00 32.78 677 SER A N 1
ATOM 5475 C CA . SER A 1 677 ? -13.532 24.267 -13.737 1.00 32.78 677 SER A CA 1
ATOM 5476 C C . SER A 1 677 ? -12.246 25.020 -13.373 1.00 32.78 677 SER A C 1
ATOM 5478 O O . SER A 1 677 ? -12.250 26.246 -13.373 1.00 32.78 677 SER A O 1
ATOM 5480 N N . THR A 1 678 ? -11.156 24.315 -13.053 1.00 31.50 678 THR A N 1
ATOM 5481 C CA . THR A 1 678 ? -9.891 24.920 -12.593 1.00 31.50 678 THR A CA 1
ATOM 5482 C C . THR A 1 678 ? -8.724 24.684 -13.548 1.00 31.50 678 THR A C 1
ATOM 5484 O O . THR A 1 678 ? -7.647 25.220 -13.311 1.00 31.50 678 THR A O 1
ATOM 5487 N N . ARG A 1 679 ? -8.925 23.910 -14.630 1.00 31.92 679 ARG A N 1
ATOM 5488 C CA . ARG A 1 679 ? -7.875 23.483 -15.580 1.00 31.92 679 ARG A CA 1
ATOM 5489 C C . ARG A 1 679 ? -6.646 22.884 -14.881 1.00 31.92 679 ARG A C 1
ATOM 5491 O O . ARG A 1 679 ? -5.517 23.060 -15.329 1.00 31.92 679 ARG A O 1
ATOM 5498 N N . THR A 1 680 ? -6.867 22.175 -13.778 1.00 28.73 680 THR A N 1
ATOM 5499 C CA . THR A 1 680 ? -5.805 21.567 -12.973 1.00 28.73 680 THR A CA 1
ATOM 5500 C C . THR A 1 680 ? -6.140 20.122 -12.630 1.00 28.73 680 THR A C 1
ATOM 5502 O O . THR A 1 680 ? -7.300 19.747 -12.445 1.00 28.73 680 THR A O 1
ATOM 5505 N N . MET A 1 681 ? -5.095 19.299 -12.564 1.00 31.05 681 MET A N 1
ATOM 5506 C CA . MET A 1 681 ? -5.163 17.943 -12.032 1.00 31.05 681 MET A CA 1
ATOM 5507 C C . MET A 1 681 ? -5.266 18.032 -10.509 1.00 31.05 681 MET A C 1
ATOM 5509 O O . MET A 1 681 ? -4.378 18.596 -9.870 1.00 31.05 681 MET A O 1
ATOM 5513 N N . VAL A 1 682 ? -6.344 17.508 -9.927 1.00 34.31 682 VAL A N 1
ATOM 5514 C CA . VAL A 1 682 ? -6.595 17.590 -8.483 1.00 34.31 682 VAL A CA 1
ATOM 5515 C C . VAL A 1 682 ? -6.561 16.187 -7.882 1.00 34.31 682 VAL A C 1
ATOM 5517 O O . VAL A 1 682 ? -7.191 15.253 -8.386 1.00 34.31 682 VAL A O 1
ATOM 5520 N N . HIS A 1 683 ? -5.797 16.045 -6.800 1.00 41.53 683 HIS A N 1
ATOM 5521 C CA . HIS A 1 683 ? -5.699 14.820 -6.009 1.00 41.53 683 HIS A CA 1
ATOM 5522 C C . HIS A 1 683 ? -7.035 14.459 -5.348 1.00 41.53 683 HIS A C 1
ATOM 5524 O O . HIS A 1 683 ? -7.858 15.340 -5.070 1.00 41.53 683 HIS A O 1
ATOM 5530 N N . ALA A 1 684 ? -7.231 13.171 -5.056 1.00 41.94 684 ALA A N 1
ATOM 5531 C CA . ALA A 1 684 ? -8.327 12.696 -4.222 1.00 41.94 684 ALA A CA 1
ATOM 5532 C C . ALA A 1 684 ? -8.192 13.304 -2.814 1.00 41.94 684 ALA A C 1
ATOM 5534 O O . ALA A 1 684 ? -7.423 12.831 -1.977 1.00 41.94 684 ALA A O 1
ATOM 5535 N N . ARG A 1 685 ? -8.937 14.393 -2.567 1.00 43.78 685 ARG A N 1
ATOM 5536 C CA . ARG A 1 685 ? -8.864 15.209 -1.338 1.00 43.78 685 ARG A CA 1
ATOM 5537 C C . ARG A 1 685 ? -9.105 14.402 -0.057 1.00 43.78 685 ARG A C 1
ATOM 5539 O O . ARG A 1 685 ? -8.645 14.814 1.001 1.00 43.78 685 ARG A O 1
ATOM 5546 N N . TYR A 1 686 ? -9.785 13.261 -0.159 1.00 46.19 686 TYR A N 1
ATOM 5547 C CA . TYR A 1 686 ? -10.152 12.397 0.961 1.00 46.19 686 TYR A CA 1
ATOM 5548 C C . TYR A 1 686 ? -9.014 11.521 1.503 1.00 46.19 686 TYR A C 1
ATOM 5550 O O . TYR A 1 686 ? -9.137 11.059 2.628 1.00 46.19 686 TYR A O 1
ATOM 5558 N N . CYS A 1 687 ? -7.921 11.304 0.757 1.00 39.81 687 CYS A N 1
ATOM 5559 C CA . CYS A 1 687 ? -6.780 10.477 1.193 1.00 39.81 687 CYS A CA 1
ATOM 5560 C C . CYS A 1 687 ? -5.508 11.289 1.509 1.00 39.81 687 CYS A C 1
ATOM 5562 O O . CYS A 1 687 ? -4.485 10.715 1.889 1.00 39.81 687 CYS A O 1
ATOM 5564 N N . SER A 1 688 ? -5.543 12.615 1.348 1.00 41.47 688 SER A N 1
ATOM 5565 C CA . SER A 1 688 ? -4.398 13.495 1.605 1.00 41.47 688 SER A CA 1
ATOM 5566 C C . SER A 1 688 ? -3.995 13.464 3.083 1.00 41.47 688 SER A C 1
ATOM 5568 O O . SER A 1 688 ? -4.768 13.867 3.947 1.00 41.47 688 SER A O 1
ATOM 5570 N N . GLY A 1 689 ? -2.782 12.986 3.378 1.00 45.94 689 GLY A N 1
ATOM 5571 C CA . GLY A 1 689 ? -2.230 12.931 4.739 1.00 45.94 689 GLY A CA 1
ATOM 5572 C C . GLY A 1 689 ? -2.701 11.752 5.603 1.00 45.94 689 GLY A C 1
ATOM 5573 O O . GLY A 1 689 ? -2.219 11.621 6.720 1.00 45.94 689 GLY A O 1
ATOM 5574 N N . LEU A 1 690 ? -3.599 10.890 5.105 1.00 46.16 690 LEU A N 1
ATOM 5575 C CA . LEU A 1 690 ? -4.008 9.651 5.793 1.00 46.16 690 LEU A CA 1
ATOM 5576 C C . LEU A 1 690 ? -2.985 8.524 5.620 1.00 46.16 690 LEU A C 1
ATOM 5578 O O . LEU A 1 690 ? -2.733 7.770 6.551 1.00 46.16 690 LEU A O 1
ATOM 5582 N N . PHE A 1 691 ? -2.372 8.446 4.440 1.00 49.69 691 PHE A N 1
ATOM 5583 C CA . PHE A 1 691 ? -1.376 7.440 4.084 1.00 49.69 691 PHE A CA 1
ATOM 5584 C C . PHE A 1 691 ? -0.209 8.117 3.342 1.00 49.69 691 PHE A C 1
ATOM 5586 O O . PHE A 1 691 ? -0.453 9.054 2.575 1.00 49.69 691 PHE A O 1
ATOM 5593 N N . PRO A 1 692 ? 1.045 7.652 3.488 1.00 47.28 692 PRO A N 1
ATOM 5594 C CA . PRO A 1 692 ? 2.178 8.154 2.702 1.00 47.28 692 PRO A CA 1
ATOM 5595 C C . PRO A 1 692 ? 1.924 8.000 1.197 1.00 47.28 692 PRO A C 1
ATOM 5597 O O . PRO A 1 692 ? 1.490 6.934 0.760 1.00 47.28 692 PRO A O 1
ATOM 5600 N N . LEU A 1 693 ? 2.178 9.039 0.395 1.00 48.81 693 LEU A N 1
ATOM 5601 C CA . LEU A 1 693 ? 1.875 9.083 -1.045 1.00 48.81 693 LEU A CA 1
ATOM 5602 C C . LEU A 1 693 ? 3.143 9.263 -1.882 1.00 48.81 693 LEU A C 1
ATOM 5604 O O . LEU A 1 693 ? 4.023 10.038 -1.519 1.00 48.81 693 LEU A O 1
ATOM 5608 N N . VAL A 1 694 ? 3.204 8.583 -3.030 1.00 47.00 694 VAL A N 1
ATOM 5609 C CA . VAL A 1 694 ? 4.352 8.579 -3.944 1.00 47.00 694 VAL A CA 1
ATOM 5610 C C . VAL A 1 694 ? 3.912 8.540 -5.405 1.00 47.00 694 VAL A C 1
ATOM 5612 O O . VAL A 1 694 ? 3.075 7.727 -5.791 1.00 47.00 694 VAL A O 1
ATOM 5615 N N . ASN A 1 695 ? 4.483 9.418 -6.234 1.00 42.94 695 ASN A N 1
ATOM 5616 C CA . ASN A 1 695 ? 4.210 9.480 -7.671 1.00 42.94 695 ASN A CA 1
ATOM 5617 C C . ASN A 1 695 ? 5.130 8.512 -8.427 1.00 42.94 695 ASN A C 1
ATOM 5619 O O . ASN A 1 695 ? 6.342 8.708 -8.464 1.00 42.94 695 ASN A O 1
ATOM 5623 N N . VAL A 1 696 ? 4.552 7.486 -9.054 1.00 41.12 696 VAL A N 1
ATOM 5624 C CA . VAL A 1 696 ? 5.275 6.554 -9.928 1.00 41.12 696 VAL A CA 1
ATOM 5625 C C . VAL A 1 696 ? 4.664 6.608 -11.320 1.00 41.12 696 VAL A C 1
ATOM 5627 O O . VAL A 1 696 ? 3.537 6.161 -11.534 1.00 41.12 696 VAL A O 1
ATOM 5630 N N . GLY A 1 697 ? 5.413 7.154 -12.280 1.00 37.25 697 GLY A N 1
ATOM 5631 C CA . GLY A 1 697 ? 4.998 7.197 -13.685 1.00 37.25 697 GLY A CA 1
ATOM 5632 C C . GLY A 1 697 ? 3.705 7.986 -13.926 1.00 37.25 697 GLY A C 1
ATOM 5633 O O . GLY A 1 697 ? 2.874 7.558 -14.721 1.00 37.25 697 GLY A O 1
ATOM 5634 N N . GLY A 1 698 ? 3.498 9.090 -13.199 1.00 39.28 698 GLY A N 1
ATOM 5635 C CA . GLY A 1 698 ? 2.303 9.934 -13.317 1.00 39.28 698 GLY A CA 1
ATOM 5636 C C . GLY A 1 698 ? 1.087 9.425 -12.538 1.00 39.28 698 GLY A C 1
ATOM 5637 O O . GLY A 1 698 ? 0.036 10.056 -12.573 1.00 39.28 698 GLY A O 1
ATOM 5638 N N . THR A 1 699 ? 1.216 8.303 -11.822 1.00 38.78 699 THR A N 1
ATOM 5639 C CA . THR A 1 699 ? 0.173 7.767 -10.940 1.00 38.78 699 THR A CA 1
ATOM 5640 C C . THR A 1 699 ? 0.632 7.859 -9.491 1.00 38.78 699 THR A C 1
ATOM 5642 O O . THR A 1 699 ? 1.679 7.317 -9.135 1.00 38.78 699 THR A O 1
ATOM 5645 N N . LEU A 1 700 ? -0.163 8.499 -8.634 1.00 45.03 700 LEU A N 1
ATOM 5646 C CA . LEU A 1 700 ? 0.080 8.492 -7.194 1.00 45.03 700 LEU A CA 1
ATOM 5647 C C . LEU A 1 700 ? -0.336 7.154 -6.579 1.00 45.03 700 LEU A C 1
ATOM 5649 O O . LEU A 1 700 ? -1.386 6.592 -6.896 1.00 45.03 700 LEU A O 1
ATOM 5653 N N . ARG A 1 701 ? 0.506 6.626 -5.698 1.00 50.50 701 ARG A N 1
ATOM 5654 C CA . ARG A 1 701 ? 0.310 5.354 -4.999 1.00 50.50 701 ARG A CA 1
ATOM 5655 C C . ARG A 1 701 ? 0.694 5.502 -3.538 1.00 50.50 701 ARG A C 1
ATOM 5657 O O . ARG A 1 701 ? 1.521 6.347 -3.202 1.00 50.50 701 ARG A O 1
ATOM 5664 N N . HIS A 1 702 ? 0.104 4.676 -2.681 1.00 54.00 702 HIS A N 1
ATOM 5665 C CA . HIS A 1 702 ? 0.483 4.645 -1.274 1.00 54.00 702 HIS A CA 1
ATOM 5666 C C . HIS A 1 702 ? 1.827 3.935 -1.095 1.00 54.00 702 HIS A C 1
ATOM 5668 O O . HIS A 1 702 ? 2.035 2.847 -1.638 1.00 54.00 702 HIS A O 1
ATOM 5674 N N . LEU A 1 703 ? 2.747 4.566 -0.367 1.00 54.66 703 LEU A N 1
ATOM 5675 C CA . LEU A 1 703 ? 4.064 4.006 -0.083 1.00 54.66 703 LEU A CA 1
ATOM 5676 C C . LEU A 1 703 ? 3.977 3.115 1.154 1.00 54.66 703 LEU A C 1
ATOM 5678 O O . LEU A 1 703 ? 3.640 3.579 2.239 1.00 54.66 703 LEU A O 1
ATOM 5682 N N . GLN A 1 704 ? 4.281 1.832 0.966 1.00 52.34 704 GLN A N 1
ATOM 5683 C CA . GLN A 1 704 ? 4.238 0.805 2.014 1.00 52.34 704 GLN A CA 1
ATOM 5684 C C . GLN A 1 704 ? 5.614 0.507 2.631 1.00 52.34 704 GLN A C 1
ATOM 5686 O O . GLN A 1 704 ? 5.731 -0.445 3.392 1.00 52.34 704 GLN A O 1
ATOM 5691 N N . TYR A 1 705 ? 6.644 1.274 2.268 1.00 57.66 705 TYR A N 1
ATOM 5692 C CA . TYR A 1 705 ? 8.036 1.008 2.630 1.00 57.66 705 TYR A CA 1
ATOM 5693 C C . TYR A 1 705 ? 8.529 1.965 3.719 1.00 57.66 705 TYR A C 1
ATOM 5695 O O . TYR A 1 705 ? 8.195 3.155 3.692 1.00 57.66 705 TYR A O 1
ATOM 5703 N N . THR A 1 706 ? 9.323 1.452 4.661 1.00 55.41 706 THR A N 1
ATOM 5704 C CA . THR A 1 706 ? 9.984 2.268 5.698 1.00 55.41 706 THR A CA 1
ATOM 5705 C C . THR A 1 706 ? 11.220 2.990 5.141 1.00 55.41 706 THR A C 1
ATOM 5707 O O . THR A 1 706 ? 11.699 2.672 4.049 1.00 55.41 706 THR A O 1
ATOM 5710 N N . LEU A 1 707 ? 11.750 3.972 5.885 1.00 60.06 707 LEU A N 1
ATOM 5711 C CA . LEU A 1 707 ? 12.979 4.684 5.504 1.00 60.06 707 LEU A CA 1
ATOM 5712 C C . LEU A 1 707 ? 14.164 3.710 5.345 1.00 60.06 707 LEU A C 1
ATOM 5714 O O . LEU A 1 707 ? 14.892 3.783 4.358 1.00 60.06 707 LEU A O 1
ATOM 5718 N N . ASP A 1 708 ? 14.284 2.743 6.256 1.00 58.25 708 ASP A N 1
ATOM 5719 C CA . ASP A 1 708 ? 15.333 1.717 6.240 1.00 58.25 708 ASP A CA 1
ATOM 5720 C C . ASP A 1 708 ? 15.196 0.752 5.060 1.00 58.25 708 ASP A C 1
ATOM 5722 O O . ASP A 1 708 ? 16.186 0.350 4.445 1.00 58.25 708 ASP A O 1
ATOM 5726 N N . GLU A 1 709 ? 13.965 0.376 4.700 1.00 63.75 709 GLU A N 1
ATOM 5727 C CA . GLU A 1 709 ? 13.734 -0.471 3.532 1.00 63.75 709 GLU A CA 1
ATOM 5728 C C . GLU A 1 709 ? 14.057 0.265 2.225 1.00 63.75 709 GLU A C 1
ATOM 5730 O O . GLU A 1 709 ? 14.548 -0.358 1.278 1.00 63.75 709 GLU A O 1
ATOM 5735 N N . LEU A 1 710 ? 13.821 1.582 2.172 1.00 68.19 710 LEU A N 1
ATOM 5736 C CA . LEU A 1 710 ? 14.258 2.427 1.060 1.00 68.19 710 LEU A CA 1
ATOM 5737 C C . LEU A 1 710 ? 15.786 2.548 1.013 1.00 68.19 710 LEU A C 1
ATOM 5739 O O . LEU A 1 710 ? 16.352 2.467 -0.076 1.00 68.19 710 LEU A O 1
ATOM 5743 N N . GLU A 1 711 ? 16.463 2.665 2.158 1.00 72.25 711 GLU A N 1
ATOM 5744 C CA . GLU A 1 711 ? 17.929 2.701 2.224 1.00 72.25 711 GLU A CA 1
ATOM 5745 C C . GLU A 1 711 ? 18.551 1.358 1.795 1.00 72.25 711 GLU A C 1
ATOM 5747 O O . GLU A 1 711 ? 19.526 1.315 1.040 1.00 72.25 711 GLU A O 1
ATOM 5752 N N . ALA A 1 712 ? 17.969 0.236 2.225 1.00 72.88 712 ALA A N 1
ATOM 5753 C CA . ALA A 1 712 ? 18.389 -1.096 1.795 1.00 72.88 712 ALA A CA 1
ATOM 5754 C C . ALA A 1 712 ? 18.187 -1.292 0.283 1.00 72.88 712 ALA A C 1
ATOM 5756 O O . ALA A 1 712 ? 19.058 -1.837 -0.400 1.00 72.88 712 ALA A O 1
ATOM 5757 N N . PHE A 1 713 ? 17.066 -0.807 -0.256 1.00 78.38 713 PHE A N 1
ATOM 5758 C CA . PHE A 1 713 ? 16.800 -0.811 -1.692 1.00 78.38 713 PHE A CA 1
ATOM 5759 C C . PHE A 1 713 ? 17.812 0.054 -2.461 1.00 78.38 713 PHE A C 1
ATOM 5761 O O . PHE A 1 713 ? 18.366 -0.396 -3.465 1.00 78.38 713 PHE A O 1
ATOM 5768 N N . GLU A 1 714 ? 18.101 1.262 -1.970 1.00 80.38 714 GLU A N 1
ATOM 5769 C CA . GLU A 1 714 ? 19.099 2.178 -2.532 1.00 80.38 714 GLU A CA 1
ATOM 5770 C C . GLU A 1 714 ? 20.489 1.524 -2.594 1.00 80.38 714 GLU A C 1
ATOM 5772 O O . GLU A 1 714 ? 21.124 1.508 -3.654 1.00 80.38 714 GLU A O 1
ATOM 5777 N N . LYS A 1 715 ? 20.933 0.896 -1.497 1.00 81.62 715 LYS A N 1
ATOM 5778 C CA . LYS A 1 715 ? 22.215 0.169 -1.438 1.00 81.62 715 LYS A CA 1
ATOM 5779 C C . LYS A 1 715 ? 22.315 -0.916 -2.511 1.00 81.62 715 LYS A C 1
ATOM 5781 O O . LYS A 1 715 ? 23.364 -1.064 -3.145 1.00 81.62 715 LYS A O 1
ATOM 5786 N N . GLU A 1 716 ? 21.233 -1.645 -2.760 1.00 82.81 716 GLU A N 1
ATOM 5787 C CA . GLU A 1 716 ? 21.204 -2.717 -3.757 1.00 82.81 716 GLU A CA 1
ATOM 5788 C C . GLU A 1 716 ? 21.166 -2.184 -5.201 1.00 82.81 716 GLU A C 1
ATOM 5790 O O . GLU A 1 716 ? 21.845 -2.736 -6.071 1.00 82.81 716 GLU A O 1
ATOM 5795 N N . VAL A 1 717 ? 20.484 -1.059 -5.458 1.00 84.31 717 VAL A N 1
ATOM 5796 C CA . VAL A 1 717 ? 20.553 -0.353 -6.755 1.00 84.31 717 VAL A CA 1
ATOM 5797 C C . VAL A 1 717 ? 21.971 0.162 -7.022 1.00 84.31 717 VAL A C 1
ATOM 5799 O O . VAL A 1 717 ? 22.508 -0.045 -8.113 1.00 84.31 717 VAL A O 1
ATOM 5802 N N . VAL A 1 718 ? 22.631 0.754 -6.021 1.00 85.75 718 VAL A N 1
ATOM 5803 C CA . VAL A 1 718 ? 24.028 1.216 -6.127 1.00 85.75 718 VAL A CA 1
ATOM 5804 C C . VAL A 1 718 ? 24.982 0.051 -6.406 1.00 85.75 718 VAL A C 1
ATOM 5806 O O . VAL A 1 718 ? 25.914 0.176 -7.206 1.00 85.75 718 VAL A O 1
ATOM 5809 N N . LYS A 1 719 ? 24.758 -1.105 -5.777 1.00 85.12 719 LYS A N 1
ATOM 5810 C CA . LYS A 1 719 ? 25.546 -2.320 -6.018 1.00 85.12 719 LYS A CA 1
ATOM 5811 C C . LYS A 1 719 ? 25.377 -2.837 -7.450 1.00 85.12 719 LYS A C 1
ATOM 5813 O O . LYS A 1 719 ? 26.381 -3.173 -8.085 1.00 85.12 719 LYS A O 1
ATOM 5818 N N . ALA A 1 720 ? 24.152 -2.837 -7.980 1.00 85.31 720 ALA A N 1
ATOM 5819 C CA . ALA A 1 720 ? 23.885 -3.182 -9.376 1.00 85.31 720 ALA A CA 1
ATOM 5820 C C . ALA A 1 720 ? 24.557 -2.195 -10.350 1.00 85.31 720 ALA A C 1
ATOM 5822 O O . ALA A 1 720 ? 25.276 -2.626 -11.253 1.00 85.31 720 ALA A O 1
ATOM 5823 N N . LEU A 1 721 ? 24.437 -0.884 -10.102 1.00 87.62 721 LEU A N 1
ATOM 5824 C CA . LEU A 1 721 ? 25.091 0.170 -10.891 1.00 87.62 721 LEU A CA 1
ATOM 5825 C C . LEU A 1 721 ? 26.607 -0.012 -10.968 1.00 87.62 721 LEU A C 1
ATOM 5827 O O . LEU A 1 721 ? 27.173 -0.039 -12.061 1.00 87.62 721 LEU A O 1
ATOM 5831 N N . LYS A 1 722 ? 27.270 -0.220 -9.822 1.00 86.88 722 LYS A N 1
ATOM 5832 C CA . LYS A 1 722 ? 28.718 -0.496 -9.775 1.00 86.88 722 LYS A CA 1
ATOM 5833 C C . LYS A 1 722 ? 29.091 -1.690 -10.651 1.00 86.88 722 LYS A C 1
ATOM 5835 O O . LYS A 1 722 ? 30.153 -1.698 -11.271 1.00 86.88 722 LYS A O 1
ATOM 5840 N N . ARG A 1 723 ? 28.231 -2.708 -10.715 1.00 88.44 723 ARG A N 1
ATOM 5841 C CA . ARG A 1 723 ? 28.484 -3.901 -11.523 1.00 88.44 723 ARG A CA 1
ATOM 5842 C C . ARG A 1 723 ? 28.273 -3.661 -13.017 1.00 88.44 723 ARG A C 1
ATOM 5844 O O . ARG A 1 723 ? 29.042 -4.217 -13.804 1.00 88.44 723 ARG A O 1
ATOM 5851 N N . TYR A 1 724 ? 27.302 -2.830 -13.396 1.00 89.06 724 TYR A N 1
ATOM 5852 C CA . TYR A 1 724 ? 27.102 -2.394 -14.782 1.00 89.06 724 TYR A CA 1
ATOM 5853 C C . TYR A 1 724 ? 28.285 -1.572 -15.289 1.00 89.06 724 TYR A C 1
ATOM 5855 O O . TYR A 1 724 ? 28.767 -1.833 -16.388 1.00 89.06 724 TYR A O 1
ATOM 5863 N N . VAL A 1 725 ? 28.821 -0.668 -14.463 1.00 87.69 725 VAL A N 1
ATOM 5864 C CA . VAL A 1 725 ? 30.028 0.110 -14.796 1.00 87.69 725 VAL A CA 1
ATOM 5865 C C . VAL A 1 725 ? 31.236 -0.806 -15.009 1.00 87.69 725 VAL A C 1
ATOM 5867 O O . VAL A 1 725 ? 31.886 -0.718 -16.044 1.00 87.69 725 VAL A O 1
ATOM 5870 N N . LYS A 1 726 ? 31.477 -1.773 -14.112 1.00 86.88 726 LYS A N 1
ATOM 5871 C CA . LYS A 1 726 ? 32.555 -2.765 -14.301 1.00 86.88 726 LYS A CA 1
ATOM 5872 C C . LYS A 1 726 ? 32.406 -3.567 -15.595 1.00 86.88 726 LYS A C 1
ATOM 5874 O O . LYS A 1 726 ? 33.385 -3.828 -16.287 1.00 86.88 726 LYS A O 1
ATOM 5879 N N . ARG A 1 727 ? 31.173 -3.941 -15.947 1.00 88.06 727 ARG A N 1
ATOM 5880 C CA . ARG A 1 727 ? 30.903 -4.649 -17.202 1.00 88.06 727 ARG A CA 1
ATOM 5881 C C . ARG A 1 727 ? 31.146 -3.758 -18.424 1.00 88.06 727 ARG A C 1
ATOM 5883 O O . ARG A 1 727 ? 31.635 -4.248 -19.438 1.00 88.06 727 ARG A O 1
ATOM 5890 N N . TYR A 1 728 ? 30.830 -2.470 -18.330 1.00 88.94 728 TYR A N 1
ATOM 5891 C CA . TYR A 1 728 ? 31.135 -1.486 -19.366 1.00 88.94 728 TYR A CA 1
ATOM 5892 C C . TYR A 1 728 ? 32.652 -1.344 -19.570 1.00 88.94 728 TYR A C 1
ATOM 5894 O O . TYR A 1 728 ? 33.119 -1.443 -20.703 1.00 88.94 728 TYR A O 1
ATOM 5902 N N . GLU A 1 72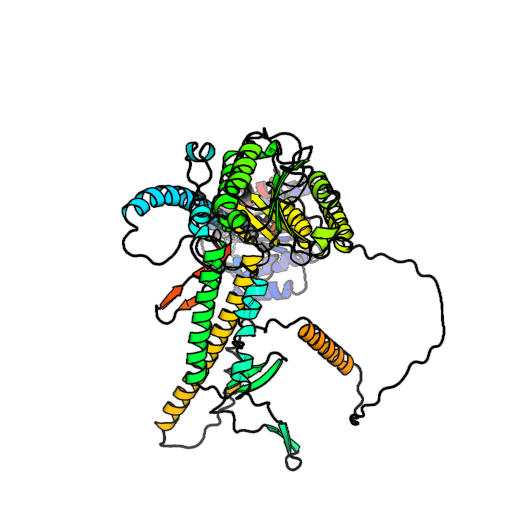9 ? 33.429 -1.215 -18.491 1.00 87.69 729 GLU A N 1
ATOM 5903 C CA . GLU A 1 729 ? 34.902 -1.209 -18.537 1.00 87.69 729 GLU A CA 1
ATOM 5904 C C . GLU A 1 729 ? 35.448 -2.501 -19.162 1.00 87.69 729 GLU A C 1
ATOM 5906 O O . GLU A 1 729 ? 36.367 -2.491 -19.982 1.00 87.69 729 GLU A O 1
ATOM 5911 N N . TRP A 1 730 ? 34.845 -3.645 -18.838 1.00 88.38 730 TRP A N 1
ATOM 5912 C CA . TRP A 1 730 ? 35.232 -4.916 -19.437 1.00 88.38 730 TRP A CA 1
ATOM 5913 C C . TRP A 1 730 ? 34.963 -4.972 -20.951 1.00 88.38 730 TRP A C 1
ATOM 5915 O O . TRP A 1 730 ? 35.801 -5.477 -21.701 1.00 88.38 730 TRP A O 1
ATOM 5925 N N . LEU A 1 731 ? 33.833 -4.438 -21.427 1.00 86.69 731 LEU A N 1
ATOM 5926 C CA . LEU A 1 731 ? 33.505 -4.382 -22.859 1.00 86.69 731 LEU A CA 1
ATOM 5927 C C . LEU A 1 731 ? 34.385 -3.391 -23.636 1.00 86.69 731 LEU A C 1
ATOM 5929 O O . LEU A 1 731 ? 34.655 -3.620 -24.812 1.00 86.69 731 LEU A O 1
ATOM 5933 N N . THR A 1 732 ? 34.863 -2.328 -22.988 1.00 85.25 732 THR A N 1
ATOM 5934 C CA . THR A 1 732 ? 35.698 -1.287 -23.612 1.00 85.25 732 THR A CA 1
ATOM 5935 C C . THR A 1 732 ? 37.205 -1.539 -23.492 1.00 85.25 732 THR A C 1
ATOM 5937 O O . THR A 1 732 ? 38.008 -0.703 -23.907 1.00 85.25 732 THR A O 1
ATOM 5940 N N . THR A 1 733 ? 37.616 -2.705 -22.981 1.00 85.56 733 THR A N 1
ATOM 5941 C CA . THR A 1 733 ? 39.027 -3.093 -22.813 1.00 85.56 733 THR A CA 1
ATOM 5942 C C . THR A 1 733 ? 39.451 -4.227 -23.748 1.00 85.56 733 THR A C 1
ATOM 5944 O O . THR A 1 733 ? 38.675 -5.131 -24.070 1.00 85.56 733 THR A O 1
ATOM 5947 N N . GLY A 1 734 ? 40.723 -4.198 -24.158 1.00 86.19 734 GLY A N 1
ATOM 5948 C CA . GLY A 1 734 ? 41.328 -5.209 -25.029 1.00 86.19 734 GLY A CA 1
ATOM 5949 C C . GLY A 1 734 ? 40.725 -5.232 -26.436 1.00 86.19 734 GLY A C 1
ATOM 5950 O O . GLY A 1 734 ? 40.209 -4.236 -26.939 1.00 86.19 734 GLY A O 1
ATOM 5951 N N . SER A 1 735 ? 40.756 -6.399 -27.068 1.00 88.00 735 SER A N 1
ATOM 5952 C CA . SER A 1 735 ? 40.208 -6.656 -28.407 1.00 88.00 735 SER A CA 1
ATOM 5953 C C . SER A 1 735 ? 38.709 -6.352 -28.544 1.00 88.00 735 SER A C 1
ATOM 5955 O O . SER A 1 735 ? 38.257 -6.033 -29.643 1.00 88.00 735 SER A O 1
ATOM 5957 N N . ARG A 1 736 ? 37.947 -6.388 -27.438 1.00 88.69 736 ARG A N 1
ATOM 5958 C CA . ARG A 1 736 ? 36.505 -6.071 -27.408 1.00 88.69 736 ARG A CA 1
ATOM 5959 C C . ARG A 1 736 ? 36.214 -4.608 -27.733 1.00 88.69 736 ARG A C 1
ATOM 5961 O O . ARG A 1 736 ? 35.183 -4.318 -28.332 1.00 88.69 736 ARG A O 1
ATOM 5968 N N . LYS A 1 737 ? 37.151 -3.708 -27.417 1.00 86.50 737 LYS A N 1
ATOM 5969 C CA . LYS A 1 737 ? 37.070 -2.289 -27.788 1.00 86.50 737 LYS A CA 1
ATOM 5970 C C . LYS A 1 737 ? 36.979 -2.107 -29.306 1.00 86.50 737 LYS A C 1
ATOM 5972 O O . LYS A 1 737 ? 36.219 -1.271 -29.782 1.00 86.50 737 LYS A O 1
ATOM 5977 N N . TYR A 1 738 ? 37.740 -2.903 -30.052 1.00 87.25 738 TYR A N 1
ATOM 5978 C CA . TYR A 1 738 ? 37.930 -2.733 -31.493 1.00 87.25 738 TYR A CA 1
ATOM 5979 C C . TYR A 1 738 ? 36.938 -3.551 -32.324 1.00 87.25 738 TYR A C 1
ATOM 5981 O O . TYR A 1 738 ? 36.429 -3.059 -33.324 1.00 87.25 738 TYR A O 1
ATOM 5989 N N . PHE A 1 739 ? 36.648 -4.786 -31.903 1.00 88.38 739 PHE A N 1
ATOM 5990 C CA . PHE A 1 739 ? 35.856 -5.740 -32.693 1.00 88.38 739 PHE A CA 1
ATOM 5991 C C . PHE A 1 739 ? 34.634 -6.290 -31.960 1.00 88.38 739 PHE A C 1
ATOM 5993 O O . PHE A 1 739 ? 34.055 -7.266 -32.418 1.00 88.38 739 PHE A O 1
ATOM 6000 N N . GLY A 1 740 ? 34.276 -5.744 -30.798 1.00 86.69 740 GLY A N 1
ATOM 6001 C CA . GLY A 1 740 ? 33.170 -6.258 -29.999 1.00 86.69 740 GLY A CA 1
ATOM 6002 C C . GLY A 1 740 ? 33.441 -7.626 -29.355 1.00 86.69 740 GLY A C 1
ATOM 6003 O O . GLY A 1 740 ? 34.560 -8.152 -29.335 1.00 86.69 740 GLY A O 1
ATOM 6004 N N . LEU A 1 741 ? 32.393 -8.188 -28.747 1.00 87.69 741 LEU A N 1
ATOM 6005 C CA . LEU A 1 741 ? 32.442 -9.467 -28.038 1.00 87.69 741 LEU A CA 1
ATOM 6006 C C . LEU A 1 741 ? 32.108 -10.635 -28.973 1.00 87.69 741 LEU A C 1
ATOM 6008 O O . LEU A 1 741 ? 30.984 -10.732 -29.463 1.00 87.69 741 LEU A O 1
ATOM 6012 N N . ILE A 1 742 ? 33.045 -11.573 -29.108 1.00 86.81 742 ILE A N 1
ATOM 6013 C CA . ILE A 1 742 ? 32.905 -12.800 -29.901 1.00 86.81 742 ILE A CA 1
ATOM 6014 C C . ILE A 1 742 ? 32.917 -14.000 -28.947 1.00 86.81 742 ILE A C 1
ATOM 6016 O O . ILE A 1 742 ? 33.826 -14.146 -28.126 1.00 86.81 742 ILE A O 1
ATOM 6020 N N . ARG A 1 743 ? 31.894 -14.861 -29.025 1.00 82.31 743 ARG A N 1
ATOM 6021 C CA . ARG A 1 743 ? 31.776 -16.061 -28.160 1.00 82.31 743 ARG A CA 1
ATOM 6022 C C . ARG A 1 743 ? 31.723 -17.369 -28.934 1.00 82.31 743 ARG A C 1
ATOM 6024 O O . ARG A 1 743 ? 31.876 -18.433 -28.338 1.00 82.31 743 ARG A O 1
ATOM 6031 N N . GLU A 1 744 ? 31.346 -17.272 -30.199 1.00 85.44 744 GLU A N 1
ATOM 6032 C CA . GLU A 1 744 ? 30.974 -18.389 -31.041 1.00 85.44 744 GLU A CA 1
ATOM 6033 C C . GLU A 1 744 ? 32.190 -19.262 -31.358 1.00 85.44 744 GLU A C 1
ATOM 6035 O O . GLU A 1 744 ? 33.331 -18.799 -31.323 1.00 85.44 744 GLU A O 1
ATOM 6040 N N . GLU A 1 745 ? 31.955 -20.548 -31.626 1.00 79.12 745 GLU A N 1
ATOM 6041 C CA . GLU A 1 745 ? 33.048 -21.502 -31.830 1.00 79.12 745 GLU A CA 1
ATOM 6042 C C . GLU A 1 745 ? 33.448 -21.599 -33.303 1.00 79.12 745 GLU A C 1
ATOM 6044 O O . GLU A 1 745 ? 34.637 -21.703 -33.606 1.00 79.12 745 GLU A O 1
ATOM 6049 N N . CYS A 1 746 ? 32.474 -21.517 -34.216 1.00 83.62 746 CYS A N 1
ATOM 6050 C CA . CYS A 1 746 ? 32.704 -21.557 -35.658 1.00 83.62 746 CYS A CA 1
ATOM 6051 C C . CYS A 1 746 ? 32.519 -20.166 -36.274 1.00 83.62 746 CYS A C 1
ATOM 6053 O O . CYS A 1 746 ? 31.398 -19.755 -36.591 1.00 83.62 746 CYS A O 1
ATOM 6055 N N . ILE A 1 747 ? 33.626 -19.438 -36.442 1.00 85.19 747 ILE A N 1
ATOM 6056 C CA . ILE A 1 747 ? 33.616 -18.043 -36.897 1.00 85.19 747 ILE A CA 1
ATOM 6057 C C . ILE A 1 747 ? 34.277 -17.871 -38.269 1.00 85.19 747 ILE A C 1
ATOM 6059 O O . ILE A 1 747 ? 35.240 -18.565 -38.594 1.00 85.19 747 ILE A O 1
ATOM 6063 N N . VAL A 1 748 ? 33.817 -16.884 -39.039 1.00 87.06 748 VAL A N 1
ATOM 6064 C CA . VAL A 1 748 ? 34.536 -16.362 -40.215 1.00 87.06 748 VAL A CA 1
ATOM 6065 C C . VAL A 1 748 ? 34.657 -14.849 -40.097 1.00 87.06 748 VAL A C 1
ATOM 6067 O O . VAL A 1 748 ? 33.685 -14.186 -39.749 1.00 87.06 748 VAL A O 1
ATOM 6070 N N . ILE A 1 749 ? 35.842 -14.309 -40.392 1.00 88.00 749 ILE A N 1
ATOM 6071 C CA . ILE A 1 749 ? 36.112 -12.868 -40.382 1.00 88.00 749 ILE A CA 1
ATOM 6072 C C . ILE A 1 749 ? 36.326 -12.402 -41.824 1.00 88.00 749 ILE A C 1
ATOM 6074 O O . ILE A 1 749 ? 37.280 -12.816 -42.480 1.00 88.00 749 ILE A O 1
ATOM 6078 N N . LEU A 1 750 ? 35.434 -11.544 -42.306 1.00 89.31 750 LEU A N 1
ATOM 6079 C CA . LEU A 1 750 ? 35.547 -10.820 -43.562 1.00 89.31 750 LEU A CA 1
ATOM 6080 C C . LEU A 1 750 ? 36.081 -9.418 -43.257 1.00 89.31 750 LEU A C 1
ATOM 6082 O O . LEU A 1 750 ? 35.458 -8.674 -42.505 1.00 89.31 750 LEU A O 1
ATOM 6086 N N . ILE A 1 751 ? 37.236 -9.071 -43.818 1.00 89.00 751 ILE A N 1
ATOM 6087 C CA . ILE A 1 751 ? 37.931 -7.810 -43.540 1.00 89.00 751 ILE A CA 1
ATOM 6088 C C . ILE A 1 751 ? 37.963 -6.983 -44.818 1.00 89.00 751 ILE A C 1
ATOM 6090 O O . ILE A 1 751 ? 38.372 -7.484 -45.864 1.00 89.00 751 ILE A O 1
ATOM 6094 N N . ASP A 1 752 ? 37.552 -5.725 -44.719 1.00 88.12 752 ASP A N 1
ATOM 6095 C CA . ASP A 1 752 ? 37.750 -4.730 -45.762 1.00 88.12 752 ASP A CA 1
ATOM 6096 C C . ASP A 1 752 ? 39.247 -4.432 -45.909 1.00 88.12 752 ASP A C 1
ATOM 6098 O O . ASP A 1 752 ? 39.920 -4.010 -44.968 1.00 88.12 752 ASP A O 1
ATOM 6102 N N . THR A 1 753 ? 39.775 -4.699 -47.098 1.00 87.50 753 THR A N 1
ATOM 6103 C CA . THR A 1 753 ? 41.162 -4.417 -47.477 1.00 87.50 753 THR A CA 1
ATOM 6104 C C . THR A 1 753 ? 41.223 -3.383 -48.593 1.00 87.50 753 THR A C 1
ATOM 6106 O O . THR A 1 753 ? 42.185 -3.374 -49.354 1.00 87.50 753 THR A O 1
ATOM 6109 N N . SER A 1 754 ? 40.199 -2.543 -48.745 1.00 86.75 754 SER A N 1
ATOM 6110 C CA . SER A 1 754 ? 40.203 -1.460 -49.727 1.00 86.75 754 SER A CA 1
ATOM 6111 C C . SER A 1 754 ? 41.342 -0.460 -49.472 1.00 86.75 754 SER A C 1
ATOM 6113 O O . SER A 1 754 ? 41.956 -0.416 -48.400 1.00 86.75 754 SER A O 1
ATOM 6115 N N . GLY A 1 755 ? 41.642 0.373 -50.469 1.00 82.25 755 GLY A N 1
ATOM 6116 C CA . GLY A 1 755 ? 42.696 1.387 -50.374 1.00 82.25 755 GLY A CA 1
ATOM 6117 C C . GLY A 1 755 ? 42.489 2.402 -49.242 1.00 82.25 755 GLY A C 1
ATOM 6118 O O . GLY A 1 755 ? 43.465 2.931 -48.722 1.00 82.25 755 GLY A O 1
ATOM 6119 N N . SER A 1 756 ? 41.252 2.633 -48.791 1.00 80.50 756 SER A N 1
ATOM 6120 C CA . SER A 1 756 ? 40.967 3.514 -47.646 1.00 80.50 756 SER A CA 1
ATOM 6121 C C . SER A 1 756 ? 41.429 2.941 -46.303 1.00 80.50 756 SER A C 1
ATOM 6123 O O . SER A 1 756 ? 41.524 3.675 -45.323 1.00 80.50 756 SER A O 1
ATOM 6125 N N . MET A 1 757 ? 41.734 1.643 -46.245 1.00 83.06 757 MET A N 1
ATOM 6126 C CA . MET A 1 757 ? 42.230 0.973 -45.041 1.00 83.06 757 MET A CA 1
ATOM 6127 C C . MET A 1 757 ? 43.748 1.075 -44.882 1.00 83.06 757 MET A C 1
ATOM 6129 O O . MET A 1 757 ? 44.278 0.625 -43.868 1.00 83.06 757 MET A O 1
ATOM 6133 N N . ASP A 1 758 ? 44.458 1.648 -45.859 1.00 83.06 758 ASP A N 1
ATOM 6134 C CA . ASP A 1 758 ? 45.922 1.644 -45.907 1.00 83.06 758 ASP A CA 1
ATOM 6135 C C . ASP A 1 758 ? 46.566 2.311 -44.683 1.00 83.06 758 ASP A C 1
ATOM 6137 O O . ASP A 1 758 ? 47.458 1.739 -44.050 1.00 83.06 758 ASP A O 1
ATOM 6141 N N . THR A 1 759 ? 46.032 3.463 -44.269 1.00 81.56 759 THR A N 1
ATOM 6142 C CA . THR A 1 759 ? 46.500 4.205 -43.088 1.00 81.56 759 THR A CA 1
ATOM 6143 C C . THR A 1 759 ? 46.299 3.423 -41.788 1.00 81.56 759 THR A C 1
ATOM 6145 O O . THR A 1 759 ? 47.146 3.482 -40.900 1.00 81.56 759 THR A O 1
ATOM 6148 N N . HIS A 1 760 ? 45.229 2.629 -41.703 1.00 83.12 760 HIS A N 1
ATOM 6149 C CA . HIS A 1 760 ? 44.837 1.866 -40.513 1.00 83.12 760 HIS A CA 1
ATOM 6150 C C . HIS A 1 760 ? 45.346 0.411 -40.521 1.00 83.12 760 HIS A C 1
ATOM 6152 O O . HIS A 1 760 ? 45.217 -0.318 -39.534 1.00 83.12 760 HIS A O 1
ATOM 6158 N N . MET A 1 761 ? 45.966 -0.043 -41.616 1.00 85.50 761 MET A N 1
ATOM 6159 C CA . MET A 1 761 ? 46.317 -1.451 -41.831 1.00 85.50 761 MET A CA 1
ATOM 6160 C C . MET A 1 761 ? 47.301 -1.989 -40.779 1.00 85.50 761 MET A C 1
ATOM 6162 O O . MET A 1 761 ? 47.187 -3.131 -40.327 1.00 85.50 761 MET A O 1
ATOM 6166 N N . LYS A 1 762 ? 48.271 -1.173 -40.342 1.00 83.94 762 LYS A N 1
ATOM 6167 C CA . LYS A 1 762 ? 49.231 -1.565 -39.289 1.00 83.94 762 LYS A CA 1
ATOM 6168 C C . LYS A 1 762 ? 48.550 -1.764 -37.930 1.00 83.94 762 LYS A C 1
ATOM 6170 O O . LYS A 1 762 ? 48.906 -2.690 -37.192 1.00 83.94 762 LYS A O 1
ATOM 6175 N N . GLU A 1 763 ? 47.574 -0.923 -37.616 1.00 85.81 763 GLU A N 1
ATOM 6176 C CA . GLU A 1 763 ? 46.817 -0.968 -36.364 1.00 85.81 763 GLU A CA 1
ATOM 6177 C C . GLU A 1 763 ? 45.867 -2.161 -36.354 1.00 85.81 763 GLU A C 1
ATOM 6179 O O . GLU A 1 763 ? 45.934 -2.985 -35.442 1.00 85.81 763 GLU A O 1
ATOM 6184 N N . ILE A 1 764 ? 45.113 -2.362 -37.438 1.00 87.12 764 ILE A N 1
ATOM 6185 C CA . ILE A 1 764 ? 44.238 -3.527 -37.619 1.00 87.12 764 ILE A CA 1
ATOM 6186 C C . ILE A 1 764 ? 45.017 -4.833 -37.490 1.00 87.12 764 ILE A C 1
ATOM 6188 O O . ILE A 1 764 ? 44.589 -5.728 -36.765 1.00 87.12 764 ILE A O 1
ATOM 6192 N N . LYS A 1 765 ? 46.203 -4.952 -38.105 1.00 86.94 765 LYS A N 1
ATOM 6193 C CA . LYS A 1 765 ? 47.066 -6.138 -37.936 1.00 86.94 765 LYS A CA 1
ATOM 6194 C C . LYS A 1 765 ? 47.460 -6.381 -36.477 1.00 86.94 765 LYS A C 1
ATOM 6196 O O . LYS A 1 765 ? 47.629 -7.531 -36.068 1.00 86.94 765 LYS A O 1
ATOM 6201 N N . THR A 1 766 ? 47.636 -5.320 -35.695 1.00 86.50 766 THR A N 1
ATOM 6202 C CA . THR A 1 766 ? 47.987 -5.401 -34.271 1.00 86.50 766 THR A CA 1
ATOM 6203 C C . THR A 1 766 ? 46.775 -5.797 -33.432 1.00 86.50 766 THR A C 1
ATOM 6205 O O . THR A 1 766 ? 46.859 -6.731 -32.632 1.00 86.50 766 THR A O 1
ATOM 6208 N N . TYR A 1 767 ? 45.625 -5.172 -33.671 1.00 88.31 767 TYR A N 1
ATOM 6209 C CA . TYR A 1 767 ? 44.386 -5.481 -32.966 1.00 88.31 767 TYR A CA 1
ATOM 6210 C C . TYR A 1 767 ? 43.853 -6.873 -33.318 1.00 88.31 767 TYR A C 1
ATOM 6212 O O . TYR A 1 767 ? 43.403 -7.585 -32.424 1.00 88.31 767 TYR A O 1
ATOM 6220 N N . LEU A 1 768 ? 43.980 -7.336 -34.565 1.00 87.38 768 LEU A N 1
ATOM 6221 C CA . LEU A 1 768 ? 43.628 -8.709 -34.952 1.00 87.38 768 LEU A CA 1
ATOM 6222 C C . LEU A 1 768 ? 44.490 -9.746 -34.227 1.00 87.38 768 LEU A C 1
ATOM 6224 O O . LEU A 1 768 ? 43.984 -10.792 -33.826 1.00 87.38 768 LEU A O 1
ATOM 6228 N N . LYS A 1 769 ? 45.779 -9.462 -33.992 1.00 84.50 769 LYS A N 1
ATOM 6229 C CA . LYS A 1 769 ? 46.615 -10.329 -33.146 1.00 84.50 769 LYS A CA 1
ATOM 6230 C C . LYS A 1 769 ? 46.082 -10.376 -31.716 1.00 84.50 769 LYS A C 1
ATOM 6232 O O . LYS A 1 769 ? 45.999 -11.467 -31.160 1.00 84.50 769 LYS A O 1
ATOM 6237 N N . LEU A 1 770 ? 45.706 -9.232 -31.141 1.00 85.44 770 LEU A N 1
ATOM 6238 C CA . LEU A 1 770 ? 45.087 -9.178 -29.811 1.00 85.44 770 LEU A CA 1
ATOM 6239 C C . LEU A 1 770 ? 43.761 -9.947 -29.770 1.00 85.44 770 LEU A C 1
ATOM 6241 O O . LEU A 1 770 ? 43.543 -10.715 -28.841 1.00 85.44 770 LEU A O 1
ATOM 6245 N N . LEU A 1 771 ? 42.920 -9.827 -30.802 1.00 87.94 771 LEU A N 1
ATOM 6246 C CA . LEU A 1 771 ? 41.673 -10.583 -30.926 1.00 87.94 771 LEU A CA 1
ATOM 6247 C C . LEU A 1 771 ? 41.918 -12.093 -30.921 1.00 87.94 771 LEU A C 1
ATOM 6249 O O . LEU A 1 771 ? 41.259 -12.830 -30.183 1.00 87.94 771 LEU A O 1
ATOM 6253 N N . ILE A 1 772 ? 42.892 -12.544 -31.716 1.00 83.25 772 ILE A N 1
ATOM 6254 C CA . ILE A 1 772 ? 43.281 -13.953 -31.772 1.00 83.25 772 ILE A CA 1
ATOM 6255 C C . ILE A 1 772 ? 43.708 -14.436 -30.383 1.00 83.25 772 ILE A C 1
ATOM 6257 O O . ILE A 1 772 ? 43.258 -15.491 -29.955 1.00 83.25 772 ILE A O 1
ATOM 6261 N N . TRP A 1 773 ? 44.533 -13.670 -29.668 1.00 81.00 773 TRP A N 1
ATOM 6262 C CA . TRP A 1 773 ? 45.051 -14.061 -28.354 1.00 81.00 773 TRP A CA 1
ATOM 6263 C C . TRP A 1 773 ? 44.026 -13.997 -27.217 1.00 81.00 773 TRP A C 1
ATOM 6265 O O . TRP A 1 773 ? 44.068 -14.839 -26.328 1.00 81.00 773 TRP A O 1
ATOM 6275 N N . GLU A 1 774 ? 43.125 -13.017 -27.215 1.00 83.25 774 GLU A N 1
ATOM 6276 C CA . GLU A 1 774 ? 42.215 -12.789 -26.085 1.00 83.25 774 GLU A CA 1
ATOM 6277 C C . GLU A 1 774 ? 40.864 -13.498 -26.224 1.00 83.25 774 GLU A C 1
ATOM 6279 O O . GLU A 1 774 ? 40.276 -13.911 -25.219 1.00 83.25 774 GLU A O 1
ATOM 6284 N N . GLN A 1 775 ? 40.332 -13.597 -27.448 1.00 84.44 775 GLN A N 1
ATOM 6285 C CA . GLN A 1 775 ? 38.973 -14.099 -27.684 1.00 84.44 775 GLN A CA 1
ATOM 6286 C C . GLN A 1 775 ? 38.946 -15.443 -28.419 1.00 84.44 775 GLN A C 1
ATOM 6288 O O . GLN A 1 775 ? 38.073 -16.257 -28.119 1.00 84.44 775 GLN A O 1
ATOM 6293 N N . LEU A 1 776 ? 39.897 -15.707 -29.327 1.00 78.56 776 LEU A N 1
ATOM 6294 C CA . LEU A 1 776 ? 39.891 -16.917 -30.170 1.00 78.56 776 LEU A CA 1
ATOM 6295 C C . LEU A 1 776 ? 40.800 -18.041 -29.655 1.00 78.56 776 LEU A C 1
ATOM 6297 O O . LEU A 1 776 ? 40.548 -19.216 -29.918 1.00 78.56 776 LEU A O 1
ATOM 6301 N N . HIS A 1 777 ? 41.849 -17.696 -28.913 1.00 69.19 777 HIS A N 1
ATOM 6302 C CA . HIS A 1 777 ? 42.745 -18.648 -28.273 1.00 69.19 777 HIS A CA 1
ATOM 6303 C C . HIS A 1 777 ? 42.079 -19.177 -26.992 1.00 69.19 777 HIS A C 1
ATOM 6305 O O . HIS A 1 777 ? 42.094 -18.511 -25.958 1.00 69.19 777 HIS A O 1
ATOM 6311 N N . LYS A 1 778 ? 41.445 -20.354 -27.077 1.00 57.41 778 LYS A N 1
ATOM 6312 C CA . LYS A 1 778 ? 40.957 -21.103 -25.906 1.00 57.41 778 LYS A CA 1
ATOM 6313 C C . LYS A 1 778 ? 42.067 -21.947 -25.300 1.00 57.41 778 LYS A C 1
ATOM 6315 O O . LYS A 1 778 ? 42.701 -22.704 -26.071 1.00 57.41 778 LYS A O 1
#

Secondary structure (DSSP, 8-state):
-PPPHHHHHHHHHIIIII----S---HHHHHHHHHTTTTTS-SEEEEEESS--SS-HHHHHHHHHHHHTT---SEEEEEEES---HHHHHHHHHHHTTSTT-EEEEE-SS-GGGGGGSHHHHHHHHHHHHHHHHHHHHHHHHHHHHHHHHHHHHHHHHHHHHTTS---------PPP--GGGGTSPP--HHHHHGGGS---------HHHHHHHHSTTTTT--HHHHHGGGEEEPPEEEEGGGTEEEE-STTTTT-EEEE-TTS-EEEE---HHHHHHHHHHHHHHHHHHHHHHHHHHSTTHHHH----SSEEEEEEE--GGGGGGHHHHHHHHHHHHHHTGGGSSEEEEEEESSSEEESSSS-EE--HHHHHHHHHHHHTPPP-S---HHHHHHHHHHSS-HHHHTTS-EEEEEEESS--SS-HHHHHHHHHHHHTT-TTEEEEEEEE-------TTS--STT--HHHHHHHHHHHHHTSTT-EEEEEETTEEEEEHHHHHHHHHHHHHHHHHHHHHHHHHHHHHHHHHHHHHHS------------GGGTTTTS--TTS-------HHHHHHHHHHHHHHHHHTS------------------------------------------------SS--S--HHHHHHHHSTTTTT-STTGGG-STT-EE--EEETTTTEEE--TTSTTTS-EEEETTEEEE----HHHHHHHHHHHHHHHHHHHHHHHHHTSTHHHHH-----SSEEEEE--SGGGTTTHHHHHHHHHHHIIIII--